Protein AF-0000000066703438 (afdb_homodimer)

Foldseek 3Di:
DVVVVVVVVVVVVVCCVVVQPAFEEEEEQEPPDPVSLLLSQLLQQLQVVVPHQYEYEYEYLDPDDPDSNHDRHHYDYDYDDPVLCVLDPLLVVLLCLLPQVCLDPVNVLSVLVSVLVSLLVVLLVVVVPVVVLVVLLVVQGLEYEYADHLSVLLSCVVSVHQAYEHEEADDDALLLCLLQPWDDDLCQDAGLSDLDHSDDDPVRSVVRVVSNVSRNVSVVVSQVSSLVVCCVVPNPPRDRSSNSSNQHQAYEYQDDPLQDHDGTDFPRYDHFHCRSQDDADADDPVVVCLLVVAQAEEEEEADSSNAPVSNDPLLLVLLVLLVVVCLRYAYEHAHQDVVVVSCPPPPRYHYDVDDPLLNSLLDPRYAEYEYQQPSNNLSSNLLSLHAYEHEHRGGSSSHRLSSSVVQLLAHYDYSVLSSHNVSNNVRVVCSVPVCSNSVSSNVSNVCLVPPPDHRSVVSNVSSSVCSVPPGDPVRRDPLSVDDPCVSVVVVPVVVVVVVVVVVVVVVVVVVVVVVVVVVVVVVVVVVVVVVVVVVVVD/DVVVVVVVVVVVVVCCVVVQPAFEEEEEQEPPDPVSLLLSQLLQQLQVVVPHQYEYEYEYLDPDDPDSNHDRHHYDYDYDDPVLCVLDPLLVVLLCLLPAPCLDPVNVLSVLLSVLVSLLVVLLVVVVPVVVLVVLLVVQGLEYEYADDLSVLLSCVVSVHQAYEHEEADDDALLLCLLQPWDDDLCQDAGLSDLDHSDDDPVRSVVRVVSNVSVNVSVVVSQVSSLVVCCVVPNPPRDRSSNSSNQHQAYEYQDDPLQDHDGTDFPRYDHFHCRSQDDADADDPVVVCLLVVAQAEEEEEADSSNAPQSNDPLLLVLLLLLVVVCLRYAYEHEHQDVVVVSCPPPVSYHYDVDDPLLNSLLDPRYAEYEYQQDSNNLSSNLLSLHAYEHEHRGGSSSHRLSSSVVQLLAHYDYSVLSSHNVSNNVRVVCSVPVCSNSVSSNVSNVCLVPPPDHRSVVSNVSSSVCSVPPGDPVRRDPLSVDDPCVSVVVVPVVVVVVVVVVVVVVVVVVVVVVVVVVVVVVVVVVVVVVVVVVVVVD

Radius of gyration: 35.09 Å; Cα contacts (8 Å, |Δi|>4): 1761; chains: 2; bounding box: 79×105×140 Å

Structure (mmCIF, N/CA/C/O backbone):
data_AF-0000000066703438-model_v1
#
loop_
_entity.id
_entity.type
_entity.pdbx_description
1 polymer glucuronosyltransferase
#
loop_
_atom_site.group_PDB
_atom_site.id
_atom_site.type_symbol
_atom_site.label_atom_id
_atom_site.label_alt_id
_atom_site.label_comp_id
_atom_site.label_asym_id
_atom_site.label_entity_id
_atom_site.label_seq_id
_atom_site.pdbx_PDB_ins_code
_atom_site.Cartn_x
_atom_site.Cartn_y
_atom_site.Cartn_z
_atom_site.occupancy
_atom_site.B_iso_or_equiv
_atom_site.auth_seq_id
_atom_site.auth_comp_id
_atom_site.auth_asym_id
_atom_site.auth_atom_id
_atom_site.pdbx_PDB_model_num
ATOM 1 N N . MET A 1 1 ? -12.68 18.328 -52 1 34.34 1 MET A N 1
ATOM 2 C CA . MET A 1 1 ? -13.773 17.922 -51.125 1 34.34 1 MET A CA 1
ATOM 3 C C . MET A 1 1 ? -13.359 16.75 -50.25 1 34.34 1 MET A C 1
ATOM 5 O O . MET A 1 1 ? -14.008 16.469 -49.25 1 34.34 1 MET A O 1
ATOM 9 N N . TYR A 1 2 ? -12.359 15.969 -50.719 1 45.28 2 TYR A N 1
ATOM 10 C CA . TYR A 1 2 ? -11.938 14.734 -50.062 1 45.28 2 TYR A CA 1
ATOM 11 C C . TYR A 1 2 ? -11.078 15.031 -48.844 1 45.28 2 TYR A C 1
ATOM 13 O O . TYR A 1 2 ? -11.023 14.234 -47.906 1 45.28 2 TYR A O 1
ATOM 21 N N . HIS A 1 3 ? -10.375 16.156 -48.875 1 47.81 3 HIS A N 1
ATOM 22 C CA . HIS A 1 3 ? -9.469 16.438 -47.781 1 47.81 3 HIS A CA 1
ATOM 23 C C . HIS A 1 3 ? -10.227 16.906 -46.531 1 47.81 3 HIS A C 1
ATOM 25 O O . HIS A 1 3 ? -9.727 16.797 -45.406 1 47.81 3 HIS A O 1
ATOM 31 N N . ALA A 1 4 ? -11.414 17.547 -46.812 1 50.44 4 ALA A N 1
ATOM 32 C CA . ALA A 1 4 ? -12.195 18.016 -45.688 1 50.44 4 ALA A CA 1
ATOM 33 C C . ALA A 1 4 ? -12.812 16.844 -44.906 1 50.44 4 ALA A C 1
ATOM 35 O O . ALA A 1 4 ? -13 16.938 -43.688 1 50.44 4 ALA A O 1
ATOM 36 N N . GLU A 1 5 ? -12.984 15.703 -45.625 1 47.72 5 GLU A N 1
ATOM 37 C CA . GLU A 1 5 ? -13.609 14.57 -44.969 1 47.72 5 GLU A CA 1
ATOM 38 C C . GLU A 1 5 ? -12.625 13.859 -44.031 1 47.72 5 GLU A C 1
ATOM 40 O O . GLU A 1 5 ? -13.008 13.375 -42.969 1 47.72 5 GLU A O 1
ATOM 45 N N . TRP A 1 6 ? -11.312 13.93 -44.375 1 48.81 6 TRP A N 1
ATOM 46 C CA . TRP A 1 6 ? -10.352 13.25 -43.5 1 48.81 6 TRP A CA 1
ATOM 47 C C . TRP A 1 6 ? -10.109 14.055 -42.25 1 48.81 6 TRP A C 1
ATOM 49 O O . TRP A 1 6 ? -9.891 13.484 -41.156 1 48.81 6 TRP A O 1
ATOM 59 N N . TYR A 1 7 ? -10.188 15.438 -42.344 1 47.84 7 TYR A N 1
ATOM 60 C CA . TYR A 1 7 ? -10.008 16.203 -41.125 1 47.84 7 TYR A CA 1
ATOM 61 C C . TYR A 1 7 ? -11.188 16.031 -40.188 1 47.84 7 TYR A C 1
ATOM 63 O O . TYR A 1 7 ? -11.016 15.953 -38.969 1 47.84 7 TYR A O 1
ATOM 71 N N . LEU A 1 8 ? -12.375 15.875 -40.781 1 43.75 8 LEU A N 1
ATOM 72 C CA . LEU A 1 8 ? -13.539 15.703 -39.938 1 43.75 8 LEU A CA 1
ATOM 73 C C . LEU A 1 8 ? -13.539 14.32 -39.281 1 43.75 8 LEU A C 1
ATOM 75 O O . LEU A 1 8 ? -13.867 14.172 -38.125 1 43.75 8 LEU A O 1
ATOM 79 N N . ALA A 1 9 ? -13.062 13.289 -40.031 1 45.81 9 ALA A N 1
ATOM 80 C CA . ALA A 1 9 ? -13.008 11.953 -39.438 1 45.81 9 ALA A CA 1
ATOM 81 C C . ALA A 1 9 ? -11.93 11.883 -38.344 1 45.81 9 ALA A C 1
ATOM 83 O O . ALA A 1 9 ? -12.117 11.234 -37.312 1 45.81 9 ALA A O 1
ATOM 84 N N . SER A 1 10 ? -10.789 12.57 -38.594 1 44.69 10 SER A N 1
ATOM 85 C CA . SER A 1 10 ? -9.781 12.594 -37.531 1 44.69 10 SER A CA 1
ATOM 86 C C . SER A 1 10 ? -10.266 13.398 -36.344 1 44.69 10 SER A C 1
ATOM 88 O O . SER A 1 10 ? -9.891 13.102 -35.188 1 44.69 10 SER A O 1
ATOM 90 N N . LEU A 1 11 ? -11.023 14.461 -36.594 1 42.66 11 LEU A N 1
ATOM 91 C CA . LEU A 1 11 ? -11.633 15.148 -35.469 1 42.66 11 LEU A CA 1
ATOM 92 C C . LEU A 1 11 ? -12.664 14.258 -34.781 1 42.66 11 LEU A C 1
ATOM 94 O O . LEU A 1 11 ? -12.812 14.297 -33.562 1 42.66 11 LEU A O 1
ATOM 98 N N . ILE A 1 12 ? -13.383 13.43 -35.531 1 40.56 12 ILE A N 1
ATOM 99 C CA . ILE A 1 12 ? -14.359 12.539 -34.906 1 40.56 12 ILE A CA 1
ATOM 100 C C . ILE A 1 12 ? -13.633 11.453 -34.125 1 40.56 12 ILE A C 1
ATOM 102 O O . ILE A 1 12 ? -14.078 11.055 -33.062 1 40.56 12 ILE A O 1
ATOM 106 N N . ILE A 1 13 ? -12.484 10.922 -34.594 1 39.28 13 ILE A N 1
ATOM 107 C CA . ILE A 1 13 ? -11.805 9.867 -33.844 1 39.28 13 ILE A CA 1
ATOM 108 C C . ILE A 1 13 ? -11.273 10.43 -32.531 1 39.28 13 ILE A C 1
ATOM 110 O O . ILE A 1 13 ? -11.258 9.734 -31.5 1 39.28 13 ILE A O 1
ATOM 114 N N . ILE A 1 14 ? -10.789 11.641 -32.5 1 39.34 14 ILE A N 1
ATOM 115 C CA . ILE A 1 14 ? -10.242 12.117 -31.25 1 39.34 14 ILE A CA 1
ATOM 116 C C . ILE A 1 14 ? -11.359 12.219 -30.203 1 39.34 14 ILE A C 1
ATOM 118 O O . ILE A 1 14 ? -11.102 12.141 -29 1 39.34 14 ILE A O 1
ATOM 122 N N . PHE A 1 15 ? -12.555 12.594 -30.719 1 37.78 15 PHE A N 1
ATOM 123 C CA . PHE A 1 15 ? -13.578 12.617 -29.688 1 37.78 15 PHE A CA 1
ATOM 124 C C . PHE A 1 15 ? -14 11.195 -29.312 1 37.78 15 PHE A C 1
ATOM 126 O O . PHE A 1 15 ? -15.188 10.93 -29.109 1 37.78 15 PHE A O 1
ATOM 133 N N . HIS A 1 16 ? -13.398 10.211 -29.797 1 38.53 16 HIS A N 1
ATOM 134 C CA . HIS A 1 16 ? -13.734 9.094 -28.922 1 38.53 16 HIS A CA 1
ATOM 135 C C . HIS A 1 16 ? -13.664 9.5 -27.453 1 38.53 16 HIS A C 1
ATOM 137 O O . HIS A 1 16 ? -12.617 9.359 -26.828 1 38.53 16 HIS A O 1
ATOM 143 N N . ALA A 1 17 ? -14.18 10.617 -27.188 1 36.09 17 ALA A N 1
ATOM 144 C CA . ALA A 1 17 ? -14.594 10.812 -25.797 1 36.09 17 ALA A CA 1
ATOM 145 C C . ALA A 1 17 ? -15.008 9.5 -25.156 1 36.09 17 ALA A C 1
ATOM 147 O O . ALA A 1 17 ? -15.922 8.82 -25.641 1 36.09 17 ALA A O 1
ATOM 148 N N . SER A 1 18 ? -14.125 8.727 -24.688 1 41.59 18 SER A N 1
ATOM 149 C CA . SER A 1 18 ? -14.641 7.754 -23.734 1 41.59 18 SER A CA 1
ATOM 150 C C . SER A 1 18 ? -15.984 8.203 -23.156 1 41.59 18 SER A C 1
ATOM 152 O O . SER A 1 18 ? -16.109 9.328 -22.672 1 41.59 18 SER A O 1
ATOM 154 N N . GLN A 1 19 ? -17.062 8.164 -23.828 1 45.16 19 GLN A N 1
ATOM 155 C CA . GLN A 1 19 ? -18.359 8.258 -23.141 1 45.16 19 GLN A CA 1
ATOM 156 C C . GLN A 1 19 ? -18.188 8.047 -21.641 1 45.16 19 GLN A C 1
ATOM 158 O O . GLN A 1 19 ? -18.234 6.91 -21.156 1 45.16 19 GLN A O 1
ATOM 163 N N . ASN A 1 20 ? -17.281 8.602 -21.047 1 56.38 20 ASN A N 1
ATOM 164 C CA . ASN A 1 20 ? -17.156 8.555 -19.594 1 56.38 20 ASN A CA 1
ATOM 165 C C . ASN A 1 20 ? -18.5 8.82 -18.922 1 56.38 20 ASN A C 1
ATOM 167 O O . ASN A 1 20 ? -19.141 9.844 -19.188 1 56.38 20 ASN A O 1
ATOM 171 N N . ASP A 1 21 ? -19.203 7.762 -18.516 1 74.44 21 ASP A N 1
ATOM 172 C CA . ASP A 1 21 ? -20.438 7.832 -17.734 1 74.44 21 ASP A CA 1
ATOM 173 C C . ASP A 1 21 ? -20.344 8.922 -16.672 1 74.44 21 ASP A C 1
ATOM 175 O O . ASP A 1 21 ? -19.359 9.008 -15.938 1 74.44 21 ASP A O 1
ATOM 179 N N . SER A 1 22 ? -21 10 -16.891 1 93.81 22 SER A N 1
ATOM 180 C CA . SER A 1 22 ? -21.172 11.047 -15.883 1 93.81 22 SER A CA 1
ATOM 181 C C . SER A 1 22 ? -21.859 10.5 -14.633 1 93.81 22 SER A C 1
ATOM 183 O O . SER A 1 22 ? -23.016 10.078 -14.68 1 93.81 22 SER A O 1
ATOM 185 N N . TYR A 1 23 ? -21.062 10.438 -13.578 1 98.06 23 TYR A N 1
ATOM 186 C CA . TYR A 1 23 ? -21.609 9.922 -12.328 1 98.06 23 TYR A CA 1
ATOM 187 C C . TYR A 1 23 ? -22.172 11.047 -11.469 1 98.06 23 TYR A C 1
ATOM 189 O O . TYR A 1 23 ? -21.719 12.188 -11.562 1 98.06 23 TYR A O 1
ATOM 197 N N . LYS A 1 24 ? -23.203 10.766 -10.742 1 98.56 24 LYS A N 1
ATOM 198 C CA . LYS A 1 24 ? -23.703 11.656 -9.695 1 98.56 24 LYS A CA 1
ATOM 199 C C . LYS A 1 24 ? -22.969 11.43 -8.383 1 98.56 24 LYS A C 1
ATOM 201 O O . LYS A 1 24 ? -23.094 10.367 -7.773 1 98.56 24 LYS A O 1
ATOM 206 N N . ILE A 1 25 ? -22.266 12.453 -7.926 1 98.81 25 ILE A N 1
ATOM 207 C CA . ILE A 1 25 ? -21.375 12.297 -6.777 1 98.81 25 ILE A CA 1
ATOM 208 C C . ILE A 1 25 ? -21.797 13.266 -5.672 1 98.81 25 ILE A C 1
ATOM 210 O O . ILE A 1 25 ? -22.016 14.445 -5.93 1 98.81 25 ILE A O 1
ATOM 214 N N . LEU A 1 26 ? -21.953 12.781 -4.469 1 98.81 26 LEU A N 1
ATOM 215 C CA . LEU A 1 26 ? -22.219 13.602 -3.295 1 98.81 26 LEU A CA 1
ATOM 216 C C . LEU A 1 26 ? -20.969 13.781 -2.457 1 98.81 26 LEU A C 1
ATOM 218 O O . LEU A 1 26 ? -20.375 12.805 -1.998 1 98.81 26 LEU A O 1
ATOM 222 N N . VAL A 1 27 ? -20.547 15.016 -2.248 1 98.44 27 VAL A N 1
ATOM 223 C CA . VAL A 1 27 ? -19.406 15.344 -1.402 1 98.44 27 VAL A CA 1
ATOM 224 C C . VAL A 1 27 ? -19.891 15.969 -0.094 1 98.44 27 VAL A C 1
ATOM 226 O O . VAL A 1 27 ? -20.562 17 -0.103 1 98.44 27 VAL A O 1
ATOM 229 N N . TYR A 1 28 ? -19.562 15.281 1.018 1 97.62 28 TYR A N 1
ATOM 230 C CA . TYR A 1 28 ? -19.906 15.812 2.334 1 97.62 28 TYR A CA 1
ATOM 231 C C . TYR A 1 28 ? -18.828 16.781 2.814 1 97.62 28 TYR A C 1
ATOM 233 O O . TYR A 1 28 ? -17.703 16.375 3.098 1 97.62 28 TYR A O 1
ATOM 241 N N . ASN A 1 29 ? -19.125 18.016 2.916 1 94.62 29 ASN A N 1
ATOM 242 C CA . ASN A 1 29 ? -18.172 19.062 3.258 1 94.62 29 ASN A CA 1
ATOM 243 C C . ASN A 1 29 ? -18.656 19.906 4.434 1 94.62 29 ASN A C 1
ATOM 245 O O . ASN A 1 29 ? -19.016 21.078 4.266 1 94.62 29 ASN A O 1
ATOM 249 N N . PRO A 1 30 ? -18.531 19.25 5.648 1 89.81 30 PRO A N 1
ATOM 250 C CA . PRO A 1 30 ? -18.906 20.047 6.812 1 89.81 30 PRO A CA 1
ATOM 251 C C . PRO A 1 30 ? -17.984 21.25 7.027 1 89.81 30 PRO A C 1
ATOM 253 O O . PRO A 1 30 ? -16.766 21.109 6.934 1 89.81 30 PRO A O 1
ATOM 256 N N . ARG A 1 31 ? -18.5 22.422 7.164 1 83.69 31 ARG A N 1
ATOM 257 C CA . ARG A 1 31 ? -17.734 23.672 7.227 1 83.69 31 ARG A CA 1
ATOM 258 C C . ARG A 1 31 ? -17.188 23.906 8.625 1 83.69 31 ARG A C 1
ATOM 260 O O . ARG A 1 31 ? -17.688 24.766 9.359 1 83.69 31 ARG A O 1
ATOM 267 N N . PHE A 1 32 ? -16.109 23.109 8.977 1 77.5 32 PHE A N 1
ATOM 268 C CA . PHE A 1 32 ? -15.555 23.266 10.312 1 77.5 32 PHE A CA 1
ATOM 269 C C . PHE A 1 32 ? -14.188 23.938 10.25 1 77.5 32 PHE A C 1
ATOM 271 O O . PHE A 1 32 ? -13.641 24.328 11.289 1 77.5 32 PHE A O 1
ATOM 278 N N . GLY A 1 33 ? -13.633 24.031 9.094 1 77.62 33 GLY A N 1
ATOM 279 C CA . GLY A 1 33 ? -12.398 24.766 8.891 1 77.62 33 GLY A CA 1
ATOM 280 C C . GLY A 1 33 ? -12.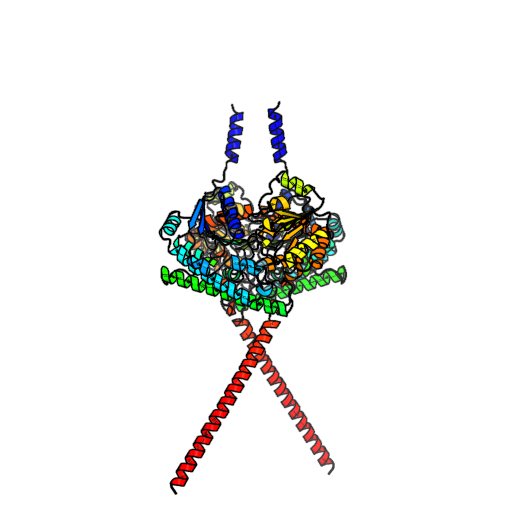133 25.109 7.434 1 77.62 33 GLY A C 1
ATOM 281 O O . GLY A 1 33 ? -12.508 24.344 6.539 1 77.62 33 GLY A O 1
ATOM 282 N N . LYS A 1 34 ? -11.5 26.25 7.27 1 80 34 LYS A N 1
ATOM 283 C CA . LYS A 1 34 ? -11.281 26.734 5.91 1 80 34 LYS A CA 1
ATOM 284 C C . LYS A 1 34 ? -10.43 25.75 5.109 1 80 34 LYS A C 1
ATOM 286 O O . LYS A 1 34 ? -10.711 25.5 3.938 1 80 34 LYS A O 1
ATOM 291 N N . SER A 1 35 ? -9.438 25.219 5.762 1 83.38 35 SER A N 1
ATOM 292 C CA . SER A 1 35 ? -8.523 24.328 5.059 1 83.38 35 SER A CA 1
ATOM 293 C C . SER A 1 35 ? -9.227 23.047 4.633 1 83.38 35 SER A C 1
ATOM 295 O O . SER A 1 35 ? -9.016 22.547 3.523 1 83.38 35 SER A O 1
ATOM 297 N N . HIS A 1 36 ? -10.078 22.531 5.449 1 88.5 36 HIS A N 1
ATOM 298 C CA . HIS A 1 36 ? -10.82 21.312 5.137 1 88.5 36 HIS A CA 1
ATOM 299 C C . HIS A 1 36 ? -11.867 21.562 4.059 1 88.5 36 HIS A C 1
ATOM 301 O O . HIS A 1 36 ? -12.023 20.75 3.141 1 88.5 36 HIS A O 1
ATOM 307 N N . THR A 1 37 ? -12.508 22.688 4.25 1 90.75 37 THR A N 1
ATOM 308 C CA . THR A 1 37 ? -13.523 23.047 3.273 1 90.75 37 THR A CA 1
ATOM 309 C C . THR A 1 37 ? -12.898 23.266 1.896 1 90.75 37 THR A C 1
ATOM 311 O O . THR A 1 37 ? -13.453 22.828 0.885 1 90.75 37 THR A O 1
ATOM 314 N N . LYS A 1 38 ? -11.789 23.922 1.919 1 88.06 38 LYS A N 1
ATOM 315 C CA . LYS A 1 38 ? -11.086 24.156 0.659 1 88.06 38 LYS A CA 1
ATOM 316 C C . LYS A 1 38 ? -10.625 22.844 0.039 1 88.06 38 LYS A C 1
ATOM 318 O O . LYS A 1 38 ? -10.68 22.672 -1.182 1 88.06 38 LYS A O 1
ATOM 323 N N . PHE A 1 39 ? -10.188 22 0.823 1 91.62 39 PHE A N 1
ATOM 324 C CA . PHE A 1 39 ? -9.719 20.688 0.359 1 91.62 39 PHE A CA 1
ATOM 325 C C . PHE A 1 39 ? -10.836 19.922 -0.338 1 91.62 39 PHE A C 1
ATOM 327 O O . PHE A 1 39 ? -10.688 19.516 -1.488 1 91.62 39 PHE A O 1
ATOM 334 N N . LEU A 1 40 ? -11.938 19.797 0.307 1 95.06 40 LEU A N 1
ATOM 335 C CA . LEU A 1 40 ? -13.078 19.078 -0.247 1 95.06 40 LEU A CA 1
ATOM 336 C C . LEU A 1 40 ? -13.672 19.812 -1.437 1 95.06 40 LEU A C 1
ATOM 338 O O . LEU A 1 40 ? -14.133 19.188 -2.396 1 95.06 40 LEU A O 1
ATOM 342 N N . GLY A 1 41 ? -13.648 21.125 -1.309 1 94.62 41 GLY A N 1
ATOM 343 C CA . GLY A 1 41 ? -14.102 21.906 -2.443 1 94.62 41 GLY A CA 1
ATOM 344 C C . GLY A 1 41 ? -13.266 21.688 -3.691 1 94.62 41 GLY A C 1
ATOM 345 O O . GLY A 1 41 ? -13.805 21.594 -4.797 1 94.62 41 GLY A O 1
ATOM 346 N N . SER A 1 42 ? -12 21.625 -3.496 1 93.38 42 SER A N 1
ATOM 347 C CA . SER A 1 42 ? -11.094 21.375 -4.613 1 93.38 42 SER A CA 1
ATOM 348 C C . SER A 1 42 ? -11.352 20 -5.23 1 93.38 42 SER A C 1
ATOM 350 O O . SER A 1 42 ? -11.297 19.844 -6.453 1 93.38 42 SER A O 1
ATOM 352 N N . ILE A 1 43 ? -11.594 19.031 -4.43 1 96.5 43 ILE A N 1
ATOM 353 C CA . ILE A 1 43 ? -11.922 17.688 -4.902 1 96.5 43 ILE A CA 1
ATOM 354 C C . ILE A 1 43 ? -13.203 17.734 -5.73 1 96.5 43 ILE A C 1
ATOM 356 O O . ILE A 1 43 ? -13.266 17.156 -6.824 1 96.5 43 ILE A O 1
ATOM 360 N N . ALA A 1 44 ? -14.203 18.453 -5.223 1 97.56 44 ALA A N 1
ATOM 361 C CA . ALA A 1 44 ? -15.477 18.594 -5.93 1 97.56 44 ALA A CA 1
ATOM 362 C C . ALA A 1 44 ? -15.273 19.234 -7.297 1 97.56 44 ALA A C 1
ATOM 364 O O . ALA A 1 44 ? -15.773 18.734 -8.305 1 97.56 44 ALA A O 1
ATOM 365 N N . ASP A 1 45 ? -14.5 20.266 -7.328 1 96.56 45 ASP A N 1
ATOM 366 C CA . ASP A 1 45 ? -14.258 20.984 -8.578 1 96.56 45 ASP A CA 1
ATOM 367 C C . ASP A 1 45 ? -13.508 20.109 -9.578 1 96.56 45 ASP A C 1
ATOM 369 O O . ASP A 1 45 ? -13.805 20.125 -10.773 1 96.56 45 ASP A O 1
ATOM 373 N N . THR A 1 46 ? -12.539 19.375 -9.094 1 96.38 46 THR A N 1
ATOM 374 C CA . THR A 1 46 ? -11.781 18.469 -9.945 1 96.38 46 THR A CA 1
ATOM 375 C C . THR A 1 46 ? -12.711 17.453 -10.617 1 96.38 46 THR A C 1
ATOM 377 O O . THR A 1 46 ? -12.578 17.188 -11.812 1 96.38 46 THR A O 1
ATOM 380 N N . LEU A 1 47 ? -13.641 16.953 -9.914 1 97.94 47 LEU A N 1
ATOM 381 C CA . LEU A 1 47 ? -14.547 15.938 -10.43 1 97.94 47 LEU A CA 1
ATOM 382 C C . LEU A 1 47 ? -15.578 16.547 -11.375 1 97.94 47 LEU A C 1
ATOM 384 O O . LEU A 1 47 ? -15.984 15.922 -12.352 1 97.94 47 LEU A O 1
ATOM 388 N N . VAL A 1 48 ? -16.031 17.828 -11.086 1 97.94 48 VAL A N 1
ATOM 389 C CA . VAL A 1 48 ? -16.906 18.531 -12.031 1 97.94 48 VAL A CA 1
ATOM 390 C C . VAL A 1 48 ? -16.172 18.734 -13.352 1 97.94 48 VAL A C 1
ATOM 392 O O . VAL A 1 48 ? -16.734 18.484 -14.422 1 97.94 48 VAL A O 1
ATOM 395 N N . ASN A 1 49 ? -14.945 19.156 -13.266 1 96.44 49 ASN A N 1
ATOM 396 C CA . ASN A 1 49 ? -14.133 19.391 -14.461 1 96.44 49 ASN A CA 1
ATOM 397 C C . ASN A 1 49 ? -13.914 18.094 -15.25 1 96.44 49 ASN A C 1
ATOM 399 O O . ASN A 1 49 ? -13.727 18.141 -16.469 1 96.44 49 ASN A O 1
ATOM 403 N N . ALA A 1 50 ? -13.945 17 -14.57 1 97 50 ALA A N 1
ATOM 404 C CA . ALA A 1 50 ? -13.773 15.695 -15.227 1 97 50 ALA A CA 1
ATOM 405 C C . ALA A 1 50 ? -15.078 15.234 -15.867 1 97 50 ALA A C 1
ATOM 407 O O . ALA A 1 50 ? -15.133 14.148 -16.453 1 97 50 ALA A O 1
ATOM 408 N N . GLY A 1 51 ? -16.172 15.961 -15.711 1 97.38 51 GLY A N 1
ATOM 409 C CA . GLY A 1 51 ? -17.406 15.68 -16.422 1 97.38 51 GLY A CA 1
ATOM 410 C C . GLY A 1 51 ? -18.469 15.062 -15.539 1 97.38 51 GLY A C 1
ATOM 411 O O . GLY A 1 51 ? -19.5 14.609 -16.031 1 97.38 51 GLY A O 1
ATOM 412 N N . HIS A 1 52 ? -18.312 15.07 -14.211 1 98.25 52 HIS A N 1
ATOM 413 C CA . HIS A 1 52 ? -19.266 14.445 -13.312 1 98.25 52 HIS A CA 1
ATOM 414 C C . HIS A 1 52 ? -20.234 15.477 -12.719 1 98.25 52 HIS A C 1
ATOM 416 O O . HIS A 1 52 ? -19.953 16.672 -12.75 1 98.25 52 HIS A O 1
ATOM 422 N N . ASN A 1 53 ? -21.406 15.016 -12.312 1 98.19 53 ASN A N 1
ATOM 423 C CA . ASN A 1 53 ? -22.375 15.836 -11.586 1 98.19 53 ASN A CA 1
ATOM 424 C C . ASN A 1 53 ? -22.141 15.773 -10.078 1 98.19 53 ASN A C 1
ATOM 426 O O . ASN A 1 53 ? -22.484 14.789 -9.43 1 98.19 53 ASN A O 1
ATOM 430 N N . VAL A 1 54 ? -21.609 16.875 -9.555 1 98.5 54 VAL A N 1
ATOM 431 C CA . VAL A 1 54 ? -21.172 16.859 -8.164 1 98.5 54 VAL A CA 1
ATOM 432 C C . VAL A 1 54 ? -22.062 17.781 -7.332 1 98.5 54 VAL A C 1
ATOM 434 O O . VAL A 1 54 ? -22.297 18.938 -7.715 1 98.5 54 VAL A O 1
ATOM 437 N N . THR A 1 55 ? -22.594 17.297 -6.25 1 98.38 55 THR A N 1
ATOM 438 C CA . THR A 1 55 ? -23.312 18.062 -5.238 1 98.38 55 THR A CA 1
ATOM 439 C C . THR A 1 55 ? -22.562 18.047 -3.912 1 98.38 55 THR A C 1
ATOM 441 O O . THR A 1 55 ? -22.156 16.984 -3.43 1 98.38 55 THR A O 1
ATOM 444 N N . GLU A 1 56 ? -22.359 19.203 -3.357 1 97.31 56 GLU A N 1
ATOM 445 C CA . GLU A 1 56 ? -21.75 19.312 -2.039 1 97.31 56 GLU A CA 1
ATOM 446 C C . GLU A 1 56 ? -22.797 19.531 -0.955 1 97.31 56 GLU A C 1
ATOM 448 O O . GLU A 1 56 ? -23.609 20.469 -1.043 1 97.31 56 GLU A O 1
ATOM 453 N N . PHE A 1 57 ? -22.859 18.625 -0.062 1 96.75 57 PHE A N 1
ATOM 454 C CA . PHE A 1 57 ? -23.641 18.812 1.157 1 96.75 57 PHE A CA 1
ATOM 455 C C . PHE A 1 57 ? -22.797 19.5 2.229 1 96.75 57 PHE A C 1
ATOM 457 O O . PHE A 1 57 ? -21.859 18.906 2.764 1 96.75 57 PHE A O 1
ATOM 464 N N . ALA A 1 58 ? -23.141 20.75 2.584 1 93.75 58 ALA A N 1
ATOM 465 C CA . ALA A 1 58 ? -22.234 21.594 3.354 1 93.75 58 ALA A CA 1
ATOM 466 C C . ALA A 1 58 ? -22.938 22.156 4.594 1 93.75 58 ALA A C 1
ATOM 468 O O . ALA A 1 58 ? -23.219 23.359 4.672 1 93.75 58 ALA A O 1
ATOM 469 N N . PRO A 1 59 ? -23.125 21.328 5.594 1 91.38 59 PRO A N 1
ATOM 470 C CA . PRO A 1 59 ? -23.625 21.859 6.863 1 91.38 59 PRO A CA 1
ATOM 471 C C . PRO A 1 59 ? -22.594 22.688 7.613 1 91.38 59 PRO A C 1
ATOM 473 O O . PRO A 1 59 ? -21.391 22.5 7.43 1 91.38 59 PRO A O 1
ATOM 476 N N . VAL A 1 60 ? -23.094 23.594 8.445 1 87.81 60 VAL A N 1
ATOM 477 C CA . VAL A 1 60 ? -22.188 24.422 9.25 1 87.81 60 VAL A CA 1
ATOM 478 C C . VAL A 1 60 ? -21.875 23.703 10.562 1 87.81 60 VAL A C 1
ATOM 480 O O . VAL A 1 60 ? -22.781 23.281 11.281 1 87.81 60 VAL A O 1
ATOM 483 N N . LEU A 1 61 ? -20.688 23.484 10.734 1 83.12 61 LEU A N 1
ATOM 484 C CA . LEU A 1 61 ? -20.266 22.984 12.039 1 83.12 61 LEU A CA 1
ATOM 485 C C . LEU A 1 61 ? -19.719 24.109 12.914 1 83.12 61 LEU A C 1
ATOM 487 O O . LEU A 1 61 ? -20.203 24.328 14.031 1 83.12 61 LEU A O 1
ATOM 491 N N . PHE A 1 62 ? -18.703 24.781 12.336 1 78.25 62 PHE A N 1
ATOM 492 C CA . PHE A 1 62 ? -18.203 26 12.977 1 78.25 62 PHE A CA 1
ATOM 493 C C . PHE A 1 62 ? -18.219 27.172 12 1 78.25 62 PHE A C 1
ATOM 495 O O . PHE A 1 62 ? -17.828 27.016 10.844 1 78.25 62 PHE A O 1
ATOM 502 N N . GLU A 1 63 ? -18.734 28.203 12.422 1 70.19 63 GLU A N 1
ATOM 503 C CA . GLU A 1 63 ? -18.891 29.359 11.539 1 70.19 63 GLU A CA 1
ATOM 504 C C . GLU A 1 63 ? -17.547 30.047 11.305 1 70.19 63 GLU A C 1
ATOM 506 O O . GLU A 1 63 ? -17.078 30.844 12.133 1 70.19 63 GLU A O 1
ATOM 511 N N . PHE A 1 64 ? -16.844 29.516 10.344 1 65.62 64 PHE A N 1
ATOM 512 C CA . PHE A 1 64 ? -15.594 30.188 9.992 1 65.62 64 PHE A CA 1
ATOM 513 C C . PHE A 1 64 ? -15.75 30.984 8.695 1 65.62 64 PHE A C 1
ATOM 515 O O . PHE A 1 64 ? -15.117 32.031 8.523 1 65.62 64 PHE A O 1
ATOM 522 N N . SER A 1 65 ? -16.375 30.422 7.816 1 65.81 65 SER A N 1
ATOM 523 C CA . SER A 1 65 ? -16.516 31.016 6.492 1 65.81 65 SER A CA 1
ATOM 524 C C . SER A 1 65 ? -17.812 30.578 5.82 1 65.81 65 SER A C 1
ATOM 526 O O . SER A 1 65 ? -18.359 29.531 6.16 1 65.81 65 SER A O 1
ATOM 528 N N . ASP A 1 66 ? -18.188 31.406 4.984 1 72.19 66 ASP A N 1
ATOM 529 C CA . ASP A 1 66 ? -19.391 31.078 4.223 1 72.19 66 ASP A CA 1
ATOM 530 C C . ASP A 1 66 ? -19.047 30.328 2.941 1 72.19 66 ASP A C 1
ATOM 532 O O . ASP A 1 66 ? -19.922 29.781 2.271 1 72.19 66 ASP A O 1
ATOM 536 N N . SER A 1 67 ? -17.812 30.125 2.752 1 80.12 67 SER A N 1
ATOM 537 C CA . SER A 1 67 ? -17.422 29.484 1.507 1 80.12 67 SER A CA 1
ATOM 538 C C . SER A 1 67 ? -17.469 27.953 1.634 1 80.12 67 SER A C 1
ATOM 540 O O . SER A 1 67 ? -17.219 27.406 2.709 1 80.12 67 SER A O 1
ATOM 542 N N . THR A 1 68 ? -17.922 27.281 0.557 1 82.81 68 THR A N 1
ATOM 543 C CA . THR A 1 68 ? -17.922 25.828 0.517 1 82.81 68 THR A CA 1
ATOM 544 C C . THR A 1 68 ? -16.641 25.297 -0.097 1 82.81 68 THR A C 1
ATOM 546 O O . THR A 1 68 ? -16.438 24.078 -0.177 1 82.81 68 THR A O 1
ATOM 549 N N . GLY A 1 69 ? -15.797 26.188 -0.477 1 86.44 69 GLY A N 1
ATOM 550 C CA . GLY A 1 69 ? -14.523 25.766 -1.047 1 86.44 69 GLY A CA 1
ATOM 551 C C . GLY A 1 69 ? -14.625 25.391 -2.512 1 86.44 69 GLY A C 1
ATOM 552 O O . GLY A 1 69 ? -13.609 25.297 -3.209 1 86.44 69 GLY A O 1
ATOM 553 N N . SER A 1 70 ? -15.828 25.141 -3.035 1 92.44 70 SER A N 1
ATOM 554 C CA . SER A 1 70 ? -16.031 24.797 -4.438 1 92.44 70 SER A CA 1
ATOM 555 C C . SER A 1 70 ? -16.578 25.984 -5.227 1 92.44 70 SER A C 1
ATOM 557 O O . SER A 1 70 ? -17.359 26.781 -4.699 1 92.44 70 SER A O 1
ATOM 559 N N . LYS A 1 71 ? -16.203 26.094 -6.504 1 91.62 71 LYS A N 1
ATOM 560 C CA . LYS A 1 71 ? -16.719 27.109 -7.402 1 91.62 71 LYS A CA 1
ATOM 561 C C . LYS A 1 71 ? -17.656 26.516 -8.445 1 91.62 71 LYS A C 1
ATOM 563 O O . LYS A 1 71 ? -18.375 27.25 -9.125 1 91.62 71 LYS A O 1
ATOM 568 N N . LEU A 1 72 ? -17.703 25.25 -8.5 1 95.5 72 LEU A N 1
ATOM 569 C CA . LEU A 1 72 ? -18.344 24.641 -9.656 1 95.5 72 LEU A CA 1
ATOM 570 C C . LEU A 1 72 ? -19.469 23.703 -9.219 1 95.5 72 LEU A C 1
ATOM 572 O O . LEU A 1 72 ? -20.5 23.594 -9.898 1 95.5 72 LEU A O 1
ATOM 576 N N . ALA A 1 73 ? -19.375 23.078 -8.062 1 96.69 73 ALA A N 1
ATOM 577 C CA . ALA A 1 73 ? -20.328 22.047 -7.652 1 96.69 73 ALA A CA 1
ATOM 578 C C . ALA A 1 73 ? -21.625 22.672 -7.145 1 96.69 73 ALA A C 1
ATOM 580 O O . ALA A 1 73 ? -21.625 23.781 -6.633 1 96.69 73 ALA A O 1
ATOM 581 N N . LYS A 1 74 ? -22.703 21.938 -7.332 1 96.62 74 LYS A N 1
ATOM 582 C CA . LYS A 1 74 ? -23.953 22.312 -6.652 1 96.62 74 LYS A CA 1
ATOM 583 C C . LYS A 1 74 ? -23.797 22.203 -5.137 1 96.62 74 LYS A C 1
ATOM 585 O O . LYS A 1 74 ? -23.156 21.266 -4.637 1 96.62 74 LYS A O 1
ATOM 590 N N . THR A 1 75 ? -24.391 23.172 -4.445 1 94.75 75 THR A N 1
ATOM 591 C CA . THR A 1 75 ? -24.203 23.156 -2.998 1 94.75 75 THR A CA 1
ATOM 592 C C . THR A 1 75 ? -25.547 23.109 -2.281 1 94.75 75 THR A C 1
ATOM 594 O O . THR A 1 75 ? -26.484 23.812 -2.658 1 94.75 75 THR A O 1
ATOM 597 N N . VAL A 1 76 ? -25.672 22.234 -1.368 1 94.69 76 VAL A N 1
ATOM 598 C CA . VAL A 1 76 ? -26.766 22.156 -0.419 1 94.69 76 VAL A CA 1
ATOM 599 C C . VAL A 1 76 ? -26.281 22.547 0.975 1 94.69 76 VAL A C 1
ATOM 601 O O . VAL A 1 76 ? -25.5 21.812 1.592 1 94.69 76 VAL A O 1
ATOM 604 N N . LYS A 1 77 ? -26.797 23.625 1.476 1 90.62 77 LYS A N 1
ATOM 605 C CA . LYS A 1 77 ? -26.328 24.156 2.752 1 90.62 77 LYS A CA 1
ATOM 606 C C . LYS A 1 77 ? -27.375 23.984 3.844 1 90.62 77 LYS A C 1
ATOM 608 O O . LYS A 1 77 ? -28.578 23.953 3.561 1 90.62 77 LYS A O 1
ATOM 613 N N . ILE A 1 78 ? -26.875 23.719 5.004 1 88.19 78 ILE A N 1
ATOM 614 C CA . ILE A 1 78 ? -27.703 23.75 6.211 1 88.19 78 ILE A CA 1
ATOM 615 C C . ILE A 1 78 ? -27.172 24.828 7.164 1 88.19 78 ILE A C 1
ATOM 617 O O . ILE A 1 78 ? -25.969 24.953 7.348 1 88.19 78 ILE A O 1
ATOM 621 N N . ASP A 1 79 ? -28.078 25.547 7.719 1 83.12 79 ASP A N 1
ATOM 622 C CA . ASP A 1 79 ? -27.688 26.625 8.641 1 83.12 79 ASP A CA 1
ATOM 623 C C . ASP A 1 79 ? -27.094 26.047 9.93 1 83.12 79 ASP A C 1
ATOM 625 O O . ASP A 1 79 ? -27.219 24.844 10.188 1 83.12 79 ASP A O 1
ATOM 629 N N . ALA A 1 80 ? -26.531 26.891 10.609 1 84.75 80 ALA A N 1
ATOM 630 C CA . ALA A 1 80 ? -25.859 26.469 11.836 1 84.75 80 ALA A CA 1
ATOM 631 C C . ALA A 1 80 ? -26.859 26.141 12.93 1 84.75 80 ALA A C 1
ATOM 633 O O . ALA A 1 80 ? -27.906 26.781 13.039 1 84.75 80 ALA A O 1
ATOM 634 N N . ASP A 1 81 ? -26.547 25.109 13.617 1 85.44 81 ASP A N 1
ATOM 635 C CA . ASP A 1 81 ? -27.25 24.859 14.867 1 85.44 81 ASP A CA 1
ATOM 636 C C . ASP A 1 81 ? -26.781 25.797 15.969 1 85.44 81 ASP A C 1
ATOM 638 O O . ASP A 1 81 ? -25.609 25.75 16.375 1 85.44 81 ASP A O 1
ATOM 642 N N . PRO A 1 82 ? -27.641 26.578 16.5 1 81.62 82 PRO A N 1
ATOM 643 C CA . PRO A 1 82 ? -27.219 27.547 17.516 1 81.62 82 PRO A CA 1
ATOM 644 C C . PRO A 1 82 ? -26.656 26.891 18.766 1 81.62 82 PRO A C 1
ATOM 646 O O . PRO A 1 82 ? -25.859 27.5 19.5 1 81.62 82 PRO A O 1
ATOM 649 N N . GLU A 1 83 ? -27.016 25.703 19.016 1 84.31 83 GLU A N 1
ATOM 650 C CA . GLU A 1 83 ? -26.578 25.031 20.234 1 84.31 83 GLU A CA 1
ATOM 651 C C . GLU A 1 83 ? -25.125 24.594 20.125 1 84.31 83 GLU A C 1
ATOM 653 O O . GLU A 1 83 ? -24.453 24.391 21.141 1 84.31 83 GLU A O 1
ATOM 658 N N . ILE A 1 84 ? -24.625 24.5 18.906 1 84.81 84 ILE A N 1
ATOM 659 C CA . ILE A 1 84 ? -23.266 24 18.719 1 84.81 84 ILE A CA 1
ATOM 660 C C . ILE A 1 84 ? -22.266 25.062 19.141 1 84.81 84 ILE A C 1
ATOM 662 O O . ILE A 1 84 ? -21.219 24.75 19.703 1 84.81 84 ILE A O 1
ATOM 666 N N . SER A 1 85 ? -22.547 26.312 18.797 1 78 85 SER A N 1
ATOM 667 C CA . SER A 1 85 ? -21.641 27.406 19.141 1 78 85 SER A CA 1
ATOM 668 C C . SER A 1 85 ? -21.422 27.484 20.656 1 78 85 SER A C 1
ATOM 670 O O . SER A 1 85 ? -20.406 28 21.109 1 78 85 SER A O 1
ATOM 672 N N . LYS A 1 86 ? -22.344 26.953 21.359 1 79.44 86 LYS A N 1
ATOM 673 C CA . LYS A 1 86 ? -22.234 26.938 22.812 1 79.44 86 LYS A CA 1
ATOM 674 C C . LYS A 1 86 ? -21.266 25.859 23.297 1 7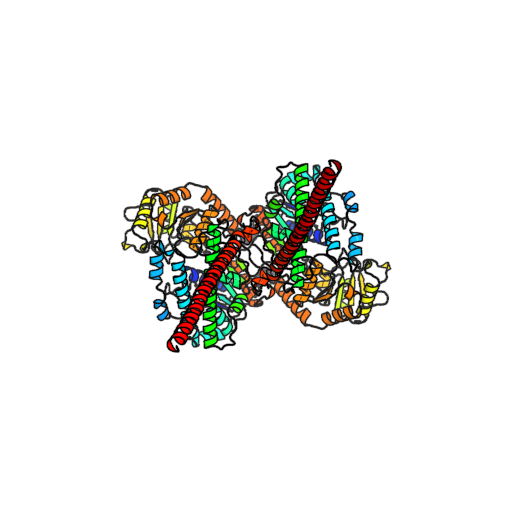9.44 86 LYS A C 1
ATOM 676 O O . LYS A 1 86 ? -20.656 25.984 24.359 1 79.44 86 LYS A O 1
ATOM 681 N N . ILE A 1 87 ? -21.172 24.938 22.547 1 80 87 ILE A N 1
ATOM 682 C CA . ILE A 1 87 ? -20.344 23.781 22.938 1 80 87 ILE A CA 1
ATOM 683 C C . ILE A 1 87 ? -18.875 24.094 22.672 1 80 87 ILE A C 1
ATOM 685 O O . ILE A 1 87 ? -18.016 23.797 23.5 1 80 87 ILE A O 1
ATOM 689 N N . MET A 1 88 ? -18.625 24.641 21.531 1 76.56 88 MET A N 1
ATOM 690 C CA . MET A 1 88 ? -17.234 24.922 21.188 1 76.56 88 MET A CA 1
ATOM 691 C C . MET A 1 88 ? -17.109 26.281 20.5 1 76.56 88 MET A C 1
ATOM 693 O O . MET A 1 88 ? -17.75 26.531 19.484 1 76.56 88 MET A O 1
ATOM 697 N N . ASN A 1 89 ? -16.328 27.078 21.219 1 75.81 89 ASN A N 1
ATOM 698 C CA . ASN A 1 89 ? -16 28.391 20.656 1 75.81 89 ASN A CA 1
ATOM 699 C C . ASN A 1 89 ? -14.672 28.375 19.922 1 75.81 89 ASN A C 1
ATOM 701 O O . ASN A 1 89 ? -13.609 28.312 20.547 1 75.81 89 ASN A O 1
ATOM 705 N N . VAL A 1 90 ? -14.703 28.547 18.641 1 74.19 90 VAL A N 1
ATOM 706 C CA . VAL A 1 90 ? -13.531 28.422 17.781 1 74.19 90 VAL A CA 1
ATOM 707 C C . VAL A 1 90 ? -12.547 29.547 18.078 1 74.19 90 VAL A C 1
ATOM 709 O O . VAL A 1 90 ? -11.328 29.359 18 1 74.19 90 VAL A O 1
ATOM 712 N N . GLU A 1 91 ? -13.086 30.641 18.406 1 75.69 91 GLU A N 1
ATOM 713 C CA . GLU A 1 91 ? -12.219 31.781 18.703 1 75.69 91 GLU A CA 1
ATOM 714 C C . GLU A 1 91 ? -11.375 31.516 19.953 1 75.69 91 GLU A C 1
ATOM 716 O O . GLU A 1 91 ? -10.188 31.844 19.984 1 75.69 91 GLU A O 1
ATOM 721 N N . ILE A 1 92 ? -12.023 30.953 20.906 1 75.5 92 ILE A N 1
ATOM 722 C CA . ILE A 1 92 ? -11.305 30.641 22.141 1 75.5 92 ILE A CA 1
ATOM 723 C C . ILE A 1 92 ? -10.25 29.578 21.859 1 75.5 92 ILE A C 1
ATOM 725 O O . ILE A 1 92 ? -9.117 29.672 22.344 1 75.5 92 ILE A O 1
ATOM 729 N N . PHE A 1 93 ? -10.648 28.672 21.109 1 75.88 93 PHE A N 1
ATOM 730 C CA . PHE A 1 93 ? -9.703 27.625 20.75 1 75.88 93 PHE A CA 1
ATOM 731 C C . PHE A 1 93 ? -8.492 28.219 20.031 1 75.88 93 PHE A C 1
ATOM 733 O O . PHE A 1 93 ? -7.352 27.891 20.344 1 75.88 93 PHE A O 1
ATOM 740 N N . ALA A 1 94 ? -8.758 29.078 19.109 1 77.5 94 ALA A N 1
ATOM 741 C CA . ALA A 1 94 ? -7.703 29.688 18.297 1 77.5 94 ALA A CA 1
ATOM 742 C C . ALA A 1 94 ? -6.781 30.547 19.141 1 77.5 94 ALA A C 1
ATOM 744 O O . ALA A 1 94 ? -5.562 30.531 18.953 1 77.5 94 ALA A O 1
ATOM 745 N N . GLN A 1 95 ? -7.34 31.188 20.062 1 78.62 95 GLN A N 1
ATOM 746 C CA . GLN A 1 95 ? -6.547 32.031 20.953 1 78.62 95 GLN A CA 1
ATOM 747 C C . GLN A 1 95 ? -5.699 31.203 21.906 1 78.62 95 GLN A C 1
ATOM 749 O O . GLN A 1 95 ? -4.543 31.531 22.172 1 78.62 95 GLN A O 1
ATOM 754 N N . ASP A 1 96 ? -6.332 30.141 22.312 1 79 96 ASP A N 1
ATOM 755 C CA . ASP A 1 96 ? -5.648 29.266 23.266 1 79 96 ASP A CA 1
ATOM 756 C C . ASP A 1 96 ? -4.48 28.547 22.594 1 79 96 ASP A C 1
ATOM 758 O O . ASP A 1 96 ? -3.553 28.094 23.281 1 79 96 ASP A O 1
ATOM 762 N N . ALA A 1 97 ? -4.566 28.438 21.328 1 80 97 ALA A N 1
ATOM 763 C CA . ALA A 1 97 ? -3.504 27.75 20.594 1 80 97 ALA A CA 1
ATOM 764 C C . ALA A 1 97 ? -2.172 28.484 20.75 1 80 97 ALA A C 1
ATOM 766 O O . ALA A 1 97 ? -1.106 27.875 20.656 1 80 97 ALA A O 1
ATOM 767 N N . TRP A 1 98 ? -2.211 29.75 21.016 1 83.94 98 TRP A N 1
ATOM 768 C CA . TRP A 1 98 ? -0.997 30.547 21.172 1 83.94 98 TRP A CA 1
ATOM 769 C C . TRP A 1 98 ? -0.468 30.453 22.594 1 83.94 98 TRP A C 1
ATOM 771 O O . TRP A 1 98 ? 0.605 30.969 22.906 1 83.94 98 TRP A O 1
ATOM 781 N N . LYS A 1 99 ? -1.317 29.688 23.375 1 77.38 99 LYS A N 1
ATOM 782 C CA . LYS A 1 99 ? -0.873 29.547 24.766 1 77.38 99 LYS A CA 1
ATOM 783 C C . LYS A 1 99 ? -0.05 28.266 24.938 1 77.38 99 LYS A C 1
ATOM 785 O O . LYS A 1 99 ? -0.328 27.25 24.312 1 77.38 99 LYS A O 1
ATOM 790 N N . ARG A 1 100 ? 1.087 28.203 25.609 1 62.19 100 ARG A N 1
ATOM 791 C CA . ARG A 1 100 ? 2.104 27.156 25.75 1 62.19 100 ARG A CA 1
ATOM 792 C C . ARG A 1 100 ? 1.494 25.875 26.297 1 62.19 100 ARG A C 1
ATOM 794 O O . ARG A 1 100 ? 1.874 24.781 25.859 1 62.19 100 ARG A O 1
ATOM 801 N N . ASN A 1 101 ? 0.606 25.953 27.188 1 58.19 101 ASN A N 1
ATOM 802 C CA . ASN A 1 101 ? 0.167 24.797 27.969 1 58.19 101 ASN A CA 1
ATOM 803 C C . ASN A 1 101 ? -0.837 23.938 27.188 1 58.19 101 ASN A C 1
ATOM 805 O O . ASN A 1 101 ? -1.226 22.859 27.641 1 58.19 101 ASN A O 1
ATOM 809 N N . GLN A 1 102 ? -1.124 24.312 26.047 1 57.12 102 GLN A N 1
ATOM 810 C CA . GLN A 1 102 ? -2.248 23.672 25.359 1 57.12 102 GLN A CA 1
ATOM 811 C C . GLN A 1 102 ? -1.815 22.391 24.656 1 57.12 102 GLN A C 1
ATOM 813 O O . GLN A 1 102 ? -2.652 21.641 24.141 1 57.12 102 GLN A O 1
ATOM 818 N N . GLN A 1 103 ? -0.617 21.953 25.016 1 63.31 103 GLN A N 1
ATOM 819 C CA . GLN A 1 103 ? -0.191 20.75 24.312 1 63.31 103 GLN A CA 1
ATOM 820 C C . GLN A 1 103 ? -0.182 19.547 25.25 1 63.31 103 GLN A C 1
ATOM 822 O O . GLN A 1 103 ? 0.319 18.484 24.891 1 63.31 103 GLN A O 1
ATOM 827 N N . SER A 1 104 ? -0.938 19.797 26.406 1 69 104 SER A N 1
ATOM 828 C CA . SER A 1 104 ? -0.992 18.656 27.328 1 69 104 SER A CA 1
ATOM 829 C C . SER A 1 104 ? -2.008 17.625 26.859 1 69 104 SER A C 1
ATOM 831 O O . SER A 1 104 ? -2.955 17.953 26.141 1 69 104 SER A O 1
ATOM 833 N N . ILE A 1 105 ? -1.817 16.391 27.297 1 76.38 105 ILE A N 1
ATOM 834 C CA . ILE A 1 105 ? -2.686 15.273 26.922 1 76.38 105 ILE A CA 1
ATOM 835 C C . ILE A 1 105 ? -4.086 15.508 27.484 1 76.38 105 ILE A C 1
ATOM 837 O O . ILE A 1 105 ? -5.082 15.156 26.844 1 76.38 105 ILE A O 1
ATOM 841 N N . PHE A 1 106 ? -4.195 16.156 28.641 1 77 106 PHE A N 1
ATOM 842 C CA . PHE A 1 106 ? -5.48 16.391 29.281 1 77 106 PHE A CA 1
ATOM 843 C C . PHE A 1 106 ? -6.289 17.422 28.5 1 77 106 PHE A C 1
ATOM 845 O O . PHE A 1 106 ? -7.504 17.281 28.344 1 77 106 PHE A O 1
ATOM 852 N N . SER A 1 107 ? -5.602 18.438 28.078 1 76.25 107 SER A N 1
ATOM 853 C CA . SER A 1 107 ? -6.266 19.438 27.25 1 76.25 107 SER A CA 1
ATOM 854 C C . SER A 1 107 ? -6.75 18.844 25.938 1 76.25 107 SER A C 1
ATOM 856 O O . SER A 1 107 ? -7.836 19.172 25.469 1 76.25 107 SER A O 1
ATOM 858 N N . LEU A 1 108 ? -5.965 18.016 25.469 1 76.5 108 LEU A N 1
ATOM 859 C CA . LEU A 1 108 ? -6.32 17.359 24.203 1 76.5 108 LEU A CA 1
ATOM 860 C C . LEU A 1 108 ? -7.566 16.5 24.375 1 76.5 108 LEU A C 1
ATOM 862 O O . LEU A 1 108 ? -8.469 16.531 23.531 1 76.5 108 LEU A O 1
ATOM 866 N N . ILE A 1 109 ? -7.633 15.789 25.438 1 82 109 ILE A N 1
ATOM 867 C CA . ILE A 1 109 ? -8.766 14.914 25.703 1 82 109 ILE A CA 1
ATOM 868 C C . ILE A 1 109 ? -10.039 15.75 25.859 1 82 109 ILE A C 1
ATOM 870 O O . ILE A 1 109 ? -11.094 15.383 25.328 1 82 109 ILE A O 1
ATOM 874 N N . SER A 1 110 ? -9.883 16.844 26.547 1 82.38 110 SER A N 1
ATOM 875 C CA . SER A 1 110 ? -11.039 17.719 26.766 1 82.38 110 SER A CA 1
ATOM 876 C C . SER A 1 110 ? -11.547 18.281 25.438 1 82.38 110 SER A C 1
ATOM 878 O O . SER A 1 110 ? -12.758 18.344 25.219 1 82.38 110 SER A O 1
ATOM 880 N N . VAL A 1 111 ? -10.664 18.688 24.672 1 81.12 111 VAL A N 1
ATOM 881 C CA . VAL A 1 111 ? -11.031 19.25 23.375 1 81.12 111 VAL A CA 1
ATOM 882 C C . VAL A 1 111 ? -11.695 18.172 22.516 1 81.12 111 VAL A C 1
ATOM 884 O O . VAL A 1 111 ? -12.703 18.422 21.844 1 81.12 111 VAL A O 1
ATOM 887 N N . MET A 1 112 ? -11.172 16.984 22.547 1 85 112 MET A N 1
ATOM 888 C CA . MET A 1 112 ? -11.711 15.898 21.75 1 85 112 MET A CA 1
ATOM 889 C C . MET A 1 112 ? -13.117 15.516 22.219 1 85 112 MET A C 1
ATOM 891 O O . MET A 1 112 ? -13.977 15.172 21.406 1 85 112 MET A O 1
ATOM 895 N N . LYS A 1 113 ? -13.305 15.594 23.5 1 87.88 113 LYS A N 1
ATOM 896 C CA . LYS A 1 113 ? -14.625 15.297 24.047 1 87.88 113 LYS A CA 1
ATOM 897 C C . LYS A 1 113 ? -15.648 16.344 23.594 1 87.88 113 LYS A C 1
ATOM 899 O O . LYS A 1 113 ? -16.781 15.992 23.234 1 87.88 113 LYS A O 1
ATOM 904 N N . ARG A 1 114 ? -15.25 17.562 23.688 1 86.69 114 ARG A N 1
ATOM 905 C CA . ARG A 1 114 ? -16.141 18.641 23.234 1 86.69 114 ARG A CA 1
ATOM 906 C C . ARG A 1 114 ? -16.438 18.516 21.75 1 86.69 114 ARG A C 1
ATOM 908 O O . ARG A 1 114 ? -17.578 18.75 21.312 1 86.69 114 ARG A O 1
ATOM 915 N N . MET A 1 115 ? -15.414 18.203 21.078 1 87.31 115 MET A N 1
ATOM 916 C CA . MET A 1 115 ? -15.602 18 19.641 1 87.31 115 MET A CA 1
ATOM 917 C C . MET A 1 115 ? -16.578 16.875 19.375 1 87.31 115 MET A C 1
ATOM 919 O O . MET A 1 115 ? -17.438 16.984 18.484 1 87.31 115 MET A O 1
ATOM 923 N N . SER A 1 116 ? -16.406 15.789 20.094 1 91.81 116 SER A N 1
ATOM 924 C CA . SER A 1 116 ? -17.312 14.656 19.953 1 91.81 116 SER A CA 1
ATOM 925 C C . SER A 1 116 ? -18.75 15.07 20.234 1 91.81 116 SER A C 1
ATOM 927 O O . SER A 1 116 ? -19.672 14.68 19.484 1 91.81 116 SER A O 1
ATOM 929 N N . ASP A 1 117 ? -18.938 15.898 21.266 1 92.31 117 ASP A N 1
ATOM 930 C CA . ASP A 1 117 ? -20.281 16.391 21.609 1 92.31 117 ASP A CA 1
ATOM 931 C C . ASP A 1 117 ? -20.844 17.25 20.5 1 92.31 117 ASP A C 1
ATOM 933 O O . ASP A 1 117 ? -22.016 17.109 20.125 1 92.31 117 ASP A O 1
ATOM 937 N N . ALA A 1 118 ? -20.047 18.109 20.016 1 90.06 118 ALA A N 1
ATOM 938 C CA . ALA A 1 118 ? -20.484 19.016 18.953 1 90.06 118 ALA A CA 1
ATOM 939 C C . ALA A 1 118 ? -20.859 18.25 17.688 1 90.06 118 ALA A C 1
ATOM 941 O O . ALA A 1 118 ? -21.875 18.531 17.047 1 90.06 118 ALA A O 1
ATOM 942 N N . LEU A 1 119 ? -20.062 17.297 17.375 1 92.5 119 LEU A N 1
ATOM 943 C CA . LEU A 1 119 ? -20.281 16.5 16.172 1 92.5 119 LEU A CA 1
ATOM 944 C C . LEU A 1 119 ? -21.562 15.688 16.281 1 92.5 119 LEU A C 1
ATOM 946 O O . LEU A 1 119 ? -22.312 15.562 15.312 1 92.5 119 LEU A O 1
ATOM 950 N N . LEU A 1 120 ? -21.75 15.125 17.438 1 94.62 120 LEU A N 1
ATOM 951 C CA . LEU A 1 120 ? -22.953 14.336 17.656 1 94.62 120 LEU A CA 1
ATOM 952 C C . LEU A 1 120 ? -24.203 15.203 17.547 1 94.62 120 LEU A C 1
ATOM 954 O O . LEU A 1 120 ? -25.188 14.805 16.922 1 94.62 120 LEU A O 1
ATOM 958 N N . LYS A 1 121 ? -24.188 16.328 18.188 1 93.38 121 LYS A N 1
ATOM 959 C CA . LYS A 1 121 ? -25.312 17.25 18.125 1 93.38 121 LYS A CA 1
ATOM 960 C C . LYS A 1 121 ? -25.562 17.719 16.703 1 93.38 121 LYS A C 1
ATOM 962 O O . LYS A 1 121 ? -26.719 17.844 16.281 1 93.38 121 LYS A O 1
ATOM 967 N N . ASN A 1 122 ? -24.516 18.047 16.047 1 93.12 122 ASN A N 1
ATOM 968 C CA . ASN A 1 122 ? -24.641 18.453 14.648 1 93.12 122 ASN A CA 1
ATOM 969 C C . ASN A 1 122 ? -25.266 17.344 13.797 1 93.12 122 ASN A C 1
ATOM 971 O O . ASN A 1 122 ? -26.047 17.609 12.891 1 93.12 122 ASN A O 1
ATOM 975 N N . CYS A 1 123 ? -24.812 16.109 14.031 1 95.31 123 CYS A N 1
ATOM 976 C CA . CYS A 1 123 ? -25.375 14.961 13.328 1 95.31 123 CYS A CA 1
ATOM 977 C C . CYS A 1 123 ? -26.891 14.891 13.523 1 95.31 123 CYS A C 1
ATOM 979 O O . CYS A 1 123 ? -27.625 14.742 12.555 1 95.31 123 CYS A O 1
ATOM 981 N N . GLU A 1 124 ? -27.297 15.008 14.734 1 95.81 124 GLU A N 1
ATOM 982 C CA . GLU A 1 124 ? -28.719 14.961 15.039 1 95.81 124 GLU A CA 1
ATOM 983 C C . GLU A 1 124 ? -29.469 16.094 14.352 1 95.81 124 GLU A C 1
ATOM 985 O O . GLU A 1 124 ? -30.562 15.891 13.812 1 95.81 124 GLU A O 1
ATOM 990 N N . PHE A 1 125 ? -28.891 17.234 14.391 1 94.81 125 PHE A N 1
ATOM 991 C CA . PHE A 1 125 ? -29.484 18.406 13.758 1 94.81 125 PHE A CA 1
ATOM 992 C C . PHE A 1 125 ? -29.672 18.188 12.258 1 94.81 125 PHE A C 1
ATOM 994 O O . PHE A 1 125 ? -30.719 18.5 11.703 1 94.81 125 PHE A O 1
ATOM 1001 N N . GLN A 1 126 ? -28.672 17.641 11.586 1 95 126 GLN A N 1
ATOM 1002 C CA . GLN A 1 126 ? -28.734 17.359 10.156 1 95 126 GLN A CA 1
ATOM 1003 C C . GLN A 1 126 ? -29.828 16.328 9.836 1 95 126 GLN A C 1
ATOM 1005 O O . GLN A 1 126 ? -30.594 16.516 8.891 1 95 126 GLN A O 1
ATOM 1010 N N . LEU A 1 127 ? -29.938 15.273 10.633 1 96.06 127 LEU A N 1
ATOM 1011 C CA . LEU A 1 127 ? -30.875 14.188 10.398 1 96.06 127 LEU A CA 1
ATOM 1012 C C . LEU A 1 127 ? -32.312 14.672 10.57 1 96.06 127 LEU A C 1
ATOM 1014 O O . LEU A 1 127 ? -33.219 14.102 9.984 1 96.06 127 LEU A O 1
ATOM 1018 N N . LYS A 1 128 ? -32.5 15.734 11.273 1 94.5 128 LYS A N 1
ATOM 1019 C CA . LYS A 1 128 ? -33.844 16.281 11.531 1 94.5 128 LYS A CA 1
ATOM 1020 C C . LYS A 1 128 ? -34.281 17.172 10.383 1 94.5 128 LYS A C 1
ATOM 1022 O O . LYS A 1 128 ? -35.469 17.562 10.32 1 94.5 128 LYS A O 1
ATOM 1027 N N . GLN A 1 129 ? -33.344 17.484 9.477 1 95.06 129 GLN A N 1
ATOM 1028 C CA . GLN A 1 129 ? -33.719 18.219 8.281 1 95.06 129 GLN A CA 1
ATOM 1029 C C . GLN A 1 129 ? -34.344 17.297 7.242 1 95.06 129 GLN A C 1
ATOM 1031 O O . GLN A 1 129 ? -33.75 17.062 6.188 1 95.06 129 GLN A O 1
ATOM 1036 N N . GLU A 1 130 ? -35.594 16.984 7.363 1 95.19 130 GLU A N 1
ATOM 1037 C CA . GLU A 1 130 ? -36.25 15.938 6.594 1 95.19 130 GLU A CA 1
ATOM 1038 C C . GLU A 1 130 ? -36.344 16.312 5.117 1 95.19 130 GLU A C 1
ATOM 1040 O O . GLU A 1 130 ? -36.125 15.477 4.242 1 95.19 130 GLU A O 1
ATOM 1045 N N . LYS A 1 131 ? -36.656 17.5 4.883 1 96 131 LYS A N 1
ATOM 1046 C CA . LYS A 1 131 ? -36.812 17.938 3.5 1 96 131 LYS A CA 1
ATOM 1047 C C . LYS A 1 131 ? -35.5 17.828 2.732 1 96 131 LYS A C 1
ATOM 1049 O O . LYS A 1 131 ? -35.469 17.359 1.593 1 96 131 LYS A O 1
ATOM 1054 N N . ILE A 1 132 ? -34.438 18.25 3.338 1 96.44 132 ILE A N 1
ATOM 1055 C CA . ILE A 1 132 ? -33.125 18.219 2.707 1 96.44 132 ILE A CA 1
ATOM 1056 C C . ILE A 1 132 ? -32.719 16.766 2.496 1 96.44 132 ILE A C 1
ATOM 1058 O O . ILE A 1 132 ? -32.219 16.406 1.429 1 96.44 132 ILE A O 1
ATOM 1062 N N . MET A 1 133 ? -32.938 15.914 3.475 1 96.38 133 MET A N 1
ATOM 1063 C CA . MET A 1 133 ? -32.562 14.5 3.375 1 96.38 133 MET A CA 1
ATOM 1064 C C . MET A 1 133 ? -33.344 13.828 2.24 1 96.38 133 MET A C 1
ATOM 1066 O O . MET A 1 133 ? -32.75 13.016 1.506 1 96.38 133 MET A O 1
ATOM 1070 N N . GLN A 1 134 ? -34.594 14.188 2.102 1 96.94 134 GLN A N 1
ATOM 1071 C CA . GLN A 1 134 ? -35.406 13.617 1.034 1 96.94 134 GLN A CA 1
ATOM 1072 C C . GLN A 1 134 ? -34.906 14.086 -0.336 1 96.94 134 GLN A C 1
ATOM 1074 O O . GLN A 1 134 ? -34.906 13.312 -1.297 1 96.94 134 GLN A O 1
ATOM 1079 N N . GLU A 1 135 ? -34.562 15.312 -0.361 1 96.94 135 GLU A N 1
ATOM 1080 C CA . GLU A 1 135 ? -34.031 15.852 -1.604 1 96.94 135 GLU A CA 1
ATOM 1081 C C . GLU A 1 135 ? -32.75 15.125 -2.01 1 96.94 135 GLU A C 1
ATOM 1083 O O . GLU A 1 135 ? -32.562 14.758 -3.174 1 96.94 135 GLU A O 1
ATOM 1088 N N . LEU A 1 136 ? -31.859 14.938 -1.082 1 97.88 136 LEU A N 1
ATOM 1089 C CA . LEU A 1 136 ? -30.609 14.242 -1.354 1 97.88 136 LEU A CA 1
ATOM 1090 C C . LEU A 1 136 ? -30.859 12.797 -1.768 1 97.88 136 LEU A C 1
ATOM 1092 O O . LEU A 1 136 ? -30.219 12.281 -2.678 1 97.88 136 LEU A O 1
ATOM 1096 N N . LYS A 1 137 ? -31.797 12.164 -1.124 1 97.81 137 LYS A N 1
ATOM 1097 C CA . LYS A 1 137 ? -32.125 10.781 -1.439 1 97.81 137 LYS A CA 1
ATOM 1098 C C . LYS A 1 137 ? -32.688 10.656 -2.857 1 97.81 137 LYS A C 1
ATOM 1100 O O . LYS A 1 137 ? -32.375 9.703 -3.568 1 97.81 137 LYS A O 1
ATOM 1105 N N . SER A 1 138 ? -33.5 11.57 -3.262 1 97.56 138 SER A N 1
ATOM 1106 C CA . SER A 1 138 ? -34.156 11.531 -4.555 1 97.56 138 SER A CA 1
ATOM 1107 C C . SER A 1 138 ? -33.188 11.695 -5.703 1 97.56 138 SER A C 1
ATOM 1109 O O . SER A 1 138 ? -33.469 11.32 -6.84 1 97.56 138 SER A O 1
ATOM 1111 N N . GLU A 1 139 ? -32 12.242 -5.414 1 97.25 139 GLU A N 1
ATOM 1112 C CA . GLU A 1 139 ? -31 12.453 -6.449 1 97.25 139 GLU A CA 1
ATOM 1113 C C . GLU A 1 139 ? -30.422 11.125 -6.941 1 97.25 139 GLU A C 1
ATOM 1115 O O . GLU A 1 139 ? -29.938 11.039 -8.07 1 97.25 139 GLU A O 1
ATOM 1120 N N . LYS A 1 140 ? -30.422 10.133 -6.055 1 97.94 140 LYS A N 1
ATOM 1121 C CA . LYS A 1 140 ? -29.922 8.805 -6.371 1 97.94 140 LYS A CA 1
ATOM 1122 C C . LYS A 1 140 ? -28.453 8.859 -6.781 1 97.94 140 LYS A C 1
ATOM 1124 O O . LYS A 1 140 ? -28.094 8.406 -7.871 1 97.94 140 LYS A O 1
ATOM 1129 N N . PHE A 1 141 ? -27.625 9.266 -5.887 1 98.62 141 PHE A N 1
ATOM 1130 C CA . PHE A 1 141 ? -26.188 9.398 -6.117 1 98.62 141 PHE A CA 1
ATOM 1131 C C . PHE A 1 141 ? -25.547 8.039 -6.355 1 98.62 141 PHE A C 1
ATOM 1133 O O . PHE A 1 141 ? -25.969 7.039 -5.758 1 98.62 141 PHE A O 1
ATOM 1140 N N . ASP A 1 142 ? -24.531 8.07 -7.215 1 98.31 142 ASP A N 1
ATOM 1141 C CA . ASP A 1 142 ? -23.766 6.855 -7.492 1 98.31 142 ASP A CA 1
ATOM 1142 C C . ASP A 1 142 ? -22.688 6.629 -6.434 1 98.31 142 ASP A C 1
ATOM 1144 O O . ASP A 1 142 ? -22.297 5.492 -6.184 1 98.31 142 ASP A O 1
ATOM 1148 N N . LEU A 1 143 ? -22.219 7.746 -5.871 1 98.62 143 LEU A N 1
ATOM 1149 C CA . LEU A 1 143 ? -21.062 7.668 -4.992 1 98.62 143 LEU A CA 1
ATOM 1150 C C . LEU A 1 143 ? -21.031 8.836 -4.016 1 98.62 143 LEU A C 1
ATOM 1152 O O . LEU A 1 143 ? -21.422 9.953 -4.367 1 98.62 143 LEU A O 1
ATOM 1156 N N . ALA A 1 144 ? -20.547 8.562 -2.826 1 98.81 144 ALA A N 1
ATOM 1157 C CA . ALA A 1 144 ? -20.344 9.594 -1.816 1 98.81 144 ALA A CA 1
ATOM 1158 C C . ALA A 1 144 ? -18.859 9.742 -1.479 1 98.81 144 ALA A C 1
ATOM 1160 O O . ALA A 1 144 ? -18.125 8.75 -1.404 1 98.81 144 ALA A O 1
ATOM 1161 N N . ILE A 1 145 ? -18.406 10.969 -1.261 1 98.69 145 ILE A N 1
ATOM 1162 C CA . ILE A 1 145 ? -17.062 11.289 -0.818 1 98.69 145 ILE A CA 1
ATOM 1163 C C . ILE A 1 145 ? -17.125 12.102 0.474 1 98.69 145 ILE A C 1
ATOM 1165 O O . ILE A 1 145 ? -17.875 13.07 0.574 1 98.69 145 ILE A O 1
ATOM 1169 N N . PHE A 1 146 ? -16.328 11.711 1.425 1 98 146 PHE A N 1
ATOM 1170 C CA . PHE A 1 146 ? -16.375 12.406 2.707 1 98 146 PHE A CA 1
ATOM 1171 C C . PHE A 1 146 ? -15.086 12.203 3.488 1 98 146 PHE A C 1
ATOM 1173 O O . PHE A 1 146 ? -14.328 11.266 3.217 1 98 146 PHE A O 1
ATOM 1180 N N . GLU A 1 147 ? -14.742 13.133 4.391 1 96.5 147 GLU A N 1
ATOM 1181 C CA . GLU A 1 147 ? -13.711 12.875 5.398 1 96.5 147 GLU A CA 1
ATOM 1182 C C . GLU A 1 147 ? -14.219 11.914 6.469 1 96.5 147 GLU A C 1
ATOM 1184 O O . GLU A 1 147 ? -15.422 11.867 6.75 1 96.5 147 GLU A O 1
ATOM 1189 N N . PHE A 1 148 ? -13.359 11.117 7.016 1 94.75 148 PHE A N 1
ATOM 1190 C CA . PHE A 1 148 ? -13.758 10.094 7.98 1 94.75 148 PHE A CA 1
ATOM 1191 C C . PHE A 1 148 ? -14.734 10.672 9 1 94.75 148 PHE A C 1
ATOM 1193 O O . PHE A 1 148 ? -14.352 11.484 9.844 1 94.75 148 PHE A O 1
ATOM 1200 N N . ASN A 1 149 ? -15.953 10.242 8.883 1 95.19 149 ASN A N 1
ATOM 1201 C CA . ASN A 1 149 ? -17.062 10.781 9.656 1 95.19 149 ASN A CA 1
ATOM 1202 C C . ASN A 1 149 ? -18.141 9.727 9.898 1 95.19 149 ASN A C 1
ATOM 1204 O O . ASN A 1 149 ? -18.797 9.266 8.961 1 95.19 149 ASN A O 1
ATOM 1208 N N . GLN A 1 150 ? -18.422 9.469 11.148 1 96.5 150 GLN A N 1
ATOM 1209 C CA . GLN A 1 150 ? -19.359 8.406 11.516 1 96.5 150 GLN A CA 1
ATOM 1210 C C . GLN A 1 150 ? -20.797 8.797 11.18 1 96.5 150 GLN A C 1
ATOM 1212 O O . GLN A 1 150 ? -21.578 7.961 10.719 1 96.5 150 GLN A O 1
ATOM 1217 N N . CYS A 1 151 ? -21.094 10.039 11.422 1 96.31 151 CYS A N 1
ATOM 1218 C CA . CYS A 1 151 ? -22.438 10.5 11.117 1 96.31 151 CYS A CA 1
ATOM 1219 C C . CYS A 1 151 ? -22.75 10.344 9.633 1 96.31 151 CYS A C 1
ATOM 1221 O O . CYS A 1 151 ? -23.797 9.797 9.266 1 96.31 151 CYS A O 1
ATOM 1223 N N . PHE A 1 152 ? -21.875 10.773 8.812 1 97.62 152 PHE A N 1
ATOM 1224 C CA . PHE A 1 152 ? -22.141 10.734 7.379 1 97.62 152 PHE A CA 1
ATOM 1225 C C . PHE A 1 152 ? -22.172 9.305 6.871 1 97.62 152 PHE A C 1
ATOM 1227 O O . PHE A 1 152 ? -22.875 9 5.898 1 97.62 152 PHE A O 1
ATOM 1234 N N . ALA A 1 153 ? -21.422 8.422 7.461 1 97.88 153 ALA A N 1
ATOM 1235 C CA . ALA A 1 153 ? -21.531 7.004 7.105 1 97.88 153 ALA A CA 1
ATOM 1236 C C . ALA A 1 153 ? -22.969 6.512 7.242 1 97.88 153 ALA A C 1
ATOM 1238 O O . ALA A 1 153 ? -23.453 5.754 6.398 1 97.88 153 ALA A O 1
ATOM 1239 N N . GLY A 1 154 ? -23.641 6.91 8.305 1 98.44 154 GLY A N 1
ATOM 1240 C CA . GLY A 1 154 ? -25.047 6.57 8.477 1 98.44 154 GLY A CA 1
ATOM 1241 C C . GLY A 1 154 ? -25.938 7.207 7.426 1 98.44 154 GLY A C 1
ATOM 1242 O O . GLY A 1 154 ? -26.875 6.578 6.945 1 98.44 154 GLY A O 1
ATOM 1243 N N . ILE A 1 155 ? -25.609 8.422 7.094 1 98.31 155 ILE A N 1
ATOM 1244 C CA . ILE A 1 155 ? -26.406 9.148 6.113 1 98.31 155 ILE A CA 1
ATOM 1245 C C . ILE A 1 155 ? -26.281 8.469 4.75 1 98.31 155 ILE A C 1
ATOM 1247 O O . ILE A 1 155 ? -27.25 8.406 3.994 1 98.31 155 ILE A O 1
ATOM 1251 N N . ILE A 1 156 ? -25.094 7.992 4.418 1 98.5 156 ILE A N 1
ATOM 1252 C CA . ILE A 1 156 ? -24.891 7.27 3.168 1 98.5 156 ILE A CA 1
ATOM 1253 C C . ILE A 1 156 ? -25.875 6.109 3.076 1 98.5 156 ILE A C 1
ATOM 1255 O O . ILE A 1 156 ? -26.453 5.863 2.018 1 98.5 156 ILE A O 1
ATOM 1259 N N . GLU A 1 157 ? -26 5.395 4.176 1 97.75 157 GLU A N 1
ATOM 1260 C CA . GLU A 1 157 ? -26.938 4.277 4.223 1 97.75 157 GLU A CA 1
ATOM 1261 C C . GLU A 1 157 ? -28.375 4.758 4.016 1 97.75 157 GLU A C 1
ATOM 1263 O O . GLU A 1 157 ? -29.141 4.141 3.264 1 97.75 157 GLU A O 1
ATOM 1268 N N . LEU A 1 158 ? -28.781 5.816 4.699 1 97.88 158 LEU A N 1
ATOM 1269 C CA . LEU A 1 158 ? -30.141 6.359 4.598 1 97.88 158 LEU A CA 1
ATOM 1270 C C . LEU A 1 158 ? -30.438 6.812 3.17 1 97.88 158 LEU A C 1
ATOM 1272 O O . LEU A 1 158 ? -31.562 6.691 2.699 1 97.88 158 LEU A O 1
ATOM 1276 N N . LEU A 1 159 ? -29.422 7.336 2.498 1 98.31 159 LEU A N 1
ATOM 1277 C CA . LEU A 1 159 ? -29.594 7.844 1.142 1 98.31 159 LEU A CA 1
ATOM 1278 C C . LEU A 1 159 ? -29.453 6.719 0.12 1 98.31 159 LEU A C 1
ATOM 1280 O O . LEU A 1 159 ? -29.656 6.934 -1.075 1 98.31 159 LEU A O 1
ATOM 1284 N N . ARG A 1 160 ? -29.031 5.551 0.497 1 97.44 160 ARG A N 1
ATOM 1285 C CA . ARG A 1 160 ? -28.875 4.355 -0.328 1 97.44 160 ARG A CA 1
ATOM 1286 C C . ARG A 1 160 ? -27.844 4.582 -1.427 1 97.44 160 ARG A C 1
ATOM 1288 O O . ARG A 1 160 ? -28.078 4.258 -2.592 1 97.44 160 ARG A O 1
ATOM 1295 N N . ILE A 1 161 ? -26.781 5.199 -1.039 1 98.19 161 ILE A N 1
ATOM 1296 C CA . ILE A 1 161 ? -25.688 5.406 -1.985 1 98.19 161 ILE A CA 1
ATOM 1297 C C . ILE A 1 161 ? -24.828 4.148 -2.068 1 98.19 161 ILE A C 1
ATOM 1299 O O . ILE A 1 161 ? -24.312 3.678 -1.055 1 98.19 161 ILE A O 1
ATOM 1303 N N . PRO A 1 162 ? -24.594 3.607 -3.201 1 96.56 162 PRO A N 1
ATOM 1304 C CA . PRO A 1 162 ? -24.016 2.264 -3.326 1 96.56 162 PRO A CA 1
ATOM 1305 C C . PRO A 1 162 ? -22.5 2.24 -3.104 1 96.56 162 PRO A C 1
ATOM 1307 O O . PRO A 1 162 ? -21.938 1.184 -2.816 1 96.56 162 PRO A O 1
ATOM 1310 N N . ALA A 1 163 ? -21.828 3.398 -3.283 1 97.56 163 ALA A N 1
ATOM 1311 C CA . ALA A 1 163 ? -20.375 3.445 -3.154 1 97.56 163 ALA A CA 1
ATOM 1312 C C . ALA A 1 163 ? -19.938 4.672 -2.363 1 97.56 163 ALA A C 1
ATOM 1314 O O . ALA A 1 163 ? -20.578 5.719 -2.41 1 97.56 163 ALA A O 1
ATOM 1315 N N . HIS A 1 164 ? -18.844 4.5 -1.641 1 98.31 164 HIS A N 1
ATOM 1316 C CA . HIS A 1 164 ? -18.344 5.656 -0.907 1 98.31 164 HIS A CA 1
ATOM 1317 C C . HIS A 1 164 ? -16.828 5.582 -0.745 1 98.31 164 HIS A C 1
ATOM 1319 O O . HIS A 1 164 ? -16.25 4.488 -0.722 1 98.31 164 HIS A O 1
ATOM 1325 N N . ILE A 1 165 ? -16.203 6.746 -0.729 1 98.56 165 ILE A N 1
ATOM 1326 C CA . ILE A 1 165 ? -14.758 6.953 -0.608 1 98.56 165 ILE A CA 1
ATOM 1327 C C . ILE A 1 165 ? -14.469 7.914 0.544 1 98.56 165 ILE A C 1
ATOM 1329 O O . ILE A 1 165 ? -15.172 8.914 0.718 1 98.56 165 ILE A O 1
ATOM 1333 N N . VAL A 1 166 ? -13.477 7.559 1.311 1 98.44 166 VAL A N 1
ATOM 1334 C CA . VAL A 1 166 ? -12.984 8.477 2.334 1 98.44 166 VAL A CA 1
ATOM 1335 C C . VAL A 1 166 ? -11.773 9.242 1.805 1 98.44 166 VAL A C 1
ATOM 1337 O O . VAL A 1 166 ? -10.883 8.656 1.181 1 98.44 166 VAL A O 1
ATOM 1340 N N . VAL A 1 167 ? -11.812 10.531 1.983 1 97.5 167 VAL A N 1
ATOM 1341 C CA . VAL A 1 167 ? -10.656 11.375 1.676 1 97.5 167 VAL A CA 1
ATOM 1342 C C . VAL A 1 167 ? -10.164 12.062 2.945 1 97.5 167 VAL A C 1
ATOM 1344 O O . VAL A 1 167 ? -10.93 12.25 3.895 1 97.5 167 VAL A O 1
ATOM 1347 N N . SER A 1 168 ? -8.891 12.359 2.967 1 96.19 168 SER A N 1
ATOM 1348 C CA . SER A 1 168 ? -8.336 13.055 4.125 1 96.19 168 SER A CA 1
ATOM 1349 C C . SER A 1 168 ? -7.246 14.039 3.709 1 96.19 168 SER A C 1
ATOM 1351 O O . SER A 1 168 ? -6.336 13.688 2.955 1 96.19 168 SER A O 1
ATOM 1353 N N . PRO A 1 169 ? -7.344 15.305 4.215 1 92.88 169 PRO A N 1
ATOM 1354 C CA . PRO A 1 169 ? -6.285 16.266 3.918 1 92.88 169 PRO A CA 1
ATOM 1355 C C . PRO A 1 169 ? -4.984 15.969 4.664 1 92.88 169 PRO A C 1
ATOM 1357 O O . PRO A 1 169 ? -3.922 16.469 4.285 1 92.88 169 PRO A O 1
ATOM 1360 N N . THR A 1 170 ? -5.059 15.164 5.703 1 92.38 170 THR A N 1
ATOM 1361 C CA . THR A 1 170 ? -3.91 14.82 6.535 1 92.38 170 THR A CA 1
ATOM 1362 C C . THR A 1 170 ? -3.803 13.312 6.707 1 92.38 170 THR A C 1
ATOM 1364 O O . THR A 1 170 ? -4.551 12.555 6.086 1 92.38 170 THR A O 1
ATOM 1367 N N . ALA A 1 171 ? -2.842 12.922 7.504 1 92.12 171 ALA A N 1
ATOM 1368 C CA . ALA A 1 171 ? -2.773 11.516 7.91 1 92.12 171 ALA A CA 1
ATOM 1369 C C . ALA A 1 171 ? -4.012 11.117 8.711 1 92.12 171 ALA A C 1
ATOM 1371 O O . ALA A 1 171 ? -4.688 11.977 9.281 1 92.12 171 ALA A O 1
ATOM 1372 N N . LEU A 1 172 ? -4.289 9.906 8.711 1 93.69 172 LEU A N 1
ATOM 1373 C CA . LEU A 1 172 ? -5.465 9.391 9.406 1 93.69 172 LEU A CA 1
ATOM 1374 C C . LEU A 1 172 ? -5.176 9.188 10.883 1 93.69 172 LEU A C 1
ATOM 1376 O O . LEU A 1 172 ? -4.059 8.82 11.258 1 93.69 172 LEU A O 1
ATOM 1380 N N . PHE A 1 173 ? -6.207 9.406 11.641 1 92.5 173 PHE A N 1
ATOM 1381 C CA . PHE A 1 173 ? -6.117 9.031 13.047 1 92.5 173 PHE A CA 1
ATOM 1382 C C . PHE A 1 173 ? -6.059 7.516 13.195 1 92.5 173 PHE A C 1
ATOM 1384 O O . PHE A 1 173 ? -6.535 6.781 12.336 1 92.5 173 PHE A O 1
ATOM 1391 N N . GLU A 1 174 ? -5.555 7.133 14.312 1 93 174 GLU A N 1
ATOM 1392 C CA . GLU A 1 174 ? -5.324 5.715 14.578 1 93 174 GLU A CA 1
ATOM 1393 C C . GLU A 1 174 ? -6.625 4.922 14.5 1 93 174 GLU A C 1
ATOM 1395 O O . GLU A 1 174 ? -6.641 3.795 13.992 1 93 174 GLU A O 1
ATOM 1400 N N . TYR A 1 175 ? -7.68 5.512 14.992 1 94.75 175 TYR A N 1
ATOM 1401 C CA . TYR A 1 175 ? -8.953 4.793 14.969 1 94.75 175 TYR A CA 1
ATOM 1402 C C . TYR A 1 175 ? -9.383 4.496 13.539 1 94.75 175 TYR A C 1
ATOM 1404 O O . TYR A 1 175 ? -9.867 3.398 13.25 1 94.75 175 TYR A O 1
ATOM 1412 N N . ALA A 1 176 ? -9.305 5.469 12.672 1 96.06 176 ALA A N 1
ATOM 1413 C CA . ALA A 1 176 ? -9.656 5.254 11.273 1 96.06 176 ALA A CA 1
ATOM 1414 C C . ALA A 1 176 ? -8.789 4.164 10.648 1 96.06 176 ALA A C 1
ATOM 1416 O O . ALA A 1 176 ? -9.289 3.311 9.914 1 96.06 176 ALA A O 1
ATOM 1417 N N . ILE A 1 177 ? -7.512 4.184 10.945 1 94.88 177 ILE A N 1
ATOM 1418 C CA . ILE A 1 177 ? -6.559 3.189 10.469 1 94.88 177 ILE A CA 1
ATOM 1419 C C . ILE A 1 177 ? -7.008 1.794 10.891 1 94.88 177 ILE A C 1
ATOM 1421 O O . ILE A 1 177 ? -7.008 0.862 10.086 1 94.88 177 ILE A O 1
ATOM 1425 N N . GLU A 1 178 ? -7.363 1.701 12.062 1 93.44 178 GLU A N 1
ATOM 1426 C CA . GLU A 1 178 ? -7.84 0.424 12.586 1 93.44 178 GLU A CA 1
ATOM 1427 C C . GLU A 1 178 ? -9.141 -0 11.906 1 93.44 178 GLU A C 1
ATOM 1429 O O . GLU A 1 178 ? -9.336 -1.182 11.617 1 93.44 178 GLU A O 1
ATOM 1434 N N . CYS A 1 179 ? -10.008 0.98 11.719 1 95.69 179 CYS A N 1
ATOM 1435 C CA . CYS A 1 179 ? -11.273 0.702 11.062 1 95.69 179 CYS A CA 1
ATOM 1436 C C . CYS A 1 179 ? -11.055 0.105 9.68 1 95.69 179 CYS A C 1
ATOM 1438 O O . CYS A 1 179 ? -11.812 -0.767 9.242 1 95.69 179 CYS A O 1
ATOM 1440 N N . PHE A 1 180 ? -10.031 0.51 9.016 1 96.38 180 PHE A N 1
ATOM 1441 C CA . PHE A 1 180 ? -9.789 0.063 7.648 1 96.38 180 PHE A CA 1
ATOM 1442 C C . PHE A 1 180 ? -8.953 -1.21 7.637 1 96.38 180 PHE A C 1
ATOM 1444 O O . PHE A 1 180 ? -8.734 -1.808 6.582 1 96.38 180 PHE A O 1
ATOM 1451 N N . GLY A 1 181 ? -8.477 -1.596 8.734 1 94.12 181 GLY A N 1
ATOM 1452 C CA . GLY A 1 181 ? -7.707 -2.826 8.852 1 94.12 181 GLY A CA 1
ATOM 1453 C C . GLY A 1 181 ? -6.23 -2.641 8.555 1 94.12 181 GLY A C 1
ATOM 1454 O O . GLY A 1 181 ? -5.527 -3.602 8.242 1 94.12 181 GLY A O 1
ATOM 1455 N N . ILE A 1 182 ? -5.703 -1.456 8.609 1 95.5 182 ILE A N 1
ATOM 1456 C CA . ILE A 1 182 ? -4.285 -1.162 8.422 1 95.5 182 ILE A CA 1
ATOM 1457 C C . ILE A 1 182 ? -3.535 -1.389 9.727 1 95.5 182 ILE A C 1
ATOM 1459 O O . ILE A 1 182 ? -3.959 -0.915 10.789 1 95.5 182 ILE A O 1
ATOM 1463 N N . PRO A 1 183 ? -2.426 -2.102 9.648 1 92.94 183 PRO A N 1
ATOM 1464 C CA . PRO A 1 183 ? -1.664 -2.287 10.883 1 92.94 183 PRO A CA 1
ATOM 1465 C C . PRO A 1 183 ? -1.125 -0.974 11.453 1 92.94 183 PRO A C 1
ATOM 1467 O O . PRO A 1 183 ? -0.558 -0.166 10.711 1 92.94 183 PRO A O 1
ATOM 1470 N N . ASN A 1 184 ? -1.42 -0.759 12.672 1 91.31 184 ASN A N 1
ATOM 1471 C CA . ASN A 1 184 ? -0.841 0.356 13.414 1 91.31 184 ASN A CA 1
ATOM 1472 C C . ASN A 1 184 ? 0.227 -0.117 14.398 1 91.31 184 ASN A C 1
ATOM 1474 O O . ASN A 1 184 ? -0.078 -0.825 15.359 1 91.31 184 ASN A O 1
ATOM 1478 N N . ILE A 1 185 ? 1.453 0.232 14.172 1 94.44 185 ILE A N 1
ATOM 1479 C CA . ILE A 1 185 ? 2.58 -0.248 14.969 1 94.44 185 ILE A CA 1
ATOM 1480 C C . ILE A 1 185 ? 3.182 0.907 15.766 1 94.44 185 ILE A C 1
ATOM 1482 O O . ILE A 1 185 ? 4.113 1.57 15.305 1 94.44 185 ILE A O 1
ATOM 1486 N N . PRO A 1 186 ? 2.754 1.048 16.938 1 95 186 PRO A N 1
ATOM 1487 C CA . PRO A 1 186 ? 3.127 2.236 17.703 1 95 186 PRO A CA 1
ATOM 1488 C C . PRO A 1 186 ? 4.613 2.268 18.062 1 95 186 PRO A C 1
ATOM 1490 O O . PRO A 1 186 ? 5.113 3.289 18.531 1 95 186 PRO A O 1
ATOM 1493 N N . SER A 1 187 ? 5.301 1.138 17.875 1 96.06 187 SER A N 1
ATOM 1494 C CA . SER A 1 187 ? 6.719 1.105 18.203 1 96.06 187 SER A CA 1
ATOM 1495 C C . SER A 1 187 ? 7.512 2.07 17.328 1 96.06 187 SER A C 1
ATOM 1497 O O . SER A 1 187 ? 8.555 2.582 17.734 1 96.06 187 SER A O 1
ATOM 1499 N N . TYR A 1 188 ? 7.035 2.33 16.094 1 96.5 188 TYR A N 1
ATOM 1500 C CA . TYR A 1 188 ? 7.805 3.236 15.25 1 96.5 188 TYR A CA 1
ATOM 1501 C C . TYR A 1 188 ? 6.887 4.148 14.453 1 96.5 188 TYR A C 1
ATOM 1503 O O . TYR A 1 188 ? 7.352 5 13.695 1 96.5 188 TYR A O 1
ATOM 1511 N N . ILE A 1 189 ? 5.609 3.957 14.57 1 95.56 189 ILE A N 1
ATOM 1512 C CA . ILE A 1 189 ? 4.648 4.863 13.953 1 95.56 189 ILE A CA 1
ATOM 1513 C C . ILE A 1 189 ? 4.105 5.832 15.008 1 95.56 189 ILE A C 1
ATOM 1515 O O . ILE A 1 189 ? 3.336 5.438 15.883 1 95.56 189 ILE A O 1
ATOM 1519 N N . PRO A 1 190 ? 4.43 7.016 14.883 1 94.56 190 PRO A N 1
ATOM 1520 C CA . PRO A 1 190 ? 3.945 7.98 15.867 1 94.56 190 PRO A CA 1
ATOM 1521 C C . PRO A 1 190 ? 2.461 8.305 15.703 1 94.56 190 PRO A C 1
ATOM 1523 O O . PRO A 1 190 ? 1.964 8.367 14.578 1 94.56 190 PRO A O 1
ATOM 1526 N N . SER A 1 191 ? 1.866 8.484 16.844 1 91.31 191 SER A N 1
ATOM 1527 C CA . SER A 1 191 ? 0.493 8.977 16.797 1 91.31 191 SER A CA 1
ATOM 1528 C C . SER A 1 191 ? 0.427 10.375 16.188 1 91.31 191 SER A C 1
ATOM 1530 O O . SER A 1 191 ? 1.359 11.172 16.344 1 91.31 191 SER A O 1
ATOM 1532 N N . LEU A 1 192 ? -0.658 10.672 15.547 1 85.44 192 LEU A N 1
ATOM 1533 C CA . LEU A 1 192 ? -0.823 11.93 14.828 1 85.44 192 LEU A CA 1
ATOM 1534 C C . LEU A 1 192 ? -0.643 13.117 15.758 1 85.44 192 LEU A C 1
ATOM 1536 O O . LEU A 1 192 ? -0.192 14.188 15.336 1 85.44 192 LEU A O 1
ATOM 1540 N N . LEU A 1 193 ? -0.911 12.969 17.016 1 80.38 193 LEU A N 1
ATOM 1541 C CA . LEU A 1 193 ? -0.93 14.086 17.953 1 80.38 193 LEU A CA 1
ATOM 1542 C C . LEU A 1 193 ? 0.388 14.18 18.719 1 80.38 193 LEU A C 1
ATOM 1544 O O . LEU A 1 193 ? 0.524 14.992 19.641 1 80.38 193 LEU A O 1
ATOM 1548 N N . THR A 1 194 ? 1.302 13.336 18.297 1 84.94 194 THR A N 1
ATOM 1549 C CA . THR A 1 194 ? 2.605 13.406 18.938 1 84.94 194 THR A CA 1
ATOM 1550 C C . THR A 1 194 ? 3.607 14.148 18.062 1 84.94 194 THR A C 1
ATOM 1552 O O . THR A 1 194 ? 3.318 14.461 16.906 1 84.94 194 THR A O 1
ATOM 1555 N N . GLN A 1 195 ? 4.668 14.539 18.672 1 87.44 195 GLN A N 1
ATOM 1556 C CA . GLN A 1 195 ? 5.781 15.172 17.969 1 87.44 195 GLN A CA 1
ATOM 1557 C C . GLN A 1 195 ? 6.973 14.219 17.875 1 87.44 195 GLN A C 1
ATOM 1559 O O . GLN A 1 195 ? 8.109 14.617 18.141 1 87.44 195 GLN A O 1
ATOM 1564 N N . TYR A 1 196 ? 6.645 12.969 17.578 1 92.19 196 TYR A N 1
ATOM 1565 C CA . TYR A 1 196 ? 7.715 11.977 17.5 1 92.19 196 TYR A CA 1
ATOM 1566 C C . TYR A 1 196 ? 7.98 11.57 16.062 1 92.19 196 TYR A C 1
ATOM 1568 O O . TYR A 1 196 ? 7.176 11.852 15.172 1 92.19 196 TYR A O 1
ATOM 1576 N N . THR A 1 197 ? 9.148 11.055 15.852 1 93.38 197 THR A N 1
ATOM 1577 C CA . THR A 1 197 ? 9.508 10.422 14.586 1 93.38 197 THR A CA 1
ATOM 1578 C C . THR A 1 197 ? 9.406 8.898 14.695 1 93.38 197 THR A C 1
ATOM 1580 O O . THR A 1 197 ? 8.906 8.375 15.688 1 93.38 197 THR A O 1
ATOM 1583 N N . ASP A 1 198 ? 9.773 8.234 13.664 1 94.12 198 ASP A N 1
ATOM 1584 C CA . ASP A 1 198 ? 9.781 6.773 13.672 1 94.12 198 ASP A CA 1
ATOM 1585 C C . ASP A 1 198 ? 10.906 6.234 14.547 1 94.12 198 ASP A C 1
ATOM 1587 O O . ASP A 1 198 ? 10.906 5.059 14.93 1 94.12 198 ASP A O 1
ATOM 1591 N N . LYS A 1 199 ? 11.883 7.074 14.852 1 95 199 LYS A N 1
ATOM 1592 C CA . LYS A 1 199 ? 12.945 6.711 15.781 1 95 199 LYS A CA 1
ATOM 1593 C C . LYS A 1 199 ? 12.672 7.27 17.172 1 95 199 LYS A C 1
ATOM 1595 O O . LYS A 1 199 ? 13.047 8.398 17.484 1 95 199 LYS A O 1
ATOM 1600 N N . MET A 1 200 ? 12.125 6.504 17.984 1 96.12 200 MET A N 1
ATOM 1601 C CA . MET A 1 200 ? 11.695 6.93 19.312 1 96.12 200 MET A CA 1
ATOM 1602 C C . MET A 1 200 ? 12.562 6.297 20.391 1 96.12 200 MET A C 1
ATOM 1604 O O . MET A 1 200 ? 13.008 5.16 20.25 1 96.12 200 MET A O 1
ATOM 1608 N N . THR A 1 201 ? 12.719 7.039 21.484 1 96 201 THR A N 1
ATOM 1609 C CA . THR A 1 201 ? 13.328 6.477 22.688 1 96 201 THR A CA 1
ATOM 1610 C C . THR A 1 201 ? 12.344 5.562 23.422 1 96 201 THR A C 1
ATOM 1612 O O . THR A 1 201 ? 11.164 5.488 23.047 1 96 201 THR A O 1
ATOM 1615 N N . TYR A 1 202 ? 12.852 4.883 24.422 1 95.62 202 TYR A N 1
ATOM 1616 C CA . TYR A 1 202 ? 12.008 3.992 25.203 1 95.62 202 TYR A CA 1
ATOM 1617 C C . TYR A 1 202 ? 10.805 4.738 25.781 1 95.62 202 TYR A C 1
ATOM 1619 O O . TYR A 1 202 ? 9.664 4.293 25.625 1 95.62 202 TYR A O 1
ATOM 1627 N N . LEU A 1 203 ? 11.047 5.875 26.391 1 95.75 203 LEU A N 1
ATOM 1628 C CA . LEU A 1 203 ? 9.992 6.656 27.016 1 95.75 203 LEU A CA 1
ATOM 1629 C C . LEU A 1 203 ? 9.031 7.215 25.969 1 95.75 203 LEU A C 1
ATOM 1631 O O . LEU A 1 203 ? 7.824 7.289 26.203 1 95.75 203 LEU A O 1
ATOM 1635 N N . GLN A 1 204 ? 9.547 7.625 24.844 1 95.56 204 GLN A N 1
ATOM 1636 C CA . GLN A 1 204 ? 8.703 8.133 23.766 1 95.56 204 GLN A CA 1
ATOM 1637 C C . GLN A 1 204 ? 7.773 7.051 23.234 1 95.56 204 GLN A C 1
ATOM 1639 O O . GLN A 1 204 ? 6.605 7.312 22.938 1 95.56 204 GLN A O 1
ATOM 1644 N N . ARG A 1 205 ? 8.336 5.863 23.094 1 96.56 205 ARG A N 1
ATOM 1645 C CA . ARG A 1 205 ? 7.512 4.742 22.641 1 96.56 205 ARG A CA 1
ATOM 1646 C C . ARG A 1 205 ? 6.375 4.469 23.625 1 96.56 205 ARG A C 1
ATOM 1648 O O . ARG A 1 205 ? 5.246 4.195 23.219 1 96.56 205 ARG A O 1
ATOM 1655 N N . LEU A 1 206 ? 6.727 4.516 24.906 1 94.94 206 LEU A N 1
ATOM 1656 C CA . LEU A 1 206 ? 5.711 4.316 25.922 1 94.94 206 LEU A CA 1
ATOM 1657 C C . LEU A 1 206 ? 4.621 5.375 25.828 1 94.94 206 LEU A C 1
ATOM 1659 O O . LEU A 1 206 ? 3.43 5.051 25.828 1 94.94 206 LEU A O 1
ATOM 1663 N N . LYS A 1 207 ? 4.996 6.609 25.766 1 93.12 207 LYS A N 1
ATOM 1664 C CA . LYS A 1 207 ? 4.035 7.703 25.656 1 93.12 207 LYS A CA 1
ATOM 1665 C C . LYS A 1 207 ? 3.203 7.578 24.391 1 93.12 207 LYS A C 1
ATOM 1667 O O . LYS A 1 207 ? 1.995 7.82 24.406 1 93.12 207 LYS A O 1
ATOM 1672 N N . ASN A 1 208 ? 3.91 7.203 23.312 1 94.5 208 ASN A N 1
ATOM 1673 C CA . ASN A 1 208 ? 3.221 7.02 22.047 1 94.5 208 ASN A CA 1
ATOM 1674 C C . ASN A 1 208 ? 2.15 5.938 22.141 1 94.5 208 ASN A C 1
ATOM 1676 O O . ASN A 1 208 ? 1.051 6.098 21.609 1 94.5 208 ASN A O 1
ATOM 1680 N N . LEU A 1 209 ? 2.49 4.879 22.766 1 94.62 209 LEU A N 1
ATOM 1681 C CA . LEU A 1 209 ? 1.539 3.787 22.953 1 94.62 209 LEU A CA 1
ATOM 1682 C C . LEU A 1 209 ? 0.321 4.258 23.75 1 94.62 209 LEU A C 1
ATOM 1684 O O . LEU A 1 209 ? -0.816 3.965 23.359 1 94.62 209 LEU A O 1
ATOM 1688 N N . ILE A 1 210 ? 0.535 4.969 24.797 1 91.69 210 ILE A N 1
ATOM 1689 C CA . ILE A 1 210 ? -0.538 5.445 25.656 1 91.69 210 ILE A CA 1
ATOM 1690 C C . ILE A 1 210 ? -1.453 6.383 24.875 1 91.69 210 ILE A C 1
ATOM 1692 O O . ILE A 1 210 ? -2.678 6.246 24.922 1 91.69 210 ILE A O 1
ATOM 1696 N N . ILE A 1 211 ? -0.855 7.328 24.156 1 90.75 211 ILE A N 1
ATOM 1697 C CA . ILE A 1 211 ? -1.627 8.289 23.375 1 90.75 211 ILE A CA 1
ATOM 1698 C C . ILE A 1 211 ? -2.426 7.566 22.297 1 90.75 211 ILE A C 1
ATOM 1700 O O . ILE A 1 211 ? -3.594 7.887 22.062 1 90.75 211 ILE A O 1
ATOM 1704 N N . THR A 1 212 ? -1.773 6.582 21.688 1 92.94 212 THR A N 1
ATOM 1705 C CA . THR A 1 212 ? -2.441 5.797 20.656 1 92.94 212 THR A CA 1
ATOM 1706 C C . THR A 1 212 ? -3.67 5.09 21.219 1 92.94 212 THR A C 1
ATOM 1708 O O . THR A 1 212 ? -4.746 5.125 20.625 1 92.94 212 THR A O 1
ATOM 1711 N N . ILE A 1 213 ? -3.551 4.488 22.375 1 92.19 213 ILE A N 1
ATOM 1712 C CA . ILE A 1 213 ? -4.652 3.771 23 1 92.19 213 ILE A CA 1
ATOM 1713 C C . ILE A 1 213 ? -5.758 4.754 23.391 1 92.19 213 ILE A C 1
ATOM 1715 O O . ILE A 1 213 ? -6.934 4.512 23.109 1 92.19 213 ILE A O 1
ATOM 1719 N N . LEU A 1 214 ? -5.391 5.844 23.953 1 90.81 214 LEU A N 1
ATOM 1720 C CA . LEU A 1 214 ? -6.355 6.82 24.453 1 90.81 214 LEU A CA 1
ATOM 1721 C C . LEU A 1 214 ? -7.145 7.438 23.297 1 90.81 214 LEU A C 1
ATOM 1723 O O . LEU A 1 214 ? -8.367 7.543 23.375 1 90.81 214 LEU A O 1
ATOM 1727 N N . THR A 1 215 ? -6.445 7.887 22.297 1 90.44 215 THR A N 1
ATOM 1728 C CA . THR A 1 215 ? -7.117 8.516 21.156 1 90.44 215 THR A CA 1
ATOM 1729 C C . THR A 1 215 ? -8.023 7.523 20.438 1 90.44 215 THR A C 1
ATOM 1731 O O . THR A 1 215 ? -9.125 7.871 20.016 1 90.44 215 THR A O 1
ATOM 1734 N N . THR A 1 216 ? -7.562 6.305 20.297 1 93.31 216 THR A N 1
ATOM 1735 C CA . THR A 1 216 ? -8.367 5.266 19.672 1 93.31 216 THR A CA 1
ATOM 1736 C C . THR A 1 216 ? -9.641 5.012 20.469 1 93.31 216 THR A C 1
ATOM 1738 O O . THR A 1 216 ? -10.727 4.895 19.906 1 93.31 216 THR A O 1
ATOM 1741 N N . LYS A 1 217 ? -9.562 4.969 21.766 1 93.5 217 LYS A N 1
ATOM 1742 C CA . LYS A 1 217 ? -10.711 4.719 22.625 1 93.5 217 LYS A CA 1
ATOM 1743 C C . LYS A 1 217 ? -11.703 5.879 22.562 1 93.5 217 LYS A C 1
ATOM 1745 O O . LYS A 1 217 ? -12.914 5.668 22.594 1 93.5 217 LYS A O 1
ATOM 1750 N N . LEU A 1 218 ? -11.188 7.023 22.547 1 92.88 218 LEU A N 1
ATOM 1751 C CA . LEU A 1 218 ? -12.047 8.203 22.5 1 92.88 218 LEU A CA 1
ATOM 1752 C C . LEU A 1 218 ? -12.852 8.227 21.203 1 92.88 218 LEU A C 1
ATOM 1754 O O . LEU A 1 218 ? -14.055 8.5 21.219 1 92.88 218 LEU A O 1
ATOM 1758 N N . LEU A 1 219 ? -12.18 7.969 20.125 1 94.25 219 LEU A N 1
ATOM 1759 C CA . LEU A 1 219 ? -12.883 7.992 18.844 1 94.25 219 LEU A CA 1
ATOM 1760 C C . LEU A 1 219 ? -13.812 6.797 18.719 1 94.25 219 LEU A C 1
ATOM 1762 O O . LEU A 1 219 ? -14.867 6.891 18.094 1 94.25 219 LEU A O 1
ATOM 1766 N N . ASP A 1 220 ? -13.453 5.684 19.266 1 95.75 220 ASP A N 1
ATOM 1767 C CA . ASP A 1 220 ? -14.352 4.535 19.312 1 95.75 220 ASP A CA 1
ATOM 1768 C C . ASP A 1 220 ? -15.617 4.863 20.094 1 95.75 220 ASP A C 1
ATOM 1770 O O . ASP A 1 220 ? -16.719 4.449 19.719 1 95.75 220 ASP A O 1
ATOM 1774 N N . ASN A 1 221 ? -15.43 5.566 21.203 1 96.25 221 ASN A N 1
ATOM 1775 C CA . ASN A 1 221 ? -16.578 6.008 21.984 1 96.25 221 ASN A CA 1
ATOM 1776 C C . ASN A 1 221 ? -17.5 6.918 21.156 1 96.25 221 ASN A C 1
ATOM 1778 O O . ASN A 1 221 ? -18.719 6.84 21.266 1 96.25 221 ASN A O 1
ATOM 1782 N N . HIS A 1 222 ? -16.891 7.793 20.438 1 96.81 222 HIS A N 1
ATOM 1783 C CA . HIS A 1 222 ? -17.688 8.641 19.547 1 96.81 222 HIS A CA 1
ATOM 1784 C C . HIS A 1 222 ? -18.5 7.801 18.562 1 96.81 222 HIS A C 1
ATOM 1786 O O . HIS A 1 222 ? -19.672 8.109 18.297 1 96.81 222 HIS A O 1
ATOM 1792 N N . THR A 1 223 ? -17.922 6.781 18.016 1 97.62 223 THR A N 1
ATOM 1793 C CA . THR A 1 223 ? -18.609 5.887 17.094 1 97.62 223 THR A CA 1
ATOM 1794 C C . THR A 1 223 ? -19.781 5.207 17.781 1 97.62 223 THR A C 1
ATOM 1796 O O . THR A 1 223 ? -20.859 5.094 17.188 1 97.62 223 THR A O 1
ATOM 1799 N N . ILE A 1 224 ? -19.594 4.793 19 1 97.56 224 ILE A N 1
ATOM 1800 C CA . ILE A 1 224 ? -20.641 4.137 19.766 1 97.56 224 ILE A CA 1
ATOM 1801 C C . ILE A 1 224 ? -21.812 5.105 19.984 1 97.56 224 ILE A C 1
ATOM 1803 O O . ILE A 1 224 ? -22.969 4.727 19.859 1 97.56 224 ILE A O 1
ATOM 1807 N N . ARG A 1 225 ? -21.484 6.293 20.297 1 97.81 225 ARG A N 1
ATOM 1808 C CA . ARG A 1 225 ? -22.516 7.309 20.531 1 97.81 225 ARG A CA 1
ATOM 1809 C C . ARG A 1 225 ? -23.281 7.613 19.25 1 97.81 225 ARG A C 1
ATOM 1811 O O . ARG A 1 225 ? -24.516 7.762 19.281 1 97.81 225 ARG A O 1
ATOM 1818 N N . CYS A 1 226 ? -22.578 7.762 18.172 1 98.06 226 CYS A N 1
ATOM 1819 C CA . CYS A 1 226 ? -23.25 7.961 16.891 1 98.06 226 CYS A CA 1
ATOM 1820 C C . CYS A 1 226 ? -24.141 6.781 16.547 1 98.06 226 CYS A C 1
ATOM 1822 O O . CYS A 1 226 ? -25.266 6.965 16.062 1 98.06 226 CYS A O 1
ATOM 1824 N N . GLN A 1 227 ? -23.609 5.555 16.766 1 98.44 227 GLN A N 1
ATOM 1825 C CA . GLN A 1 227 ? -24.391 4.344 16.562 1 98.44 227 GLN A CA 1
ATOM 1826 C C . GLN A 1 227 ? -25.703 4.398 17.344 1 98.44 227 GLN A C 1
ATOM 1828 O O . GLN A 1 227 ? -26.766 4.062 16.812 1 98.44 227 GLN A O 1
ATOM 1833 N N . ALA A 1 228 ? -25.609 4.805 18.609 1 98.25 228 ALA A N 1
ATOM 1834 C CA . ALA A 1 228 ? -26.781 4.906 19.469 1 98.25 228 ALA A CA 1
ATOM 1835 C C . ALA A 1 228 ? -27.781 5.918 18.922 1 98.25 228 ALA A C 1
ATOM 1837 O O . ALA A 1 228 ? -29 5.695 18.984 1 98.25 228 ALA A O 1
ATOM 1838 N N . LEU A 1 229 ? -27.312 7.023 18.438 1 98.19 229 LEU A N 1
ATOM 1839 C CA . LEU A 1 229 ? -28.172 8.047 17.844 1 98.19 229 LEU A CA 1
ATOM 1840 C C . LEU A 1 229 ? -28.953 7.488 16.656 1 98.19 229 LEU A C 1
ATOM 1842 O O . LEU A 1 229 ? -30.172 7.664 16.578 1 98.19 229 LEU A O 1
ATOM 1846 N N . PHE A 1 230 ? -28.281 6.793 15.75 1 98.5 230 PHE A N 1
ATOM 1847 C CA . PHE A 1 230 ? -28.938 6.234 14.578 1 98.5 230 PHE A CA 1
ATOM 1848 C C . PHE A 1 230 ? -29.938 5.148 14.977 1 98.5 230 PHE A C 1
ATOM 1850 O O . PHE A 1 230 ? -31.016 5.043 14.383 1 98.5 230 PHE A O 1
ATOM 1857 N N . ARG A 1 231 ? -29.562 4.352 15.93 1 98.19 231 ARG A N 1
ATOM 1858 C CA . ARG A 1 231 ? -30.484 3.318 16.391 1 98.19 231 ARG A CA 1
ATOM 1859 C C . ARG A 1 231 ? -31.719 3.936 17.062 1 98.19 231 ARG A C 1
ATOM 1861 O O . ARG A 1 231 ? -32.812 3.406 16.938 1 98.19 231 ARG A O 1
ATOM 1868 N N . ARG A 1 232 ? -31.562 5.012 17.766 1 98.06 232 ARG A N 1
ATOM 1869 C CA . ARG A 1 232 ? -32.688 5.719 18.391 1 98.06 232 ARG A CA 1
ATOM 1870 C C . ARG A 1 232 ? -33.625 6.289 17.328 1 98.06 232 ARG A C 1
ATOM 1872 O O . ARG A 1 232 ? -34.844 6.207 17.484 1 98.06 232 ARG A O 1
ATOM 1879 N N . LEU A 1 233 ? -33.094 6.801 16.281 1 97.25 233 LEU A N 1
ATOM 1880 C CA . LEU A 1 233 ? -33.906 7.512 15.281 1 97.25 233 LEU A CA 1
ATOM 1881 C C . LEU A 1 233 ? -34.438 6.547 14.242 1 97.25 233 LEU A C 1
ATOM 1883 O O . LEU A 1 233 ? -35.531 6.77 13.695 1 97.25 233 LEU A O 1
ATOM 1887 N N . TYR A 1 234 ? -33.75 5.453 13.945 1 97.25 234 TYR A N 1
ATOM 1888 C CA . TYR A 1 234 ? -34.125 4.648 12.789 1 97.25 234 TYR A CA 1
ATOM 1889 C C . TYR A 1 234 ? -34.281 3.182 13.18 1 97.25 234 TYR A C 1
ATOM 1891 O O . TYR A 1 234 ? -34.531 2.33 12.32 1 97.25 234 TYR A O 1
ATOM 1899 N N . GLY A 1 235 ? -34.062 2.836 14.406 1 97.19 235 GLY A N 1
ATOM 1900 C CA . GLY A 1 235 ? -34.312 1.491 14.883 1 97.19 235 GLY A CA 1
ATOM 1901 C C . GLY A 1 235 ? -33.062 0.734 15.281 1 97.19 235 GLY A C 1
ATOM 1902 O O . GLY A 1 235 ? -31.969 1.032 14.805 1 97.19 235 GLY A O 1
ATOM 1903 N N . ASP A 1 236 ? -33.219 -0.266 16.062 1 96.06 236 ASP A N 1
ATOM 1904 C CA . ASP A 1 236 ? -32.125 -1.049 16.641 1 96.06 236 ASP A CA 1
ATOM 1905 C C . ASP A 1 236 ? -31.422 -1.886 15.578 1 96.06 236 ASP A C 1
ATOM 1907 O O . ASP A 1 236 ? -30.281 -2.303 15.766 1 96.06 236 ASP A O 1
ATOM 1911 N N . GLN A 1 237 ? -32.094 -2.045 14.516 1 96.5 237 GLN A N 1
ATOM 1912 C CA . GLN A 1 237 ? -31.547 -2.898 13.477 1 96.5 237 GLN A CA 1
ATOM 1913 C C . GLN A 1 237 ? -30.766 -2.078 12.461 1 96.5 237 GLN A C 1
ATOM 1915 O O . GLN A 1 237 ? -30.375 -2.592 11.406 1 96.5 237 GLN A O 1
ATOM 1920 N N . PHE A 1 238 ? -30.547 -0.798 12.773 1 97.5 238 PHE A N 1
ATOM 1921 C CA . PHE A 1 238 ? -29.734 0.018 11.883 1 97.5 238 PHE A CA 1
ATOM 1922 C C . PHE A 1 238 ? -28.359 -0.599 11.688 1 97.5 238 PHE A C 1
ATOM 1924 O O . PHE A 1 238 ? -27.828 -1.23 12.602 1 97.5 238 PHE A O 1
ATOM 1931 N N . ILE A 1 239 ? -27.766 -0.413 10.609 1 97.06 239 ILE A N 1
ATOM 1932 C CA . ILE A 1 239 ? -26.5 -1.049 10.234 1 97.06 239 ILE A CA 1
ATOM 1933 C C . ILE A 1 239 ? -25.406 -0.64 11.211 1 97.06 239 ILE A C 1
ATOM 1935 O O . ILE A 1 239 ? -25.547 0.355 11.93 1 97.06 239 ILE A O 1
ATOM 1939 N N . ASP A 1 240 ? -24.328 -1.382 11.281 1 97.5 240 ASP A N 1
ATOM 1940 C CA . ASP A 1 240 ? -23.156 -1.052 12.086 1 97.5 240 ASP A CA 1
ATOM 1941 C C . ASP A 1 240 ? -22.312 0.02 11.406 1 97.5 240 ASP A C 1
ATOM 1943 O O . ASP A 1 240 ? -21.812 -0.186 10.297 1 97.5 240 ASP A O 1
ATOM 1947 N N . LEU A 1 241 ? -22.141 1.149 12.07 1 97.88 241 LEU A N 1
ATOM 1948 C CA . LEU A 1 241 ? -21.453 2.285 11.469 1 97.88 241 LEU A CA 1
ATOM 1949 C C . LEU A 1 241 ? -19.969 1.971 11.25 1 97.88 241 LEU A C 1
ATOM 1951 O O . LEU A 1 241 ? -19.391 2.398 10.25 1 97.88 241 LEU A O 1
ATOM 1955 N N . LYS A 1 242 ? -19.344 1.311 12.148 1 96.19 242 LYS A N 1
ATOM 1956 C CA . LYS A 1 242 ? -17.953 0.945 11.992 1 96.19 242 LYS A CA 1
ATOM 1957 C C . LYS A 1 242 ? -17.75 0.059 10.766 1 96.19 242 LYS A C 1
ATOM 1959 O O . LYS A 1 242 ? -16.781 0.24 10.016 1 96.19 242 LYS A O 1
ATOM 1964 N N . GLU A 1 243 ? -18.625 -0.926 10.57 1 96 243 GLU A N 1
ATOM 1965 C CA . GLU A 1 243 ? -18.562 -1.794 9.398 1 96 243 GLU A CA 1
ATOM 1966 C C . GLU A 1 243 ? -18.812 -1.006 8.117 1 96 243 GLU A C 1
ATOM 1968 O O . GLU A 1 243 ? -18.172 -1.262 7.094 1 96 243 GLU A O 1
ATOM 1973 N N . LYS A 1 244 ? -19.766 -0.084 8.219 1 96.88 244 LYS A N 1
ATOM 1974 C CA . LYS A 1 244 ? -20.047 0.75 7.059 1 96.88 244 LYS A CA 1
ATOM 1975 C C . LYS A 1 244 ? -18.828 1.567 6.66 1 96.88 244 LYS A C 1
ATOM 1977 O O . LYS A 1 244 ? -18.516 1.7 5.473 1 96.88 244 LYS A O 1
ATOM 1982 N N . LEU A 1 245 ? -18.141 2.117 7.629 1 96.88 245 LEU A N 1
ATOM 1983 C CA . LEU A 1 245 ? -16.906 2.877 7.383 1 96.88 245 LEU A CA 1
ATOM 1984 C C . LEU A 1 245 ? -15.836 1.989 6.773 1 96.88 245 LEU A C 1
ATOM 1986 O O . LEU A 1 245 ? -15.117 2.412 5.859 1 96.88 245 LEU A O 1
ATOM 1990 N N . ALA A 1 246 ? -15.758 0.78 7.207 1 95.44 246 ALA A N 1
ATOM 1991 C CA . ALA A 1 246 ? -14.75 -0.161 6.723 1 95.44 246 ALA A CA 1
ATOM 1992 C C . ALA A 1 246 ? -15.023 -0.562 5.277 1 95.44 246 ALA A C 1
ATOM 1994 O O . ALA A 1 246 ? -14.117 -1.014 4.57 1 95.44 246 ALA A O 1
ATOM 1995 N N . GLN A 1 247 ? -16.203 -0.396 4.805 1 95.06 247 GLN A N 1
ATOM 1996 C CA . GLN A 1 247 ? -16.641 -0.854 3.486 1 95.06 247 GLN A CA 1
ATOM 1997 C C . GLN A 1 247 ? -16.312 0.183 2.414 1 95.06 247 GLN A C 1
ATOM 1999 O O . GLN A 1 247 ? -16.656 0.001 1.244 1 95.06 247 GLN A O 1
ATOM 2004 N N . VAL A 1 248 ? -15.609 1.209 2.756 1 97.31 248 VAL A N 1
ATOM 2005 C CA . VAL A 1 248 ? -15.203 2.189 1.756 1 97.31 248 VAL A CA 1
ATOM 2006 C C . VAL A 1 248 ? -14.391 1.5 0.66 1 97.31 248 VAL A C 1
ATOM 2008 O O . VAL A 1 248 ? -13.625 0.575 0.935 1 97.31 248 VAL A O 1
ATOM 2011 N N . THR A 1 249 ? -14.57 1.963 -0.574 1 97.38 249 THR A N 1
ATOM 2012 C CA . THR A 1 249 ? -13.812 1.378 -1.679 1 97.38 249 THR A CA 1
ATOM 2013 C C . THR A 1 249 ? -12.359 1.828 -1.639 1 97.38 249 THR A C 1
ATOM 2015 O O . THR A 1 249 ? -11.445 1.011 -1.783 1 97.38 249 THR A O 1
ATOM 2018 N N . TYR A 1 250 ? -12.195 3.121 -1.452 1 97.94 250 TYR A N 1
ATOM 2019 C CA . TYR A 1 250 ? -10.852 3.67 -1.354 1 97.94 250 TYR A CA 1
ATOM 2020 C C . TYR A 1 250 ? -10.75 4.676 -0.213 1 97.94 250 TYR A C 1
ATOM 2022 O O . TYR A 1 250 ? -11.758 5.258 0.196 1 97.94 250 TYR A O 1
ATOM 2030 N N . VAL A 1 251 ? -9.617 4.746 0.323 1 98.19 251 VAL A N 1
ATOM 2031 C CA . VAL A 1 251 ? -9.195 5.816 1.221 1 98.19 251 VAL A CA 1
ATOM 2032 C C . VAL A 1 251 ? -8.078 6.629 0.565 1 98.19 251 VAL A C 1
ATOM 2034 O O . VAL A 1 251 ? -6.984 6.117 0.33 1 98.19 251 VAL A O 1
ATOM 2037 N N . LEU A 1 252 ? -8.375 7.867 0.259 1 97.75 252 LEU A N 1
ATOM 2038 C CA . LEU A 1 252 ? -7.426 8.727 -0.439 1 97.75 252 LEU A CA 1
ATOM 2039 C C . LEU A 1 252 ? -6.941 9.852 0.47 1 97.75 252 LEU A C 1
ATOM 2041 O O . LEU A 1 252 ? -7.719 10.734 0.842 1 97.75 252 LEU A O 1
ATOM 2045 N N . THR A 1 253 ? -5.691 9.836 0.794 1 96 253 THR A N 1
ATOM 2046 C CA . THR A 1 253 ? -5.172 10.859 1.692 1 96 253 THR A CA 1
ATOM 2047 C C . THR A 1 253 ? -4.25 11.82 0.944 1 96 253 THR A C 1
ATOM 2049 O O . THR A 1 253 ? -3.697 11.469 -0.101 1 96 253 THR A O 1
ATOM 2052 N N . ASN A 1 254 ? -4.137 12.992 1.481 1 94.44 254 ASN A N 1
ATOM 2053 C CA . ASN A 1 254 ? -3.256 13.992 0.886 1 94.44 254 ASN A CA 1
ATOM 2054 C C . ASN A 1 254 ? -1.818 13.828 1.37 1 94.44 254 ASN A C 1
ATOM 2056 O O . ASN A 1 254 ? -0.947 14.625 1.012 1 94.44 254 ASN A O 1
ATOM 2060 N N . THR A 1 255 ? -1.526 12.844 2.168 1 94 255 THR A N 1
ATOM 2061 C CA . THR A 1 255 ? -0.155 12.562 2.576 1 94 255 THR A CA 1
ATOM 2062 C C . THR A 1 255 ? 0.674 12.086 1.388 1 94 255 THR A C 1
ATOM 2064 O O . THR A 1 255 ? 0.139 11.492 0.449 1 94 255 THR A O 1
ATOM 2067 N N . ASP A 1 256 ? 1.914 12.453 1.442 1 95.06 256 ASP A N 1
ATOM 2068 C CA . ASP A 1 256 ? 2.84 12.062 0.383 1 95.06 256 ASP A CA 1
ATOM 2069 C C . ASP A 1 256 ? 3.875 11.062 0.897 1 95.06 256 ASP A C 1
ATOM 2071 O O . ASP A 1 256 ? 4.641 11.375 1.813 1 95.06 256 ASP A O 1
ATOM 2075 N N . PRO A 1 257 ? 3.955 9.922 0.226 1 94.69 257 PRO A N 1
ATOM 2076 C CA . PRO A 1 257 ? 4.91 8.914 0.685 1 94.69 257 PRO A CA 1
ATOM 2077 C C . PRO A 1 257 ? 6.355 9.406 0.654 1 94.69 257 PRO A C 1
ATOM 2079 O O . PRO A 1 257 ? 7.207 8.875 1.364 1 94.69 257 PRO A O 1
ATOM 2082 N N . LEU A 1 258 ? 6.707 10.375 -0.147 1 96.25 258 LEU A N 1
ATOM 2083 C CA . LEU A 1 258 ? 8.055 10.922 -0.242 1 96.25 258 LEU A CA 1
ATOM 2084 C C . LEU A 1 258 ? 8.367 11.805 0.959 1 96.25 258 LEU A C 1
ATOM 2086 O O . LEU A 1 258 ? 9.531 12.141 1.205 1 96.25 258 LEU A O 1
ATOM 2090 N N . PHE A 1 259 ? 7.367 12.164 1.683 1 95.75 259 PHE A N 1
ATOM 2091 C CA . PHE A 1 259 ? 7.516 13.086 2.807 1 95.75 259 PHE A CA 1
ATOM 2092 C C . PHE A 1 259 ? 7.117 12.406 4.113 1 95.75 259 PHE A C 1
ATOM 2094 O O . PHE A 1 259 ? 7.832 12.516 5.113 1 95.75 259 PHE A O 1
ATOM 2101 N N . HIS A 1 260 ? 6.043 11.68 4.16 1 94.19 260 HIS A N 1
ATOM 2102 C CA . HIS A 1 260 ? 5.492 11.086 5.375 1 94.19 260 HIS A CA 1
ATOM 2103 C C . HIS A 1 260 ? 6.27 9.844 5.785 1 94.19 260 HIS A C 1
ATOM 2105 O O . HIS A 1 260 ? 7.023 9.289 4.988 1 94.19 260 HIS A O 1
ATOM 2111 N N . ILE A 1 261 ? 6.043 9.469 7.004 1 92.94 261 ILE A N 1
ATOM 2112 C CA . ILE A 1 261 ? 6.703 8.289 7.555 1 92.94 261 ILE A CA 1
ATOM 2113 C C . ILE A 1 261 ? 6.27 7.047 6.785 1 92.94 261 ILE A C 1
ATOM 2115 O O . ILE A 1 261 ? 5.094 6.902 6.434 1 92.94 261 ILE A O 1
ATOM 2119 N N . SER A 1 262 ? 7.316 6.191 6.551 1 93.25 262 SER A N 1
ATOM 2120 C CA . SER A 1 262 ? 7.004 4.91 5.922 1 93.25 262 SER A CA 1
ATOM 2121 C C . SER A 1 262 ? 6.254 3.994 6.883 1 93.25 262 SER A C 1
ATOM 2123 O O . SER A 1 262 ? 6.766 3.652 7.949 1 93.25 262 SER A O 1
ATOM 2125 N N . ARG A 1 263 ? 5.074 3.734 6.535 1 93.31 263 ARG A N 1
ATOM 2126 C CA . ARG A 1 263 ? 4.207 2.902 7.363 1 93.31 263 ARG A CA 1
ATOM 2127 C C . ARG A 1 263 ? 3.521 1.826 6.531 1 93.31 263 ARG A C 1
ATOM 2129 O O . ARG A 1 263 ? 3.461 1.928 5.305 1 93.31 263 ARG A O 1
ATOM 2136 N N . PRO A 1 264 ? 3.008 0.784 7.25 1 95.06 264 PRO A N 1
ATOM 2137 C CA . PRO A 1 264 ? 2.182 -0.183 6.523 1 95.06 264 PRO A CA 1
ATOM 2138 C C . PRO A 1 264 ? 0.922 0.444 5.93 1 95.06 264 PRO A C 1
ATOM 2140 O O . PRO A 1 264 ? 0.373 1.391 6.5 1 95.06 264 PRO A O 1
ATOM 2143 N N . THR A 1 265 ? 0.564 -0.019 4.859 1 95.69 265 THR A N 1
ATOM 2144 C CA . THR A 1 265 ? -0.684 0.362 4.207 1 95.69 265 THR A CA 1
ATOM 2145 C C . THR A 1 265 ? -1.388 -0.862 3.629 1 95.69 265 THR A C 1
ATOM 2147 O O . THR A 1 265 ? -1.001 -1.998 3.912 1 95.69 265 THR A O 1
ATOM 2150 N N . ILE A 1 266 ? -2.502 -0.686 2.959 1 95.5 266 ILE A N 1
ATOM 2151 C CA . ILE A 1 266 ? -3.236 -1.723 2.242 1 95.5 266 ILE A CA 1
ATOM 2152 C C . ILE A 1 266 ? -3.662 -1.202 0.872 1 95.5 266 ILE A C 1
ATOM 2154 O O . ILE A 1 266 ? -3.502 -0.016 0.575 1 95.5 266 ILE A O 1
ATOM 2158 N N . HIS A 1 267 ? -4.172 -2.041 0.089 1 92.31 267 HIS A N 1
ATOM 2159 C CA . HIS A 1 267 ? -4.512 -1.688 -1.284 1 92.31 267 HIS A CA 1
ATOM 2160 C C . HIS A 1 267 ? -5.656 -0.682 -1.327 1 92.31 267 HIS A C 1
ATOM 2162 O O . HIS A 1 267 ? -5.773 0.091 -2.281 1 92.31 267 HIS A O 1
ATOM 2168 N N . LYS A 1 268 ? -6.414 -0.659 -0.267 1 93.44 268 LYS A N 1
ATOM 2169 C CA . LYS A 1 268 ? -7.551 0.246 -0.14 1 93.44 268 LYS A CA 1
ATOM 2170 C C . LYS A 1 268 ? -7.09 1.69 0.036 1 93.44 268 LYS A C 1
ATOM 2172 O O . LYS A 1 268 ? -7.797 2.625 -0.348 1 93.44 268 LYS A O 1
ATOM 2177 N N . MET A 1 269 ? -5.961 1.906 0.515 1 96.12 269 MET A N 1
ATOM 2178 C CA . MET A 1 269 ? -5.492 3.24 0.879 1 96.12 269 MET A CA 1
ATOM 2179 C C . MET A 1 269 ? -4.445 3.738 -0.109 1 96.12 269 MET A C 1
ATOM 2181 O O . MET A 1 269 ? -3.479 3.033 -0.405 1 96.12 269 MET A O 1
ATOM 2185 N N . LEU A 1 270 ? -4.695 4.945 -0.613 1 95.88 270 LEU A N 1
ATOM 2186 C CA . LEU A 1 270 ? -3.748 5.609 -1.5 1 95.88 270 LEU A CA 1
ATOM 2187 C C . LEU A 1 270 ? -3.33 6.965 -0.931 1 95.88 270 LEU A C 1
ATOM 2189 O O . LEU A 1 270 ? -4.18 7.789 -0.591 1 95.88 270 LEU A O 1
ATOM 2193 N N . GLU A 1 271 ? -2.061 7.105 -0.802 1 95.31 271 GLU A N 1
ATOM 2194 C CA . GLU A 1 271 ? -1.507 8.406 -0.453 1 95.31 271 GLU A CA 1
ATOM 2195 C C . GLU A 1 271 ? -1.141 9.203 -1.702 1 95.31 271 GLU A C 1
ATOM 2197 O O . GLU A 1 271 ? -0.117 8.938 -2.336 1 95.31 271 GLU A O 1
ATOM 2202 N N . LEU A 1 272 ? -1.844 10.141 -2.049 1 93.31 272 LEU A N 1
ATOM 2203 C CA . LEU A 1 272 ? -1.745 10.781 -3.357 1 93.31 272 LEU A CA 1
ATOM 2204 C C . LEU A 1 272 ? -0.862 12.023 -3.295 1 93.31 272 LEU A C 1
ATOM 2206 O O . LEU A 1 272 ? -0.199 12.367 -4.277 1 93.31 272 LEU A O 1
ATOM 2210 N N . GLY A 1 273 ? -0.73 12.617 -2.111 1 91.69 273 GLY A N 1
ATOM 2211 C CA . GLY A 1 273 ? 0.039 13.844 -2.008 1 91.69 273 GLY A CA 1
ATOM 2212 C C . GLY A 1 273 ? -0.246 14.828 -3.131 1 91.69 273 GLY A C 1
ATOM 2213 O O . GLY A 1 273 ? -0.189 14.461 -4.309 1 91.69 273 GLY A O 1
ATOM 2214 N N . GLY A 1 274 ? -0.583 15.969 -2.854 1 89.5 274 GLY A N 1
ATOM 2215 C CA . GLY A 1 274 ? -0.778 16.984 -3.881 1 89.5 274 GLY A CA 1
ATOM 2216 C C . GLY A 1 274 ? -2.229 17.141 -4.293 1 89.5 274 GLY A C 1
ATOM 2217 O O . GLY A 1 274 ? -2.527 17.781 -5.301 1 89.5 274 GLY A O 1
ATOM 2218 N N . LEU A 1 275 ? -3.035 16.469 -3.527 1 88.19 275 LEU A N 1
ATOM 2219 C CA . LEU A 1 275 ? -4.457 16.688 -3.77 1 88.19 275 LEU A CA 1
ATOM 2220 C C . LEU A 1 275 ? -4.836 18.141 -3.486 1 88.19 275 LEU A C 1
ATOM 2222 O O . LEU A 1 275 ? -4.445 18.703 -2.461 1 88.19 275 LEU A O 1
ATOM 2226 N N . ALA A 1 276 ? -5.383 18.859 -4.355 1 81.75 276 ALA A N 1
ATOM 2227 C CA . ALA A 1 276 ? -5.863 20.234 -4.18 1 81.75 276 ALA A CA 1
ATOM 2228 C C . ALA A 1 276 ? -4.711 21.234 -4.238 1 81.75 276 ALA A C 1
ATOM 2230 O O . ALA A 1 276 ? -4.77 22.297 -3.615 1 81.75 276 ALA A O 1
ATOM 2231 N N . LEU A 1 277 ? -3.59 20.844 -4.793 1 87 277 LEU A N 1
ATOM 2232 C CA . LEU A 1 277 ? -2.494 21.781 -5.008 1 87 277 LEU A CA 1
ATOM 2233 C C . LEU A 1 277 ? -2.869 22.828 -6.051 1 87 277 LEU A C 1
ATOM 2235 O O . LEU A 1 277 ? -3.094 22.5 -7.219 1 87 277 LEU A O 1
ATOM 2239 N N . PRO A 1 278 ? -2.918 24.016 -5.672 1 85.44 278 PRO A N 1
ATOM 2240 C CA . PRO A 1 278 ? -3.307 25.047 -6.641 1 85.44 278 PRO A CA 1
ATOM 2241 C C . PRO A 1 278 ? -2.238 25.297 -7.703 1 85.44 278 PRO A C 1
ATOM 2243 O O . PRO A 1 278 ? -1.042 25.219 -7.41 1 85.44 278 PRO A O 1
ATOM 2246 N N . LYS A 1 279 ? -2.676 25.547 -8.867 1 86.62 279 LYS A N 1
ATOM 2247 C CA . LYS A 1 279 ? -1.758 25.984 -9.914 1 86.62 279 LYS A CA 1
ATOM 2248 C C . LYS A 1 279 ? -1.368 27.453 -9.727 1 86.62 279 LYS A C 1
ATOM 2250 O O . LYS A 1 279 ? -2.229 28.312 -9.5 1 86.62 279 LYS A O 1
ATOM 2255 N N . PRO A 1 280 ? -0.107 27.656 -9.789 1 90.12 280 PRO A N 1
ATOM 2256 C CA . PRO A 1 280 ? 0.31 29.047 -9.586 1 90.12 280 PRO A CA 1
ATOM 2257 C C . PRO A 1 280 ? -0.204 29.984 -10.672 1 90.12 280 PRO A C 1
ATOM 2259 O O . PRO A 1 280 ? -0.241 29.609 -11.852 1 90.12 280 PRO A O 1
ATOM 2262 N N . GLN A 1 281 ? -0.575 31.125 -10.25 1 92.94 281 GLN A N 1
ATOM 2263 C CA . GLN A 1 281 ? -0.984 32.219 -11.141 1 92.94 281 GLN A CA 1
ATOM 2264 C C . GLN A 1 281 ? 0.011 33.375 -11.102 1 92.94 281 GLN A C 1
ATOM 2266 O O . GLN A 1 281 ? 0.755 33.531 -10.125 1 92.94 281 GLN A O 1
ATOM 2271 N N . PRO A 1 282 ? -0.029 34.156 -12.18 1 95.19 282 PRO A N 1
ATOM 2272 C CA . PRO A 1 282 ? 0.861 35.312 -12.148 1 95.19 282 PRO A CA 1
ATOM 2273 C C . PRO A 1 282 ? 0.517 36.281 -11.023 1 95.19 282 PRO A C 1
ATOM 2275 O O . PRO A 1 282 ? -0.662 36.531 -10.758 1 95.19 282 PRO A O 1
ATOM 2278 N N . LEU A 1 283 ? 1.581 36.844 -10.469 1 96.75 283 LEU A N 1
ATOM 2279 C CA . LEU A 1 283 ? 1.398 37.812 -9.398 1 96.75 283 LEU A CA 1
ATOM 2280 C C . LEU A 1 283 ? 0.946 39.156 -9.953 1 96.75 283 LEU A C 1
ATOM 2282 O O . LEU A 1 283 ? 1.274 39.5 -11.094 1 96.75 283 LEU A O 1
ATOM 2286 N N . SER A 1 284 ? 0.2 39.938 -9.156 1 96.5 284 SER A N 1
ATOM 2287 C CA . SER A 1 284 ? -0.139 41.312 -9.516 1 96.5 284 SER A CA 1
ATOM 2288 C C . SER A 1 284 ? 1.105 42.188 -9.57 1 96.5 284 SER A C 1
ATOM 2290 O O . SER A 1 284 ? 2.164 41.781 -9.07 1 96.5 284 SER A O 1
ATOM 2292 N N . LYS A 1 285 ? 0.941 43.344 -10.172 1 96.5 285 LYS A N 1
ATOM 2293 C CA . LYS A 1 285 ? 2.059 44.281 -10.273 1 96.5 285 LYS A CA 1
ATOM 2294 C C . LYS A 1 285 ? 2.559 44.688 -8.898 1 96.5 285 LYS A C 1
ATOM 2296 O O . LYS A 1 285 ? 3.764 44.844 -8.688 1 96.5 285 LYS A O 1
ATOM 2301 N N . GLU A 1 286 ? 1.682 44.812 -8.039 1 96.5 286 GLU A N 1
ATOM 2302 C CA . GLU A 1 286 ? 2.027 45.219 -6.68 1 96.5 286 GLU A CA 1
ATOM 2303 C C . GLU A 1 286 ? 2.898 44.156 -6.004 1 96.5 286 GLU A C 1
ATOM 2305 O O . GLU A 1 286 ? 3.908 44.5 -5.379 1 96.5 286 GLU A O 1
ATOM 2310 N N . TRP A 1 287 ? 2.537 42.969 -6.098 1 97.56 287 TRP A N 1
ATOM 2311 C CA . TRP A 1 287 ? 3.279 41.875 -5.453 1 97.56 287 TRP A CA 1
ATOM 2312 C C . TRP A 1 287 ? 4.613 41.656 -6.148 1 97.56 287 TRP A C 1
ATOM 2314 O O . TRP A 1 287 ? 5.605 41.312 -5.504 1 97.56 287 TRP A O 1
ATOM 2324 N N . ILE A 1 288 ? 4.652 41.844 -7.449 1 97.25 288 ILE A N 1
ATOM 2325 C CA . ILE A 1 288 ? 5.918 41.719 -8.172 1 97.25 288 ILE A CA 1
ATOM 2326 C C . ILE A 1 288 ? 6.902 42.781 -7.648 1 97.25 288 ILE A C 1
ATOM 2328 O O . ILE A 1 288 ? 8.086 42.469 -7.453 1 97.25 288 ILE A O 1
ATOM 2332 N N . ALA A 1 289 ? 6.391 44 -7.453 1 97.25 289 ALA A N 1
ATOM 2333 C CA . ALA A 1 289 ? 7.238 45.062 -6.926 1 97.25 289 ALA A CA 1
ATOM 2334 C C . ALA A 1 289 ? 7.785 44.688 -5.547 1 97.25 289 ALA A C 1
ATOM 2336 O O . ALA A 1 289 ? 8.969 44.906 -5.262 1 97.25 289 ALA A O 1
ATOM 2337 N N . VAL A 1 290 ? 6.945 44.125 -4.734 1 97.62 290 VAL A N 1
ATOM 2338 C CA . VAL A 1 290 ? 7.336 43.719 -3.387 1 97.62 290 VAL A CA 1
ATOM 2339 C C . VAL A 1 290 ? 8.391 42.625 -3.463 1 97.62 290 VAL A C 1
ATOM 2341 O O . VAL A 1 290 ? 9.406 42.688 -2.76 1 97.62 290 VAL A O 1
ATOM 2344 N N . MET A 1 291 ? 8.188 41.656 -4.348 1 97.94 291 MET A N 1
ATOM 2345 C CA . MET A 1 291 ? 9.047 40.469 -4.461 1 97.94 291 MET A CA 1
ATOM 2346 C C . MET A 1 291 ? 10.422 40.844 -4.996 1 97.94 291 MET A C 1
ATOM 2348 O O . MET A 1 291 ? 11.414 40.188 -4.711 1 97.94 291 MET A O 1
ATOM 2352 N N . ASN A 1 292 ? 10.484 41.969 -5.703 1 97.06 292 ASN A N 1
ATOM 2353 C CA . ASN A 1 292 ? 11.727 42.344 -6.352 1 97.06 292 ASN A CA 1
ATOM 2354 C C . ASN A 1 292 ? 12.461 43.438 -5.559 1 97.06 292 ASN A C 1
ATOM 2356 O O . ASN A 1 292 ? 13.523 43.906 -5.973 1 97.06 292 ASN A O 1
ATOM 2360 N N . LYS A 1 293 ? 11.906 43.875 -4.434 1 96.75 293 LYS A N 1
ATOM 2361 C CA . LYS A 1 293 ? 12.523 44.906 -3.627 1 96.75 293 LYS A CA 1
ATOM 2362 C C . LYS A 1 293 ? 13.891 44.469 -3.113 1 96.75 293 LYS A C 1
ATOM 2364 O O . LYS A 1 293 ? 14.797 45.312 -2.965 1 96.75 293 LYS A O 1
ATOM 2369 N N . ARG A 1 294 ? 14.031 43.281 -2.723 1 96.94 294 ARG A N 1
ATOM 2370 C CA . ARG A 1 294 ? 15.266 42.656 -2.25 1 96.94 294 ARG A CA 1
ATOM 2371 C C . ARG A 1 294 ? 15.492 41.312 -2.916 1 96.94 294 ARG A C 1
ATOM 2373 O O . ARG A 1 294 ? 14.594 40.781 -3.562 1 96.94 294 ARG A O 1
ATOM 2380 N N . LYS A 1 295 ? 16.641 40.75 -2.742 1 94.06 295 LYS A N 1
ATOM 2381 C CA . LYS A 1 295 ? 17.016 39.531 -3.436 1 94.06 295 LYS A CA 1
ATOM 2382 C C . LYS A 1 295 ? 16.359 38.312 -2.787 1 94.06 295 LYS A C 1
ATOM 2384 O O . LYS A 1 295 ? 16.188 37.281 -3.43 1 94.06 295 LYS A O 1
ATOM 2389 N N . ALA A 1 296 ? 16.094 38.5 -1.539 1 96.81 296 ALA A N 1
ATOM 2390 C CA . ALA A 1 296 ? 15.523 37.375 -0.805 1 96.81 296 ALA A CA 1
ATOM 2391 C C . ALA A 1 296 ? 14.242 37.781 -0.086 1 96.81 296 ALA A C 1
ATOM 2393 O O . ALA A 1 296 ? 14.148 38.875 0.463 1 96.81 296 ALA A O 1
ATOM 2394 N N . VAL A 1 297 ? 13.234 36.906 -0.183 1 98.44 297 VAL A N 1
ATOM 2395 C CA . VAL A 1 297 ? 11.953 37.125 0.472 1 98.44 297 VAL A CA 1
ATOM 2396 C C . VAL A 1 297 ? 11.586 35.938 1.334 1 98.44 297 VAL A C 1
ATOM 2398 O O . VAL A 1 297 ? 11.781 34.781 0.923 1 98.44 297 VAL A O 1
ATOM 2401 N N . VAL A 1 298 ? 11.148 36.125 2.52 1 98.5 298 VAL A N 1
ATOM 2402 C CA . VAL A 1 298 ? 10.617 35.094 3.406 1 98.5 298 VAL A CA 1
ATOM 2403 C C . VAL A 1 298 ? 9.141 35.375 3.682 1 98.5 298 VAL A C 1
ATOM 2405 O O . VAL A 1 298 ? 8.758 36.469 4.059 1 98.5 298 VAL A O 1
ATOM 2408 N N . LEU A 1 299 ? 8.359 34.375 3.404 1 98.44 299 LEU A N 1
ATOM 2409 C CA . LEU A 1 299 ? 6.934 34.469 3.695 1 98.44 299 LEU A CA 1
ATOM 2410 C C . LEU A 1 299 ? 6.645 34.031 5.129 1 98.44 299 LEU A C 1
ATOM 2412 O O . LEU A 1 299 ? 7.219 33.031 5.613 1 98.44 299 LEU A O 1
ATOM 2416 N N . VAL A 1 300 ? 5.812 34.781 5.832 1 98.06 300 VAL A N 1
ATOM 2417 C CA . VAL A 1 300 ? 5.445 34.5 7.215 1 98.06 300 VAL A CA 1
ATOM 2418 C C . VAL A 1 300 ? 3.926 34.438 7.344 1 98.06 300 VAL A C 1
ATOM 2420 O O . VAL A 1 300 ? 3.232 35.438 7.137 1 98.06 300 VAL A O 1
ATOM 2423 N N . SER A 1 301 ? 3.451 33.25 7.629 1 96.25 301 SER A N 1
ATOM 2424 C CA . SER A 1 301 ? 2.014 33.062 7.793 1 96.25 301 SER A CA 1
ATOM 2425 C C . SER A 1 301 ? 1.714 31.938 8.766 1 96.25 301 SER A C 1
ATOM 2427 O O . SER A 1 301 ? 2.371 30.891 8.727 1 96.25 301 SER A O 1
ATOM 2429 N N . PHE A 1 302 ? 0.758 32.094 9.656 1 92.31 302 PHE A N 1
ATOM 2430 C CA . PHE A 1 302 ? 0.412 31.062 10.641 1 92.31 302 PHE A CA 1
ATOM 2431 C C . PHE A 1 302 ? -1.01 30.562 10.422 1 92.31 302 PHE A C 1
ATOM 2433 O O . PHE A 1 302 ? -1.685 30.156 11.367 1 92.31 302 PHE A O 1
ATOM 2440 N N . GLY A 1 303 ? -1.479 30.688 9.203 1 83.38 303 GLY A N 1
ATOM 2441 C CA . GLY A 1 303 ? -2.723 30.047 8.805 1 83.38 303 GLY A CA 1
ATOM 2442 C C . GLY A 1 303 ? -3.939 30.938 8.992 1 83.38 303 GLY A C 1
ATOM 2443 O O . GLY A 1 303 ? -3.805 32.156 9.188 1 83.38 303 GLY A O 1
ATOM 2444 N N . THR A 1 304 ? -5.125 30.328 8.883 1 77.69 304 THR A N 1
ATOM 2445 C CA . THR A 1 304 ? -6.375 31.078 8.898 1 77.69 304 THR A CA 1
ATOM 2446 C C . THR A 1 304 ? -7.074 30.938 10.25 1 77.69 304 THR A C 1
ATOM 2448 O O . THR A 1 304 ? -7.961 31.734 10.578 1 77.69 304 THR A O 1
ATOM 2451 N N . VAL A 1 305 ? -6.68 29.938 10.977 1 78.81 305 VAL A N 1
ATOM 2452 C CA . VAL A 1 305 ? -7.332 29.703 12.266 1 78.81 305 VAL A CA 1
ATOM 2453 C C . VAL A 1 305 ? -6.633 30.5 13.352 1 78.81 305 VAL A C 1
ATOM 2455 O O . VAL A 1 305 ? -7.273 31.281 14.07 1 78.81 305 VAL A O 1
ATOM 2458 N N . THR A 1 306 ? -5.387 30.312 13.391 1 83.75 306 THR A N 1
ATOM 2459 C CA . THR A 1 306 ? -4.586 31.062 14.359 1 83.75 306 THR A CA 1
ATOM 2460 C C . THR A 1 306 ? -4.062 32.344 13.734 1 83.75 306 THR A C 1
ATOM 2462 O O . THR A 1 306 ? -3.045 32.344 13.039 1 83.75 306 THR A O 1
ATOM 2465 N N . LEU A 1 307 ? -4.672 33.375 14.156 1 88.25 307 LEU A N 1
ATOM 2466 C CA . LEU A 1 307 ? -4.328 34.688 13.578 1 88.25 307 LEU A CA 1
ATOM 2467 C C . LEU A 1 307 ? -3.076 35.25 14.234 1 88.25 307 LEU A C 1
ATOM 2469 O O . LEU A 1 307 ? -2.881 35.094 15.445 1 88.25 307 LEU A O 1
ATOM 2473 N N . SER A 1 308 ? -2.316 35.875 13.383 1 93.12 308 SER A N 1
ATOM 2474 C CA . SER A 1 308 ? -1.087 36.5 13.891 1 93.12 308 SER A CA 1
ATOM 2475 C C . SER A 1 308 ? -1.384 37.594 14.898 1 93.12 308 SER A C 1
ATOM 2477 O O . SER A 1 308 ? -0.611 37.812 15.836 1 93.12 308 SER A O 1
ATOM 2479 N N . CYS A 1 309 ? -2.529 38.25 14.75 1 92.75 309 CYS A N 1
ATOM 2480 C CA . CYS A 1 309 ? -2.854 39.344 15.633 1 92.75 309 CYS A CA 1
ATOM 2481 C C . CYS A 1 309 ? -3.104 38.875 17.047 1 92.75 309 CYS A C 1
ATOM 2483 O O . CYS A 1 309 ? -3.066 39.656 18 1 92.75 309 CYS A O 1
ATOM 2485 N N . TRP A 1 310 ? -3.402 37.562 17.188 1 90.88 310 TRP A N 1
ATOM 2486 C CA . TRP A 1 310 ? -3.67 37 18.516 1 90.88 310 TRP A CA 1
ATOM 2487 C C . TRP A 1 310 ? -2.377 36.562 19.172 1 90.88 310 TRP A C 1
ATOM 2489 O O . TRP A 1 310 ? -2.379 36.188 20.344 1 90.88 310 TRP A O 1
ATOM 2499 N N . MET A 1 311 ? -1.289 36.625 18.469 1 92.25 311 MET A N 1
ATOM 2500 C CA . MET A 1 311 ? 0.013 36.25 19.016 1 92.25 311 MET A CA 1
ATOM 2501 C C . MET A 1 311 ? 0.368 37.156 20.203 1 92.25 311 MET A C 1
ATOM 2503 O O . MET A 1 311 ? 0.105 38.344 20.172 1 92.25 311 MET A O 1
ATOM 2507 N N . PRO A 1 312 ? 0.976 36.531 21.203 1 92 312 PRO A N 1
ATOM 2508 C CA . PRO A 1 312 ? 1.453 37.375 22.312 1 92 312 PRO A CA 1
ATOM 2509 C C . PRO A 1 312 ? 2.412 38.469 21.844 1 92 312 PRO A C 1
ATOM 2511 O O . PRO A 1 312 ? 3.219 38.25 20.938 1 92 312 PRO A O 1
ATOM 2514 N N . ASN A 1 313 ? 2.387 39.594 22.562 1 93.69 313 ASN A N 1
ATOM 2515 C CA . ASN A 1 313 ? 3.207 40.719 22.172 1 93.69 313 ASN A CA 1
ATOM 2516 C C . ASN A 1 313 ? 4.695 40.375 22.219 1 93.69 313 ASN A C 1
ATOM 2518 O O . ASN A 1 313 ? 5.461 40.844 21.359 1 93.69 313 ASN A O 1
ATOM 2522 N N . GLU A 1 314 ? 5.023 39.625 23.203 1 94 314 GLU A N 1
ATOM 2523 C CA . GLU A 1 314 ? 6.422 39.219 23.312 1 94 314 GLU A CA 1
ATOM 2524 C C . GLU A 1 314 ? 6.879 38.469 22.078 1 94 314 GLU A C 1
ATOM 2526 O O . GLU A 1 314 ? 8.008 38.656 21.609 1 94 314 GLU A O 1
ATOM 2531 N N . THR A 1 315 ? 6.066 37.625 21.578 1 94.88 315 THR A N 1
ATOM 2532 C CA . THR A 1 315 ? 6.383 36.812 20.406 1 94.88 315 THR A CA 1
ATOM 2533 C C . THR A 1 315 ? 6.434 37.688 19.156 1 94.88 315 THR A C 1
ATOM 2535 O O . THR A 1 315 ? 7.332 37.562 18.328 1 94.88 315 THR A O 1
ATOM 2538 N N . LYS A 1 316 ? 5.492 38.625 19 1 96.31 316 LYS A N 1
ATOM 2539 C CA . LYS A 1 316 ? 5.492 39.562 17.891 1 96.31 316 LYS A CA 1
ATOM 2540 C C . LYS A 1 316 ? 6.785 40.375 17.844 1 96.31 316 LYS A C 1
ATOM 2542 O O . LYS A 1 316 ? 7.402 40.5 16.781 1 96.31 316 LYS A O 1
ATOM 2547 N N . GLN A 1 317 ? 7.102 40.812 19.016 1 96.38 317 GLN A N 1
ATOM 2548 C CA . GLN A 1 317 ? 8.305 41.656 19.109 1 96.38 317 GLN A CA 1
ATOM 2549 C C . GLN A 1 317 ? 9.555 40.844 18.766 1 96.38 317 GLN A C 1
ATOM 2551 O O . GLN A 1 317 ? 10.469 41.344 18.109 1 96.38 317 GLN A O 1
ATOM 2556 N N . ALA A 1 318 ? 9.594 39.656 19.266 1 97.25 318 ALA A N 1
ATOM 2557 C CA . ALA A 1 318 ? 10.727 38.781 18.969 1 97.25 318 ALA A CA 1
ATOM 2558 C C . ALA A 1 318 ? 10.867 38.562 17.453 1 97.25 318 ALA A C 1
ATOM 2560 O O . ALA A 1 318 ? 11.984 38.562 16.922 1 97.25 318 ALA A O 1
ATOM 2561 N N . LEU A 1 319 ? 9.789 38.344 16.766 1 97.81 319 LEU A N 1
ATOM 2562 C CA . LEU A 1 319 ? 9.789 38.156 15.32 1 97.81 319 LEU A CA 1
ATOM 2563 C C . LEU A 1 319 ? 10.32 39.406 14.633 1 97.81 319 LEU A C 1
ATOM 2565 O O . LEU A 1 319 ? 11.211 39.344 13.781 1 97.81 319 LEU A O 1
ATOM 2569 N N . LEU A 1 320 ? 9.797 40.531 15.078 1 97.88 320 LEU A N 1
ATOM 2570 C CA . LEU A 1 320 ? 10.188 41.812 14.469 1 97.88 320 LEU A CA 1
ATOM 2571 C C . LEU A 1 320 ? 11.672 42.094 14.695 1 97.88 320 LEU A C 1
ATOM 2573 O O . LEU A 1 320 ? 12.375 42.5 13.773 1 97.88 320 LEU A O 1
ATOM 2577 N N . ASP A 1 321 ? 12.086 41.844 15.906 1 97.75 321 ASP A N 1
ATOM 2578 C CA . ASP A 1 321 ? 13.492 42.031 16.219 1 97.75 321 ASP A CA 1
ATOM 2579 C C . ASP A 1 321 ? 14.375 41.125 15.367 1 97.75 321 ASP A C 1
ATOM 2581 O O . ASP A 1 321 ? 15.461 41.531 14.93 1 97.75 321 ASP A O 1
ATOM 2585 N N . ALA A 1 322 ? 13.961 39.938 15.203 1 98.12 322 ALA A N 1
ATOM 2586 C CA . ALA A 1 322 ? 14.703 39 14.352 1 98.12 322 ALA A CA 1
ATOM 2587 C C . ALA A 1 322 ? 14.75 39.469 12.906 1 98.12 322 ALA A C 1
ATOM 2589 O O . ALA A 1 322 ? 15.789 39.406 12.258 1 98.12 322 ALA A O 1
ATOM 2590 N N . PHE A 1 323 ? 13.625 40 12.391 1 98.25 323 PHE A N 1
ATOM 2591 C CA . PHE A 1 323 ? 13.562 40.531 11.023 1 98.25 323 PHE A CA 1
ATOM 2592 C C . PHE A 1 323 ? 14.531 41.688 10.828 1 98.25 323 PHE A C 1
ATOM 2594 O O . PHE A 1 323 ? 15.141 41.812 9.766 1 98.25 323 PHE A O 1
ATOM 2601 N N . ASP A 1 324 ? 14.695 42.438 11.852 1 97.62 324 ASP A N 1
ATOM 2602 C CA . ASP A 1 324 ? 15.578 43.594 11.805 1 97.62 324 ASP A CA 1
ATOM 2603 C C . ASP A 1 324 ? 17.031 43.188 11.57 1 97.62 324 ASP A C 1
ATOM 2605 O O . ASP A 1 324 ? 17.844 43.969 11.07 1 97.62 324 ASP A O 1
ATOM 2609 N N . SER A 1 325 ? 17.328 42.031 11.93 1 97.31 325 SER A N 1
ATOM 2610 C CA . SER A 1 325 ? 18.688 41.531 11.797 1 97.31 325 SER A CA 1
ATOM 2611 C C . SER A 1 325 ? 19.016 41.188 10.344 1 97.31 325 SER A C 1
ATOM 2613 O O . SER A 1 325 ? 20.156 40.906 10.008 1 97.31 325 SER A O 1
ATOM 2615 N N . PHE A 1 326 ? 18.062 41.25 9.461 1 97.69 326 PHE A N 1
ATOM 2616 C CA . PHE A 1 326 ? 18.25 40.906 8.055 1 97.69 326 PHE A CA 1
ATOM 2617 C C . PHE A 1 326 ? 17.719 42.031 7.156 1 97.69 326 PHE A C 1
ATOM 2619 O O . PHE A 1 326 ? 16.75 41.812 6.41 1 97.69 326 PHE A O 1
ATOM 2626 N N . PRO A 1 327 ? 18.375 43.094 7.082 1 96.06 327 PRO A N 1
ATOM 2627 C CA . PRO A 1 327 ? 17.859 44.25 6.328 1 96.06 327 PRO A CA 1
ATOM 2628 C C . PRO A 1 327 ? 17.781 43.969 4.824 1 96.06 327 PRO A C 1
ATOM 2630 O O . PRO A 1 327 ? 17.062 44.656 4.109 1 96.06 327 PRO A O 1
ATOM 2633 N N . ASN A 1 328 ? 18.484 42.969 4.352 1 96.56 328 ASN A N 1
ATOM 2634 C CA . ASN A 1 328 ? 18.516 42.688 2.924 1 96.56 328 ASN A CA 1
ATOM 2635 C C . ASN A 1 328 ? 17.469 41.625 2.559 1 96.56 328 ASN A C 1
ATOM 2637 O O . ASN A 1 328 ? 17.453 41.125 1.431 1 96.56 328 ASN A O 1
ATOM 2641 N N . VAL A 1 329 ? 16.641 41.25 3.49 1 98.19 329 VAL A N 1
ATOM 2642 C CA . VAL A 1 329 ? 15.57 40.25 3.27 1 98.19 329 VAL A CA 1
ATOM 2643 C C . VAL A 1 329 ? 14.211 40.906 3.469 1 98.19 329 VAL A C 1
ATOM 2645 O O . VAL A 1 329 ? 14.008 41.656 4.438 1 98.19 329 VAL A O 1
ATOM 2648 N N . THR A 1 330 ? 13.328 40.75 2.504 1 98.56 330 THR A N 1
ATOM 2649 C CA . THR A 1 330 ? 11.945 41.188 2.682 1 98.56 330 THR A CA 1
ATOM 2650 C C . THR A 1 330 ? 11.125 40.125 3.395 1 98.56 330 THR A C 1
ATOM 2652 O O . THR A 1 330 ? 11.133 38.938 2.996 1 98.56 330 THR A O 1
ATOM 2655 N N . PHE A 1 331 ? 10.492 40.469 4.457 1 98.56 331 PHE A N 1
ATOM 2656 C CA . PHE A 1 331 ? 9.562 39.594 5.152 1 98.56 331 PHE A CA 1
ATOM 2657 C C . PHE A 1 331 ? 8.125 39.969 4.844 1 98.56 331 PHE A C 1
ATOM 2659 O O . PHE A 1 331 ? 7.68 41.062 5.156 1 98.56 331 PHE A O 1
ATOM 2666 N N . ILE A 1 332 ? 7.422 39.094 4.199 1 98.5 332 ILE A N 1
ATOM 2667 C CA . ILE A 1 332 ? 5.992 39.25 3.977 1 98.5 332 ILE A CA 1
ATOM 2668 C C . ILE A 1 332 ? 5.203 38.531 5.055 1 98.5 332 ILE A C 1
ATOM 2670 O O . ILE A 1 332 ? 5.188 37.281 5.082 1 98.5 332 ILE A O 1
ATOM 2674 N N . TRP A 1 333 ? 4.539 39.25 5.895 1 98.12 333 TRP A N 1
ATOM 2675 C CA . TRP A 1 333 ? 3.881 38.688 7.062 1 98.12 333 TRP A CA 1
ATOM 2676 C C . TRP A 1 333 ? 2.367 38.844 6.977 1 98.12 333 TRP A C 1
ATOM 2678 O O . TRP A 1 333 ? 1.863 39.969 6.965 1 98.12 333 TRP A O 1
ATOM 2688 N N . LYS A 1 334 ? 1.632 37.688 6.848 1 97.25 334 LYS A N 1
ATOM 2689 C CA . LYS A 1 334 ? 0.176 37.781 6.938 1 97.25 334 LYS A CA 1
ATOM 2690 C C . LYS A 1 334 ? -0.269 38.25 8.32 1 97.25 334 LYS A C 1
ATOM 2692 O O . LYS A 1 334 ? -0.087 37.531 9.312 1 97.25 334 LYS A O 1
ATOM 2697 N N . TYR A 1 335 ? -0.841 39.375 8.367 1 96.19 335 TYR A N 1
ATOM 2698 C CA . TYR A 1 335 ? -1.265 40.031 9.617 1 96.19 335 TYR A CA 1
ATOM 2699 C C . TYR A 1 335 ? -2.652 40.625 9.469 1 96.19 335 TYR A C 1
ATOM 2701 O O . TYR A 1 335 ? -2.885 41.438 8.578 1 96.19 335 TYR A O 1
ATOM 2709 N N . GLU A 1 336 ? -3.559 40.344 10.367 1 93.12 336 GLU A N 1
ATOM 2710 C CA . GLU A 1 336 ? -4.984 40.562 10.125 1 93.12 336 GLU A CA 1
ATOM 2711 C C . GLU A 1 336 ? -5.445 41.938 10.594 1 93.12 336 GLU A C 1
ATOM 2713 O O . GLU A 1 336 ? -6.531 42.375 10.234 1 93.12 336 GLU A O 1
ATOM 2718 N N . LYS A 1 337 ? -4.641 42.656 11.375 1 94.5 337 LYS A N 1
ATOM 2719 C CA . LYS A 1 337 ? -5.074 43.938 11.922 1 94.5 337 LYS A CA 1
ATOM 2720 C C . LYS A 1 337 ? -4.129 45.062 11.508 1 94.5 337 LYS A C 1
ATOM 2722 O O . LYS A 1 337 ? -3.109 45.281 12.156 1 94.5 337 LYS A O 1
ATOM 2727 N N . ASP A 1 338 ? -4.574 45.844 10.656 1 91.94 338 ASP A N 1
ATOM 2728 C CA . ASP A 1 338 ? -3.773 46.969 10.156 1 91.94 338 ASP A CA 1
ATOM 2729 C C . ASP A 1 338 ? -3.551 48 11.242 1 91.94 338 ASP A C 1
ATOM 2731 O O . ASP A 1 338 ? -2.512 48.656 11.266 1 91.94 338 ASP A O 1
ATOM 2735 N N . GLU A 1 339 ? -4.496 48.125 12.094 1 92.56 339 GLU A N 1
ATOM 2736 C CA . GLU A 1 339 ? -4.465 49.156 13.117 1 92.56 339 GLU A CA 1
ATOM 2737 C C . GLU A 1 339 ? -3.289 48.969 14.07 1 92.56 339 GLU A C 1
ATOM 2739 O O . GLU A 1 339 ? -2.879 49.906 14.758 1 92.56 339 GLU A O 1
ATOM 2744 N N . HIS A 1 340 ? -2.799 47.781 14.086 1 94.25 340 HIS A N 1
ATOM 2745 C CA . HIS A 1 340 ? -1.675 47.5 14.977 1 94.25 340 HIS A CA 1
ATOM 2746 C C . HIS A 1 340 ? -0.398 48.156 14.469 1 94.25 340 HIS A C 1
ATOM 2748 O O . HIS A 1 340 ? 0.563 48.344 15.219 1 94.25 340 HIS A O 1
ATOM 2754 N N . LEU A 1 341 ? -0.312 48.531 13.18 1 94.38 341 LEU A N 1
ATOM 2755 C CA . LEU A 1 341 ? 0.855 49.156 12.562 1 94.38 341 LEU A CA 1
ATOM 2756 C C . LEU A 1 341 ? 2.127 48.375 12.914 1 94.38 341 LEU A C 1
ATOM 2758 O O . LEU A 1 341 ? 3.123 48.969 13.32 1 94.38 341 LEU A O 1
ATOM 2762 N N . ILE A 1 342 ? 2.027 47.094 12.852 1 94.31 342 ILE A N 1
ATOM 2763 C CA . ILE A 1 342 ? 3.049 46.188 13.367 1 94.31 342 ILE A CA 1
ATOM 2764 C C . ILE A 1 342 ? 4.344 46.375 12.578 1 94.31 342 ILE A C 1
ATOM 2766 O O . ILE A 1 342 ? 5.438 46.156 13.109 1 94.31 342 ILE A O 1
ATOM 2770 N N . ALA A 1 343 ? 4.336 46.812 11.344 1 93.81 343 ALA A N 1
ATOM 2771 C CA . ALA A 1 343 ? 5.504 46.906 10.477 1 93.81 343 ALA A CA 1
ATOM 2772 C C . ALA A 1 343 ? 6.043 48.312 10.43 1 93.81 343 ALA A C 1
ATOM 2774 O O . ALA A 1 343 ? 6.996 48.625 9.703 1 93.81 343 ALA A O 1
ATOM 2775 N N . GLU A 1 344 ? 5.469 49.156 11.109 1 94.56 344 GLU A N 1
ATOM 2776 C CA . GLU A 1 344 ? 5.883 50.562 11.07 1 94.56 344 GLU A CA 1
ATOM 2777 C C . GLU A 1 344 ? 7.363 50.719 11.406 1 94.56 344 GLU A C 1
ATOM 2779 O O . GLU A 1 344 ? 7.844 50.156 12.391 1 94.56 344 GLU A O 1
ATOM 2784 N N . GLY A 1 345 ? 8.07 51.531 10.586 1 94.69 345 GLY A N 1
ATOM 2785 C CA . GLY A 1 345 ? 9.477 51.812 10.82 1 94.69 345 GLY A CA 1
ATOM 2786 C C . GLY A 1 345 ? 10.383 50.688 10.344 1 94.69 345 GLY A C 1
ATOM 2787 O O . GLY A 1 345 ? 11.602 50.719 10.562 1 94.69 345 GLY A O 1
ATOM 2788 N N . ARG A 1 346 ? 9.859 49.688 9.75 1 96.75 346 ARG A N 1
ATOM 2789 C CA . ARG A 1 346 ? 10.633 48.562 9.273 1 96.75 346 ARG A CA 1
ATOM 2790 C C . ARG A 1 346 ? 10.414 48.344 7.781 1 96.75 346 ARG A C 1
ATOM 2792 O O . ARG A 1 346 ? 9.547 47.562 7.387 1 96.75 346 ARG A O 1
ATOM 2799 N N . PRO A 1 347 ? 11.242 48.875 6.91 1 95.69 347 PRO A N 1
ATOM 2800 C CA . PRO A 1 347 ? 11.016 48.875 5.465 1 95.69 347 PRO A CA 1
ATOM 2801 C C . PRO A 1 347 ? 11.07 47.469 4.875 1 95.69 347 PRO A C 1
ATOM 2803 O O . PRO A 1 347 ? 10.578 47.219 3.768 1 95.69 347 PRO A O 1
ATOM 2806 N N . ASN A 1 348 ? 11.672 46.531 5.574 1 97.88 348 ASN A N 1
ATOM 2807 C CA . ASN A 1 348 ? 11.805 45.188 5.02 1 97.88 348 ASN A CA 1
ATOM 2808 C C . ASN A 1 348 ? 10.664 44.281 5.477 1 97.88 348 ASN A C 1
ATOM 2810 O O . ASN A 1 348 ? 10.672 43.062 5.199 1 97.88 348 ASN A O 1
ATOM 2814 N N . VAL A 1 349 ? 9.695 44.781 6.254 1 98.19 349 VAL A N 1
ATOM 2815 C CA . VAL A 1 349 ? 8.539 44 6.68 1 98.19 349 VAL A CA 1
ATOM 2816 C C . VAL A 1 349 ? 7.281 44.531 5.984 1 98.19 349 VAL A C 1
ATOM 2818 O O . VAL A 1 349 ? 6.938 45.719 6.113 1 98.19 349 VAL A O 1
ATOM 2821 N N . ILE A 1 350 ? 6.676 43.688 5.242 1 97.56 350 ILE A N 1
ATOM 2822 C CA . ILE A 1 350 ? 5.438 44 4.543 1 97.56 350 ILE A CA 1
ATOM 2823 C C . ILE A 1 350 ? 4.297 43.156 5.098 1 97.56 350 ILE A C 1
ATOM 2825 O O . ILE A 1 350 ? 4.422 41.938 5.188 1 97.56 350 ILE A O 1
ATOM 2829 N N . THR A 1 351 ? 3.191 43.719 5.496 1 97.06 351 THR A N 1
ATOM 2830 C CA . THR A 1 351 ? 2.061 42.969 6.039 1 97.06 351 THR A CA 1
ATOM 2831 C C . THR A 1 351 ? 0.859 43.062 5.105 1 97.06 351 THR A C 1
ATOM 2833 O O . THR A 1 351 ? 0.741 44 4.32 1 97.06 351 THR A O 1
ATOM 2836 N N . SER A 1 352 ? 0.095 42.062 5.105 1 95.56 352 SER A N 1
ATOM 2837 C CA . SER A 1 352 ? -1.171 42 4.379 1 95.56 352 SER A CA 1
ATOM 2838 C C . SER A 1 352 ? -2.156 41.062 5.051 1 95.56 352 SER A C 1
ATOM 2840 O O . SER A 1 352 ? -1.755 40.031 5.637 1 95.56 352 SER A O 1
ATOM 2842 N N . LYS A 1 353 ? -3.441 41.406 4.949 1 93.31 353 LYS A N 1
ATOM 2843 C CA . LYS A 1 353 ? -4.488 40.594 5.531 1 93.31 353 LYS A CA 1
ATOM 2844 C C . LYS A 1 353 ? -4.695 39.312 4.723 1 93.31 353 LYS A C 1
ATOM 2846 O O . LYS A 1 353 ? -5.102 38.281 5.266 1 93.31 353 LYS A O 1
ATOM 2851 N N . TRP A 1 354 ? -4.488 39.469 3.467 1 90.44 354 TRP A N 1
ATOM 2852 C CA . TRP A 1 354 ? -4.617 38.312 2.557 1 90.44 354 TRP A CA 1
ATOM 2853 C C . TRP A 1 354 ? -3.396 38.219 1.649 1 90.44 354 TRP A C 1
ATOM 2855 O O . TRP A 1 354 ? -2.887 39.219 1.159 1 90.44 354 TRP A O 1
ATOM 2865 N N . LEU A 1 355 ? -2.967 36.969 1.485 1 93.94 355 LEU A N 1
ATOM 2866 C CA . LEU A 1 355 ? -1.797 36.75 0.649 1 93.94 355 LEU A CA 1
ATOM 2867 C C . LEU A 1 355 ? -2.105 35.688 -0.423 1 93.94 355 LEU A C 1
ATOM 2869 O O . LEU A 1 355 ? -2.76 34.688 -0.148 1 93.94 355 LEU A O 1
ATOM 2873 N N . PRO A 1 356 ? -1.74 35.938 -1.642 1 94.5 356 PRO A N 1
ATOM 2874 C CA . PRO A 1 356 ? -1.72 34.875 -2.625 1 94.5 356 PRO A CA 1
ATOM 2875 C C . PRO A 1 356 ? -0.584 33.875 -2.387 1 94.5 356 PRO A C 1
ATOM 2877 O O . PRO A 1 356 ? 0.348 33.781 -3.189 1 94.5 356 PRO A O 1
ATOM 2880 N N . GLN A 1 357 ? -0.704 33.094 -1.39 1 94 357 GLN A N 1
ATOM 2881 C CA . GLN A 1 357 ? 0.351 32.281 -0.811 1 94 357 GLN A CA 1
ATOM 2882 C C . GLN A 1 357 ? 0.997 31.391 -1.87 1 94 357 GLN A C 1
ATOM 2884 O O . GLN A 1 357 ? 2.221 31.391 -2.021 1 94 357 GLN A O 1
ATOM 2889 N N . SER A 1 358 ? 0.171 30.656 -2.621 1 92.56 358 SER A N 1
ATOM 2890 C CA . SER A 1 358 ? 0.685 29.719 -3.609 1 92.56 358 SER A CA 1
ATOM 2891 C C . SER A 1 358 ? 1.49 30.438 -4.688 1 92.56 358 SER A C 1
ATOM 2893 O O . SER A 1 358 ? 2.52 29.922 -5.141 1 92.56 358 SER A O 1
ATOM 2895 N N . ASP A 1 359 ? 1.031 31.594 -5.074 1 96.44 359 ASP A N 1
ATOM 2896 C CA . ASP A 1 359 ? 1.701 32.375 -6.109 1 96.44 359 ASP A CA 1
ATOM 2897 C C . ASP A 1 359 ? 3.014 32.969 -5.594 1 96.44 359 ASP A C 1
ATOM 2899 O O . ASP A 1 359 ? 4.008 33 -6.32 1 96.44 359 ASP A O 1
ATOM 2903 N N . LEU A 1 360 ? 2.969 33.406 -4.402 1 97.44 360 LEU A N 1
ATOM 2904 C CA . LEU A 1 360 ? 4.188 33.938 -3.793 1 97.44 360 LEU A CA 1
ATOM 2905 C C . LEU A 1 360 ? 5.242 32.844 -3.668 1 97.44 360 LEU A C 1
ATOM 2907 O O . LEU A 1 360 ? 6.414 33.062 -3.98 1 97.44 360 LEU A O 1
ATOM 2911 N N . LEU A 1 361 ? 4.801 31.672 -3.277 1 96.56 361 LEU A N 1
ATOM 2912 C CA . LEU A 1 361 ? 5.691 30.531 -3.082 1 96.56 361 LEU A CA 1
ATOM 2913 C C . LEU A 1 361 ? 6.355 30.141 -4.395 1 96.56 361 LEU A C 1
ATOM 2915 O O . LEU A 1 361 ? 7.457 29.578 -4.395 1 96.56 361 LEU A O 1
ATOM 2919 N N . ALA A 1 362 ? 5.723 30.453 -5.488 1 95.81 362 ALA A N 1
ATOM 2920 C CA . ALA A 1 362 ? 6.223 30.031 -6.797 1 95.81 362 ALA A CA 1
ATOM 2921 C C . ALA A 1 362 ? 7.262 31.016 -7.324 1 95.81 362 ALA A C 1
ATOM 2923 O O . ALA A 1 362 ? 7.969 30.734 -8.289 1 95.81 362 ALA A O 1
ATOM 2924 N N . HIS A 1 363 ? 7.359 32.156 -6.707 1 96.69 363 HIS A N 1
ATOM 2925 C CA . HIS A 1 363 ? 8.289 33.188 -7.168 1 96.69 363 HIS A CA 1
ATOM 2926 C C . HIS A 1 363 ? 9.734 32.812 -6.824 1 96.69 363 HIS A C 1
ATOM 2928 O O . HIS A 1 363 ? 10 32.312 -5.738 1 96.69 363 HIS A O 1
ATOM 2934 N N . LYS A 1 364 ? 10.672 33.125 -7.66 1 95.19 364 LYS A N 1
ATOM 2935 C CA . LYS A 1 364 ? 12.062 32.688 -7.539 1 95.19 364 LYS A CA 1
ATOM 2936 C C . LYS A 1 364 ? 12.734 33.344 -6.34 1 95.19 364 LYS A C 1
ATOM 2938 O O . LYS A 1 364 ? 13.641 32.781 -5.734 1 95.19 364 LYS A O 1
ATOM 2943 N N . ASN A 1 365 ? 12.273 34.562 -5.953 1 97.31 365 ASN A N 1
ATOM 2944 C CA . ASN A 1 365 ? 12.938 35.281 -4.883 1 97.31 365 ASN A CA 1
ATOM 2945 C C . ASN A 1 365 ? 12.453 34.844 -3.508 1 97.31 365 ASN A C 1
ATOM 2947 O O . ASN A 1 365 ? 13.055 35.188 -2.488 1 97.31 365 ASN A O 1
ATOM 2951 N N . LEU A 1 366 ? 11.328 34.156 -3.469 1 97.94 366 LEU A N 1
ATOM 2952 C CA . LEU A 1 366 ? 10.914 33.562 -2.195 1 97.94 366 LEU A CA 1
ATOM 2953 C C . LEU A 1 366 ? 11.805 32.406 -1.829 1 97.94 366 LEU A C 1
ATOM 2955 O O . LEU A 1 366 ? 11.867 31.406 -2.562 1 97.94 366 LEU A O 1
ATOM 2959 N N . ILE A 1 367 ? 12.422 32.5 -0.724 1 96.94 367 ILE A N 1
ATOM 2960 C CA . ILE A 1 367 ? 13.461 31.484 -0.492 1 96.94 367 ILE A CA 1
ATOM 2961 C C . ILE A 1 367 ? 13.078 30.609 0.697 1 96.94 367 ILE A C 1
ATOM 2963 O O . ILE A 1 367 ? 13.688 29.562 0.926 1 96.94 367 ILE A O 1
ATOM 2967 N N . ALA A 1 368 ? 12.062 31.047 1.49 1 97.75 368 ALA A N 1
ATOM 2968 C CA . ALA A 1 368 ? 11.641 30.25 2.629 1 97.75 368 ALA A CA 1
ATOM 2969 C C . ALA A 1 368 ? 10.25 30.641 3.107 1 97.75 368 ALA A C 1
ATOM 2971 O O . ALA A 1 368 ? 9.758 31.734 2.77 1 97.75 368 ALA A O 1
ATOM 2972 N N . PHE A 1 369 ? 9.617 29.797 3.83 1 98.31 369 PHE A N 1
ATOM 2973 C CA . PHE A 1 369 ? 8.289 30.016 4.395 1 98.31 369 PHE A CA 1
ATOM 2974 C C . PHE A 1 369 ? 8.281 29.734 5.891 1 98.31 369 PHE A C 1
ATOM 2976 O O . PHE A 1 369 ? 8.578 28.609 6.309 1 98.31 369 PHE A O 1
ATOM 2983 N N . LEU A 1 370 ? 8.062 30.719 6.699 1 98 370 LEU A N 1
ATOM 2984 C CA . LEU A 1 370 ? 7.82 30.562 8.133 1 98 370 LEU A CA 1
ATOM 2985 C C . LEU A 1 370 ? 6.332 30.375 8.414 1 98 370 LEU A C 1
ATOM 2987 O O . LEU A 1 370 ? 5.535 31.281 8.188 1 98 370 LEU A O 1
ATOM 2991 N N . THR A 1 371 ? 5.934 29.172 8.898 1 97 371 THR A N 1
ATOM 2992 C CA . THR A 1 371 ? 4.516 28.844 8.984 1 97 371 THR A CA 1
ATOM 2993 C C . THR A 1 371 ? 4.238 27.938 10.18 1 97 371 THR A C 1
ATOM 2995 O O . THR A 1 371 ? 5.168 27.5 10.859 1 97 371 THR A O 1
ATOM 2998 N N . HIS A 1 372 ? 2.963 27.766 10.508 1 94.44 372 HIS A N 1
ATOM 2999 C CA . HIS A 1 372 ? 2.568 26.844 11.57 1 94.44 372 HIS A CA 1
ATOM 3000 C C . HIS A 1 372 ? 2.646 25.391 11.102 1 94.44 372 HIS A C 1
ATOM 3002 O O . HIS A 1 372 ? 2.611 24.469 11.922 1 94.44 372 HIS A O 1
ATOM 3008 N N . GLY A 1 373 ? 2.73 25.172 9.805 1 93.69 373 GLY A N 1
ATOM 3009 C CA . GLY A 1 373 ? 3.037 23.844 9.297 1 93.69 373 GLY A CA 1
ATOM 3010 C C . GLY A 1 373 ? 1.8 22.984 9.07 1 93.69 373 GLY A C 1
ATOM 3011 O O . GLY A 1 373 ? 1.832 21.781 9.258 1 93.69 373 GLY A O 1
ATOM 3012 N N . GLY A 1 374 ? 0.642 23.609 8.695 1 91.62 374 GLY A N 1
ATOM 3013 C CA . GLY A 1 374 ? -0.483 22.828 8.219 1 91.62 374 GLY A CA 1
ATOM 3014 C C . GLY A 1 374 ? -0.177 22.047 6.953 1 91.62 374 GLY A C 1
ATOM 3015 O O . GLY A 1 374 ? 0.714 22.438 6.188 1 91.62 374 GLY A O 1
ATOM 3016 N N . MET A 1 375 ? -0.908 21.031 6.715 1 89.62 375 MET A N 1
ATOM 3017 C CA . MET A 1 375 ? -0.604 20.141 5.605 1 89.62 375 MET A CA 1
ATOM 3018 C C . MET A 1 375 ? -0.68 20.875 4.27 1 89.62 375 MET A C 1
ATOM 3020 O O . MET A 1 375 ? 0.122 20.625 3.369 1 89.62 375 MET A O 1
ATOM 3024 N N . ASN A 1 376 ? -1.624 21.75 4.117 1 88.38 376 ASN A N 1
ATOM 3025 C CA . ASN A 1 376 ? -1.712 22.516 2.875 1 88.38 376 ASN A CA 1
ATOM 3026 C C . ASN A 1 376 ? -0.463 23.359 2.646 1 88.38 376 ASN A C 1
ATOM 3028 O O . ASN A 1 376 ? 0.074 23.391 1.538 1 88.38 376 ASN A O 1
ATOM 3032 N N . SER A 1 377 ? -0.08 24.062 3.705 1 92.25 377 SER A N 1
ATOM 3033 C CA . SER A 1 377 ? 1.112 24.891 3.611 1 92.25 377 SER A CA 1
ATOM 3034 C C . SER A 1 377 ? 2.354 24.062 3.318 1 92.25 377 SER A C 1
ATOM 3036 O O . SER A 1 377 ? 3.182 24.438 2.488 1 92.25 377 SER A O 1
ATOM 3038 N N . ILE A 1 378 ? 2.453 22.984 4.004 1 93.94 378 ILE A N 1
ATOM 3039 C CA . ILE A 1 378 ? 3.594 22.094 3.812 1 93.94 378 ILE A CA 1
ATOM 3040 C C . ILE A 1 378 ? 3.604 21.562 2.379 1 93.94 378 ILE A C 1
ATOM 3042 O O . ILE A 1 378 ? 4.637 21.609 1.704 1 93.94 378 ILE A O 1
ATOM 3046 N N . THR A 1 379 ? 2.488 21.078 1.92 1 93.06 379 THR A N 1
ATOM 3047 C CA . THR A 1 379 ? 2.373 20.531 0.577 1 93.06 379 THR A CA 1
ATOM 3048 C C . THR A 1 379 ? 2.727 21.578 -0.475 1 93.06 379 THR A C 1
ATOM 3050 O O . THR A 1 379 ? 3.502 21.297 -1.394 1 93.06 379 THR A O 1
ATOM 3053 N N . GLU A 1 380 ? 2.184 22.781 -0.323 1 93.75 380 GLU A N 1
ATOM 3054 C CA . GLU A 1 380 ? 2.463 23.859 -1.269 1 93.75 380 GLU A CA 1
ATOM 3055 C C . GLU A 1 380 ? 3.945 24.219 -1.273 1 93.75 380 GLU A C 1
ATOM 3057 O O . GLU A 1 380 ? 4.559 24.344 -2.336 1 93.75 380 GLU A O 1
ATOM 3062 N N . THR A 1 381 ? 4.465 24.375 -0.137 1 96.19 381 THR A N 1
ATOM 3063 C CA . THR A 1 381 ? 5.84 24.844 0.014 1 96.19 381 THR A CA 1
ATOM 3064 C C . THR A 1 381 ? 6.82 23.812 -0.542 1 96.19 381 THR A C 1
ATOM 3066 O O . THR A 1 381 ? 7.723 24.156 -1.306 1 96.19 381 THR A O 1
ATOM 3069 N N . LEU A 1 382 ? 6.605 22.547 -0.204 1 95.88 382 LEU A N 1
ATOM 3070 C CA . LEU A 1 382 ? 7.52 21.5 -0.641 1 95.88 382 LEU A CA 1
ATOM 3071 C C . LEU A 1 382 ? 7.418 21.281 -2.146 1 95.88 382 LEU A C 1
ATOM 3073 O O . LEU A 1 382 ? 8.43 21.047 -2.812 1 95.88 382 LEU A O 1
ATOM 3077 N N . ASN A 1 383 ? 6.246 21.344 -2.682 1 95.38 383 ASN A N 1
ATOM 3078 C CA . ASN A 1 383 ? 6.074 21.188 -4.121 1 95.38 383 ASN A CA 1
ATOM 3079 C C . ASN A 1 383 ? 6.73 22.328 -4.895 1 95.38 383 ASN A C 1
ATOM 3081 O O . ASN A 1 383 ? 7.102 22.172 -6.055 1 95.38 383 ASN A O 1
ATOM 3085 N N . ARG A 1 384 ? 6.867 23.484 -4.223 1 96.19 384 ARG A N 1
ATOM 3086 C CA . ARG A 1 384 ? 7.496 24.641 -4.859 1 96.19 384 ARG A CA 1
ATOM 3087 C C . ARG A 1 384 ? 8.992 24.672 -4.57 1 96.19 384 ARG A C 1
ATOM 3089 O O . ARG A 1 384 ? 9.688 25.609 -4.977 1 96.19 384 ARG A O 1
ATOM 3096 N N . GLY A 1 385 ? 9.508 23.734 -3.855 1 97.06 385 GLY A N 1
ATOM 3097 C CA . GLY A 1 385 ? 10.938 23.578 -3.641 1 97.06 385 GLY A CA 1
ATOM 3098 C C . GLY A 1 385 ? 11.516 24.594 -2.67 1 97.06 385 GLY A C 1
ATOM 3099 O O . GLY A 1 385 ? 12.648 25.047 -2.838 1 97.06 385 GLY A O 1
ATOM 3100 N N . LYS A 1 386 ? 10.703 24.984 -1.693 1 97.88 386 LYS A N 1
ATOM 3101 C CA . LYS A 1 386 ? 11.172 25.984 -0.741 1 97.88 386 LYS A CA 1
ATOM 3102 C C . LYS A 1 386 ? 11.359 25.391 0.647 1 97.88 386 LYS A C 1
ATOM 3104 O O . LYS A 1 386 ? 10.539 24.578 1.092 1 97.88 386 LYS A O 1
ATOM 3109 N N . PRO A 1 387 ? 12.445 25.703 1.333 1 98 387 PRO A N 1
ATOM 3110 C CA . PRO A 1 387 ? 12.578 25.25 2.721 1 98 387 PRO A CA 1
ATOM 3111 C C . PRO A 1 387 ? 11.578 25.922 3.658 1 98 387 PRO A C 1
ATOM 3113 O O . PRO A 1 387 ? 10.969 26.938 3.295 1 98 387 PRO A O 1
ATOM 3116 N N . ILE A 1 388 ? 11.461 25.375 4.887 1 98.19 388 ILE A N 1
ATOM 3117 C CA . ILE A 1 388 ? 10.367 25.812 5.742 1 98.19 388 ILE A CA 1
ATOM 3118 C C . ILE A 1 388 ? 10.859 25.953 7.184 1 98.19 388 ILE A C 1
ATOM 3120 O O . ILE A 1 388 ? 11.672 25.141 7.645 1 98.19 388 ILE A O 1
ATOM 3124 N N . VAL A 1 389 ? 10.484 26.953 7.859 1 98.19 389 VAL A N 1
ATOM 3125 C CA . VAL A 1 389 ? 10.555 27.047 9.312 1 98.19 389 VAL A CA 1
ATOM 3126 C C . VAL A 1 389 ? 9.164 26.844 9.914 1 98.19 389 VAL A C 1
ATOM 3128 O O . VAL A 1 389 ? 8.242 27.625 9.656 1 98.19 389 VAL A O 1
ATOM 3131 N N . VAL A 1 390 ? 9.031 25.781 10.672 1 97.31 390 VAL A N 1
ATOM 3132 C CA . VAL A 1 390 ? 7.699 25.406 11.133 1 97.31 390 VAL A CA 1
ATOM 3133 C C . VAL A 1 390 ? 7.586 25.641 12.641 1 97.31 390 VAL A C 1
ATOM 3135 O O . VAL A 1 390 ? 8.461 25.234 13.406 1 97.31 390 VAL A O 1
ATOM 3138 N N . VAL A 1 391 ? 6.566 26.328 13.031 1 95.31 391 VAL A N 1
ATOM 3139 C CA . VAL A 1 391 ? 6.168 26.516 14.422 1 95.31 391 VAL A CA 1
ATOM 3140 C C . VAL A 1 391 ? 4.773 25.922 14.648 1 95.31 391 VAL A C 1
ATOM 3142 O O . VAL A 1 391 ? 3.775 26.641 14.547 1 95.31 391 VAL A O 1
ATOM 3145 N N . PRO A 1 392 ? 4.746 24.656 15.031 1 92.12 392 PRO A N 1
ATOM 3146 C CA . PRO A 1 392 ? 3.428 24.016 15.156 1 92.12 392 PRO A CA 1
ATOM 3147 C C . PRO A 1 392 ? 2.629 24.562 16.344 1 92.12 392 PRO A C 1
ATOM 3149 O O . PRO A 1 392 ? 3.197 24.828 17.406 1 92.12 392 PRO A O 1
ATOM 3152 N N . LEU A 1 393 ? 1.36 24.672 16.172 1 87.62 393 LEU A N 1
ATOM 3153 C CA . LEU A 1 393 ? 0.489 25.219 17.203 1 87.62 393 LEU A CA 1
ATOM 3154 C C . LEU A 1 393 ? -0.523 24.188 17.672 1 87.62 393 LEU A C 1
ATOM 3156 O O . LEU A 1 393 ? -0.846 24.125 18.859 1 87.62 393 LEU A O 1
ATOM 3160 N N . PHE A 1 394 ? -1.06 23.391 16.75 1 81.44 394 PHE A N 1
ATOM 3161 C CA . PHE A 1 394 ? -2.039 22.391 17.141 1 81.44 394 PHE A CA 1
ATOM 3162 C C . PHE A 1 394 ? -2.203 21.344 16.062 1 81.44 394 PHE A C 1
ATOM 3164 O O . PHE A 1 394 ? -1.7 21.5 14.945 1 81.44 394 PHE A O 1
ATOM 3171 N N . GLY A 1 395 ? -2.803 20.234 16.391 1 81.25 395 GLY A N 1
ATOM 3172 C CA . GLY A 1 395 ? -3.244 19.219 15.445 1 81.25 395 GLY A CA 1
ATOM 3173 C C . GLY A 1 395 ? -2.096 18.516 14.75 1 81.25 395 GLY A C 1
ATOM 3174 O O . GLY A 1 395 ? -1.126 18.109 15.391 1 81.25 395 GLY A O 1
ATOM 3175 N N . ASP A 1 396 ? -2.268 18.391 13.414 1 86 396 ASP A N 1
ATOM 3176 C CA . ASP A 1 396 ? -1.315 17.625 12.617 1 86 396 ASP A CA 1
ATOM 3177 C C . ASP A 1 396 ? -0.024 18.406 12.398 1 86 396 ASP A C 1
ATOM 3179 O O . ASP A 1 396 ? 0.979 17.859 11.953 1 86 396 ASP A O 1
ATOM 3183 N N . GLN A 1 397 ? -0.055 19.656 12.828 1 90.75 397 GLN A N 1
ATOM 3184 C CA . GLN A 1 397 ? 1.106 20.516 12.641 1 90.75 397 GLN A CA 1
ATOM 3185 C C . GLN A 1 397 ? 2.32 19.969 13.391 1 90.75 397 GLN A C 1
ATOM 3187 O O . GLN A 1 397 ? 3.455 20.125 12.93 1 90.75 397 GLN A O 1
ATOM 3192 N N . MET A 1 398 ? 1.97 19.344 14.461 1 88.12 398 MET A N 1
ATOM 3193 C CA . MET A 1 398 ? 3.041 18.797 15.289 1 88.12 398 MET A CA 1
ATOM 3194 C C . MET A 1 398 ? 3.828 17.734 14.531 1 88.12 398 MET A C 1
ATOM 3196 O O . MET A 1 398 ? 5.055 17.812 14.453 1 88.12 398 MET A O 1
ATOM 3200 N N . GLN A 1 399 ? 3.148 16.859 14 1 90.06 399 GLN A N 1
ATOM 3201 C CA . GLN A 1 399 ? 3.803 15.797 13.242 1 90.06 399 GLN A CA 1
ATOM 3202 C C . GLN A 1 399 ? 4.48 16.344 11.992 1 90.06 399 GLN A C 1
ATOM 3204 O O . GLN A 1 399 ? 5.594 15.938 11.656 1 90.06 399 GLN A O 1
ATOM 3209 N N . ASN A 1 400 ? 3.85 17.25 11.312 1 93.69 400 ASN A N 1
ATOM 3210 C CA . ASN A 1 400 ? 4.422 17.828 10.109 1 93.69 400 ASN A CA 1
ATOM 3211 C C . ASN A 1 400 ? 5.758 18.516 10.398 1 93.69 400 ASN A C 1
ATOM 3213 O O . ASN A 1 400 ? 6.703 18.391 9.617 1 93.69 400 ASN A O 1
ATOM 3217 N N . ALA A 1 401 ? 5.758 19.219 11.516 1 94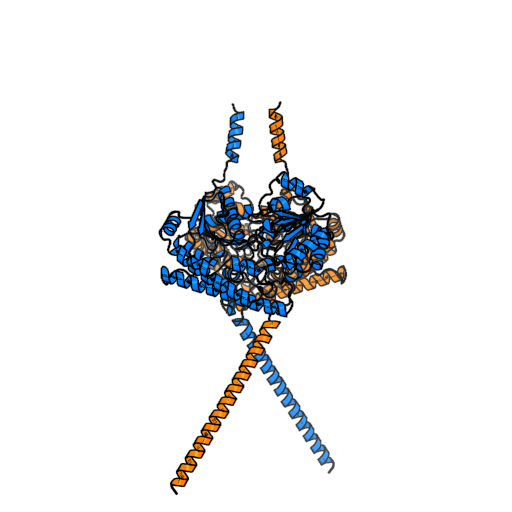.75 401 ALA A N 1
ATOM 3218 C CA . ALA A 1 401 ? 6.969 19.938 11.891 1 94.75 401 ALA A CA 1
ATOM 3219 C C . ALA A 1 401 ? 8.133 18.984 12.117 1 94.75 401 ALA A C 1
ATOM 3221 O O . ALA A 1 401 ? 9.258 19.25 11.68 1 94.75 401 ALA A O 1
ATOM 3222 N N . VAL A 1 402 ? 7.863 17.953 12.75 1 94.62 402 VAL A N 1
ATOM 3223 C CA . VAL A 1 402 ? 8.906 17 13.07 1 94.62 402 VAL A CA 1
ATOM 3224 C C . VAL A 1 402 ? 9.391 16.312 11.789 1 94.62 402 VAL A C 1
ATOM 3226 O O . VAL A 1 402 ? 10.578 16.016 11.648 1 94.62 402 VAL A O 1
ATOM 3229 N N . LEU A 1 403 ? 8.531 16.031 10.898 1 94.75 403 LEU A N 1
ATOM 3230 C CA . LEU A 1 403 ? 8.898 15.383 9.648 1 94.75 403 LEU A CA 1
ATOM 3231 C C . LEU A 1 403 ? 9.758 16.297 8.781 1 94.75 403 LEU A C 1
ATOM 3233 O O . LEU A 1 403 ? 10.711 15.852 8.141 1 94.75 403 LEU A O 1
ATOM 3237 N N . VAL A 1 404 ? 9.422 17.578 8.773 1 96.88 404 VAL A N 1
ATOM 3238 C CA . VAL A 1 404 ? 10.211 18.562 8.062 1 96.88 404 VAL A CA 1
ATOM 3239 C C . VAL A 1 404 ? 11.648 18.562 8.578 1 96.88 404 VAL A C 1
ATOM 3241 O O . VAL A 1 404 ? 12.594 18.547 7.793 1 96.88 404 VAL A O 1
ATOM 3244 N N . GLN A 1 405 ? 11.727 18.547 9.852 1 96.62 405 GLN A N 1
ATOM 3245 C CA . GLN A 1 405 ? 13.047 18.562 10.477 1 96.62 405 GLN A CA 1
ATOM 3246 C C . GLN A 1 405 ? 13.781 17.25 10.234 1 96.62 405 GLN A C 1
ATOM 3248 O O . GLN A 1 405 ? 14.977 17.25 9.914 1 96.62 405 GLN A O 1
ATOM 3253 N N . ARG A 1 406 ? 13.109 16.172 10.32 1 94.44 406 ARG A N 1
ATOM 3254 C CA . ARG A 1 406 ? 13.688 14.844 10.156 1 94.44 406 ARG A CA 1
ATOM 3255 C C . ARG A 1 406 ? 14.305 14.688 8.766 1 94.44 406 ARG A C 1
ATOM 3257 O O . ARG A 1 406 ? 15.375 14.086 8.625 1 94.44 406 ARG A O 1
ATOM 3264 N N . LEU A 1 407 ? 13.711 15.258 7.797 1 96.25 407 LEU A N 1
ATOM 3265 C CA . LEU A 1 407 ? 14.141 15.055 6.418 1 96.25 407 LEU A CA 1
ATOM 3266 C C . LEU A 1 407 ? 15.102 16.156 5.984 1 96.25 407 LEU A C 1
ATOM 3268 O O . LEU A 1 407 ? 15.586 16.156 4.852 1 96.25 407 LEU A O 1
ATOM 3272 N N . GLY A 1 408 ? 15.352 17.078 6.875 1 97.06 408 GLY A N 1
ATOM 3273 C CA . GLY A 1 408 ? 16.281 18.172 6.574 1 97.06 408 GLY A CA 1
ATOM 3274 C C . GLY A 1 408 ? 15.703 19.188 5.617 1 97.06 408 GLY A C 1
ATOM 3275 O O . GLY A 1 408 ? 16.453 19.859 4.891 1 97.06 408 GLY A O 1
ATOM 3276 N N . LEU A 1 409 ? 14.406 19.312 5.586 1 98.19 409 LEU A N 1
ATOM 3277 C CA . LEU A 1 409 ? 13.734 20.219 4.652 1 98.19 409 LEU A CA 1
ATOM 3278 C C . LEU A 1 409 ? 13.547 21.594 5.262 1 98.19 409 LEU A C 1
ATOM 3280 O O . LEU A 1 409 ? 13.227 22.547 4.555 1 98.19 409 LEU A O 1
ATOM 3284 N N . GLY A 1 410 ? 13.766 21.672 6.535 1 98.25 410 GLY A N 1
ATOM 3285 C CA . GLY A 1 410 ? 13.57 22.906 7.266 1 98.25 410 GLY A CA 1
ATOM 3286 C C . GLY A 1 410 ? 13.883 22.781 8.742 1 98.25 410 GLY A C 1
ATOM 3287 O O . GLY A 1 410 ? 14.633 21.891 9.156 1 98.25 410 GLY A O 1
ATOM 3288 N N . ILE A 1 411 ? 13.375 23.812 9.469 1 98.25 411 ILE A N 1
ATOM 3289 C CA . ILE A 1 411 ? 13.68 23.922 10.891 1 98.25 411 ILE A CA 1
ATOM 3290 C C . ILE A 1 411 ? 12.383 23.984 11.695 1 98.25 411 ILE A C 1
ATOM 3292 O O . ILE A 1 411 ? 11.438 24.656 11.305 1 98.25 411 ILE A O 1
ATOM 3296 N N . LYS A 1 412 ? 12.32 23.203 12.719 1 97.12 412 LYS A N 1
ATOM 3297 C CA . LYS A 1 412 ? 11.203 23.25 13.656 1 97.12 412 LYS A CA 1
ATOM 3298 C C . LYS A 1 412 ? 11.531 24.125 14.867 1 97.12 412 LYS A C 1
ATOM 3300 O O . LYS A 1 412 ? 12.602 23.984 15.461 1 97.12 412 LYS A O 1
ATOM 3305 N N . LEU A 1 413 ? 10.672 25.031 15.188 1 96.19 413 LEU A N 1
ATOM 3306 C CA . LEU A 1 413 ? 10.742 25.844 16.406 1 96.19 413 LEU A CA 1
ATOM 3307 C C . LEU A 1 413 ? 9.523 25.594 17.297 1 96.19 413 LEU A C 1
ATOM 3309 O O . LEU A 1 413 ? 8.406 25.469 16.797 1 96.19 413 LEU A O 1
ATOM 3313 N N . SER A 1 414 ? 9.773 25.438 18.562 1 92 414 SER A N 1
ATOM 3314 C CA . SER A 1 414 ? 8.648 25.391 19.484 1 92 414 SER A CA 1
ATOM 3315 C C . SER A 1 414 ? 8.039 26.781 19.656 1 92 414 SER A C 1
ATOM 3317 O O . SER A 1 414 ? 8.648 27.781 19.297 1 92 414 SER A O 1
ATOM 3319 N N . LEU A 1 415 ? 6.898 26.766 20.188 1 90.44 415 LEU A N 1
ATOM 3320 C CA . LEU A 1 415 ? 6.242 28.047 20.438 1 90.44 415 LEU A CA 1
ATOM 3321 C C . LEU A 1 415 ? 7.059 28.891 21.406 1 90.44 415 LEU A C 1
ATOM 3323 O O . LEU A 1 415 ? 7.137 30.109 21.266 1 90.44 415 LEU A O 1
ATOM 3327 N N . SER A 1 416 ? 7.668 28.266 22.344 1 91.25 416 SER A N 1
ATOM 3328 C CA . SER A 1 416 ? 8.516 28.984 23.312 1 91.25 416 SER A CA 1
ATOM 3329 C C . SER A 1 416 ? 9.75 29.562 22.625 1 91.25 416 SER A C 1
ATOM 3331 O O . SER A 1 416 ? 10.203 30.656 22.984 1 91.25 416 SER A O 1
ATOM 3333 N N . GLU A 1 417 ? 10.234 28.828 21.719 1 94.25 417 GLU A N 1
ATOM 3334 C CA . GLU A 1 417 ? 11.414 29.297 20.984 1 94.25 417 GLU A CA 1
ATOM 3335 C C . GLU A 1 417 ? 11.078 30.469 20.078 1 94.25 417 GLU A C 1
ATOM 3337 O O . GLU A 1 417 ? 11.922 31.344 19.828 1 94.25 417 GLU A O 1
ATOM 3342 N N . LEU A 1 418 ? 9.859 30.547 19.641 1 94.62 418 LEU A N 1
ATOM 3343 C CA . LEU A 1 418 ? 9.422 31.641 18.766 1 94.62 418 LEU A CA 1
ATOM 3344 C C . LEU A 1 418 ? 9.367 32.969 19.531 1 94.62 418 LEU A C 1
ATOM 3346 O O . LEU A 1 418 ? 9.352 34.031 18.938 1 94.62 418 LEU A O 1
ATOM 3350 N N . ALA A 1 419 ? 9.406 32.875 20.828 1 94.06 419 ALA A N 1
ATOM 3351 C CA . ALA A 1 419 ? 9.359 34.062 21.656 1 94.06 419 ALA A CA 1
ATOM 3352 C C . ALA A 1 419 ? 10.773 34.562 21.969 1 94.06 419 ALA A C 1
ATOM 3354 O O . ALA A 1 419 ? 10.938 35.562 22.672 1 94.06 419 ALA A O 1
ATOM 3355 N N . ILE A 1 420 ? 11.719 33.875 21.453 1 96.44 420 ILE A N 1
ATOM 3356 C CA . ILE A 1 420 ? 13.117 34.25 21.688 1 96.44 420 ILE A CA 1
ATOM 3357 C C . ILE A 1 420 ? 13.758 34.719 20.391 1 96.44 420 ILE A C 1
ATOM 3359 O O . ILE A 1 420 ? 13.992 33.906 19.484 1 96.44 420 ILE A O 1
ATOM 3363 N N . LYS A 1 421 ? 14.156 35.938 20.375 1 97.44 421 LYS A N 1
ATOM 3364 C CA . LYS A 1 421 ? 14.703 36.562 19.188 1 97.44 421 LYS A CA 1
ATOM 3365 C C . LYS A 1 421 ? 15.852 35.781 18.594 1 97.44 421 LYS A C 1
ATOM 3367 O O . LYS A 1 421 ? 15.875 35.5 17.391 1 97.44 421 LYS A O 1
ATOM 3372 N N . GLU A 1 422 ? 16.75 35.281 19.422 1 97.94 422 GLU A N 1
ATOM 3373 C CA . GLU A 1 422 ? 17.953 34.625 18.953 1 97.94 422 GLU A CA 1
ATOM 3374 C C . GLU A 1 422 ? 17.625 33.312 18.281 1 97.94 422 GLU A C 1
ATOM 3376 O O . GLU A 1 422 ? 18.297 32.906 17.312 1 97.94 422 GLU A O 1
ATOM 3381 N N . LYS A 1 423 ? 16.641 32.656 18.766 1 97.94 423 LYS A N 1
ATOM 3382 C CA . LYS A 1 423 ? 16.234 31.391 18.188 1 97.94 423 LYS A CA 1
ATOM 3383 C C . LYS A 1 423 ? 15.641 31.594 16.797 1 97.94 423 LYS A C 1
ATOM 3385 O O . LYS A 1 423 ? 15.938 30.844 15.867 1 97.94 423 LYS A O 1
ATOM 3390 N N . ILE A 1 424 ? 14.852 32.594 16.688 1 98.06 424 ILE A N 1
ATOM 3391 C CA . ILE A 1 424 ? 14.242 32.906 15.398 1 98.06 424 ILE A CA 1
ATOM 3392 C C . ILE A 1 424 ? 15.32 33.344 14.406 1 98.06 424 ILE A C 1
ATOM 3394 O O . ILE A 1 424 ? 15.352 32.906 13.266 1 98.06 424 ILE A O 1
ATOM 3398 N N . LYS A 1 425 ? 16.141 34.281 14.891 1 98.31 425 LYS A N 1
ATOM 3399 C CA . LYS A 1 425 ? 17.219 34.781 14.062 1 98.31 425 LYS A CA 1
ATOM 3400 C C . LYS A 1 425 ? 18.094 33.656 13.531 1 98.31 425 LYS A C 1
ATOM 3402 O O . LYS A 1 425 ? 18.438 33.625 12.344 1 98.31 425 LYS A O 1
ATOM 3407 N N . ASN A 1 426 ? 18.438 32.75 14.414 1 98.38 426 ASN A N 1
ATOM 3408 C CA . ASN A 1 426 ? 19.266 31.625 14.016 1 98.38 426 ASN A CA 1
ATOM 3409 C C . ASN A 1 426 ? 18.562 30.734 12.984 1 98.38 426 ASN A C 1
ATOM 3411 O O . ASN A 1 426 ? 19.203 30.266 12.039 1 98.38 426 ASN A O 1
ATOM 3415 N N . ALA A 1 427 ? 17.297 30.453 13.211 1 98.31 427 ALA A N 1
ATOM 3416 C CA . ALA A 1 427 ? 16.531 29.641 12.266 1 98.31 427 ALA A CA 1
ATOM 3417 C C . ALA A 1 427 ? 16.484 30.297 10.891 1 98.31 427 ALA A C 1
ATOM 3419 O O . ALA A 1 427 ? 16.734 29.625 9.875 1 98.31 427 ALA A O 1
ATOM 3420 N N . ILE A 1 428 ? 16.219 31.625 10.852 1 97.62 428 ILE A N 1
ATOM 3421 C CA . ILE A 1 428 ? 16.141 32.344 9.594 1 97.62 428 ILE A CA 1
ATOM 3422 C C . ILE A 1 428 ? 17.516 32.375 8.93 1 97.62 428 ILE A C 1
ATOM 3424 O O . ILE A 1 428 ? 17.641 32.156 7.723 1 97.62 428 ILE A O 1
ATOM 3428 N N . TYR A 1 429 ? 18.516 32.594 9.719 1 97.81 429 TYR A N 1
ATOM 3429 C CA . TYR A 1 429 ? 19.875 32.625 9.195 1 97.81 429 TYR A CA 1
ATOM 3430 C C . TYR A 1 429 ? 20.234 31.297 8.531 1 97.81 429 TYR A C 1
ATOM 3432 O O . TYR A 1 429 ? 20.719 31.266 7.398 1 97.81 429 TYR A O 1
ATOM 3440 N N . ASN A 1 430 ? 20 30.219 9.234 1 97.88 430 ASN A N 1
ATOM 3441 C CA . ASN A 1 430 ? 20.344 28.906 8.742 1 97.88 430 ASN A CA 1
ATOM 3442 C C . ASN A 1 430 ? 19.547 28.531 7.492 1 97.88 430 ASN A C 1
ATOM 3444 O O . ASN A 1 430 ? 20.094 27.953 6.555 1 97.88 430 ASN A O 1
ATOM 3448 N N . ILE A 1 431 ? 18.297 28.891 7.473 1 96.38 431 ILE A N 1
ATOM 3449 C CA . ILE A 1 431 ? 17.453 28.516 6.34 1 96.38 431 ILE A CA 1
ATOM 3450 C C . ILE A 1 431 ? 17.906 29.266 5.094 1 96.38 431 ILE A C 1
ATOM 3452 O O . ILE A 1 431 ? 17.781 28.766 3.975 1 96.38 431 ILE A O 1
ATOM 3456 N N . ILE A 1 432 ? 18.406 30.484 5.281 1 94.56 432 ILE A N 1
ATOM 3457 C CA . ILE A 1 432 ? 18.828 31.344 4.172 1 94.56 432 ILE A CA 1
ATOM 3458 C C . ILE A 1 432 ? 20.219 30.938 3.688 1 94.56 432 ILE A C 1
ATOM 3460 O O . ILE A 1 432 ? 20.453 30.844 2.482 1 94.56 432 ILE A O 1
ATOM 3464 N N . TYR A 1 433 ? 21.078 30.5 4.566 1 95.44 433 TYR A N 1
ATOM 3465 C CA . TYR A 1 433 ? 22.484 30.438 4.176 1 95.44 433 TYR A CA 1
ATOM 3466 C C . TYR A 1 433 ? 22.969 28.984 4.16 1 95.44 433 TYR A C 1
ATOM 3468 O O . TYR A 1 433 ? 24 28.688 3.555 1 95.44 433 TYR A O 1
ATOM 3476 N N . ASP A 1 434 ? 22.406 28.141 4.926 1 97.31 434 ASP A N 1
ATOM 3477 C CA . ASP A 1 434 ? 22.719 26.719 4.789 1 97.31 434 ASP A CA 1
ATOM 3478 C C . ASP A 1 434 ? 22.047 26.125 3.555 1 97.31 434 ASP A C 1
ATOM 3480 O O . ASP A 1 434 ? 20.859 25.766 3.602 1 97.31 434 ASP A O 1
ATOM 3484 N N . LYS A 1 435 ? 22.766 25.891 2.588 1 96.81 435 LYS A N 1
ATOM 3485 C CA . LYS A 1 435 ? 22.25 25.5 1.276 1 96.81 435 LYS A CA 1
ATOM 3486 C C . LYS A 1 435 ? 21.719 24.078 1.293 1 96.81 435 LYS A C 1
ATOM 3488 O O . LYS A 1 435 ? 21.031 23.656 0.362 1 96.81 435 LYS A O 1
ATOM 3493 N N . SER A 1 436 ? 22.062 23.344 2.33 1 97.75 436 SER A N 1
ATOM 3494 C CA . SER A 1 436 ? 21.609 21.969 2.395 1 97.75 436 SER A CA 1
ATOM 3495 C C . SER A 1 436 ? 20.094 21.875 2.455 1 97.75 436 SER A C 1
ATOM 3497 O O . SER A 1 436 ? 19.5 20.953 1.882 1 97.75 436 SER A O 1
ATOM 3499 N N . TYR A 1 437 ? 19.453 22.859 3.121 1 97.94 437 TYR A N 1
ATOM 3500 C CA . TYR A 1 437 ? 17.984 22.859 3.195 1 97.94 437 TYR A CA 1
ATOM 3501 C C . TYR A 1 437 ? 17.375 23.047 1.812 1 97.94 437 TYR A C 1
ATOM 3503 O O . TYR A 1 437 ? 16.516 22.266 1.401 1 97.94 437 TYR A O 1
ATOM 3511 N N . ALA A 1 438 ? 17.875 24.016 1.123 1 97.44 438 ALA A N 1
ATOM 3512 C CA . ALA A 1 438 ? 17.359 24.312 -0.208 1 97.44 438 ALA A CA 1
ATOM 3513 C C . ALA A 1 438 ? 17.594 23.141 -1.162 1 97.44 438 ALA A C 1
ATOM 3515 O O . ALA A 1 438 ? 16.719 22.797 -1.965 1 97.44 438 ALA A O 1
ATOM 3516 N N . GLN A 1 439 ? 18.734 22.547 -1.091 1 97.69 439 GLN A N 1
ATOM 3517 C CA . GLN A 1 439 ? 19.094 21.438 -1.973 1 97.69 439 GLN A CA 1
ATOM 3518 C C . GLN A 1 439 ? 18.188 20.234 -1.727 1 97.69 439 GLN A C 1
ATOM 3520 O O . GLN A 1 439 ? 17.719 19.594 -2.674 1 97.69 439 GLN A O 1
ATOM 3525 N N . LYS A 1 440 ? 17.922 19.938 -0.492 1 97.62 440 LYS A N 1
ATOM 3526 C CA . LYS A 1 440 ? 17.078 18.781 -0.145 1 97.62 440 LYS A CA 1
ATOM 3527 C C . LYS A 1 440 ? 15.633 19.016 -0.569 1 97.62 440 LYS A C 1
ATOM 3529 O O . LYS A 1 440 ? 14.984 18.094 -1.08 1 97.62 440 LYS A O 1
ATOM 3534 N N . VAL A 1 441 ? 15.156 20.203 -0.374 1 98.12 441 VAL A N 1
ATOM 3535 C CA . VAL A 1 441 ? 13.773 20.484 -0.756 1 98.12 441 VAL A CA 1
ATOM 3536 C C . VAL A 1 441 ? 13.648 20.469 -2.277 1 98.12 441 VAL A C 1
ATOM 3538 O O . VAL A 1 441 ? 12.633 20.031 -2.818 1 98.12 441 VAL A O 1
ATOM 3541 N N . GLU A 1 442 ? 14.617 20.984 -2.912 1 97.5 442 GLU A N 1
ATOM 3542 C CA . GLU A 1 442 ? 14.594 20.984 -4.371 1 97.5 442 GLU A CA 1
ATOM 3543 C C . GLU A 1 442 ? 14.539 19.562 -4.922 1 97.5 442 GLU A C 1
ATOM 3545 O O . GLU A 1 442 ? 13.781 19.281 -5.855 1 97.5 442 GLU A O 1
ATOM 3550 N N . ARG A 1 443 ? 15.344 18.688 -4.379 1 97 443 ARG A N 1
ATOM 3551 C CA . ARG A 1 443 ? 15.312 17.297 -4.801 1 97 443 ARG A CA 1
ATOM 3552 C C . ARG A 1 443 ? 13.93 16.688 -4.57 1 97 443 ARG A C 1
ATOM 3554 O O . ARG A 1 443 ? 13.391 16.016 -5.449 1 97 443 ARG A O 1
ATOM 3561 N N . LEU A 1 444 ? 13.414 16.938 -3.395 1 97.56 444 LEU A N 1
ATOM 3562 C CA . LEU A 1 444 ? 12.086 16.422 -3.076 1 97.56 444 LEU A CA 1
ATOM 3563 C C . LEU A 1 444 ? 11.039 16.969 -4.035 1 97.56 444 LEU A C 1
ATOM 3565 O O . LEU A 1 444 ? 10.172 16.219 -4.5 1 97.56 444 LEU A O 1
ATOM 3569 N N . SER A 1 445 ? 11.109 18.234 -4.289 1 97.25 445 SER A N 1
ATOM 3570 C CA . SER A 1 445 ? 10.164 18.875 -5.199 1 97.25 445 SER A CA 1
ATOM 3571 C C . SER A 1 445 ? 10.227 18.25 -6.59 1 97.25 445 SER A C 1
ATOM 3573 O O . SER A 1 445 ? 9.195 18.031 -7.227 1 97.25 445 SER A O 1
ATOM 3575 N N . LYS A 1 446 ? 11.383 17.969 -7.059 1 97.31 446 LYS A N 1
ATOM 3576 C CA . LYS A 1 446 ? 11.555 17.312 -8.352 1 97.31 446 LYS A CA 1
ATOM 3577 C C . LYS A 1 446 ? 10.945 15.914 -8.344 1 97.31 446 LYS A C 1
ATOM 3579 O O . LYS A 1 446 ? 10.289 15.508 -9.305 1 97.31 446 LYS A O 1
ATOM 3584 N N . MET A 1 447 ? 11.172 15.156 -7.277 1 97.06 447 MET A N 1
ATOM 3585 C CA . MET A 1 447 ? 10.586 13.82 -7.148 1 97.06 447 MET A CA 1
ATOM 3586 C C . MET A 1 447 ? 9.062 13.898 -7.152 1 97.06 447 MET A C 1
ATOM 3588 O O . MET A 1 447 ? 8.398 13.094 -7.812 1 97.06 447 MET A O 1
ATOM 3592 N N . MET A 1 448 ? 8.539 14.898 -6.406 1 96.44 448 MET A N 1
ATOM 3593 C CA . MET A 1 448 ? 7.09 15.047 -6.316 1 96.44 448 MET A CA 1
ATOM 3594 C C . MET A 1 448 ? 6.496 15.414 -7.676 1 96.44 448 MET A C 1
ATOM 3596 O O . MET A 1 448 ? 5.418 14.938 -8.031 1 96.44 448 MET A O 1
ATOM 3600 N N . ALA A 1 449 ? 7.203 16.188 -8.422 1 94.88 449 ALA A N 1
ATOM 3601 C CA . ALA A 1 449 ? 6.742 16.609 -9.742 1 94.88 449 ALA A CA 1
ATOM 3602 C C . ALA A 1 449 ? 6.773 15.461 -10.742 1 94.88 449 ALA A C 1
ATOM 3604 O O . ALA A 1 449 ? 5.949 15.398 -11.656 1 94.88 449 ALA A O 1
ATOM 3605 N N . LYS A 1 450 ? 7.656 14.539 -10.5 1 95 450 LYS A N 1
ATOM 3606 C CA . LYS A 1 450 ? 7.875 13.484 -11.492 1 95 450 LYS A CA 1
ATOM 3607 C C . LYS A 1 450 ? 7.352 12.141 -10.992 1 95 450 LYS A C 1
ATOM 3609 O O . LYS A 1 450 ? 7.637 11.102 -11.586 1 95 450 LYS A O 1
ATOM 3614 N N . LYS A 1 451 ? 6.711 12.164 -9.898 1 94.31 451 LYS A N 1
ATOM 3615 C CA . LYS A 1 451 ? 6.215 10.883 -9.398 1 94.31 451 LYS A CA 1
ATOM 3616 C C . LYS A 1 451 ? 5.332 10.195 -10.43 1 94.31 451 LYS A C 1
ATOM 3618 O O . LYS A 1 451 ? 4.641 10.852 -11.211 1 94.31 451 LYS A O 1
ATOM 3623 N N . PRO A 1 452 ? 5.262 8.883 -10.461 1 94.19 452 PRO A N 1
ATOM 3624 C CA . PRO A 1 452 ? 4.633 8.094 -11.531 1 94.19 452 PRO A CA 1
ATOM 3625 C C . PRO A 1 452 ? 3.145 8.398 -11.688 1 94.19 452 PRO A C 1
ATOM 3627 O O . PRO A 1 452 ? 2.605 8.312 -12.789 1 94.19 452 PRO A O 1
ATOM 3630 N N . ASN A 1 453 ? 2.436 8.664 -10.633 1 94.19 453 ASN A N 1
ATOM 3631 C CA . ASN A 1 453 ? 0.995 8.891 -10.656 1 94.19 453 ASN A CA 1
ATOM 3632 C C . ASN A 1 453 ? 0.62 10.195 -9.961 1 94.19 453 ASN A C 1
ATOM 3634 O O . ASN A 1 453 ? 0.74 10.312 -8.742 1 94.19 453 ASN A O 1
ATOM 3638 N N . GLN A 1 454 ? 0.066 11.047 -10.75 1 93.56 454 GLN A N 1
ATOM 3639 C CA . GLN A 1 454 ? -0.275 12.359 -10.203 1 93.56 454 GLN A CA 1
ATOM 3640 C C . GLN A 1 454 ? -1.61 12.312 -9.461 1 93.56 454 GLN A C 1
ATOM 3642 O O . GLN A 1 454 ? -2.521 11.586 -9.859 1 93.56 454 GLN A O 1
ATOM 3647 N N . ALA A 1 455 ? -1.737 13.141 -8.531 1 95.06 455 ALA A N 1
ATOM 3648 C CA . ALA A 1 455 ? -2.828 13.086 -7.559 1 95.06 455 ALA A CA 1
ATOM 3649 C C . ALA A 1 455 ? -4.18 13.281 -8.242 1 95.06 455 ALA A C 1
ATOM 3651 O O . ALA A 1 455 ? -5.117 12.516 -8.016 1 95.06 455 ALA A O 1
ATOM 3652 N N . GLU A 1 456 ? -4.301 14.289 -9.07 1 95.06 456 GLU A N 1
ATOM 3653 C CA . GLU A 1 456 ? -5.574 14.609 -9.711 1 95.06 456 GLU A CA 1
ATOM 3654 C C . GLU A 1 456 ? -6.07 13.453 -10.57 1 95.06 456 GLU A C 1
ATOM 3656 O O . GLU A 1 456 ? -7.246 13.078 -10.5 1 95.06 456 GLU A O 1
ATOM 3661 N N . GLU A 1 457 ? -5.172 12.938 -11.359 1 95.62 457 GLU A N 1
ATOM 3662 C CA . GLU A 1 457 ? -5.523 11.805 -12.211 1 95.62 457 GLU A CA 1
ATOM 3663 C C . GLU A 1 457 ? -5.961 10.602 -11.383 1 95.62 457 GLU A C 1
ATOM 3665 O O . GLU A 1 457 ? -6.938 9.93 -11.719 1 95.62 457 GLU A O 1
ATOM 3670 N N . GLN A 1 458 ? -5.234 10.352 -10.359 1 97.19 458 GLN A N 1
ATOM 3671 C CA . GLN A 1 458 ? -5.555 9.219 -9.484 1 97.19 458 GLN A CA 1
ATOM 3672 C C . GLN A 1 458 ? -6.914 9.406 -8.82 1 97.19 458 GLN A C 1
ATOM 3674 O O . GLN A 1 458 ? -7.676 8.445 -8.68 1 97.19 458 GLN A O 1
ATOM 3679 N N . LEU A 1 459 ? -7.18 10.602 -8.375 1 97.81 459 LEU A N 1
ATOM 3680 C CA . LEU A 1 459 ? -8.484 10.891 -7.789 1 97.81 459 LEU A CA 1
ATOM 3681 C C . LEU A 1 459 ? -9.609 10.531 -8.758 1 97.81 459 LEU A C 1
ATOM 3683 O O . LEU A 1 459 ? -10.523 9.789 -8.414 1 97.81 459 LEU A O 1
ATOM 3687 N N . ILE A 1 460 ? -9.531 11.016 -9.977 1 97.94 460 ILE A N 1
ATOM 3688 C CA . ILE A 1 460 ? -10.586 10.836 -10.977 1 97.94 460 ILE A CA 1
ATOM 3689 C C . ILE A 1 460 ? -10.75 9.352 -11.289 1 97.94 460 ILE A C 1
ATOM 3691 O O . ILE A 1 460 ? -11.859 8.812 -11.219 1 97.94 460 ILE A O 1
ATOM 3695 N N . LYS A 1 461 ? -9.656 8.68 -11.555 1 97.69 461 LYS A N 1
ATOM 3696 C CA . LYS A 1 461 ? -9.703 7.281 -11.969 1 97.69 461 LYS A CA 1
ATOM 3697 C C . LYS A 1 461 ? -10.273 6.402 -10.859 1 97.69 461 LYS A C 1
ATOM 3699 O O . LYS A 1 461 ? -11.055 5.488 -11.117 1 97.69 461 LYS A O 1
ATOM 3704 N N . HIS A 1 462 ? -9.875 6.629 -9.648 1 98.06 462 HIS A N 1
ATOM 3705 C CA . HIS A 1 462 ? -10.312 5.781 -8.547 1 98.06 462 HIS A CA 1
ATOM 3706 C C . HIS A 1 462 ? -11.766 6.07 -8.18 1 98.06 462 HIS A C 1
ATOM 3708 O O . HIS A 1 462 ? -12.5 5.164 -7.781 1 98.06 462 HIS A O 1
ATOM 3714 N N . VAL A 1 463 ? -12.148 7.34 -8.305 1 98.31 463 VAL A N 1
ATOM 3715 C CA . VAL A 1 463 ? -13.547 7.68 -8.07 1 98.31 463 VAL A CA 1
ATOM 3716 C C . VAL A 1 463 ? -14.43 7 -9.117 1 98.31 463 VAL A C 1
ATOM 3718 O O . VAL A 1 463 ? -15.461 6.406 -8.781 1 98.31 463 VAL A O 1
ATOM 3721 N N . GLU A 1 464 ? -14.055 7.066 -10.352 1 98.31 464 GLU A N 1
ATOM 3722 C CA . GLU A 1 464 ? -14.828 6.434 -11.422 1 98.31 464 GLU A CA 1
ATOM 3723 C C . GLU A 1 464 ? -14.891 4.922 -11.234 1 98.31 464 GLU A C 1
ATOM 3725 O O . GLU A 1 464 ? -15.945 4.312 -11.43 1 98.31 464 GLU A O 1
ATOM 3730 N N . PHE A 1 465 ? -13.773 4.336 -10.875 1 97.94 465 PHE A N 1
ATOM 3731 C CA . PHE A 1 465 ? -13.742 2.902 -10.609 1 97.94 465 PHE A CA 1
ATOM 3732 C C . PHE A 1 465 ? -14.68 2.535 -9.469 1 97.94 465 PHE A C 1
ATOM 3734 O O . PHE A 1 465 ? -15.445 1.574 -9.578 1 97.94 465 PHE A O 1
ATOM 3741 N N . ALA A 1 466 ? -14.633 3.316 -8.414 1 98.12 466 ALA A N 1
ATOM 3742 C CA . ALA A 1 466 ? -15.492 3.062 -7.258 1 98.12 466 ALA A CA 1
ATOM 3743 C C . ALA A 1 466 ? -16.969 3.25 -7.617 1 98.12 466 ALA A C 1
ATOM 3745 O O . ALA A 1 466 ? -17.828 2.496 -7.152 1 98.12 466 ALA A O 1
ATOM 3746 N N . ALA A 1 467 ? -17.25 4.277 -8.383 1 98.06 467 ALA A N 1
ATOM 3747 C CA . ALA A 1 467 ? -18.641 4.539 -8.781 1 98.06 467 ALA A CA 1
ATOM 3748 C C . ALA A 1 467 ? -19.188 3.393 -9.617 1 98.06 467 ALA A C 1
ATOM 3750 O O . ALA A 1 467 ? -20.359 3.033 -9.492 1 98.06 467 ALA A O 1
ATOM 3751 N N . GLU A 1 468 ? -18.375 2.826 -10.383 1 97.19 468 GLU A N 1
ATOM 3752 C CA . GLU A 1 468 ? -18.828 1.782 -11.305 1 97.19 468 GLU A CA 1
ATOM 3753 C C . GLU A 1 468 ? -18.969 0.441 -10.586 1 97.19 468 GLU A C 1
ATOM 3755 O O . GLU A 1 468 ? -19.922 -0.299 -10.828 1 97.19 468 GLU A O 1
ATOM 3760 N N . PHE A 1 469 ? -18.031 0.119 -9.672 1 96.88 469 PHE A N 1
ATOM 3761 C CA . PHE A 1 469 ? -17.984 -1.256 -9.195 1 96.88 469 PHE A CA 1
ATOM 3762 C C . PHE A 1 469 ? -18.391 -1.331 -7.727 1 96.88 469 PHE A C 1
ATOM 3764 O O . PHE A 1 469 ? -18.609 -2.42 -7.191 1 96.88 469 PHE A O 1
ATOM 3771 N N . GLY A 1 470 ? -18.469 -0.176 -7.047 1 96.06 470 GLY A N 1
ATOM 3772 C CA . GLY A 1 470 ? -18.938 -0.156 -5.672 1 96.06 470 GLY A CA 1
ATOM 3773 C C . GLY A 1 470 ? -17.906 -0.681 -4.688 1 96.06 470 GLY A C 1
ATOM 3774 O O . GLY A 1 470 ? -16.703 -0.436 -4.844 1 96.06 470 GLY A O 1
ATOM 3775 N N . GLN A 1 471 ? -18.344 -1.313 -3.713 1 92.75 471 GLN A N 1
ATOM 3776 C CA . GLN A 1 471 ? -17.484 -1.893 -2.688 1 92.75 471 GLN A CA 1
ATOM 3777 C C . GLN A 1 471 ? -16.734 -3.105 -3.221 1 92.75 471 GLN A C 1
ATOM 3779 O O . GLN A 1 471 ? -17.297 -3.926 -3.945 1 92.75 471 GLN A O 1
ATOM 3784 N N . ILE A 1 472 ? -15.492 -3.139 -2.898 1 94.25 472 ILE A N 1
ATOM 3785 C CA . ILE A 1 472 ? -14.656 -4.273 -3.279 1 94.25 472 ILE A CA 1
ATOM 3786 C C . ILE A 1 472 ? -14.273 -5.07 -2.035 1 94.25 472 ILE A C 1
ATOM 3788 O O . ILE A 1 472 ? -13.344 -4.691 -1.313 1 94.25 472 ILE A O 1
ATOM 3792 N N . ALA A 1 473 ? -14.852 -6.145 -1.859 1 90.5 473 ALA A N 1
ATOM 3793 C CA . ALA A 1 473 ? -14.664 -6.961 -0.663 1 90.5 473 ALA A CA 1
ATOM 3794 C C . ALA A 1 473 ? -13.211 -7.395 -0.514 1 90.5 473 ALA A C 1
ATOM 3796 O O . ALA A 1 473 ? -12.695 -7.492 0.603 1 90.5 473 ALA A O 1
ATOM 3797 N N . ASN A 1 474 ? -12.562 -7.562 -1.596 1 92.5 474 ASN A N 1
ATOM 3798 C CA . ASN A 1 474 ? -11.203 -8.094 -1.586 1 92.5 474 ASN A CA 1
ATOM 3799 C C . ASN A 1 474 ? -10.203 -7.074 -1.05 1 92.5 474 ASN A C 1
ATOM 3801 O O . ASN A 1 474 ? -9.055 -7.418 -0.755 1 92.5 474 ASN A O 1
ATOM 3805 N N . PHE A 1 475 ? -10.594 -5.859 -0.882 1 94.5 475 PHE A N 1
ATOM 3806 C CA . PHE A 1 475 ? -9.711 -4.836 -0.347 1 94.5 475 PHE A CA 1
ATOM 3807 C C . PHE A 1 475 ? -9.789 -4.785 1.174 1 94.5 475 PHE A C 1
ATOM 3809 O O . PHE A 1 475 ? -8.992 -4.109 1.823 1 94.5 475 PHE A O 1
ATOM 3816 N N . ASP A 1 476 ? -10.734 -5.496 1.759 1 93.81 476 ASP A N 1
ATOM 3817 C CA . ASP A 1 476 ? -10.93 -5.523 3.205 1 93.81 476 ASP A CA 1
ATOM 3818 C C . ASP A 1 476 ? -10.164 -6.684 3.84 1 93.81 476 ASP A C 1
ATOM 3820 O O . ASP A 1 476 ? -10.531 -7.848 3.652 1 93.81 476 ASP A O 1
ATOM 3824 N N . PRO A 1 477 ? -9.109 -6.414 4.57 1 95.06 477 PRO A N 1
ATOM 3825 C CA . PRO A 1 477 ? -8.336 -7.512 5.16 1 95.06 477 PRO A CA 1
ATOM 3826 C C . PRO A 1 477 ? -9.102 -8.242 6.266 1 95.06 477 PRO A C 1
ATOM 3828 O O . PRO A 1 477 ? -9.781 -7.605 7.07 1 95.06 477 PRO A O 1
ATOM 3831 N N . TYR A 1 478 ? -8.961 -9.539 6.305 1 94.75 478 TYR A N 1
ATOM 3832 C CA . TYR A 1 478 ? -9.648 -10.344 7.305 1 94.75 478 TYR A CA 1
ATOM 3833 C C . TYR A 1 478 ? -9.156 -10.008 8.711 1 94.75 478 TYR A C 1
ATOM 3835 O O . TYR A 1 478 ? -9.883 -10.18 9.688 1 94.75 478 TYR A O 1
ATOM 3843 N N . GLY A 1 479 ? -7.938 -9.523 8.773 1 93.88 479 GLY A N 1
ATOM 3844 C CA . GLY A 1 479 ? -7.367 -9.164 10.062 1 93.88 479 GLY A CA 1
ATOM 3845 C C . GLY A 1 479 ? -8.211 -8.164 10.828 1 93.88 479 GLY A C 1
ATOM 3846 O O . GLY A 1 479 ? -8.219 -8.164 12.062 1 93.88 479 GLY A O 1
ATOM 3847 N N . ARG A 1 480 ? -8.891 -7.367 10.141 1 93.31 480 ARG A N 1
ATOM 3848 C CA . ARG A 1 480 ? -9.727 -6.336 10.75 1 93.31 480 ARG A CA 1
ATOM 3849 C C . ARG A 1 480 ? -10.812 -6.957 11.633 1 93.31 480 ARG A C 1
ATOM 3851 O O . ARG A 1 480 ? -11.234 -6.359 12.617 1 93.31 480 ARG A O 1
ATOM 3858 N N . LYS A 1 481 ? -11.219 -8.133 11.305 1 93.25 481 LYS A N 1
ATOM 3859 C CA . LYS A 1 481 ? -12.352 -8.781 11.961 1 93.25 481 LYS A CA 1
ATOM 3860 C C . LYS A 1 481 ? -11.883 -9.68 13.109 1 93.25 481 LYS A C 1
ATOM 3862 O O . LYS A 1 481 ? -12.703 -10.234 13.836 1 93.25 481 LYS A O 1
ATOM 3867 N N . MET A 1 482 ? -10.68 -9.805 13.266 1 94.31 482 MET A N 1
ATOM 3868 C CA . MET A 1 482 ? -10.133 -10.719 14.266 1 94.31 482 MET A CA 1
ATOM 3869 C C . MET A 1 482 ? -10.016 -10.039 15.617 1 94.31 482 MET A C 1
ATOM 3871 O O . MET A 1 482 ? -9.875 -8.812 15.695 1 94.31 482 MET A O 1
ATOM 3875 N N . SER A 1 483 ? -10.086 -10.875 16.641 1 93.12 483 SER A N 1
ATOM 3876 C CA . SER A 1 483 ? -9.805 -10.367 17.984 1 93.12 483 SER A CA 1
ATOM 3877 C C . SER A 1 483 ? -8.32 -10.102 18.188 1 93.12 483 SER A C 1
ATOM 3879 O O . SER A 1 483 ? -7.488 -10.633 17.438 1 93.12 483 SER A O 1
ATOM 3881 N N . PHE A 1 484 ? -8.094 -9.273 19.141 1 89.94 484 PHE A N 1
ATOM 3882 C CA . PHE A 1 484 ? -6.711 -8.953 19.484 1 89.94 484 PHE A CA 1
ATOM 3883 C C . PHE A 1 484 ? -5.91 -10.219 19.766 1 89.94 484 PHE A C 1
ATOM 3885 O O . PHE A 1 484 ? -4.789 -10.375 19.266 1 89.94 484 PHE A O 1
ATOM 3892 N N . VAL A 1 485 ? -6.465 -11.172 20.438 1 92.19 485 VAL A N 1
ATOM 3893 C CA . VAL A 1 485 ? -5.809 -12.398 20.859 1 92.19 485 VAL A CA 1
ATOM 3894 C C . VAL A 1 485 ? -5.488 -13.266 19.641 1 92.19 485 VAL A C 1
ATOM 3896 O O . VAL A 1 485 ? -4.371 -13.766 19.5 1 92.19 485 VAL A O 1
ATOM 3899 N N . SER A 1 486 ? -6.426 -13.367 18.719 1 94.75 486 SER A N 1
ATOM 3900 C CA . SER A 1 486 ? -6.223 -14.203 17.531 1 94.75 486 SER A CA 1
ATOM 3901 C C . SER A 1 486 ? -5.316 -13.508 16.531 1 94.75 486 SER A C 1
ATOM 3903 O O . SER A 1 486 ? -4.504 -14.156 15.867 1 94.75 486 SER A O 1
ATOM 3905 N N . TYR A 1 487 ? -5.473 -12.195 16.469 1 93.81 487 TYR A N 1
ATOM 3906 C CA . TYR A 1 487 ? -4.68 -11.422 15.516 1 93.81 487 TYR A CA 1
ATOM 3907 C C . TYR A 1 487 ? -3.191 -11.555 15.812 1 93.81 487 TYR A C 1
ATOM 3909 O O . TYR A 1 487 ? -2.396 -11.812 14.898 1 93.81 487 TYR A O 1
ATOM 3917 N N . TYR A 1 488 ? -2.82 -11.539 17.078 1 90.75 488 TYR A N 1
ATOM 3918 C CA . TYR A 1 488 ? -1.416 -11.633 17.469 1 90.75 488 TYR A CA 1
ATOM 3919 C C . TYR A 1 488 ? -1.051 -13.055 17.875 1 90.75 488 TYR A C 1
ATOM 3921 O O . TYR A 1 488 ? 0.016 -13.289 18.438 1 90.75 488 TYR A O 1
ATOM 3929 N N . MET A 1 489 ? -1.947 -13.992 17.672 1 94.12 489 MET A N 1
ATOM 3930 C CA . MET A 1 489 ? -1.758 -15.422 17.875 1 94.12 489 MET A CA 1
ATOM 3931 C C . MET A 1 489 ? -1.362 -15.719 19.328 1 94.12 489 MET A C 1
ATOM 3933 O O . MET A 1 489 ? -0.537 -16.594 19.578 1 94.12 489 MET A O 1
ATOM 3937 N N . LEU A 1 490 ? -1.844 -14.961 20.203 1 91.31 490 LEU A N 1
ATOM 3938 C CA . LEU A 1 490 ? -1.569 -15.188 21.625 1 91.31 490 LEU A CA 1
ATOM 3939 C C . LEU A 1 490 ? -2.203 -16.484 22.094 1 91.31 490 LEU A C 1
ATOM 3941 O O . LEU A 1 490 ? -1.688 -17.141 23.016 1 91.31 490 LEU A O 1
ATOM 3945 N N . ASP A 1 491 ? -3.307 -16.859 21.516 1 94.19 491 ASP A N 1
ATOM 3946 C CA . ASP A 1 491 ? -3.99 -18.109 21.844 1 94.19 491 ASP A CA 1
ATOM 3947 C C . ASP A 1 491 ? -3.129 -19.312 21.484 1 94.19 491 ASP A C 1
ATOM 3949 O O . ASP A 1 491 ? -3.369 -20.422 21.969 1 94.19 491 ASP A O 1
ATOM 3953 N N . ILE A 1 492 ? -2.145 -19.125 20.672 1 93.88 492 ILE A N 1
ATOM 3954 C CA . ILE A 1 492 ? -1.242 -20.203 20.281 1 93.88 492 ILE A CA 1
ATOM 3955 C C . ILE A 1 492 ? 0.086 -20.062 21.016 1 93.88 492 ILE A C 1
ATOM 3957 O O . ILE A 1 492 ? 0.59 -21.031 21.594 1 93.88 492 ILE A O 1
ATOM 3961 N N . ILE A 1 493 ? 0.62 -18.875 21.094 1 91.12 493 ILE A N 1
ATOM 3962 C CA . ILE A 1 493 ? 1.951 -18.609 21.625 1 91.12 493 ILE A CA 1
ATOM 3963 C C . ILE A 1 493 ? 1.958 -18.844 23.141 1 91.12 493 ILE A C 1
ATOM 3965 O O . ILE A 1 493 ? 2.857 -19.5 23.672 1 91.12 493 ILE A O 1
ATOM 3969 N N . ILE A 1 494 ? 0.982 -18.375 23.844 1 90.19 494 ILE A N 1
ATOM 3970 C CA . ILE A 1 494 ? 0.964 -18.438 25.297 1 90.19 494 ILE A CA 1
ATOM 3971 C C . ILE A 1 494 ? 0.889 -19.891 25.75 1 90.19 494 ILE A C 1
ATOM 3973 O O . ILE A 1 494 ? 1.69 -20.328 26.578 1 90.19 494 ILE A O 1
ATOM 3977 N N . PRO A 1 495 ? -0.072 -20.688 25.219 1 92 495 PRO A N 1
ATOM 3978 C CA . PRO A 1 495 ? -0.078 -22.109 25.594 1 92 495 PRO A CA 1
ATOM 3979 C C . PRO A 1 495 ? 1.245 -22.797 25.297 1 92 495 PRO A C 1
ATOM 3981 O O . PRO A 1 495 ? 1.693 -23.656 26.062 1 92 495 PRO A O 1
ATOM 3984 N N . PHE A 1 496 ? 1.825 -22.469 24.25 1 90.88 496 PHE A N 1
ATOM 3985 C CA . PHE A 1 496 ? 3.102 -23.078 23.875 1 90.88 496 PHE A CA 1
ATOM 3986 C C . PHE A 1 496 ? 4.188 -22.688 24.875 1 90.88 496 PHE A C 1
ATOM 3988 O O . PHE A 1 496 ? 5.012 -23.516 25.266 1 90.88 496 PHE A O 1
ATOM 3995 N N . ILE A 1 497 ? 4.227 -21.438 25.25 1 89.19 497 ILE A N 1
ATOM 3996 C CA . ILE A 1 497 ? 5.195 -20.969 26.234 1 89.19 497 ILE A CA 1
ATOM 3997 C C . ILE A 1 497 ? 4.965 -21.672 27.562 1 89.19 497 ILE A C 1
ATOM 3999 O O . ILE A 1 497 ? 5.914 -22.109 28.219 1 89.19 497 ILE A O 1
ATOM 4003 N N . ILE A 1 498 ? 3.77 -21.797 27.906 1 90.5 498 ILE A N 1
ATOM 4004 C CA . ILE A 1 498 ? 3.42 -22.484 29.156 1 90.5 498 ILE A CA 1
ATOM 4005 C C . ILE A 1 498 ? 3.877 -23.938 29.094 1 90.5 498 ILE A C 1
ATOM 4007 O O . ILE A 1 498 ? 4.438 -24.469 30.062 1 90.5 498 ILE A O 1
ATOM 4011 N N . LEU A 1 499 ? 3.648 -24.516 27.984 1 92.38 499 LEU A N 1
ATOM 4012 C CA . LEU A 1 499 ? 4.066 -25.906 27.797 1 92.38 499 LEU A CA 1
ATOM 4013 C C . LEU A 1 499 ? 5.582 -26.031 27.906 1 92.38 499 LEU A C 1
ATOM 4015 O O . LEU A 1 499 ? 6.086 -26.953 28.547 1 92.38 499 LEU A O 1
ATOM 4019 N N . ILE A 1 500 ? 6.219 -25.125 27.266 1 91.31 500 ILE A N 1
ATOM 4020 C CA . ILE A 1 500 ? 7.68 -25.141 27.328 1 91.31 500 ILE A CA 1
ATOM 4021 C C . ILE A 1 500 ? 8.148 -24.953 28.766 1 91.31 500 ILE A C 1
ATOM 4023 O O . ILE A 1 500 ? 9.055 -25.656 29.234 1 91.31 500 ILE A O 1
ATOM 4027 N N . PHE A 1 501 ? 7.539 -24.047 29.391 1 90.5 501 PHE A N 1
ATOM 4028 C CA . PHE A 1 501 ? 7.879 -23.797 30.797 1 90.5 501 PHE A CA 1
ATOM 4029 C C . PHE A 1 501 ? 7.613 -25.047 31.641 1 90.5 501 PHE A C 1
ATOM 4031 O O . PHE A 1 501 ? 8.398 -25.375 32.531 1 90.5 501 PHE A O 1
ATOM 4038 N N . PHE A 1 502 ? 6.559 -25.703 31.375 1 92.56 502 PHE A N 1
ATOM 4039 C CA . PHE A 1 502 ? 6.211 -26.938 32.062 1 92.56 502 PHE A CA 1
ATOM 4040 C C . PHE A 1 502 ? 7.25 -28.016 31.812 1 92.56 502 PHE A C 1
ATOM 4042 O O . PHE A 1 502 ? 7.68 -28.703 32.75 1 92.56 502 PHE A O 1
ATOM 4049 N N . ILE A 1 503 ? 7.645 -28.141 30.625 1 94.19 503 ILE A N 1
ATOM 4050 C CA . ILE A 1 503 ? 8.641 -29.125 30.25 1 94.19 503 ILE A CA 1
ATOM 4051 C C . ILE A 1 503 ? 9.969 -28.812 30.922 1 94.19 503 ILE A C 1
ATOM 4053 O O . ILE A 1 503 ? 10.633 -29.688 31.469 1 94.19 503 ILE A O 1
ATOM 4057 N N . ILE A 1 504 ? 10.289 -27.594 30.875 1 93.25 504 ILE A N 1
ATOM 4058 C CA . ILE A 1 504 ? 11.531 -27.156 31.516 1 93.25 504 ILE A CA 1
ATOM 4059 C C . ILE A 1 504 ? 11.477 -27.438 33 1 93.25 504 ILE A C 1
ATOM 4061 O O . ILE A 1 504 ? 12.453 -27.922 33.594 1 93.25 504 ILE A O 1
ATOM 4065 N N . THR A 1 505 ? 10.398 -27.172 33.625 1 92.62 505 THR A N 1
ATOM 4066 C CA . THR A 1 505 ? 10.227 -27.406 35.062 1 92.62 505 THR A CA 1
ATOM 4067 C C . THR A 1 505 ? 10.352 -28.891 35.375 1 92.62 505 THR A C 1
ATOM 4069 O O . THR A 1 505 ? 10.969 -29.266 36.375 1 92.62 505 THR A O 1
ATOM 4072 N N . ILE A 1 506 ? 9.797 -29.641 34.562 1 94.62 506 ILE A N 1
ATOM 4073 C CA . ILE A 1 506 ? 9.859 -31.094 34.75 1 94.62 506 ILE A CA 1
ATOM 4074 C C . ILE A 1 506 ? 11.305 -31.578 34.594 1 94.62 506 ILE A C 1
ATOM 4076 O O . ILE A 1 506 ? 11.789 -32.375 35.375 1 94.62 506 ILE A O 1
ATOM 4080 N N . ILE A 1 507 ? 11.867 -31.094 33.562 1 94.5 507 ILE A N 1
ATOM 4081 C CA . ILE A 1 507 ? 13.258 -31.469 33.312 1 94.5 507 ILE A CA 1
ATOM 4082 C C . ILE A 1 507 ? 14.125 -31.031 34.469 1 94.5 507 ILE A C 1
ATOM 4084 O O . ILE A 1 507 ? 14.969 -31.812 34.938 1 94.5 507 ILE A O 1
ATOM 4088 N N . CYS A 1 508 ? 13.953 -29.812 34.938 1 93.75 508 CYS A N 1
ATOM 4089 C CA . CYS A 1 508 ? 14.695 -29.328 36.094 1 93.75 508 CYS A CA 1
ATOM 4090 C C . CYS A 1 508 ? 14.422 -30.188 37.312 1 93.75 508 CYS A C 1
ATOM 4092 O O . CYS A 1 508 ? 15.344 -30.516 38.062 1 93.75 508 CYS A O 1
ATOM 4094 N N . TYR A 1 509 ? 13.18 -30.531 37.5 1 93 509 TYR A N 1
ATOM 4095 C CA . TYR A 1 509 ? 12.789 -31.391 38.594 1 93 509 TYR A CA 1
ATOM 4096 C C . TYR A 1 509 ? 13.484 -32.75 38.531 1 93 509 TYR A C 1
ATOM 4098 O O . TYR A 1 509 ? 13.992 -33.25 39.531 1 93 509 TYR A O 1
ATOM 4106 N N . LEU A 1 510 ? 13.555 -33.281 37.375 1 94.44 510 LEU A N 1
ATOM 4107 C CA . LEU A 1 510 ? 14.18 -34.594 37.156 1 94.44 510 LEU A CA 1
ATOM 4108 C C . LEU A 1 510 ? 15.688 -34.5 37.375 1 94.44 510 LEU A C 1
ATOM 4110 O O . LEU A 1 510 ? 16.297 -35.438 37.906 1 94.44 510 LEU A O 1
ATOM 4114 N N . ILE A 1 511 ? 16.234 -33.438 36.875 1 93.75 511 ILE A N 1
ATOM 4115 C CA . ILE A 1 511 ? 17.672 -33.25 37.031 1 93.75 511 ILE A CA 1
ATOM 4116 C C . ILE A 1 511 ? 18 -33.125 38.5 1 93.75 511 ILE A C 1
ATOM 4118 O O . ILE A 1 511 ? 18.969 -33.719 39 1 93.75 511 ILE A O 1
ATOM 4122 N N . ILE A 1 512 ? 17.203 -32.344 39.25 1 92.69 512 ILE A N 1
ATOM 4123 C CA . ILE A 1 512 ? 17.422 -32.156 40.656 1 92.69 512 ILE A CA 1
ATOM 4124 C C . ILE A 1 512 ? 17.234 -33.469 41.406 1 92.69 512 ILE A C 1
ATOM 4126 O O . ILE A 1 512 ? 18.031 -33.812 42.281 1 92.69 512 ILE A O 1
ATOM 4130 N N . ARG A 1 513 ? 16.297 -34.219 41.031 1 91.44 513 ARG A N 1
ATOM 4131 C CA . ARG A 1 513 ? 16.047 -35.531 41.656 1 91.44 513 ARG A CA 1
ATOM 4132 C C . ARG A 1 513 ? 17.188 -36.5 41.375 1 91.44 513 ARG A C 1
ATOM 4134 O O . ARG A 1 513 ? 17.594 -37.281 42.25 1 91.44 513 ARG A O 1
ATOM 4141 N N . LEU A 1 514 ? 17.672 -36.469 40.156 1 92.38 514 LEU A N 1
ATOM 4142 C CA . LEU A 1 514 ? 18.797 -37.312 39.781 1 92.38 514 LEU A CA 1
ATOM 4143 C C . LEU A 1 514 ? 20.047 -36.906 40.531 1 92.38 514 LEU A C 1
ATOM 4145 O O . LEU A 1 514 ? 20.797 -37.781 41 1 92.38 514 LEU A O 1
ATOM 4149 N N . PHE A 1 515 ? 20.234 -35.625 40.656 1 91 515 PHE A N 1
ATOM 4150 C CA . PHE A 1 515 ? 21.391 -35.125 41.406 1 91 515 PHE A CA 1
ATOM 4151 C C . PHE A 1 515 ? 21.266 -35.5 42.875 1 91 515 PHE A C 1
ATOM 4153 O O . PHE A 1 515 ? 22.266 -35.844 43.531 1 91 515 PHE A O 1
ATOM 4160 N N . ARG A 1 516 ? 20.125 -35.438 43.469 1 89.75 516 ARG A N 1
ATOM 4161 C CA . ARG A 1 516 ? 19.906 -35.812 44.844 1 89.75 516 ARG A CA 1
ATOM 4162 C C . ARG A 1 516 ? 20.156 -37.312 45.094 1 89.75 516 ARG A C 1
ATOM 4164 O O . ARG A 1 516 ? 20.734 -37.688 46.094 1 89.75 516 ARG A O 1
ATOM 4171 N N . LYS A 1 517 ? 19.828 -38.094 44.125 1 88.25 517 LYS A N 1
ATOM 4172 C CA . LYS A 1 517 ? 20.047 -39.531 44.219 1 88.25 517 LYS A CA 1
ATOM 4173 C C . LYS A 1 517 ? 21.531 -39.875 44.094 1 88.25 517 LYS A C 1
ATOM 4175 O O . LYS A 1 517 ? 22.031 -40.75 44.812 1 88.25 517 LYS A O 1
ATOM 4180 N N . LEU A 1 518 ? 22.172 -39.156 43.344 1 86.81 518 LEU A N 1
ATOM 4181 C CA . LEU A 1 518 ? 23.594 -39.438 43.125 1 86.81 518 LEU A CA 1
ATOM 4182 C C . LEU A 1 518 ? 24.422 -38.938 44.312 1 86.81 518 LEU A C 1
ATOM 4184 O O . LEU A 1 518 ? 25.375 -39.594 44.719 1 86.81 518 LEU A O 1
ATOM 4188 N N . PHE A 1 519 ? 24.016 -37.781 44.812 1 83.5 519 PHE A N 1
ATOM 4189 C CA . PHE A 1 519 ? 24.734 -37.219 45.969 1 83.5 519 PHE A CA 1
ATOM 4190 C C . PHE A 1 519 ? 24.406 -38 47.219 1 83.5 519 PHE A C 1
ATOM 4192 O O . PHE A 1 519 ? 25.25 -38.156 48.094 1 83.5 519 PHE A O 1
ATOM 4199 N N . HIS A 1 520 ? 23.25 -38.5 47.375 1 79.19 520 HIS A N 1
ATOM 4200 C CA . HIS A 1 520 ? 22.906 -39.344 48.5 1 79.19 520 HIS A CA 1
ATOM 4201 C C . HIS A 1 520 ? 23.641 -40.656 48.438 1 79.19 520 HIS A C 1
ATOM 4203 O O . HIS A 1 520 ? 24.125 -41.156 49.469 1 79.19 520 HIS A O 1
ATOM 4209 N N . LYS A 1 521 ? 23.875 -41.188 47.375 1 72.25 521 LYS A N 1
ATOM 4210 C CA . LYS A 1 521 ? 24.625 -42.438 47.219 1 72.25 521 LYS A CA 1
ATOM 4211 C C . LYS A 1 521 ? 26.109 -42.188 47.469 1 72.25 521 LYS A C 1
ATOM 4213 O O . LYS A 1 521 ? 26.781 -43.031 48.094 1 72.25 521 LYS A O 1
ATOM 4218 N N . ALA A 1 522 ? 26.578 -41.094 47.156 1 72.44 522 ALA A N 1
ATOM 4219 C CA . ALA A 1 522 ? 27.984 -40.781 47.406 1 72.44 522 ALA A CA 1
ATOM 4220 C C . ALA A 1 522 ? 28.266 -40.562 48.875 1 72.44 522 ALA A C 1
ATOM 4222 O O . ALA A 1 522 ? 29.312 -40.969 49.375 1 72.44 522 ALA A O 1
ATOM 4223 N N . VAL A 1 523 ? 27.359 -40.031 49.562 1 72.25 523 VAL A N 1
ATOM 4224 C CA . VAL A 1 523 ? 27.531 -39.812 51 1 72.25 523 VAL A CA 1
ATOM 4225 C C . VAL A 1 523 ? 27.406 -41.156 51.75 1 72.25 523 VAL A C 1
ATOM 4227 O O . VAL A 1 523 ? 28.172 -41.406 52.688 1 72.25 523 VAL A O 1
ATOM 4230 N N . ILE A 1 524 ? 26.641 -42.031 51.344 1 70.69 524 ILE A N 1
ATOM 4231 C CA . ILE A 1 524 ? 26.5 -43.344 52 1 70.69 524 ILE A CA 1
ATOM 4232 C C . ILE A 1 524 ? 27.734 -44.188 51.688 1 70.69 524 ILE A C 1
ATOM 4234 O O . ILE A 1 524 ? 28.25 -44.875 52.594 1 70.69 524 ILE A O 1
ATOM 4238 N N . CYS A 1 525 ? 28.188 -44.062 50.531 1 68 525 CYS A N 1
ATOM 4239 C CA . CYS A 1 525 ? 29.375 -44.812 50.188 1 68 525 CYS A CA 1
ATOM 4240 C C . CYS A 1 525 ? 30.594 -44.312 50.969 1 68 525 CYS A C 1
ATOM 4242 O O . CYS A 1 525 ? 31.453 -45.094 51.375 1 68 525 CYS A O 1
ATOM 4244 N N . ASN A 1 526 ? 30.609 -43.062 51.156 1 68.56 526 ASN A N 1
ATOM 4245 C CA . ASN A 1 526 ? 31.719 -42.531 51.938 1 68.56 526 ASN A CA 1
ATOM 4246 C C . ASN A 1 526 ? 31.578 -42.875 53.438 1 68.56 526 ASN A C 1
ATOM 4248 O O . ASN A 1 526 ? 32.562 -43.125 54.094 1 68.56 526 ASN A O 1
ATOM 4252 N N . ASN A 1 527 ? 30.438 -42.969 53.906 1 69.38 527 ASN A N 1
ATOM 4253 C CA . ASN A 1 527 ? 30.234 -43.344 55.281 1 69.38 527 ASN A CA 1
ATOM 4254 C C . ASN A 1 527 ? 30.469 -44.844 55.5 1 69.38 527 ASN A C 1
ATOM 4256 O O . ASN A 1 527 ? 30.984 -45.281 56.531 1 69.38 527 ASN A O 1
ATOM 4260 N N . ASN A 1 528 ? 30.219 -45.625 54.562 1 66.38 528 ASN A N 1
ATOM 4261 C CA . ASN A 1 528 ? 30.5 -47.031 54.688 1 66.38 528 ASN A CA 1
ATOM 4262 C C . ASN A 1 528 ? 31.984 -47.344 54.531 1 66.38 528 ASN A C 1
ATOM 4264 O O . ASN A 1 528 ? 32.5 -48.25 55.156 1 66.38 528 ASN A O 1
ATOM 4268 N N . ASN A 1 529 ? 32.688 -46.562 53.844 1 63.5 529 ASN A N 1
ATOM 4269 C CA . ASN A 1 529 ? 34.125 -46.781 53.75 1 63.5 529 ASN A CA 1
ATOM 4270 C C . ASN A 1 529 ? 34.844 -46.281 55 1 63.5 529 ASN A C 1
ATOM 4272 O O . ASN A 1 529 ? 35.875 -46.812 55.375 1 63.5 529 ASN A O 1
ATOM 4276 N N . SER A 1 530 ? 34.344 -45.344 55.719 1 61.19 530 SER A N 1
ATOM 4277 C CA . SER A 1 530 ? 34.938 -44.969 57 1 61.19 530 SER A CA 1
ATOM 4278 C C . SER A 1 530 ? 34.688 -45.969 58.094 1 61.19 530 SER A C 1
ATOM 4280 O O . SER A 1 530 ? 35.469 -46.156 59 1 61.19 530 SER A O 1
ATOM 4282 N N . ILE A 1 531 ? 33.719 -46.781 58.094 1 60.16 531 ILE A N 1
ATOM 4283 C CA . ILE A 1 531 ? 33.469 -47.812 59.062 1 60.16 531 ILE A CA 1
ATOM 4284 C C . ILE A 1 531 ? 34.344 -49.031 58.75 1 60.16 531 ILE A C 1
ATOM 4286 O O . ILE A 1 531 ? 34.875 -49.656 59.656 1 60.16 531 ILE A O 1
ATOM 4290 N N . ILE A 1 532 ? 34.719 -49.312 57.625 1 58.03 532 ILE A N 1
ATOM 4291 C CA . ILE A 1 532 ? 35.594 -50.438 57.344 1 58.03 532 ILE A CA 1
ATOM 4292 C C . ILE A 1 532 ? 37.031 -50.125 57.719 1 58.03 532 ILE A C 1
ATOM 4294 O O . ILE A 1 532 ? 37.75 -50.969 58.219 1 58.03 532 ILE A O 1
ATOM 4298 N N . THR A 1 533 ? 37.438 -48.875 57.656 1 50.97 533 THR A N 1
ATOM 4299 C CA . THR A 1 533 ? 38.812 -48.562 58.094 1 50.97 533 THR A CA 1
ATOM 4300 C C . THR A 1 533 ? 38.906 -48.531 59.594 1 50.97 533 THR A C 1
ATOM 4302 O O . THR A 1 533 ? 40 -48.719 60.156 1 50.97 533 THR A O 1
ATOM 4305 N N . LYS A 1 534 ? 37.812 -48.344 60.281 1 49.56 534 LYS A N 1
ATOM 4306 C CA . LYS A 1 534 ? 37.938 -48.375 61.75 1 49.56 534 LYS A CA 1
ATOM 4307 C C . LYS A 1 534 ? 37.875 -49.812 62.25 1 49.56 534 LYS A C 1
ATOM 4309 O O . LYS A 1 534 ? 38.375 -50.125 63.344 1 49.56 534 LYS A O 1
ATOM 4314 N N . VAL A 1 535 ? 37.438 -50.844 61.625 1 46.22 535 VAL A N 1
ATOM 4315 C CA . VAL A 1 535 ? 37.406 -52.219 62.062 1 46.22 535 VAL A CA 1
ATOM 4316 C C . VAL A 1 535 ? 38.719 -52.906 61.75 1 46.22 535 VAL A C 1
ATOM 4318 O O . VAL A 1 535 ? 39.156 -53.812 62.438 1 46.22 535 VAL A O 1
ATOM 4321 N N . LYS A 1 536 ? 39.406 -52.562 60.812 1 39.22 536 LYS A N 1
ATOM 4322 C CA . LYS A 1 536 ? 40.688 -53.219 60.625 1 39.22 536 LYS A CA 1
ATOM 4323 C C . LYS A 1 536 ? 41.719 -52.688 61.594 1 39.22 536 LYS A C 1
ATOM 4325 O O . LYS A 1 536 ? 42.844 -53.188 61.656 1 39.22 536 LYS A O 1
ATOM 4330 N N . LYS A 1 537 ? 41.312 -51.562 62.094 1 46.75 537 LYS A N 1
ATOM 4331 C CA . LYS A 1 537 ? 42.344 -51.094 63.031 1 46.75 537 LYS A CA 1
ATOM 4332 C C . LYS A 1 537 ? 42.062 -51.562 64.438 1 46.75 537 LYS A C 1
ATOM 4334 O O . LYS A 1 537 ? 42.844 -51.281 65.375 1 46.75 537 LYS A O 1
ATOM 4339 N N . ASN A 1 538 ? 40.969 -52.188 64.688 1 36.38 538 ASN A N 1
ATOM 4340 C CA . ASN A 1 538 ? 40.969 -52.938 65.938 1 36.38 538 ASN A CA 1
ATOM 4341 C C . ASN A 1 538 ? 41.312 -54.406 65.75 1 36.38 538 ASN A C 1
ATOM 4343 O O . ASN A 1 538 ? 40.812 -55.062 64.875 1 36.38 538 ASN A O 1
ATOM 4347 N N . MET B 1 1 ? 1.156 28.703 -48.781 1 34.19 1 MET B N 1
ATOM 4348 C CA . MET B 1 1 ? 2.424 28.391 -48.125 1 34.19 1 MET B CA 1
ATOM 4349 C C . MET B 1 1 ? 2.279 28.438 -46.625 1 34.19 1 MET B C 1
ATOM 4351 O O . MET B 1 1 ? 3.127 27.922 -45.906 1 34.19 1 MET B O 1
ATOM 4355 N N . TYR B 1 2 ? 1.27 29.219 -46.125 1 44.09 2 TYR B N 1
ATOM 4356 C CA . TYR B 1 2 ? 1.089 29.469 -44.688 1 44.09 2 TYR B CA 1
ATOM 4357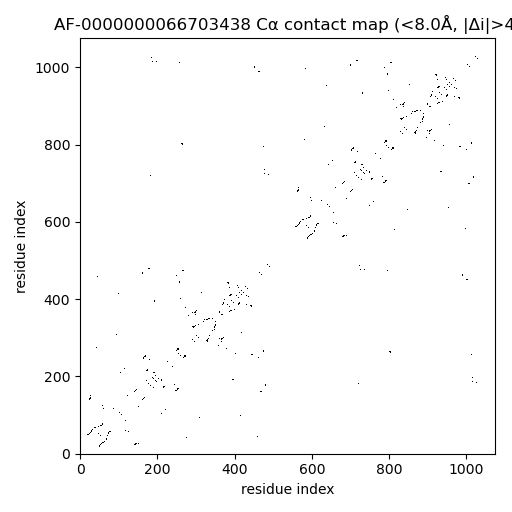 C C . TYR B 1 2 ? 0.451 28.266 -44 1 44.09 2 TYR B C 1
ATOM 4359 O O . TYR B 1 2 ? 0.66 28.062 -42.812 1 44.09 2 TYR B O 1
ATOM 4367 N N . HIS B 1 3 ? -0.346 27.516 -44.688 1 45.72 3 HIS B N 1
ATOM 4368 C CA . HIS B 1 3 ? -1.057 26.422 -44.062 1 45.72 3 HIS B CA 1
ATOM 4369 C C . HIS B 1 3 ? -0.128 25.234 -43.781 1 45.72 3 HIS B C 1
ATOM 4371 O O . HIS B 1 3 ? -0.409 24.391 -42.938 1 45.72 3 HIS B O 1
ATOM 4377 N N . ALA B 1 4 ? 0.898 25.094 -44.656 1 50 4 ALA B N 1
ATOM 4378 C CA . ALA B 1 4 ? 1.828 23.984 -44.469 1 50 4 ALA B CA 1
ATOM 4379 C C . ALA B 1 4 ? 2.701 24.219 -43.25 1 50 4 ALA B C 1
ATOM 4381 O O . ALA B 1 4 ? 3.086 23.266 -42.562 1 50 4 ALA B O 1
ATOM 4382 N N . GLU B 1 5 ? 2.826 25.516 -42.906 1 46.25 5 GLU B N 1
ATOM 4383 C CA . GLU B 1 5 ? 3.674 25.781 -41.75 1 46.25 5 GLU B CA 1
ATOM 4384 C C . GLU B 1 5 ? 2.949 25.453 -40.438 1 46.25 5 GLU B C 1
ATOM 4386 O O . GLU B 1 5 ? 3.566 24.984 -39.469 1 46.25 5 GLU B O 1
ATOM 4391 N N . TRP B 1 6 ? 1.596 25.578 -40.438 1 48.41 6 TRP B N 1
ATOM 4392 C CA . TRP B 1 6 ? 0.892 25.266 -39.219 1 48.41 6 TRP B CA 1
ATOM 4393 C C . TRP B 1 6 ? 0.81 23.75 -39 1 48.41 6 TRP B C 1
ATOM 4395 O O . TRP B 1 6 ? 0.863 23.281 -37.844 1 48.41 6 TRP B O 1
ATOM 4405 N N . TYR B 1 7 ? 0.722 22.969 -40.156 1 47.22 7 TYR B N 1
ATOM 4406 C CA . TYR B 1 7 ? 0.692 21.531 -39.938 1 47.22 7 TYR B CA 1
ATOM 4407 C C . TYR B 1 7 ? 2.047 21.016 -39.469 1 47.22 7 TYR B C 1
ATOM 4409 O O . TYR B 1 7 ? 2.119 20.125 -38.625 1 47.22 7 TYR B O 1
ATOM 4417 N N . LEU B 1 8 ? 3.111 21.672 -39.969 1 43.94 8 LEU B N 1
ATOM 4418 C CA . LEU B 1 8 ? 4.43 21.219 -39.531 1 43.94 8 LEU B CA 1
ATOM 4419 C C . LEU B 1 8 ? 4.695 21.625 -38.094 1 43.94 8 LEU B C 1
ATOM 4421 O O . LEU B 1 8 ? 5.258 20.844 -37.312 1 43.94 8 LEU B O 1
ATOM 4425 N N . ALA B 1 9 ? 4.184 22.797 -37.656 1 45.81 9 ALA B N 1
ATOM 4426 C CA . ALA B 1 9 ? 4.367 23.188 -36.281 1 45.81 9 ALA B CA 1
ATOM 4427 C C . ALA B 1 9 ? 3.529 22.328 -35.344 1 45.81 9 ALA B C 1
ATOM 4429 O O . ALA B 1 9 ? 3.971 21.984 -34.25 1 45.81 9 ALA B O 1
ATOM 4430 N N . SER B 1 10 ? 2.303 21.969 -35.812 1 44.47 10 SER B N 1
ATOM 4431 C CA . SER B 1 10 ? 1.522 21.062 -34.969 1 44.47 10 SER B CA 1
ATOM 4432 C C . SER B 1 10 ? 2.146 19.672 -34.938 1 44.47 10 SER B C 1
ATOM 4434 O O . SER B 1 10 ? 2.029 18.953 -33.938 1 44.47 10 SER B O 1
ATOM 4436 N N . LEU B 1 11 ? 2.734 19.25 -36.031 1 42.94 11 LEU B N 1
ATOM 4437 C CA . LEU B 1 11 ? 3.475 18 -35.969 1 42.94 11 LEU B CA 1
ATOM 4438 C C . LEU B 1 11 ? 4.703 18.125 -35.094 1 42.94 11 LEU B C 1
ATOM 4440 O O . LEU B 1 11 ? 5.074 17.188 -34.375 1 42.94 11 LEU B O 1
ATOM 4444 N N . ILE B 1 12 ? 5.348 19.312 -35.062 1 40.53 12 ILE B N 1
ATOM 4445 C CA . ILE B 1 12 ? 6.504 19.5 -34.188 1 40.53 12 ILE B CA 1
ATOM 4446 C C . ILE B 1 12 ? 6.047 19.531 -32.75 1 40.53 12 ILE B C 1
ATOM 4448 O O . ILE B 1 12 ? 6.734 19 -31.859 1 40.53 12 ILE B O 1
ATOM 4452 N N . ILE B 1 13 ? 4.887 20.109 -32.375 1 39.78 13 ILE B N 1
ATOM 4453 C CA . ILE B 1 13 ? 4.465 20.172 -31 1 39.78 13 ILE B CA 1
ATOM 4454 C C . ILE B 1 13 ? 4.145 18.75 -30.5 1 39.78 13 ILE B C 1
ATOM 4456 O O . ILE B 1 13 ? 4.379 18.438 -29.328 1 39.78 13 ILE B O 1
ATOM 4460 N N . ILE B 1 14 ? 3.553 17.938 -31.297 1 39.34 14 ILE B N 1
ATOM 4461 C CA . ILE B 1 14 ? 3.225 16.625 -30.766 1 39.34 14 ILE B CA 1
ATOM 4462 C C . ILE B 1 14 ? 4.508 15.867 -30.422 1 39.34 14 ILE B C 1
ATOM 4464 O O . ILE B 1 14 ? 4.504 14.953 -29.594 1 39.34 14 ILE B O 1
ATOM 4468 N N . PHE B 1 15 ? 5.555 16.141 -31.266 1 37.56 15 PHE B N 1
ATOM 4469 C CA . PHE B 1 15 ? 6.758 15.43 -30.844 1 37.56 15 PHE B CA 1
ATOM 4470 C C . PHE B 1 15 ? 7.371 16.078 -29.609 1 37.56 15 PHE B C 1
ATOM 4472 O O . PHE B 1 15 ? 8.594 16.141 -29.484 1 37.56 15 PHE B O 1
ATOM 4479 N N . HIS B 1 16 ? 6.789 17.016 -29.031 1 38.03 16 HIS B N 1
ATOM 4480 C CA . HIS B 1 16 ? 7.395 17.078 -27.703 1 38.03 16 HIS B CA 1
ATOM 4481 C C . HIS B 1 16 ? 7.57 15.68 -27.125 1 38.03 16 HIS B C 1
ATOM 4483 O O . HIS B 1 16 ? 6.68 15.164 -26.438 1 38.03 16 HIS B O 1
ATOM 4489 N N . ALA B 1 17 ? 8.047 14.781 -27.906 1 36.5 17 ALA B N 1
ATOM 4490 C CA . ALA B 1 17 ? 8.719 13.633 -27.297 1 36.5 17 ALA B CA 1
ATOM 4491 C C . ALA B 1 17 ? 9.344 14.008 -25.953 1 36.5 17 ALA B C 1
ATOM 4493 O O . ALA B 1 17 ? 10.18 14.914 -25.891 1 36.5 17 ALA B O 1
ATOM 4494 N N . SER B 1 18 ? 8.609 14.102 -24.922 1 41.5 18 SER B N 1
ATOM 4495 C CA . SER B 1 18 ? 9.367 14.023 -23.688 1 41.5 18 SER B CA 1
ATOM 4496 C C . SER B 1 18 ? 10.75 13.422 -23.906 1 41.5 18 SER B C 1
ATOM 4498 O O . SER B 1 18 ? 10.867 12.336 -24.484 1 41.5 18 SER B O 1
ATOM 4500 N N . GLN B 1 19 ? 11.68 14.047 -24.516 1 45.25 19 GLN B N 1
ATOM 4501 C CA . GLN B 1 19 ? 13.055 13.578 -24.406 1 45.25 19 GLN B CA 1
ATOM 4502 C C . GLN B 1 19 ? 13.211 12.578 -23.266 1 45.25 19 GLN B C 1
ATOM 4504 O O . GLN B 1 19 ? 13.445 12.969 -22.125 1 45.25 19 GLN B O 1
ATOM 4509 N N . ASN B 1 20 ? 12.367 11.703 -23.125 1 56.5 20 ASN B N 1
ATOM 4510 C CA . ASN B 1 20 ? 12.555 10.633 -22.156 1 56.5 20 ASN B CA 1
ATOM 4511 C C . ASN B 1 20 ? 13.969 10.07 -22.203 1 56.5 20 ASN B C 1
ATOM 4513 O O . ASN B 1 20 ? 14.438 9.633 -23.266 1 56.5 20 ASN B O 1
ATOM 4517 N N . ASP B 1 21 ? 14.828 10.516 -21.297 1 74.88 21 ASP B N 1
ATOM 4518 C CA . ASP B 1 21 ? 16.188 9.992 -21.094 1 74.88 21 ASP B CA 1
ATOM 4519 C C . ASP B 1 21 ? 16.203 8.477 -21.234 1 74.88 21 ASP B C 1
ATOM 4521 O O . ASP B 1 21 ? 15.375 7.777 -20.656 1 74.88 21 ASP B O 1
ATOM 4525 N N . SER B 1 22 ? 16.719 8 -22.328 1 93.88 22 SER B N 1
ATOM 4526 C CA . SER B 1 22 ? 16.984 6.574 -22.5 1 93.88 22 SER B CA 1
ATOM 4527 C C . SER B 1 22 ? 17.922 6.047 -21.438 1 93.88 22 SER B C 1
ATOM 4529 O O . SER B 1 22 ? 19.094 6.465 -21.375 1 93.88 22 SER B O 1
ATOM 4531 N N . TYR B 1 23 ? 17.375 5.227 -20.594 1 98.12 23 TYR B N 1
ATOM 4532 C CA . TYR B 1 23 ? 18.188 4.664 -19.516 1 98.12 23 TYR B CA 1
ATOM 4533 C C . TYR B 1 23 ? 18.797 3.338 -19.938 1 98.12 23 TYR B C 1
ATOM 4535 O O . TYR B 1 23 ? 18.25 2.623 -20.766 1 98.12 23 TYR B O 1
ATOM 4543 N N . LYS B 1 24 ? 19.984 3.064 -19.453 1 98.56 24 LYS B N 1
ATOM 4544 C CA . LYS B 1 24 ? 20.594 1.744 -19.578 1 98.56 24 LYS B CA 1
ATOM 4545 C C . LYS B 1 24 ? 20.156 0.833 -18.438 1 98.56 24 LYS B C 1
ATOM 4547 O O . LYS B 1 24 ? 20.484 1.078 -17.266 1 98.56 24 LYS B O 1
ATOM 4552 N N . ILE B 1 25 ? 19.453 -0.242 -18.797 1 98.81 25 ILE B N 1
ATOM 4553 C CA . ILE B 1 25 ? 18.828 -1.088 -17.781 1 98.81 25 ILE B CA 1
ATOM 4554 C C . ILE B 1 25 ? 19.359 -2.514 -17.891 1 98.81 25 ILE B C 1
ATOM 4556 O O . ILE B 1 25 ? 19.438 -3.066 -19 1 98.81 25 ILE B O 1
ATOM 4560 N N . LEU B 1 26 ? 19.797 -3.086 -16.797 1 98.81 26 LEU B N 1
ATOM 4561 C CA . LEU B 1 26 ? 20.219 -4.484 -16.75 1 98.81 26 LEU B CA 1
ATOM 4562 C C . LEU B 1 26 ? 19.125 -5.348 -16.109 1 98.81 26 LEU B C 1
ATOM 4564 O O . LEU B 1 26 ? 18.734 -5.109 -14.969 1 98.81 26 LEU B O 1
ATOM 4568 N N . VAL B 1 27 ? 18.656 -6.348 -16.828 1 98.44 27 VAL B N 1
ATOM 4569 C CA . VAL B 1 27 ? 17.672 -7.301 -16.328 1 98.44 27 VAL B CA 1
ATOM 4570 C C . VAL B 1 27 ? 18.344 -8.648 -16.062 1 98.44 27 VAL B C 1
ATOM 4572 O O . VAL B 1 27 ? 18.906 -9.25 -16.984 1 98.44 27 VAL B O 1
ATOM 4575 N N . TYR B 1 28 ? 18.312 -9.07 -14.781 1 97.69 28 TYR B N 1
ATOM 4576 C CA . TYR B 1 28 ? 18.844 -10.383 -14.422 1 97.69 28 TYR B CA 1
ATOM 4577 C C . TYR B 1 28 ? 17.797 -11.469 -14.648 1 97.69 28 TYR B C 1
ATOM 4579 O O . TYR B 1 28 ? 16.781 -11.516 -13.945 1 97.69 28 TYR B O 1
ATOM 4587 N N . ASN B 1 29 ? 17.984 -12.32 -15.57 1 94.75 29 ASN B N 1
ATOM 4588 C CA . ASN B 1 29 ? 17.031 -13.352 -15.961 1 94.75 29 ASN B CA 1
ATOM 4589 C C . ASN B 1 29 ? 17.656 -14.742 -15.953 1 94.75 29 ASN B C 1
ATOM 4591 O O . ASN B 1 29 ? 17.875 -15.328 -17.016 1 94.75 29 ASN B O 1
ATOM 4595 N N . PRO B 1 30 ? 17.844 -15.227 -14.664 1 90.06 30 PRO B N 1
ATOM 4596 C CA . PRO B 1 30 ? 18.359 -16.594 -14.617 1 90.06 30 PRO B CA 1
ATOM 4597 C C . PRO B 1 30 ? 17.391 -17.625 -15.211 1 90.06 30 PRO B C 1
ATOM 4599 O O . PRO B 1 30 ? 16.203 -17.578 -14.93 1 90.06 30 PRO B O 1
ATOM 4602 N N . ARG B 1 31 ? 17.812 -18.453 -16.109 1 83.88 31 ARG B N 1
ATOM 4603 C CA . ARG B 1 31 ? 16.969 -19.375 -16.859 1 83.88 31 ARG B CA 1
ATOM 4604 C C . ARG B 1 31 ? 16.672 -20.625 -16.047 1 83.88 31 ARG B C 1
ATOM 4606 O O . ARG B 1 31 ? 17.219 -21.688 -16.328 1 83.88 31 ARG B O 1
ATOM 4613 N N . PHE B 1 32 ? 15.766 -20.453 -15.016 1 77.5 32 PHE B N 1
ATOM 4614 C CA . PHE B 1 32 ? 15.469 -21.609 -14.188 1 77.5 32 PHE B CA 1
ATOM 4615 C C . PHE B 1 32 ? 14.062 -22.125 -14.469 1 77.5 32 PHE B C 1
ATOM 4617 O O . PHE B 1 32 ? 13.688 -23.219 -14.008 1 77.5 32 PHE B O 1
ATOM 4624 N N . GLY B 1 33 ? 13.297 -21.391 -15.172 1 77.69 33 GLY B N 1
ATOM 4625 C CA . GLY B 1 33 ? 11.984 -21.828 -15.617 1 77.69 33 GLY B CA 1
ATOM 4626 C C . GLY B 1 33 ? 11.414 -20.969 -16.734 1 77.69 33 GLY B C 1
ATOM 4627 O O . GLY B 1 33 ? 11.672 -19.766 -16.797 1 77.69 33 GLY B O 1
ATOM 4628 N N . LYS B 1 34 ? 10.672 -21.641 -17.578 1 80.06 34 LYS B N 1
ATOM 4629 C CA . LYS B 1 34 ? 10.148 -20.953 -18.75 1 80.06 34 LYS B CA 1
ATOM 4630 C C . LYS B 1 34 ? 9.242 -19.797 -18.359 1 80.06 34 LYS B C 1
ATOM 4632 O O . LYS B 1 34 ? 9.305 -18.719 -18.938 1 80.06 34 LYS B O 1
ATOM 4637 N N . SER B 1 35 ? 8.453 -20.031 -17.344 1 83.62 35 SER B N 1
ATOM 4638 C CA . SER B 1 35 ? 7.504 -19 -16.938 1 83.62 35 SER B CA 1
ATOM 4639 C C . SER B 1 35 ? 8.219 -17.781 -16.359 1 83.62 35 SER B C 1
ATOM 4641 O O . SER B 1 35 ? 7.84 -16.641 -16.641 1 83.62 35 SER B O 1
ATOM 4643 N N . HIS B 1 36 ? 9.25 -17.984 -15.625 1 88.62 36 HIS B N 1
ATOM 4644 C CA . HIS B 1 36 ? 10.023 -16.891 -15.047 1 88.62 36 HIS B CA 1
ATOM 4645 C C . HIS B 1 36 ? 10.812 -16.156 -16.125 1 88.62 36 HIS B C 1
ATOM 4647 O O . HIS B 1 36 ? 10.867 -14.914 -16.109 1 88.62 36 HIS B O 1
ATOM 4653 N N . THR B 1 37 ? 11.375 -16.953 -16.984 1 90.88 37 THR B N 1
ATOM 4654 C CA . THR B 1 37 ? 12.141 -16.375 -18.062 1 90.88 37 THR B CA 1
ATOM 4655 C C . THR B 1 37 ? 11.242 -15.523 -18.969 1 90.88 37 THR B C 1
ATOM 4657 O O . THR B 1 37 ? 11.625 -14.422 -19.375 1 90.88 37 THR B O 1
ATOM 4660 N N . LYS B 1 38 ? 10.102 -16.078 -19.234 1 88.12 38 LYS B N 1
ATOM 4661 C CA . LYS B 1 38 ? 9.148 -15.336 -20.047 1 88.12 38 LYS B CA 1
ATOM 4662 C C . LYS B 1 38 ? 8.695 -14.055 -19.359 1 88.12 38 LYS B C 1
ATOM 4664 O O . LYS B 1 38 ? 8.523 -13.016 -20 1 88.12 38 LYS B O 1
ATOM 4669 N N . PHE B 1 39 ? 8.508 -14.133 -18.141 1 91.69 39 PHE B N 1
ATOM 4670 C CA . PHE B 1 39 ? 8.07 -12.984 -17.359 1 91.69 39 PHE B CA 1
ATOM 4671 C C . PHE B 1 39 ? 9.102 -11.859 -17.438 1 91.69 39 PHE B C 1
ATOM 4673 O O . PHE B 1 39 ? 8.773 -10.734 -17.812 1 91.69 39 PHE B O 1
ATOM 4680 N N . LEU B 1 40 ? 10.312 -12.164 -17.156 1 95.19 40 LEU B N 1
ATOM 4681 C CA . LEU B 1 40 ? 11.383 -11.172 -17.172 1 95.19 40 LEU B CA 1
ATOM 4682 C C . LEU B 1 40 ? 11.664 -10.703 -18.594 1 95.19 40 LEU B C 1
ATOM 4684 O O . LEU B 1 40 ? 11.984 -9.531 -18.812 1 95.19 40 LEU B O 1
ATOM 4688 N N . GLY B 1 41 ? 11.539 -11.648 -19.5 1 94.81 41 GLY B N 1
ATOM 4689 C CA . GLY B 1 41 ? 11.695 -11.258 -20.906 1 94.81 41 GLY B CA 1
ATOM 4690 C C . GLY B 1 41 ? 10.656 -10.25 -21.359 1 94.81 41 GLY B C 1
ATOM 4691 O O . GLY B 1 41 ? 10.977 -9.305 -22.078 1 94.81 41 GLY B O 1
ATOM 4692 N N . SER B 1 42 ? 9.469 -10.469 -20.922 1 93.5 42 SER B N 1
ATOM 4693 C CA . SER B 1 42 ? 8.391 -9.547 -21.25 1 93.5 42 SER B CA 1
ATOM 4694 C C . SER B 1 42 ? 8.641 -8.164 -20.656 1 93.5 42 SER B C 1
ATOM 4696 O O . SER B 1 42 ? 8.367 -7.145 -21.297 1 93.5 42 SER B O 1
ATOM 4698 N N . ILE B 1 43 ? 9.125 -8.117 -19.469 1 96.62 43 ILE B N 1
ATOM 4699 C CA . ILE B 1 43 ? 9.477 -6.859 -18.812 1 96.62 43 ILE B CA 1
ATOM 4700 C C . ILE B 1 43 ? 10.57 -6.148 -19.625 1 96.62 43 ILE B C 1
ATOM 4702 O O . ILE B 1 43 ? 10.461 -4.949 -19.891 1 96.62 43 ILE B O 1
ATOM 4706 N N . ALA B 1 44 ? 11.57 -6.906 -20.047 1 97.69 44 ALA B N 1
ATOM 4707 C CA . ALA B 1 44 ? 12.656 -6.348 -20.844 1 97.69 44 ALA B CA 1
ATOM 4708 C C . ALA B 1 44 ? 12.133 -5.754 -22.141 1 97.69 44 ALA B C 1
ATOM 4710 O O . ALA B 1 44 ? 12.477 -4.621 -22.5 1 97.69 44 ALA B O 1
ATOM 4711 N N . ASP B 1 45 ? 11.289 -6.477 -22.797 1 96.69 45 ASP B N 1
ATOM 4712 C CA . ASP B 1 45 ? 10.75 -6.023 -24.078 1 96.69 45 ASP B CA 1
ATOM 4713 C C . ASP B 1 45 ? 9.898 -4.766 -23.891 1 96.69 45 ASP B C 1
ATOM 4715 O O . ASP B 1 45 ? 9.953 -3.854 -24.719 1 96.69 45 ASP B O 1
ATOM 4719 N N . THR B 1 46 ? 9.117 -4.738 -22.859 1 96.5 46 THR B N 1
ATOM 4720 C CA . THR B 1 46 ? 8.297 -3.57 -22.547 1 96.5 46 THR B CA 1
ATOM 4721 C C . THR B 1 46 ? 9.164 -2.324 -22.391 1 96.5 46 THR B C 1
ATOM 4723 O O . THR B 1 46 ? 8.82 -1.258 -22.906 1 96.5 46 THR B O 1
ATOM 4726 N N . LEU B 1 47 ? 10.25 -2.445 -21.75 1 98 47 LEU B N 1
ATOM 4727 C CA . LEU B 1 47 ? 11.117 -1.308 -21.484 1 98 47 LEU B CA 1
ATOM 4728 C C . LEU B 1 47 ? 11.891 -0.907 -22.734 1 98 47 LEU B C 1
ATOM 4730 O O . LEU B 1 47 ? 12.156 0.278 -22.953 1 98 47 LEU B O 1
ATOM 4734 N N . VAL B 1 48 ? 12.273 -1.915 -23.609 1 98 48 VAL B N 1
ATOM 4735 C CA . VAL B 1 48 ? 12.875 -1.587 -24.906 1 98 48 VAL B CA 1
ATOM 4736 C C . VAL B 1 48 ? 11.883 -0.79 -25.75 1 98 48 VAL B C 1
ATOM 4738 O O . VAL B 1 48 ? 12.242 0.232 -26.344 1 98 48 VAL B O 1
ATOM 4741 N N . ASN B 1 49 ? 10.664 -1.234 -25.766 1 96.56 49 ASN B N 1
ATOM 4742 C CA . ASN B 1 49 ? 9.625 -0.561 -26.531 1 96.56 49 ASN B CA 1
ATOM 4743 C C . ASN B 1 49 ? 9.367 0.851 -26.016 1 96.56 49 ASN B C 1
ATOM 4745 O O . ASN B 1 49 ? 8.945 1.728 -26.766 1 96.56 49 ASN B O 1
ATOM 4749 N N . ALA B 1 50 ? 9.641 1.062 -24.766 1 97.12 50 ALA B N 1
ATOM 4750 C CA . ALA B 1 50 ? 9.461 2.381 -24.172 1 97.12 50 ALA B CA 1
ATOM 4751 C C . ALA B 1 50 ? 10.648 3.289 -24.469 1 97.12 50 ALA B C 1
ATOM 4753 O O . ALA B 1 50 ? 10.688 4.441 -24.031 1 97.12 50 ALA B O 1
ATOM 4754 N N . GLY B 1 51 ? 11.68 2.801 -25.141 1 97.38 51 GLY B N 1
ATOM 4755 C CA . GLY B 1 51 ? 12.773 3.631 -25.609 1 97.38 51 GLY B CA 1
ATOM 4756 C C . GLY B 1 51 ? 14.047 3.469 -24.797 1 97.38 51 GLY B C 1
ATOM 4757 O O . GLY B 1 51 ? 15 4.227 -24.969 1 97.38 51 GLY B O 1
ATOM 4758 N N . HIS B 1 52 ? 14.148 2.438 -23.938 1 98.25 52 HIS B N 1
ATOM 4759 C CA . HIS B 1 52 ? 15.32 2.256 -23.094 1 98.25 52 HIS B CA 1
ATOM 4760 C C . HIS B 1 52 ? 16.281 1.227 -23.688 1 98.25 52 HIS B C 1
ATOM 4762 O O . HIS B 1 52 ? 15.891 0.444 -24.547 1 98.25 52 HIS B O 1
ATOM 4768 N N . ASN B 1 53 ? 17.547 1.323 -23.297 1 98.25 53 ASN B N 1
ATOM 4769 C CA . ASN B 1 53 ? 18.562 0.327 -23.656 1 98.25 53 ASN B CA 1
ATOM 4770 C C . ASN B 1 53 ? 18.625 -0.789 -22.609 1 98.25 53 ASN B C 1
ATOM 4772 O O . ASN B 1 53 ? 19.188 -0.604 -21.531 1 98.25 53 ASN B O 1
ATOM 4776 N N . VAL B 1 54 ? 18.094 -1.96 -23.016 1 98.5 54 VAL B N 1
ATOM 4777 C CA . VAL B 1 54 ? 17.953 -3.033 -22.047 1 98.5 54 VAL B CA 1
ATOM 4778 C C . VAL B 1 54 ? 18.891 -4.188 -22.406 1 98.5 54 VAL B C 1
ATOM 4780 O O . VAL B 1 54 ? 18.938 -4.621 -23.547 1 98.5 54 VAL B O 1
ATOM 4783 N N . THR B 1 55 ? 19.672 -4.633 -21.453 1 98.38 55 THR B N 1
ATOM 4784 C CA . THR B 1 55 ? 20.5 -5.828 -21.531 1 98.38 55 THR B CA 1
ATOM 4785 C C . THR B 1 55 ? 20.016 -6.887 -20.547 1 98.38 55 THR B C 1
ATOM 4787 O O . THR B 1 55 ? 19.812 -6.598 -19.359 1 98.38 55 THR B O 1
ATOM 4790 N N . GLU B 1 56 ? 19.844 -8.086 -21.031 1 97.38 56 GLU B N 1
ATOM 4791 C CA . GLU B 1 56 ? 19.484 -9.203 -20.172 1 97.38 56 GLU B CA 1
ATOM 4792 C C . GLU B 1 56 ? 20.703 -10.062 -19.859 1 97.38 56 GLU B C 1
ATOM 4794 O O . GLU B 1 56 ? 21.406 -10.516 -20.766 1 97.38 56 GLU B O 1
ATOM 4799 N N . PHE B 1 57 ? 21.016 -10.125 -18.609 1 96.88 57 PHE B N 1
ATOM 4800 C CA . PHE B 1 57 ? 22 -11.102 -18.141 1 96.88 57 PHE B CA 1
ATOM 4801 C C . PHE B 1 57 ? 21.328 -12.43 -17.828 1 96.88 57 PHE B C 1
ATOM 4803 O O . PHE B 1 57 ? 20.562 -12.531 -16.859 1 96.88 57 PHE B O 1
ATOM 4810 N N . ALA B 1 58 ? 21.609 -13.484 -18.609 1 93.94 58 ALA B N 1
ATOM 4811 C CA . ALA B 1 58 ? 20.812 -14.703 -18.609 1 93.94 58 ALA B CA 1
ATOM 4812 C C . ALA B 1 58 ? 21.672 -15.938 -18.391 1 93.94 58 ALA B C 1
AT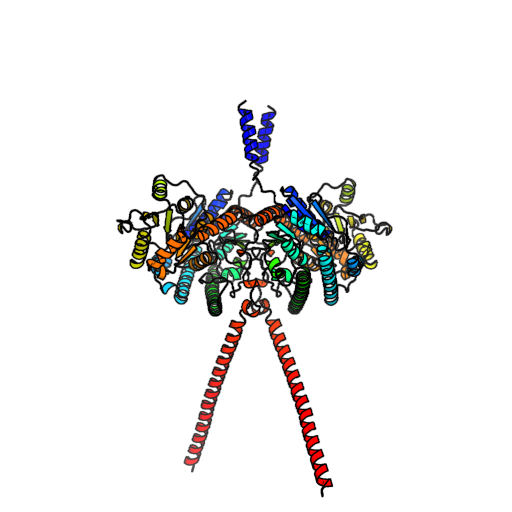OM 4814 O O . ALA B 1 58 ? 21.859 -16.75 -19.297 1 93.94 58 ALA B O 1
ATOM 4815 N N . PRO B 1 59 ? 22.125 -16.125 -17.156 1 91.62 59 PRO B N 1
ATOM 4816 C CA . PRO B 1 59 ? 22.828 -17.391 -16.875 1 91.62 59 PRO B CA 1
ATOM 4817 C C . PRO B 1 59 ? 21.891 -18.594 -16.828 1 91.62 59 PRO B C 1
ATOM 4819 O O . PRO B 1 59 ? 20.688 -18.438 -16.562 1 91.62 59 PRO B O 1
ATOM 4822 N N . VAL B 1 60 ? 22.453 -19.766 -17.109 1 87.94 60 VAL B N 1
ATOM 4823 C CA . VAL B 1 60 ? 21.656 -20.984 -17.047 1 87.94 60 VAL B CA 1
ATOM 4824 C C . VAL B 1 60 ? 21.656 -21.531 -15.625 1 87.94 60 VAL B C 1
ATOM 4826 O O . VAL B 1 60 ? 22.719 -21.734 -15.031 1 87.94 60 VAL B O 1
ATOM 4829 N N . LEU B 1 61 ? 20.547 -21.625 -15.109 1 83.25 61 LEU B N 1
ATOM 4830 C CA . LEU B 1 61 ? 20.422 -22.328 -13.828 1 83.25 61 LEU B CA 1
ATOM 4831 C C . LEU B 1 61 ? 19.969 -23.766 -14.031 1 83.25 61 LEU B C 1
ATOM 4833 O O . LEU B 1 61 ? 20.625 -24.703 -13.57 1 83.25 61 LEU B O 1
ATOM 4837 N N . PHE B 1 62 ? 18.797 -23.844 -14.688 1 78.62 62 PHE B N 1
ATOM 4838 C CA . PHE B 1 62 ? 18.344 -25.172 -15.109 1 78.62 62 PHE B CA 1
ATOM 4839 C C . PHE B 1 62 ? 18.047 -25.188 -16.609 1 78.62 62 PHE B C 1
ATOM 4841 O O . PHE B 1 62 ? 17.453 -24.25 -17.141 1 78.62 62 PHE B O 1
ATOM 4848 N N . GLU B 1 63 ? 18.547 -26.141 -17.234 1 70.5 63 GLU B N 1
ATOM 4849 C CA . GLU B 1 63 ? 18.406 -26.219 -18.688 1 70.5 63 GLU B CA 1
ATOM 4850 C C . GLU B 1 63 ? 16.984 -26.609 -19.094 1 70.5 63 GLU B C 1
ATOM 4852 O O . GLU B 1 63 ? 16.625 -27.781 -19.047 1 70.5 63 GLU B O 1
ATOM 4857 N N . PHE B 1 64 ? 16.156 -25.594 -19.156 1 65.62 64 PHE B N 1
ATOM 4858 C CA . PHE B 1 64 ? 14.812 -25.891 -19.641 1 65.62 64 PHE B CA 1
ATOM 4859 C C . PHE B 1 64 ? 14.648 -25.422 -21.078 1 65.62 64 PHE B C 1
ATOM 4861 O O . PHE B 1 64 ? 13.906 -26.031 -21.859 1 65.62 64 PHE B O 1
ATOM 4868 N N . SER B 1 65 ? 15.125 -24.328 -21.344 1 66 65 SER B N 1
ATOM 4869 C CA . SER B 1 65 ? 14.953 -23.703 -22.656 1 66 65 SER B CA 1
ATOM 4870 C C . SER B 1 65 ? 16.125 -22.797 -22.984 1 66 65 SER B C 1
ATOM 4872 O O . SER B 1 65 ? 16.828 -22.312 -22.094 1 66 65 SER B O 1
ATOM 4874 N N . ASP B 1 66 ? 16.297 -22.672 -24.203 1 72.44 66 ASP B N 1
ATOM 4875 C CA . ASP B 1 66 ? 17.344 -21.766 -24.672 1 72.44 66 ASP B CA 1
ATOM 4876 C C . ASP B 1 66 ? 16.812 -20.344 -24.828 1 72.44 66 ASP B C 1
ATOM 4878 O O . ASP B 1 66 ? 17.594 -19.406 -25 1 72.44 66 ASP B O 1
ATOM 4882 N N . SER B 1 67 ? 15.602 -20.188 -24.562 1 80.31 67 SER B N 1
ATOM 4883 C CA . SER B 1 67 ? 15.023 -18.859 -24.766 1 80.31 67 SER B CA 1
ATOM 4884 C C . SER B 1 67 ? 15.234 -17.969 -23.562 1 80.31 67 SER B C 1
ATOM 4886 O O . SER B 1 67 ? 15.25 -18.438 -22.422 1 80.31 67 SER B O 1
ATOM 4888 N N . THR B 1 68 ? 15.523 -16.672 -23.812 1 83.06 68 THR B N 1
ATOM 4889 C CA . THR B 1 68 ? 15.648 -15.695 -22.734 1 83.06 68 THR B CA 1
ATOM 4890 C C . THR B 1 68 ? 14.32 -15 -22.469 1 83.06 68 THR B C 1
ATOM 4892 O O . THR B 1 68 ? 14.219 -14.164 -21.578 1 83.06 68 THR B O 1
ATOM 4895 N N . GLY B 1 69 ? 13.336 -15.383 -23.219 1 86.69 69 GLY B N 1
ATOM 4896 C CA . GLY B 1 69 ? 12.023 -14.797 -23.016 1 86.69 69 GLY B CA 1
ATOM 4897 C C . GLY B 1 69 ? 11.875 -13.43 -23.656 1 86.69 69 GLY B C 1
ATOM 4898 O O . GLY B 1 69 ? 10.758 -12.945 -23.844 1 86.69 69 GLY B O 1
ATOM 4899 N N . SER B 1 70 ? 12.961 -12.766 -24.031 1 92.56 70 SER B N 1
ATOM 4900 C CA . SER B 1 70 ? 12.922 -11.469 -24.688 1 92.56 70 SER B CA 1
ATOM 4901 C C . SER B 1 70 ? 13.195 -11.602 -26.188 1 92.56 70 SER B C 1
ATOM 4903 O O . SER B 1 70 ? 13.984 -12.445 -26.609 1 92.56 70 SER B O 1
ATOM 4905 N N . LYS B 1 71 ? 12.578 -10.734 -27 1 91.81 71 LYS B N 1
ATOM 4906 C CA . LYS B 1 71 ? 12.812 -10.68 -28.438 1 91.81 71 LYS B CA 1
ATOM 4907 C C . LYS B 1 71 ? 13.57 -9.414 -28.828 1 91.81 71 LYS B C 1
ATOM 4909 O O . LYS B 1 71 ? 14.078 -9.305 -29.938 1 91.81 71 LYS B O 1
ATOM 4914 N N . LEU B 1 72 ? 13.742 -8.547 -27.922 1 95.56 72 LEU B N 1
ATOM 4915 C CA . LEU B 1 72 ? 14.195 -7.215 -28.297 1 95.56 72 LEU B CA 1
ATOM 4916 C C . LEU B 1 72 ? 15.469 -6.84 -27.531 1 95.56 72 LEU B C 1
ATOM 4918 O O . LEU B 1 72 ? 16.344 -6.16 -28.078 1 95.56 72 LEU B O 1
ATOM 4922 N N . ALA B 1 73 ? 15.656 -7.312 -26.328 1 96.75 73 ALA B N 1
ATOM 4923 C CA . ALA B 1 73 ? 16.75 -6.867 -25.469 1 96.75 73 ALA B CA 1
ATOM 4924 C C . ALA B 1 73 ? 18.062 -7.539 -25.875 1 96.75 73 ALA B C 1
ATOM 4926 O O . ALA B 1 73 ? 18.062 -8.656 -26.391 1 96.75 73 ALA B O 1
ATOM 4927 N N . LYS B 1 74 ? 19.156 -6.824 -25.656 1 96.62 74 LYS B N 1
ATOM 4928 C CA . LYS B 1 74 ? 20.453 -7.469 -25.75 1 96.62 74 LYS B CA 1
ATOM 4929 C C . LYS B 1 74 ? 20.609 -8.555 -24.688 1 96.62 74 LYS B C 1
ATOM 4931 O O . LYS B 1 74 ? 20.172 -8.383 -23.547 1 96.62 74 LYS B O 1
ATOM 4936 N N . THR B 1 75 ? 21.234 -9.656 -25.109 1 94.81 75 THR B N 1
ATOM 4937 C CA . THR B 1 75 ? 21.344 -10.758 -24.156 1 94.81 75 THR B CA 1
ATOM 4938 C C . THR B 1 75 ? 22.797 -11.148 -23.922 1 94.81 75 THR B C 1
ATOM 4940 O O . THR B 1 75 ? 23.578 -11.227 -24.875 1 94.81 75 THR B O 1
ATOM 4943 N N . VAL B 1 76 ? 23.172 -11.242 -22.703 1 94.75 76 VAL B N 1
ATOM 4944 C CA . VAL B 1 76 ? 24.438 -11.812 -22.266 1 94.75 76 VAL B CA 1
ATOM 4945 C C . VAL B 1 76 ? 24.203 -13.156 -21.594 1 94.75 76 VAL B C 1
ATOM 4947 O O . VAL B 1 76 ? 23.625 -13.219 -20.5 1 94.75 76 VAL B O 1
ATOM 4950 N N . LYS B 1 77 ? 24.688 -14.211 -22.203 1 90.81 77 LYS B N 1
ATOM 4951 C CA . LYS B 1 77 ? 24.422 -15.555 -21.703 1 90.81 77 LYS B CA 1
ATOM 4952 C C . LYS B 1 77 ? 25.672 -16.172 -21.094 1 90.81 77 LYS B C 1
ATOM 4954 O O . LYS B 1 77 ? 26.797 -15.844 -21.5 1 90.81 77 LYS B O 1
ATOM 4959 N N . ILE B 1 78 ? 25.438 -16.922 -20.062 1 88.5 78 ILE B N 1
ATOM 4960 C CA . ILE B 1 78 ? 26.469 -17.781 -19.5 1 88.5 78 ILE B CA 1
ATOM 4961 C C . ILE B 1 78 ? 26.047 -19.234 -19.594 1 88.5 78 ILE B C 1
ATOM 4963 O O . ILE B 1 78 ? 24.875 -19.562 -19.328 1 88.5 78 ILE B O 1
ATOM 4967 N N . ASP B 1 79 ? 26.953 -20.047 -19.969 1 83.69 79 ASP B N 1
ATOM 4968 C CA . ASP B 1 79 ? 26.656 -21.469 -20.125 1 83.69 79 ASP B CA 1
ATOM 4969 C C . ASP B 1 79 ? 26.391 -22.125 -18.766 1 83.69 79 ASP B C 1
ATOM 4971 O O . ASP B 1 79 ? 26.672 -21.531 -17.719 1 83.69 79 ASP B O 1
ATOM 4975 N N . ALA B 1 80 ? 25.891 -23.234 -18.859 1 85.19 80 ALA B N 1
ATOM 4976 C CA . ALA B 1 80 ? 25.516 -23.953 -17.641 1 85.19 80 ALA B CA 1
ATOM 4977 C C . ALA B 1 80 ? 26.75 -24.469 -16.906 1 85.19 80 ALA B C 1
ATOM 4979 O O . ALA B 1 80 ? 27.719 -24.875 -17.516 1 85.19 80 ALA B O 1
ATOM 4980 N N . ASP B 1 81 ? 26.656 -24.328 -15.633 1 85.69 81 ASP B N 1
ATOM 4981 C CA . ASP B 1 81 ? 27.625 -25.031 -14.789 1 85.69 81 ASP B CA 1
ATOM 4982 C C . ASP B 1 81 ? 27.297 -26.531 -14.719 1 85.69 81 ASP B C 1
ATOM 4984 O O . ASP B 1 81 ? 26.234 -26.922 -14.227 1 85.69 81 ASP B O 1
ATOM 4988 N N . PRO B 1 82 ? 28.172 -27.359 -15.141 1 81.94 82 PRO B N 1
ATOM 4989 C CA . PRO B 1 82 ? 27.891 -28.797 -15.148 1 81.94 82 PRO B CA 1
ATOM 4990 C C . PRO B 1 82 ? 27.641 -29.359 -13.758 1 81.94 82 PRO B C 1
ATOM 4992 O O . PRO B 1 82 ? 26.953 -30.375 -13.609 1 81.94 82 PRO B O 1
ATOM 4995 N N . GLU B 1 83 ? 28.141 -28.734 -12.789 1 84.69 83 GLU B N 1
ATOM 4996 C CA . GLU B 1 83 ? 28 -29.25 -11.43 1 84.69 83 GLU B CA 1
ATOM 4997 C C . GLU B 1 83 ? 26.594 -29.031 -10.891 1 84.69 83 GLU B C 1
ATOM 4999 O O . GLU B 1 83 ? 26.172 -29.719 -9.961 1 84.69 83 GLU B O 1
ATOM 5004 N N . ILE B 1 84 ? 25.891 -28.094 -11.477 1 85.25 84 ILE B N 1
ATOM 5005 C CA . ILE B 1 84 ? 24.562 -27.75 -10.969 1 85.25 84 ILE B CA 1
ATOM 5006 C C . ILE B 1 84 ? 23.578 -28.875 -11.297 1 85.25 84 ILE B C 1
ATOM 5008 O O . ILE B 1 84 ? 22.688 -29.188 -10.492 1 85.25 84 ILE B O 1
ATOM 5012 N N . SER B 1 85 ? 23.672 -29.406 -12.508 1 78.56 85 SER B N 1
ATOM 5013 C CA . SER B 1 85 ? 22.766 -30.484 -12.922 1 78.56 85 SER B CA 1
ATOM 5014 C C . SER B 1 85 ? 22.875 -31.688 -11.977 1 78.56 85 SER B C 1
ATOM 5016 O O . SER B 1 85 ? 21.922 -32.469 -11.859 1 78.56 85 SER B O 1
ATOM 5018 N N . LYS B 1 86 ? 23.953 -31.766 -11.305 1 79.81 86 LYS B N 1
ATOM 5019 C CA . LYS B 1 86 ? 24.156 -32.844 -10.359 1 79.81 86 LYS B CA 1
ATOM 5020 C C . LYS B 1 86 ? 23.406 -32.594 -9.055 1 79.81 86 LYS B C 1
ATOM 5022 O O . LYS B 1 86 ? 23.016 -33.531 -8.352 1 79.81 86 LYS B O 1
ATOM 5027 N N . ILE B 1 87 ? 23.219 -31.438 -8.82 1 80.75 87 ILE B N 1
ATOM 5028 C CA . ILE B 1 87 ? 22.594 -31.047 -7.559 1 80.75 87 ILE B CA 1
ATOM 5029 C C . ILE B 1 87 ? 21.078 -31.188 -7.672 1 80.75 87 ILE B C 1
ATOM 5031 O O . ILE B 1 87 ? 20.422 -31.703 -6.758 1 80.75 87 ILE B O 1
ATOM 5035 N N . MET B 1 88 ? 20.562 -30.719 -8.758 1 77.19 88 MET B N 1
ATOM 5036 C CA . MET B 1 88 ? 19.125 -30.766 -8.93 1 77.19 88 MET B CA 1
ATOM 5037 C C . MET B 1 88 ? 18.75 -31.156 -10.359 1 77.19 88 MET B C 1
ATOM 5039 O O . MET B 1 88 ? 19.172 -30.484 -11.312 1 77.19 88 MET B O 1
ATOM 5043 N N . ASN B 1 89 ? 18.047 -32.281 -10.367 1 76.44 89 ASN B N 1
ATOM 5044 C CA . ASN B 1 89 ? 17.516 -32.75 -11.641 1 76.44 89 ASN B CA 1
ATOM 5045 C C . ASN B 1 89 ? 16.062 -32.281 -11.844 1 76.44 89 ASN B C 1
ATOM 5047 O O . ASN B 1 89 ? 15.156 -32.812 -11.195 1 76.44 89 ASN B O 1
ATOM 5051 N N . VAL B 1 90 ? 15.828 -31.438 -12.781 1 74.62 90 VAL B N 1
ATOM 5052 C CA . VAL B 1 90 ? 14.531 -30.797 -12.992 1 74.62 90 VAL B CA 1
ATOM 5053 C C . VAL B 1 90 ? 13.523 -31.828 -13.484 1 74.62 90 VAL B C 1
ATOM 5055 O O . VAL B 1 90 ? 12.336 -31.75 -13.164 1 74.62 90 VAL B O 1
ATOM 5058 N N . GLU B 1 91 ? 14.023 -32.75 -14.195 1 76.19 91 GLU B N 1
ATOM 5059 C CA . GLU B 1 91 ? 13.125 -33.781 -14.703 1 76.19 91 GLU B CA 1
ATOM 5060 C C . GLU B 1 91 ? 12.57 -34.625 -13.57 1 76.19 91 GLU B C 1
ATOM 5062 O O . GLU B 1 91 ? 11.383 -34.969 -13.562 1 76.19 91 GLU B O 1
ATOM 5067 N N . ILE B 1 92 ? 13.438 -34.938 -12.68 1 75.88 92 ILE B N 1
ATOM 5068 C CA . ILE B 1 92 ? 13 -35.719 -11.539 1 75.88 92 ILE B CA 1
ATOM 5069 C C . ILE B 1 92 ? 12.008 -34.938 -10.695 1 75.88 92 ILE B C 1
ATOM 5071 O O . ILE B 1 92 ? 10.984 -35.469 -10.266 1 75.88 92 ILE B O 1
ATOM 5075 N N . PHE B 1 93 ? 12.336 -33.75 -10.57 1 76.31 93 PHE B N 1
ATOM 5076 C CA . PHE B 1 93 ? 11.438 -32.875 -9.828 1 76.31 93 PHE B CA 1
ATOM 5077 C C . PHE B 1 93 ? 10.062 -32.844 -10.492 1 76.31 93 PHE B C 1
ATOM 5079 O O . PHE B 1 93 ? 9.039 -32.969 -9.828 1 76.31 93 PHE B O 1
ATOM 5086 N N . ALA B 1 94 ? 10.07 -32.656 -11.758 1 77.75 94 ALA B N 1
ATOM 5087 C CA . ALA B 1 94 ? 8.836 -32.531 -12.531 1 77.75 94 ALA B CA 1
ATOM 5088 C C . ALA B 1 94 ? 8.023 -33.812 -12.469 1 77.75 94 ALA B C 1
ATOM 5090 O O . ALA B 1 94 ? 6.793 -33.781 -12.352 1 77.75 94 ALA B O 1
ATOM 5091 N N . GLN B 1 95 ? 8.68 -34.875 -12.477 1 79 95 GLN B N 1
ATOM 5092 C CA . GLN B 1 95 ? 8 -36.188 -12.406 1 79 95 GLN B CA 1
ATOM 5093 C C . GLN B 1 95 ? 7.434 -36.438 -11.016 1 79 95 GLN B C 1
ATOM 5095 O O . GLN B 1 95 ? 6.32 -36.938 -10.875 1 79 95 GLN B O 1
ATOM 5100 N N . ASP B 1 96 ? 8.219 -36 -10.086 1 79.19 96 ASP B N 1
ATOM 5101 C CA . ASP B 1 96 ? 7.812 -36.188 -8.695 1 79.19 96 ASP B CA 1
ATOM 5102 C C . ASP B 1 96 ? 6.609 -35.344 -8.336 1 79.19 96 ASP B C 1
ATOM 5104 O O . ASP B 1 96 ? 5.871 -35.656 -7.402 1 79.19 96 ASP B O 1
ATOM 5108 N N . ALA B 1 97 ? 6.461 -34.281 -9.078 1 80.38 97 ALA B N 1
ATOM 5109 C CA . ALA B 1 97 ? 5.34 -33.406 -8.82 1 80.38 97 ALA B CA 1
ATOM 5110 C C . ALA B 1 97 ? 4.004 -34.125 -9 1 80.38 97 ALA B C 1
ATOM 5112 O O . ALA B 1 97 ? 3.002 -33.75 -8.391 1 80.38 97 ALA B O 1
ATOM 5113 N N . TRP B 1 98 ? 3.982 -35.125 -9.797 1 84.19 98 TRP B N 1
ATOM 5114 C CA . TRP B 1 98 ? 2.756 -35.875 -10.055 1 84.19 98 TRP B CA 1
ATOM 5115 C C . TRP B 1 98 ? 2.523 -36.938 -8.984 1 84.19 98 TRP B C 1
ATOM 5117 O O . TRP B 1 98 ? 1.484 -37.594 -8.977 1 84.19 98 TRP B O 1
ATOM 5127 N N . LYS B 1 99 ? 3.57 -36.938 -8.086 1 77.62 99 LYS B N 1
ATOM 5128 C CA . LYS B 1 99 ? 3.418 -37.938 -7.02 1 77.62 99 LYS B CA 1
ATOM 5129 C C . LYS B 1 99 ? 2.764 -37.312 -5.789 1 77.62 99 LYS B C 1
ATOM 5131 O O . LYS B 1 99 ? 3 -36.156 -5.477 1 77.62 99 LYS B O 1
ATOM 5136 N N . ARG B 1 100 ? 1.798 -37.875 -5.082 1 62.78 100 ARG B N 1
ATOM 5137 C CA . ARG B 1 100 ? 0.934 -37.406 -4.008 1 62.78 100 ARG B CA 1
ATOM 5138 C C . ARG B 1 100 ? 1.757 -36.906 -2.824 1 62.78 100 ARG B C 1
ATOM 5140 O O . ARG B 1 100 ? 1.406 -35.906 -2.195 1 62.78 100 ARG B O 1
ATOM 5147 N N . ASN B 1 101 ? 2.801 -37.562 -2.48 1 58.56 101 ASN B N 1
ATOM 5148 C CA . ASN B 1 101 ? 3.498 -37.344 -1.217 1 58.56 101 ASN B CA 1
ATOM 5149 C C . ASN B 1 101 ? 4.387 -36.125 -1.27 1 58.56 101 ASN B C 1
ATOM 5151 O O . ASN B 1 101 ? 4.953 -35.719 -0.253 1 58.56 101 ASN B O 1
ATOM 5155 N N . GLN B 1 102 ? 4.41 -35.469 -2.332 1 57.31 102 GLN B N 1
ATOM 5156 C CA . GLN B 1 102 ? 5.422 -34.438 -2.508 1 57.31 102 GLN B CA 1
ATOM 5157 C C . GLN B 1 102 ? 4.969 -33.094 -1.903 1 57.31 102 GLN B C 1
ATOM 5159 O O . GLN B 1 102 ? 5.746 -32.156 -1.822 1 57.31 102 GLN B O 1
ATOM 5164 N N . GLN B 1 103 ? 3.893 -33.188 -1.135 1 63.69 103 GLN B N 1
ATOM 5165 C CA . GLN B 1 103 ? 3.441 -31.922 -0.584 1 63.69 103 GLN B CA 1
ATOM 5166 C C . GLN B 1 103 ? 3.709 -31.844 0.916 1 63.69 103 GLN B C 1
ATOM 5168 O O . GLN B 1 103 ? 3.244 -30.922 1.588 1 63.69 103 GLN B O 1
ATOM 5173 N N . SER B 1 104 ? 4.633 -32.812 1.321 1 69.56 104 SER B N 1
ATOM 5174 C CA . SER B 1 104 ? 4.961 -32.75 2.742 1 69.56 104 SER B CA 1
ATOM 5175 C C . SER B 1 104 ? 5.953 -31.641 3.041 1 69.56 104 SER B C 1
ATOM 5177 O O . SER B 1 104 ? 6.715 -31.234 2.164 1 69.56 104 SER B O 1
ATOM 5179 N N . ILE B 1 105 ? 5.969 -31.188 4.27 1 76.44 105 ILE B N 1
ATOM 5180 C CA . ILE B 1 105 ? 6.844 -30.109 4.711 1 76.44 105 ILE B CA 1
ATOM 5181 C C . ILE B 1 105 ? 8.297 -30.562 4.629 1 76.44 105 ILE B C 1
ATOM 5183 O O . ILE B 1 105 ? 9.188 -29.766 4.301 1 76.44 105 ILE B O 1
ATOM 5187 N N . PHE B 1 106 ? 8.578 -31.844 4.844 1 77.38 106 PHE B N 1
ATOM 5188 C CA . PHE B 1 106 ? 9.938 -32.375 4.816 1 77.38 106 PHE B CA 1
ATOM 5189 C C . PHE B 1 106 ? 10.484 -32.375 3.396 1 77.38 106 PHE B C 1
ATOM 5191 O O . PHE B 1 106 ? 11.656 -32.062 3.176 1 77.38 106 PHE B O 1
ATOM 5198 N N . SER B 1 107 ? 9.641 -32.781 2.504 1 76.62 107 SER B N 1
ATOM 5199 C CA . SER B 1 107 ? 10.039 -32.75 1.101 1 76.62 107 SER B CA 1
ATOM 5200 C C . SER B 1 107 ? 10.32 -31.312 0.634 1 76.62 107 SER B C 1
ATOM 5202 O O . SER B 1 107 ? 11.258 -31.078 -0.125 1 76.62 107 SER B O 1
ATOM 5204 N N . LEU B 1 108 ? 9.523 -30.484 1.112 1 76.88 108 LEU B N 1
ATOM 5205 C CA . LEU B 1 108 ? 9.688 -29.078 0.742 1 76.88 108 LEU B CA 1
ATOM 5206 C C . LEU B 1 108 ? 11.016 -28.531 1.263 1 76.88 108 LEU B C 1
ATOM 5208 O O . LEU B 1 108 ? 11.734 -27.844 0.54 1 76.88 108 LEU B O 1
ATOM 5212 N N . ILE B 1 109 ? 11.344 -28.859 2.447 1 82.38 109 ILE B N 1
ATOM 5213 C CA . ILE B 1 109 ? 12.586 -28.406 3.061 1 82.38 109 ILE B CA 1
ATOM 5214 C C . ILE B 1 109 ? 13.781 -28.938 2.279 1 82.38 109 ILE B C 1
ATOM 5216 O O . ILE B 1 109 ? 14.742 -28.219 2.02 1 82.38 109 ILE B O 1
ATOM 5220 N N . SER B 1 110 ? 13.672 -30.203 1.93 1 82.94 110 SER B N 1
ATOM 5221 C CA . SER B 1 110 ? 14.758 -30.828 1.183 1 82.94 110 SER B CA 1
ATOM 5222 C C . SER B 1 110 ? 14.953 -30.156 -0.173 1 82.94 110 SER B C 1
ATOM 5224 O O . SER B 1 110 ? 16.078 -29.906 -0.591 1 82.94 110 SER B O 1
ATOM 5226 N N . VAL B 1 111 ? 13.898 -29.906 -0.802 1 81.5 111 VAL B N 1
ATOM 5227 C CA . VAL B 1 111 ? 13.961 -29.25 -2.105 1 81.5 111 VAL B CA 1
ATOM 5228 C C . VAL B 1 111 ? 14.539 -27.844 -1.954 1 81.5 111 VAL B C 1
ATOM 5230 O O . VAL B 1 111 ? 15.367 -27.422 -2.764 1 81.5 111 VAL B O 1
ATOM 5233 N N . MET B 1 112 ? 14.133 -27.156 -0.948 1 85.44 112 MET B N 1
ATOM 5234 C CA . MET B 1 112 ? 14.609 -25.781 -0.732 1 85.44 112 MET B CA 1
ATOM 5235 C C . MET B 1 112 ? 16.094 -25.766 -0.42 1 85.44 112 MET B C 1
ATOM 5237 O O . MET B 1 112 ? 16.812 -24.859 -0.836 1 85.44 112 MET B O 1
ATOM 5241 N N . LYS B 1 113 ? 16.531 -26.781 0.301 1 88.19 113 LYS B N 1
ATOM 5242 C CA . LYS B 1 113 ? 17.953 -26.875 0.609 1 88.19 113 LYS B CA 1
ATOM 5243 C C . LYS B 1 113 ? 18.781 -27.125 -0.653 1 88.19 113 LYS B C 1
ATOM 5245 O O . LYS B 1 113 ? 19.828 -26.516 -0.844 1 88.19 113 LYS B O 1
ATOM 5250 N N . ARG B 1 114 ? 18.297 -28.016 -1.445 1 87.25 114 ARG B N 1
ATOM 5251 C CA . ARG B 1 114 ? 18.969 -28.297 -2.705 1 87.25 114 ARG B CA 1
ATOM 5252 C C . ARG B 1 114 ? 19 -27.062 -3.607 1 87.25 114 ARG B C 1
ATOM 5254 O O . ARG B 1 114 ? 20 -26.797 -4.273 1 87.25 114 ARG B O 1
ATOM 5261 N N . MET B 1 115 ? 17.891 -26.438 -3.598 1 87.56 115 MET B N 1
ATOM 5262 C CA . MET B 1 115 ? 17.812 -25.219 -4.387 1 87.56 115 MET B CA 1
ATOM 5263 C C . MET B 1 115 ? 18.828 -24.188 -3.887 1 87.56 115 MET B C 1
ATOM 5265 O O . MET B 1 115 ? 19.484 -23.516 -4.684 1 87.56 115 MET B O 1
ATOM 5269 N N . SER B 1 116 ? 18.875 -24.047 -2.592 1 92.06 116 SER B N 1
ATOM 5270 C CA . SER B 1 116 ? 19.844 -23.125 -1.996 1 92.06 116 SER B CA 1
ATOM 5271 C C . SER B 1 116 ? 21.266 -23.469 -2.414 1 92.06 116 SER B C 1
ATOM 5273 O O . SER B 1 116 ? 22.047 -22.578 -2.762 1 92.06 116 SER B O 1
ATOM 5275 N N . ASP B 1 117 ? 21.578 -24.781 -2.441 1 92.56 117 ASP B N 1
ATOM 5276 C CA . ASP B 1 117 ? 22.906 -25.234 -2.848 1 92.56 117 ASP B CA 1
ATOM 5277 C C . ASP B 1 117 ? 23.172 -24.906 -4.316 1 92.56 117 ASP B C 1
ATOM 5279 O O . ASP B 1 117 ? 24.25 -24.438 -4.664 1 92.56 117 ASP B O 1
ATOM 5283 N N . ALA B 1 118 ? 22.219 -25.172 -5.105 1 90.44 118 ALA B N 1
ATOM 5284 C CA . ALA B 1 118 ? 22.359 -24.922 -6.539 1 90.44 118 ALA B CA 1
ATOM 5285 C C . ALA B 1 118 ? 22.547 -23.438 -6.82 1 90.44 118 ALA B C 1
ATOM 5287 O O . ALA B 1 118 ? 23.375 -23.062 -7.641 1 90.44 118 ALA B O 1
ATOM 5288 N N . LEU B 1 119 ? 21.781 -22.641 -6.137 1 92.69 119 LEU B N 1
ATOM 5289 C CA . LEU B 1 119 ? 21.844 -21.203 -6.34 1 92.69 119 LEU B CA 1
ATOM 5290 C C . LEU B 1 119 ? 23.203 -20.656 -5.902 1 92.69 119 LEU B C 1
ATOM 5292 O O . LEU B 1 119 ? 23.75 -19.766 -6.566 1 92.69 119 LEU B O 1
ATOM 5296 N N . LEU B 1 120 ? 23.656 -21.141 -4.801 1 94.75 120 LEU B N 1
ATOM 5297 C CA . LEU B 1 120 ? 24.938 -20.688 -4.301 1 94.75 120 LEU B CA 1
ATOM 5298 C C . LEU B 1 120 ? 26.062 -21.062 -5.27 1 94.75 120 LEU B C 1
ATOM 5300 O O . LEU B 1 120 ? 26.938 -20.25 -5.551 1 94.75 120 LEU B O 1
ATOM 5304 N N . LYS B 1 121 ? 26.062 -22.266 -5.715 1 93.5 121 LYS B N 1
ATOM 5305 C CA . LYS B 1 121 ? 27.062 -22.719 -6.668 1 93.5 121 LYS B CA 1
ATOM 5306 C C . LYS B 1 121 ? 26.984 -21.938 -7.969 1 93.5 121 LYS B C 1
ATOM 5308 O O . LYS B 1 121 ? 28.016 -21.594 -8.555 1 93.5 121 LYS B O 1
ATOM 5313 N N . ASN B 1 122 ? 25.812 -21.75 -8.398 1 93.25 122 ASN B N 1
ATOM 5314 C CA . ASN B 1 122 ? 25.625 -20.953 -9.609 1 93.25 122 ASN B CA 1
ATOM 5315 C C . ASN B 1 122 ? 26.156 -19.531 -9.43 1 93.25 122 ASN B C 1
ATOM 5317 O O . ASN B 1 122 ? 26.719 -18.953 -10.359 1 93.25 122 ASN B O 1
ATOM 5321 N N . CYS B 1 123 ? 25.891 -18.953 -8.273 1 95.44 123 CYS B N 1
ATOM 5322 C CA . CYS B 1 123 ? 26.406 -17.625 -7.953 1 95.44 123 CYS B CA 1
ATOM 5323 C C . CYS B 1 123 ? 27.922 -17.578 -8.07 1 95.44 123 CYS B C 1
ATOM 5325 O O . CYS B 1 123 ? 28.469 -16.688 -8.719 1 95.44 123 CYS B O 1
ATOM 5327 N N . GLU B 1 124 ? 28.547 -18.547 -7.488 1 95.88 124 GLU B N 1
ATOM 5328 C CA . GLU B 1 124 ? 30 -18.609 -7.539 1 95.88 124 GLU B CA 1
ATOM 5329 C C . GLU B 1 124 ? 30.5 -18.766 -8.977 1 95.88 124 GLU B C 1
ATOM 5331 O O . GLU B 1 124 ? 31.484 -18.125 -9.367 1 95.88 124 GLU B O 1
ATOM 5336 N N . PHE B 1 125 ? 29.828 -19.578 -9.695 1 95 125 PHE B N 1
ATOM 5337 C CA . PHE B 1 125 ? 30.188 -19.812 -11.094 1 95 125 PHE B CA 1
ATOM 5338 C C . PHE B 1 125 ? 30.094 -18.516 -11.898 1 95 125 PHE B C 1
ATOM 5340 O O . PHE B 1 125 ? 30.984 -18.219 -12.695 1 95 125 PHE B O 1
ATOM 5347 N N . GLN B 1 126 ? 29.047 -17.734 -11.711 1 95.12 126 GLN B N 1
ATOM 5348 C CA . GLN B 1 126 ? 28.844 -16.469 -12.406 1 95.12 126 GLN B CA 1
ATOM 5349 C C . GLN B 1 126 ? 29.938 -15.477 -12.055 1 95.12 126 GLN B C 1
ATOM 5351 O O . GLN B 1 126 ? 30.484 -14.812 -12.938 1 95.12 126 GLN B O 1
ATOM 5356 N N . LEU B 1 127 ? 30.281 -15.383 -10.773 1 96.19 127 LEU B N 1
ATOM 5357 C CA . LEU B 1 127 ? 31.266 -14.414 -10.281 1 96.19 127 LEU B CA 1
ATOM 5358 C C . LEU B 1 127 ? 32.656 -14.727 -10.82 1 96.19 127 LEU B C 1
ATOM 5360 O O . LEU B 1 127 ? 33.5 -13.828 -10.938 1 96.19 127 LEU B O 1
ATOM 5364 N N . LYS B 1 128 ? 32.875 -15.93 -11.219 1 94.62 128 LYS B N 1
ATOM 5365 C CA . LYS B 1 128 ? 34.188 -16.359 -11.727 1 94.62 128 LYS B CA 1
ATOM 5366 C C . LYS B 1 128 ? 34.312 -16.031 -13.211 1 94.62 128 LYS B C 1
ATOM 5368 O O . LYS B 1 128 ? 35.406 -16.141 -13.766 1 94.62 128 LYS B O 1
ATOM 5373 N N . GLN B 1 129 ? 33.188 -15.641 -13.82 1 95.19 129 GLN B N 1
ATOM 5374 C CA . GLN B 1 129 ? 33.281 -15.188 -15.211 1 95.19 129 GLN B CA 1
ATOM 5375 C C . GLN B 1 129 ? 33.781 -13.742 -15.289 1 95.19 129 GLN B C 1
ATOM 5377 O O . GLN B 1 129 ? 33 -12.844 -15.641 1 95.19 129 GLN B O 1
ATOM 5382 N N . GLU B 1 130 ? 35.031 -13.516 -15.219 1 95.25 130 GLU B N 1
ATOM 5383 C CA . GLU B 1 130 ? 35.625 -12.195 -15.039 1 95.25 130 GLU B CA 1
ATOM 5384 C C . GLU B 1 130 ? 35.406 -11.312 -16.266 1 95.25 130 GLU B C 1
ATOM 5386 O O . GLU B 1 130 ? 35.094 -10.125 -16.141 1 95.25 130 GLU B O 1
ATOM 5391 N N . LYS B 1 131 ? 35.531 -11.883 -17.359 1 96.12 131 LYS B N 1
ATOM 5392 C CA . LYS B 1 131 ? 35.375 -11.109 -18.594 1 96.12 131 LYS B CA 1
ATOM 5393 C C . LYS B 1 131 ? 33.969 -10.578 -18.734 1 96.12 131 LYS B C 1
ATOM 5395 O O . LYS B 1 131 ? 33.75 -9.414 -19.094 1 96.12 131 LYS B O 1
ATOM 5400 N N . ILE B 1 132 ? 33.031 -11.406 -18.469 1 96.5 132 ILE B N 1
ATOM 5401 C CA . ILE B 1 132 ? 31.625 -11.023 -18.578 1 96.5 132 ILE B CA 1
ATOM 5402 C C . ILE B 1 132 ? 31.297 -9.961 -17.531 1 96.5 132 ILE B C 1
ATOM 5404 O O . ILE B 1 132 ? 30.625 -8.969 -17.828 1 96.5 132 ILE B O 1
ATOM 5408 N N . MET B 1 133 ? 31.766 -10.133 -16.328 1 96.44 133 MET B N 1
ATOM 5409 C CA . MET B 1 133 ? 31.531 -9.172 -15.258 1 96.44 133 MET B CA 1
ATOM 5410 C C . MET B 1 133 ? 32.125 -7.809 -15.609 1 96.44 133 MET B C 1
ATOM 5412 O O . MET B 1 133 ? 31.484 -6.777 -15.352 1 96.44 133 MET B O 1
ATOM 5416 N N . GLN B 1 134 ? 33.281 -7.824 -16.219 1 97 134 GLN B N 1
ATOM 5417 C CA . GLN B 1 134 ? 33.906 -6.574 -16.609 1 97 134 GLN B CA 1
ATOM 5418 C C . GLN B 1 134 ? 33.125 -5.887 -17.734 1 97 134 GLN B C 1
ATOM 5420 O O . GLN B 1 134 ? 33 -4.66 -17.75 1 97 134 GLN B O 1
ATOM 5425 N N . GLU B 1 135 ? 32.656 -6.699 -18.594 1 96.94 135 GLU B N 1
ATOM 5426 C CA . GLU B 1 135 ? 31.844 -6.16 -19.688 1 96.94 135 GLU B CA 1
ATOM 5427 C C . GLU B 1 135 ? 30.594 -5.5 -19.141 1 96.94 135 GLU B C 1
ATOM 5429 O O . GLU B 1 135 ? 30.219 -4.398 -19.562 1 96.94 135 GLU B O 1
ATOM 5434 N N . LEU B 1 136 ? 29.922 -6.156 -18.234 1 97.94 136 LEU B N 1
ATOM 5435 C CA . LEU B 1 136 ? 28.719 -5.609 -17.641 1 97.94 136 LEU B CA 1
ATOM 5436 C C . LEU B 1 136 ? 29.016 -4.336 -16.859 1 97.94 136 LEU B C 1
ATOM 5438 O O . LEU B 1 136 ? 28.25 -3.369 -16.922 1 97.94 136 LEU B O 1
ATOM 5442 N N . LYS B 1 137 ? 30.109 -4.328 -16.156 1 97.88 137 LYS B N 1
ATOM 5443 C CA . LYS B 1 137 ? 30.5 -3.158 -15.375 1 97.88 137 LYS B CA 1
ATOM 5444 C C . LYS B 1 137 ? 30.766 -1.959 -16.281 1 97.88 137 LYS B C 1
ATOM 5446 O O . LYS B 1 137 ? 30.422 -0.828 -15.945 1 97.88 137 LYS B O 1
ATOM 5451 N N . SER B 1 138 ? 31.391 -2.172 -17.391 1 97.62 138 SER B N 1
ATOM 5452 C CA . SER B 1 138 ? 31.812 -1.111 -18.297 1 97.62 138 SER B CA 1
ATOM 5453 C C . SER B 1 138 ? 30.609 -0.438 -18.953 1 97.62 138 SER B C 1
ATOM 5455 O O . SER B 1 138 ? 30.703 0.693 -19.438 1 97.62 138 SER B O 1
ATOM 5457 N N . GLU B 1 139 ? 29.469 -1.116 -18.938 1 97.31 139 GLU B N 1
ATOM 5458 C CA . GLU B 1 139 ? 28.266 -0.563 -19.562 1 97.31 139 GLU B CA 1
ATOM 5459 C C . GLU B 1 139 ? 27.719 0.619 -18.75 1 97.31 139 GLU B C 1
ATOM 5461 O O . GLU B 1 139 ? 27.047 1.491 -19.297 1 97.31 139 GLU B O 1
ATOM 5466 N N . LYS B 1 140 ? 27.984 0.6 -17.453 1 97.94 140 LYS B N 1
ATOM 5467 C CA . LYS B 1 140 ? 27.547 1.66 -16.547 1 97.94 140 LYS B CA 1
ATOM 5468 C C . LYS B 1 140 ? 26.031 1.804 -16.562 1 97.94 140 LYS B C 1
ATOM 5470 O O . LYS B 1 140 ? 25.516 2.889 -16.828 1 97.94 140 LYS B O 1
ATOM 5475 N N . PHE B 1 141 ? 25.375 0.776 -16.156 1 98.62 141 PHE B N 1
ATOM 5476 C CA . PHE B 1 141 ? 23.906 0.739 -16.125 1 98.62 141 PHE B CA 1
ATOM 5477 C C . PHE B 1 141 ? 23.359 1.748 -15.125 1 98.62 141 PHE B C 1
ATOM 5479 O O . PHE B 1 141 ? 23.984 1.984 -14.078 1 98.62 141 PHE B O 1
ATOM 5486 N N . ASP B 1 142 ? 22.203 2.279 -15.484 1 98.31 142 ASP B N 1
ATOM 5487 C CA . ASP B 1 142 ? 21.5 3.207 -14.594 1 98.31 142 ASP B CA 1
ATOM 5488 C C . ASP B 1 142 ? 20.688 2.457 -13.555 1 98.31 142 ASP B C 1
ATOM 5490 O O . ASP B 1 142 ? 20.438 2.971 -12.461 1 98.31 142 ASP B O 1
ATOM 5494 N N . LEU B 1 143 ? 20.234 1.268 -13.945 1 98.62 143 LEU B N 1
ATOM 5495 C CA . LEU B 1 143 ? 19.281 0.55 -13.109 1 98.62 143 LEU B CA 1
ATOM 5496 C C . LEU B 1 143 ? 19.344 -0.95 -13.375 1 98.62 143 LEU B C 1
ATOM 5498 O O . LEU B 1 143 ? 19.562 -1.373 -14.516 1 98.62 143 LEU B O 1
ATOM 5502 N N . ALA B 1 144 ? 19.125 -1.703 -12.32 1 98.81 144 ALA B N 1
ATOM 5503 C CA . ALA B 1 144 ? 19.031 -3.156 -12.422 1 98.81 144 ALA B CA 1
ATOM 5504 C C . ALA B 1 144 ? 17.625 -3.641 -12.039 1 98.81 144 ALA B C 1
ATOM 5506 O O . ALA B 1 144 ? 17.031 -3.119 -11.094 1 98.81 144 ALA B O 1
ATOM 5507 N N . ILE B 1 145 ? 17.125 -4.645 -12.75 1 98.75 145 ILE B N 1
ATOM 5508 C CA . ILE B 1 145 ? 15.867 -5.309 -12.453 1 98.75 145 ILE B CA 1
ATOM 5509 C C . ILE B 1 145 ? 16.109 -6.809 -12.266 1 98.75 145 ILE B C 1
ATOM 5511 O O . ILE B 1 145 ? 16.781 -7.441 -13.078 1 98.75 145 ILE B O 1
ATOM 5515 N N . PHE B 1 146 ? 15.539 -7.344 -11.211 1 98 146 PHE B N 1
ATOM 5516 C CA . PHE B 1 146 ? 15.781 -8.75 -10.938 1 98 146 PHE B CA 1
ATOM 5517 C C . PHE B 1 146 ? 14.688 -9.328 -10.047 1 98 146 PHE B C 1
ATOM 5519 O O . PHE B 1 146 ? 13.977 -8.586 -9.367 1 98 146 PHE B O 1
ATOM 5526 N N . GLU B 1 147 ? 14.438 -10.648 -10.109 1 96.56 147 GLU B N 1
ATOM 5527 C CA . GLU B 1 147 ? 13.664 -11.336 -9.086 1 96.56 147 GLU B CA 1
ATOM 5528 C C . GLU B 1 147 ? 14.453 -11.469 -7.785 1 96.56 147 GLU B C 1
ATOM 5530 O O . GLU B 1 147 ? 15.68 -11.531 -7.805 1 96.56 147 GLU B O 1
ATOM 5535 N N . PHE B 1 148 ? 13.797 -11.445 -6.676 1 94.81 148 PHE B N 1
ATOM 5536 C CA . PHE B 1 148 ? 14.469 -11.469 -5.379 1 94.81 148 PHE B CA 1
ATOM 5537 C C . PHE B 1 148 ? 15.562 -12.523 -5.359 1 94.81 148 PHE B C 1
ATOM 5539 O O . PHE B 1 148 ? 15.281 -13.727 -5.371 1 94.81 148 PHE B O 1
ATOM 5546 N N . ASN B 1 149 ? 16.766 -12.039 -5.352 1 95.19 149 ASN B N 1
ATOM 5547 C CA . ASN B 1 149 ? 17.953 -12.875 -5.488 1 95.19 149 ASN B CA 1
ATOM 5548 C C . ASN B 1 149 ? 19.141 -12.273 -4.75 1 95.19 149 ASN B C 1
ATOM 5550 O O . ASN B 1 149 ? 19.641 -11.211 -5.117 1 95.19 149 ASN B O 1
ATOM 5554 N N . GLN B 1 150 ? 19.688 -13.031 -3.832 1 96.56 150 GLN B N 1
ATOM 5555 C CA . GLN B 1 150 ? 20.766 -12.539 -2.98 1 96.56 150 GLN B CA 1
ATOM 5556 C C . GLN B 1 150 ? 22.062 -12.406 -3.764 1 96.56 150 GLN B C 1
ATOM 5558 O O . GLN B 1 150 ? 22.812 -11.445 -3.574 1 96.56 150 GLN B O 1
ATOM 5563 N N . CYS B 1 151 ? 22.297 -13.359 -4.605 1 96.38 151 CYS B N 1
ATOM 5564 C CA . CYS B 1 151 ? 23.516 -13.312 -5.41 1 96.38 151 CYS B CA 1
ATOM 5565 C C . CYS B 1 151 ? 23.531 -12.062 -6.281 1 96.38 151 CYS B C 1
ATOM 5567 O O . CYS B 1 151 ? 24.531 -11.336 -6.301 1 96.38 151 CYS B O 1
ATOM 5569 N N . PHE B 1 152 ? 22.484 -11.805 -6.945 1 97.69 152 PHE B N 1
ATOM 5570 C CA . PHE B 1 152 ? 22.453 -10.672 -7.871 1 97.69 152 PHE B CA 1
ATOM 5571 C C . PHE B 1 152 ? 22.531 -9.352 -7.113 1 97.69 152 PHE B C 1
ATOM 5573 O O . PHE B 1 152 ? 23.047 -8.359 -7.633 1 97.69 152 PHE B O 1
ATOM 5580 N N . ALA B 1 153 ? 22 -9.297 -5.93 1 97.88 153 ALA B N 1
ATOM 5581 C CA . ALA B 1 153 ? 22.156 -8.102 -5.105 1 97.88 153 ALA B CA 1
ATOM 5582 C C . ALA B 1 153 ? 23.641 -7.75 -4.93 1 97.88 153 ALA B C 1
ATOM 5584 O O . ALA B 1 153 ? 24.016 -6.578 -4.988 1 97.88 153 ALA B O 1
ATOM 5585 N N . GLY B 1 154 ? 24.453 -8.75 -4.699 1 98.44 154 GLY B N 1
ATOM 5586 C CA . GLY B 1 154 ? 25.891 -8.523 -4.613 1 98.44 154 GLY B CA 1
ATOM 5587 C C . GLY B 1 154 ? 26.5 -8.07 -5.926 1 98.44 154 GLY B C 1
ATOM 5588 O O . GLY B 1 154 ? 27.391 -7.211 -5.938 1 98.44 154 GLY B O 1
ATOM 5589 N N . ILE B 1 155 ? 26.016 -8.633 -6.984 1 98.31 155 ILE B N 1
ATOM 5590 C CA . ILE B 1 155 ? 26.531 -8.297 -8.312 1 98.31 155 ILE B CA 1
ATOM 5591 C C . ILE B 1 155 ? 26.203 -6.84 -8.633 1 98.31 155 ILE B C 1
ATOM 5593 O O . ILE B 1 155 ? 27.016 -6.141 -9.242 1 98.31 155 ILE B O 1
ATOM 5597 N N . ILE B 1 156 ? 25.016 -6.395 -8.234 1 98.5 156 ILE B N 1
ATOM 5598 C CA . ILE B 1 156 ? 24.641 -5 -8.438 1 98.5 156 ILE B CA 1
ATOM 5599 C C . ILE B 1 156 ? 25.688 -4.086 -7.809 1 98.5 156 ILE B C 1
ATOM 5601 O O . ILE B 1 156 ? 26.078 -3.074 -8.398 1 98.5 156 ILE B O 1
ATOM 5605 N N . GLU B 1 157 ? 26.094 -4.438 -6.613 1 97.81 157 GLU B N 1
ATOM 5606 C CA . GLU B 1 157 ? 27.125 -3.664 -5.926 1 97.81 157 GLU B CA 1
ATOM 5607 C C . GLU B 1 157 ? 28.438 -3.688 -6.695 1 97.81 157 GLU B C 1
ATOM 5609 O O . GLU B 1 157 ? 29.094 -2.654 -6.852 1 97.81 157 GLU B O 1
ATOM 5614 N N . LEU B 1 158 ? 28.875 -4.855 -7.141 1 97.88 158 LEU B N 1
ATOM 5615 C CA . LEU B 1 158 ? 30.125 -5.008 -7.879 1 97.88 158 LEU B CA 1
ATOM 5616 C C . LEU B 1 158 ? 30.094 -4.203 -9.172 1 97.88 158 LEU B C 1
ATOM 5618 O O . LEU B 1 158 ? 31.125 -3.666 -9.594 1 97.88 158 LEU B O 1
ATOM 5622 N N . LEU B 1 159 ? 28.922 -4.129 -9.789 1 98.31 159 LEU B N 1
ATOM 5623 C CA . LEU B 1 159 ? 28.781 -3.42 -11.055 1 98.31 159 LEU B CA 1
ATOM 5624 C C . LEU B 1 159 ? 28.547 -1.932 -10.82 1 98.31 159 LEU B C 1
ATOM 5626 O O . LEU B 1 159 ? 28.5 -1.149 -11.773 1 98.31 159 LEU B O 1
ATOM 5630 N N . ARG B 1 160 ? 28.312 -1.496 -9.617 1 97.5 160 ARG B N 1
ATOM 5631 C CA . ARG B 1 160 ? 28.109 -0.111 -9.211 1 97.5 160 ARG B CA 1
ATOM 5632 C C . ARG B 1 160 ? 26.875 0.478 -9.867 1 97.5 160 ARG B C 1
ATOM 5634 O O . ARG B 1 160 ? 26.906 1.588 -10.398 1 97.5 160 ARG B O 1
ATOM 5641 N N . ILE B 1 161 ? 25.859 -0.304 -9.883 1 98.19 161 ILE B N 1
ATOM 5642 C CA . ILE B 1 161 ? 24.578 0.175 -10.422 1 98.19 161 ILE B CA 1
ATOM 5643 C C . ILE B 1 161 ? 23.844 0.978 -9.359 1 98.19 161 ILE B C 1
ATOM 5645 O O . ILE B 1 161 ? 23.562 0.469 -8.266 1 98.19 161 ILE B O 1
ATOM 5649 N N . PRO B 1 162 ? 23.438 2.164 -9.609 1 96.56 162 PRO B N 1
ATOM 5650 C CA . PRO B 1 162 ? 22.969 3.08 -8.562 1 96.56 162 PRO B CA 1
ATOM 5651 C C . PRO B 1 162 ? 21.547 2.793 -8.117 1 96.56 162 PRO B C 1
ATOM 5653 O O . PRO B 1 162 ? 21.141 3.211 -7.031 1 96.56 162 PRO B O 1
ATOM 5656 N N . ALA B 1 163 ? 20.75 2.111 -8.969 1 97.56 163 ALA B N 1
ATOM 5657 C CA . ALA B 1 163 ? 19.344 1.853 -8.641 1 97.56 163 ALA B CA 1
ATOM 5658 C C . ALA B 1 163 ? 18.969 0.417 -8.984 1 97.56 163 ALA B C 1
ATOM 5660 O O . ALA B 1 163 ? 19.5 -0.169 -9.93 1 97.56 163 ALA B O 1
ATOM 5661 N N . HIS B 1 164 ? 18.062 -0.106 -8.18 1 98.38 164 HIS B N 1
ATOM 5662 C CA . HIS B 1 164 ? 17.609 -1.455 -8.492 1 98.38 164 HIS B CA 1
ATOM 5663 C C . HIS B 1 164 ? 16.156 -1.665 -8.039 1 98.38 164 HIS B C 1
ATOM 5665 O O . HIS B 1 164 ? 15.703 -1.024 -7.094 1 98.38 164 HIS B O 1
ATOM 5671 N N . ILE B 1 165 ? 15.445 -2.496 -8.805 1 98.62 165 ILE B N 1
ATOM 5672 C CA . ILE B 1 165 ? 14.047 -2.854 -8.602 1 98.62 165 ILE B CA 1
ATOM 5673 C C . ILE B 1 165 ? 13.898 -4.371 -8.547 1 98.62 165 ILE B C 1
ATOM 5675 O O . ILE B 1 165 ? 14.531 -5.09 -9.328 1 98.62 165 ILE B O 1
ATOM 5679 N N . VAL B 1 166 ? 13.109 -4.801 -7.598 1 98.5 166 VAL B N 1
ATOM 5680 C CA . VAL B 1 166 ? 12.742 -6.215 -7.551 1 98.5 166 VAL B CA 1
ATOM 5681 C C . VAL B 1 166 ? 11.391 -6.422 -8.227 1 98.5 166 VAL B C 1
ATOM 5683 O O . VAL B 1 166 ? 10.453 -5.648 -8 1 98.5 166 VAL B O 1
ATOM 5686 N N . VAL B 1 167 ? 11.352 -7.398 -9.102 1 97.56 167 VAL B N 1
ATOM 5687 C CA . VAL B 1 167 ? 10.086 -7.812 -9.695 1 97.56 167 VAL B CA 1
ATOM 5688 C C . VAL B 1 167 ? 9.789 -9.266 -9.328 1 97.56 167 VAL B C 1
ATOM 5690 O O .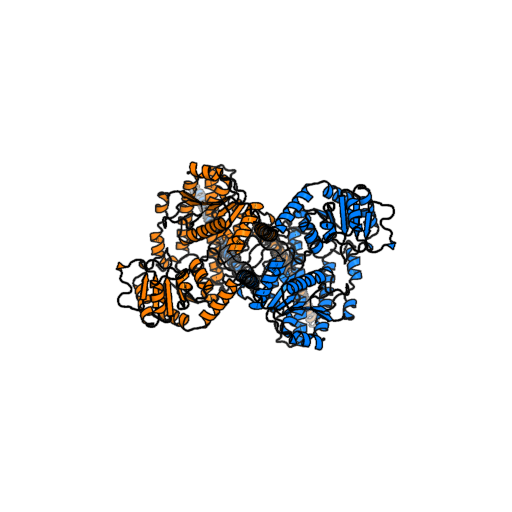 VAL B 1 167 ? 10.703 -10.031 -9.023 1 97.56 167 VAL B O 1
ATOM 5693 N N . SER B 1 168 ? 8.523 -9.578 -9.289 1 96.25 168 SER B N 1
ATOM 5694 C CA . SER B 1 168 ? 8.141 -10.953 -8.977 1 96.25 168 SER B CA 1
ATOM 5695 C C . SER B 1 168 ? 6.906 -11.375 -9.766 1 96.25 168 SER B C 1
ATOM 5697 O O . SER B 1 168 ? 5.902 -10.656 -9.789 1 96.25 168 SER B O 1
ATOM 5699 N N . PRO B 1 169 ? 6.988 -12.57 -10.406 1 92.81 169 PRO B N 1
ATOM 5700 C CA . PRO B 1 169 ? 5.805 -13.07 -11.117 1 92.81 169 PRO B CA 1
ATOM 5701 C C . PRO B 1 169 ? 4.711 -13.562 -10.164 1 92.81 169 PRO B C 1
ATOM 5703 O O . PRO B 1 169 ? 3.555 -13.688 -10.57 1 92.81 169 PRO B O 1
ATOM 5706 N N . THR B 1 170 ? 5.059 -13.82 -8.93 1 92.31 170 THR B N 1
ATOM 5707 C CA . THR B 1 170 ? 4.133 -14.328 -7.926 1 92.31 170 THR B CA 1
ATOM 5708 C C . THR B 1 170 ? 4.203 -13.492 -6.652 1 92.31 170 THR B C 1
ATOM 5710 O O . THR B 1 170 ? 4.879 -12.461 -6.621 1 92.31 170 THR B O 1
ATOM 5713 N N . ALA B 1 171 ? 3.455 -13.922 -5.672 1 91.94 171 ALA B N 1
ATOM 5714 C CA . ALA B 1 171 ? 3.598 -13.328 -4.348 1 91.94 171 ALA B CA 1
ATOM 5715 C C . ALA B 1 171 ? 5 -13.562 -3.789 1 91.94 171 ALA B C 1
ATOM 5717 O O . ALA B 1 171 ? 5.695 -14.484 -4.211 1 91.94 171 ALA B O 1
ATOM 5718 N N . LEU B 1 172 ? 5.379 -12.75 -2.93 1 93.62 172 LEU B N 1
ATOM 5719 C CA . LEU B 1 172 ? 6.711 -12.836 -2.34 1 93.62 172 LEU B CA 1
ATOM 5720 C C . LEU B 1 172 ? 6.734 -13.844 -1.193 1 93.62 172 LEU B C 1
ATOM 5722 O O . LEU B 1 172 ? 5.75 -13.984 -0.465 1 93.62 172 LEU B O 1
ATOM 5726 N N . PHE B 1 173 ? 7.863 -14.461 -1.086 1 92.5 173 PHE B N 1
ATOM 5727 C CA . PHE B 1 173 ? 8.086 -15.281 0.099 1 92.5 173 PHE B CA 1
ATOM 5728 C C . PHE B 1 173 ? 8.188 -14.414 1.347 1 92.5 173 PHE B C 1
ATOM 5730 O O . PHE B 1 173 ? 8.547 -13.242 1.263 1 92.5 173 PHE B O 1
ATOM 5737 N N . GLU B 1 174 ? 7.953 -15.055 2.432 1 93 174 GLU B N 1
ATOM 5738 C CA . GLU B 1 174 ? 7.906 -14.352 3.711 1 93 174 GLU B CA 1
ATOM 5739 C C . GLU B 1 174 ? 9.234 -13.656 4.008 1 93 174 GLU B C 1
ATOM 5741 O O . GLU B 1 174 ? 9.25 -12.547 4.539 1 93 174 GLU B O 1
ATOM 5746 N N . TYR B 1 175 ? 10.305 -14.312 3.666 1 94.75 175 TYR B N 1
ATOM 5747 C CA . TYR B 1 175 ? 11.609 -13.719 3.947 1 94.75 175 TYR B CA 1
ATOM 5748 C C . TYR B 1 175 ? 11.781 -12.406 3.191 1 94.75 175 TYR B C 1
ATOM 5750 O O . TYR B 1 175 ? 12.297 -11.43 3.742 1 94.75 175 TYR B O 1
ATOM 5758 N N . ALA B 1 176 ? 11.438 -12.398 1.929 1 96.06 176 ALA B N 1
ATOM 5759 C CA . ALA B 1 176 ? 11.539 -11.172 1.144 1 96.06 176 ALA B CA 1
ATOM 5760 C C . ALA B 1 176 ? 10.664 -10.07 1.739 1 96.06 176 ALA B C 1
ATOM 5762 O O . ALA B 1 176 ? 11.086 -8.914 1.826 1 96.06 176 ALA B O 1
ATOM 5763 N N . ILE B 1 177 ? 9.477 -10.422 2.16 1 94.88 177 ILE B N 1
ATOM 5764 C CA . ILE B 1 177 ? 8.539 -9.5 2.795 1 94.88 177 ILE B CA 1
ATOM 5765 C C . ILE B 1 177 ? 9.188 -8.867 4.023 1 94.88 177 ILE B C 1
ATOM 5767 O O . ILE B 1 177 ? 9.117 -7.652 4.215 1 94.88 177 ILE B O 1
ATOM 5771 N N . GLU B 1 178 ? 9.773 -9.641 4.758 1 93.44 178 GLU B N 1
ATOM 5772 C CA . GLU B 1 178 ? 10.453 -9.164 5.957 1 93.44 178 GLU B CA 1
ATOM 5773 C C . GLU B 1 178 ? 11.633 -8.266 5.602 1 93.44 178 GLU B C 1
ATOM 5775 O O . GLU B 1 178 ? 11.875 -7.262 6.273 1 93.44 178 GLU B O 1
ATOM 5780 N N . CYS B 1 179 ? 12.352 -8.688 4.57 1 95.69 179 CYS B N 1
ATOM 5781 C CA . CYS B 1 179 ? 13.492 -7.898 4.121 1 95.69 179 CYS B CA 1
ATOM 5782 C C . CYS B 1 179 ? 13.062 -6.484 3.748 1 95.69 179 CYS B C 1
ATOM 5784 O O . CYS B 1 179 ? 13.797 -5.523 3.982 1 95.69 179 CYS B O 1
ATOM 5786 N N . PHE B 1 180 ? 11.891 -6.336 3.227 1 96.31 180 PHE B N 1
ATOM 5787 C CA . PHE B 1 180 ? 11.43 -5.039 2.756 1 96.31 180 PHE B CA 1
ATOM 5788 C C . PHE B 1 180 ? 10.727 -4.273 3.873 1 96.31 180 PHE B C 1
ATOM 5790 O O . PHE B 1 180 ? 10.367 -3.107 3.705 1 96.31 180 PHE B O 1
ATOM 5797 N N . GLY B 1 181 ? 10.508 -4.887 4.941 1 94.12 181 GLY B N 1
ATOM 5798 C CA . GLY B 1 181 ? 9.898 -4.242 6.09 1 94.12 181 GLY B CA 1
ATOM 5799 C C . GLY B 1 181 ? 8.383 -4.277 6.059 1 94.12 181 GLY B C 1
ATOM 5800 O O . GLY B 1 181 ? 7.719 -3.475 6.723 1 94.12 181 GLY B O 1
ATOM 5801 N N . ILE B 1 182 ? 7.773 -5.141 5.305 1 95.44 182 ILE B N 1
ATOM 5802 C CA . ILE B 1 182 ? 6.324 -5.32 5.242 1 95.44 182 ILE B CA 1
ATOM 5803 C C . ILE B 1 182 ? 5.871 -6.23 6.383 1 95.44 182 ILE B C 1
ATOM 5805 O O . ILE B 1 182 ? 6.453 -7.293 6.609 1 95.44 182 ILE B O 1
ATOM 5809 N N . PRO B 1 183 ? 4.828 -5.801 7.086 1 92.88 183 PRO B N 1
ATOM 5810 C CA . PRO B 1 183 ? 4.344 -6.684 8.156 1 92.88 183 PRO B CA 1
ATOM 5811 C C . PRO B 1 183 ? 3.82 -8.016 7.625 1 92.88 183 PRO B C 1
ATOM 5813 O O . PRO B 1 183 ? 3.045 -8.039 6.664 1 92.88 183 PRO B O 1
ATOM 5816 N N . ASN B 1 184 ? 4.344 -9.047 8.18 1 91.06 184 ASN B N 1
ATOM 5817 C CA . ASN B 1 184 ? 3.83 -10.391 7.922 1 91.06 184 ASN B CA 1
ATOM 5818 C C . ASN B 1 184 ? 3.002 -10.914 9.094 1 91.06 184 ASN B C 1
ATOM 5820 O O . ASN B 1 184 ? 3.533 -11.141 10.18 1 91.06 184 ASN B O 1
ATOM 5824 N N . ILE B 1 185 ? 1.729 -11.086 8.906 1 94.31 185 ILE B N 1
ATOM 5825 C CA . ILE B 1 185 ? 0.81 -11.469 9.977 1 94.31 185 ILE B CA 1
ATOM 5826 C C . ILE B 1 185 ? 0.273 -12.875 9.719 1 94.31 185 ILE B C 1
ATOM 5828 O O . ILE B 1 185 ? -0.783 -13.039 9.102 1 94.31 185 ILE B O 1
ATOM 5832 N N . PRO B 1 186 ? 0.908 -13.812 10.266 1 95 186 PRO B N 1
ATOM 5833 C CA . PRO B 1 186 ? 0.586 -15.203 9.922 1 95 186 PRO B CA 1
ATOM 5834 C C . PRO B 1 186 ? -0.798 -15.625 10.406 1 95 186 PRO B C 1
ATOM 5836 O O . PRO B 1 186 ? -1.286 -16.688 10.039 1 95 186 PRO B O 1
ATOM 5839 N N . SER B 1 187 ? -1.401 -14.805 11.281 1 96.06 187 SER B N 1
ATOM 5840 C CA . SER B 1 187 ? -2.723 -15.164 11.789 1 96.06 187 SER B CA 1
ATOM 5841 C C . SER B 1 187 ? -3.754 -15.203 10.664 1 96.06 187 SER B C 1
ATOM 5843 O O . SER B 1 187 ? -4.734 -15.945 10.742 1 96.06 187 SER B O 1
ATOM 5845 N N . TYR B 1 188 ? -3.557 -14.406 9.609 1 96.44 188 TYR B N 1
ATOM 5846 C CA . TYR B 1 188 ? -4.555 -14.43 8.547 1 96.44 188 TYR B CA 1
ATOM 5847 C C . TYR B 1 188 ? -3.893 -14.336 7.18 1 96.44 188 TYR B C 1
ATOM 5849 O O . TYR B 1 188 ? -4.574 -14.367 6.148 1 96.44 188 TYR B O 1
ATOM 5857 N N . ILE B 1 189 ? -2.611 -14.188 7.148 1 95.44 189 ILE B N 1
ATOM 5858 C CA . ILE B 1 189 ? -1.874 -14.227 5.891 1 95.44 189 ILE B CA 1
ATOM 5859 C C . ILE B 1 189 ? -1.225 -15.602 5.719 1 95.44 189 ILE B C 1
ATOM 5861 O O . ILE B 1 189 ? -0.261 -15.93 6.414 1 95.44 189 ILE B O 1
ATOM 5865 N N . PRO B 1 190 ? -1.679 -16.312 4.809 1 94.44 190 PRO B N 1
ATOM 5866 C CA . PRO B 1 190 ? -1.093 -17.641 4.609 1 94.44 190 PRO B CA 1
ATOM 5867 C C . PRO B 1 190 ? 0.293 -17.578 3.973 1 94.44 190 PRO B C 1
ATOM 5869 O O . PRO B 1 190 ? 0.549 -16.734 3.119 1 94.44 190 PRO B O 1
ATOM 5872 N N . SER B 1 191 ? 1.089 -18.516 4.434 1 91.31 191 SER B N 1
ATOM 5873 C CA . SER B 1 191 ? 2.377 -18.672 3.766 1 91.31 191 SER B CA 1
ATOM 5874 C C . SER B 1 191 ? 2.199 -19.109 2.316 1 91.31 191 SER B C 1
ATOM 5876 O O . SER B 1 191 ? 1.242 -19.812 1.99 1 91.31 191 SER B O 1
ATOM 5878 N N . LEU B 1 192 ? 3.105 -18.703 1.483 1 85.56 192 LEU B N 1
ATOM 5879 C CA . LEU B 1 192 ? 3.014 -18.969 0.05 1 85.56 192 LEU B CA 1
ATOM 5880 C C . LEU B 1 192 ? 2.91 -20.469 -0.227 1 85.56 192 LEU B C 1
ATOM 5882 O O . LEU B 1 192 ? 2.289 -20.875 -1.208 1 85.56 192 LEU B O 1
ATOM 5886 N N . LEU B 1 193 ? 3.439 -21.297 0.625 1 80.31 193 LEU B N 1
ATOM 5887 C CA . LEU B 1 193 ? 3.537 -22.734 0.36 1 80.31 193 LEU B CA 1
ATOM 5888 C C . LEU B 1 193 ? 2.389 -23.484 1.021 1 80.31 193 LEU B C 1
ATOM 5890 O O . LEU B 1 193 ? 2.354 -24.719 0.994 1 80.31 193 LEU B O 1
ATOM 5894 N N . THR B 1 194 ? 1.495 -22.703 1.573 1 84.81 194 THR B N 1
ATOM 5895 C CA . THR B 1 194 ? 0.341 -23.359 2.182 1 84.81 194 THR B CA 1
ATOM 5896 C C . THR B 1 194 ? -0.875 -23.266 1.262 1 84.81 194 THR B C 1
ATOM 5898 O O . THR B 1 194 ? -0.843 -22.578 0.246 1 84.81 194 THR B O 1
ATOM 5901 N N . GLN B 1 195 ? -1.827 -24.062 1.55 1 87.31 195 GLN B N 1
ATOM 5902 C CA . GLN B 1 195 ? -3.105 -24.047 0.847 1 87.31 195 GLN B CA 1
ATOM 5903 C C . GLN B 1 195 ? -4.207 -23.469 1.726 1 87.31 195 GLN B C 1
ATOM 5905 O O . GLN B 1 195 ? -5.301 -24.031 1.817 1 87.31 195 GLN B O 1
ATOM 5910 N N . TYR B 1 196 ? -3.84 -22.406 2.436 1 92.12 196 TYR B N 1
ATOM 5911 C CA . TYR B 1 196 ? -4.812 -21.797 3.342 1 92.12 196 TYR B CA 1
ATOM 5912 C C . TYR B 1 196 ? -5.32 -20.469 2.795 1 92.12 196 TYR B C 1
ATOM 5914 O O . TYR B 1 196 ? -4.727 -19.906 1.872 1 92.12 196 TYR B O 1
ATOM 5922 N N . THR B 1 197 ? -6.469 -20.094 3.283 1 93.5 197 THR B N 1
ATOM 5923 C CA . THR B 1 197 ? -7.008 -18.75 3.039 1 93.5 197 THR B CA 1
ATOM 5924 C C . THR B 1 197 ? -6.754 -17.844 4.238 1 93.5 197 THR B C 1
ATOM 5926 O O . THR B 1 197 ? -6.031 -18.219 5.164 1 93.5 197 THR B O 1
ATOM 5929 N N . ASP B 1 198 ? -7.25 -16.656 4.16 1 94.19 198 ASP B N 1
ATOM 5930 C CA . ASP B 1 198 ? -7.117 -15.719 5.273 1 94.19 198 ASP B CA 1
ATOM 5931 C C . ASP B 1 198 ? -8 -16.141 6.445 1 94.19 198 ASP B C 1
ATOM 5933 O O . ASP B 1 198 ? -7.816 -15.656 7.566 1 94.19 198 ASP B O 1
ATOM 5937 N N . LYS B 1 199 ? -8.969 -17 6.188 1 95 199 LYS B N 1
ATOM 5938 C CA . LYS B 1 199 ? -9.797 -17.562 7.25 1 95 199 LYS B CA 1
ATOM 5939 C C . LYS B 1 199 ? -9.305 -18.953 7.656 1 95 199 LYS B C 1
ATOM 5941 O O . LYS B 1 199 ? -9.727 -19.953 7.082 1 95 199 LYS B O 1
ATOM 5946 N N . MET B 1 200 ? -8.539 -19.016 8.625 1 96.06 200 MET B N 1
ATOM 5947 C CA . MET B 1 200 ? -7.895 -20.25 9.055 1 96.06 200 MET B CA 1
ATOM 5948 C C . MET B 1 200 ? -8.469 -20.734 10.383 1 96.06 200 MET B C 1
ATOM 5950 O O . MET B 1 200 ? -8.828 -19.922 11.234 1 96.06 200 MET B O 1
ATOM 5954 N N . THR B 1 201 ? -8.477 -22.047 10.539 1 96 201 THR B N 1
ATOM 5955 C CA . THR B 1 201 ? -8.781 -22.641 11.836 1 96 201 THR B CA 1
ATOM 5956 C C . THR B 1 201 ? -7.598 -22.5 12.789 1 96 201 THR B C 1
ATOM 5958 O O . THR B 1 201 ? -6.516 -22.078 12.383 1 96 201 THR B O 1
ATOM 5961 N N . TYR B 1 202 ? -7.852 -22.875 14.031 1 95.69 202 TYR B N 1
ATOM 5962 C CA . TYR B 1 202 ? -6.793 -22.797 15.031 1 95.69 202 TYR B CA 1
ATOM 5963 C C . TYR B 1 202 ? -5.578 -23.609 14.594 1 95.69 202 TYR B C 1
ATOM 5965 O O . TYR B 1 202 ? -4.453 -23.109 14.609 1 95.69 202 TYR B O 1
ATOM 5973 N N . LEU B 1 203 ? -5.789 -24.844 14.18 1 95.69 203 LEU B N 1
ATOM 5974 C CA . LEU B 1 203 ? -4.707 -25.719 13.781 1 95.69 203 LEU B CA 1
ATOM 5975 C C . LEU B 1 203 ? -4.027 -25.219 12.516 1 95.69 203 LEU B C 1
ATOM 5977 O O . LEU B 1 203 ? -2.807 -25.328 12.367 1 95.69 203 LEU B O 1
ATOM 5981 N N . GLN B 1 204 ? -4.781 -24.672 11.594 1 95.56 204 GLN B N 1
ATOM 5982 C CA . GLN B 1 204 ? -4.211 -24.109 10.375 1 95.56 204 GLN B CA 1
ATOM 5983 C C . GLN B 1 204 ? -3.309 -22.922 10.68 1 95.56 204 GLN B C 1
ATOM 5985 O O . GLN B 1 204 ? -2.248 -22.781 10.07 1 95.56 204 GLN B O 1
ATOM 5990 N N . ARG B 1 205 ? -3.775 -22.094 11.586 1 96.56 205 ARG B N 1
ATOM 5991 C CA . ARG B 1 205 ? -2.957 -20.953 11.992 1 96.56 205 ARG B CA 1
ATOM 5992 C C . ARG B 1 205 ? -1.635 -21.422 12.594 1 96.56 205 ARG B C 1
ATOM 5994 O O . ARG B 1 205 ? -0.585 -20.828 12.328 1 96.56 205 ARG B O 1
ATOM 6001 N N . LEU B 1 206 ? -1.731 -22.453 13.422 1 94.94 206 LEU B N 1
ATOM 6002 C CA . LEU B 1 206 ? -0.523 -23 14.023 1 94.94 206 LEU B CA 1
ATOM 6003 C C . LEU B 1 206 ? 0.429 -23.516 12.953 1 94.94 206 LEU B C 1
ATOM 6005 O O . LEU B 1 206 ? 1.619 -23.203 12.961 1 94.94 206 LEU B O 1
ATOM 6009 N N . LYS B 1 207 ? -0.064 -24.312 12.055 1 93.06 207 LYS B N 1
ATOM 6010 C CA . LYS B 1 207 ? 0.754 -24.844 10.977 1 93.06 207 LYS B CA 1
ATOM 6011 C C . LYS B 1 207 ? 1.332 -23.734 10.109 1 93.06 207 LYS B C 1
ATOM 6013 O O . LYS B 1 207 ? 2.494 -23.797 9.703 1 93.06 207 LYS B O 1
ATOM 6018 N N . ASN B 1 208 ? 0.471 -22.734 9.859 1 94.44 208 ASN B N 1
ATOM 6019 C CA . ASN B 1 208 ? 0.914 -21.594 9.07 1 94.44 208 ASN B CA 1
ATOM 6020 C C . ASN B 1 208 ? 2.074 -20.859 9.734 1 94.44 208 ASN B C 1
ATOM 6022 O O . ASN B 1 208 ? 3.033 -20.469 9.07 1 94.44 208 ASN B O 1
ATOM 6026 N N . LEU B 1 209 ? 1.958 -20.688 10.992 1 94.62 209 LEU B N 1
ATOM 6027 C CA . LEU B 1 209 ? 3.021 -20.031 11.742 1 94.62 209 LEU B CA 1
ATOM 6028 C C . LEU B 1 209 ? 4.32 -20.828 11.648 1 94.62 209 LEU B C 1
ATOM 6030 O O . LEU B 1 209 ? 5.387 -20.25 11.414 1 94.62 209 LEU B O 1
ATOM 6034 N N . ILE B 1 210 ? 4.25 -22.094 11.812 1 91.69 210 ILE B N 1
ATOM 6035 C CA . ILE B 1 210 ? 5.422 -22.969 11.781 1 91.69 210 ILE B CA 1
ATOM 6036 C C . ILE B 1 210 ? 6.082 -22.906 10.406 1 91.69 210 ILE B C 1
ATOM 6038 O O . ILE B 1 210 ? 7.297 -22.734 10.297 1 91.69 210 ILE B O 1
ATOM 6042 N N . ILE B 1 211 ? 5.273 -23.016 9.359 1 90.88 211 ILE B N 1
ATOM 6043 C CA . ILE B 1 211 ? 5.789 -22.984 7.996 1 90.88 211 ILE B CA 1
ATOM 6044 C C . ILE B 1 211 ? 6.426 -21.641 7.711 1 90.88 211 ILE B C 1
ATOM 6046 O O . ILE B 1 211 ? 7.488 -21.562 7.094 1 90.88 211 ILE B O 1
ATOM 6050 N N . THR B 1 212 ? 5.75 -20.594 8.195 1 93 212 THR B N 1
ATOM 6051 C CA . THR B 1 212 ? 6.273 -19.234 8.008 1 93 212 THR B CA 1
ATOM 6052 C C . THR B 1 212 ? 7.648 -19.109 8.664 1 93 212 THR B C 1
ATOM 6054 O O . THR B 1 212 ? 8.578 -18.578 8.047 1 93 212 THR B O 1
ATOM 6057 N N . ILE B 1 213 ? 7.812 -19.594 9.852 1 92.25 213 ILE B N 1
ATOM 6058 C CA . ILE B 1 213 ? 9.078 -19.5 10.578 1 92.25 213 ILE B CA 1
ATOM 6059 C C . ILE B 1 213 ? 10.141 -20.328 9.859 1 92.25 213 ILE B C 1
ATOM 6061 O O . ILE B 1 213 ? 11.258 -19.859 9.641 1 92.25 213 ILE B O 1
ATOM 6065 N N . LEU B 1 214 ? 9.789 -21.5 9.461 1 90.94 214 LEU B N 1
ATOM 6066 C CA . LEU B 1 214 ? 10.734 -22.422 8.844 1 90.94 214 LEU B CA 1
ATOM 6067 C C . LEU B 1 214 ? 11.227 -21.875 7.508 1 90.94 214 LEU B C 1
ATOM 6069 O O . LEU B 1 214 ? 12.43 -21.891 7.234 1 90.94 214 LEU B O 1
ATOM 6073 N N . THR B 1 215 ? 10.32 -21.469 6.68 1 90.56 215 THR B N 1
ATOM 6074 C CA . THR B 1 215 ? 10.695 -20.969 5.363 1 90.56 215 THR B CA 1
ATOM 6075 C C . THR B 1 215 ? 11.531 -19.688 5.496 1 90.56 215 THR B C 1
ATOM 6077 O O . THR B 1 215 ? 12.5 -19.5 4.75 1 90.56 215 THR B O 1
ATOM 6080 N N . THR B 1 216 ? 11.164 -18.844 6.41 1 93.44 216 THR B N 1
ATOM 6081 C CA . THR B 1 216 ? 11.922 -17.625 6.648 1 93.44 216 THR B CA 1
ATOM 6082 C C . THR B 1 216 ? 13.344 -17.953 7.094 1 93.44 216 THR B C 1
ATOM 6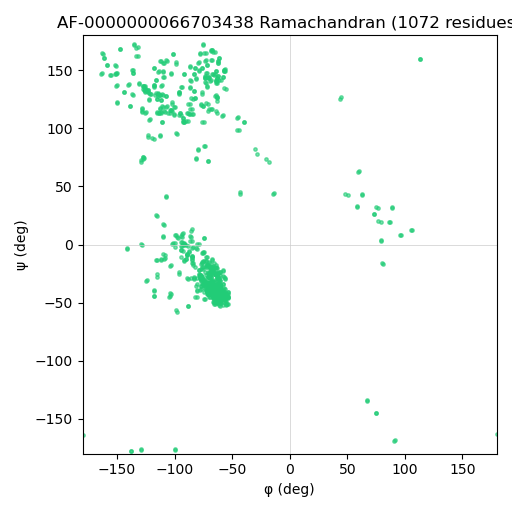084 O O . THR B 1 216 ? 14.305 -17.344 6.617 1 93.44 216 THR B O 1
ATOM 6087 N N . LYS B 1 217 ? 13.523 -18.906 7.941 1 93.69 217 LYS B N 1
ATOM 6088 C CA . LYS B 1 217 ? 14.836 -19.281 8.445 1 93.69 217 LYS B CA 1
ATOM 6089 C C . LYS B 1 217 ? 15.688 -19.906 7.344 1 93.69 217 LYS B C 1
ATOM 6091 O O . LYS B 1 217 ? 16.891 -19.672 7.277 1 93.69 217 LYS B O 1
ATOM 6096 N N . LEU B 1 218 ? 15.086 -20.672 6.57 1 93.19 218 LEU B N 1
ATOM 6097 C CA . LEU B 1 218 ? 15.797 -21.328 5.477 1 93.19 218 LEU B CA 1
ATOM 6098 C C . LEU B 1 218 ? 16.344 -20.297 4.492 1 93.19 218 LEU B C 1
ATOM 6100 O O . LEU B 1 218 ? 17.484 -20.375 4.066 1 93.19 218 LEU B O 1
ATOM 6104 N N . LEU B 1 219 ? 15.5 -19.375 4.148 1 94.44 219 LEU B N 1
ATOM 6105 C CA . LEU B 1 219 ? 15.93 -18.359 3.193 1 94.44 219 LEU B CA 1
ATOM 6106 C C . LEU B 1 219 ? 16.922 -17.391 3.836 1 94.44 219 LEU B C 1
ATOM 6108 O O . LEU B 1 219 ? 17.828 -16.891 3.162 1 94.44 219 LEU B O 1
ATOM 6112 N N . ASP B 1 220 ? 16.766 -17.125 5.09 1 95.88 220 ASP B N 1
ATOM 6113 C CA . ASP B 1 220 ? 17.75 -16.344 5.812 1 95.88 220 ASP B CA 1
ATOM 6114 C C . ASP B 1 220 ? 19.125 -17.031 5.805 1 95.88 220 ASP B C 1
ATOM 6116 O O . ASP B 1 220 ? 20.156 -16.359 5.66 1 95.88 220 ASP B O 1
ATOM 6120 N N . ASN B 1 221 ? 19.094 -18.328 6.004 1 96.38 221 ASN B N 1
ATOM 6121 C CA . ASN B 1 221 ? 20.328 -19.094 5.93 1 96.38 221 ASN B CA 1
ATOM 6122 C C . ASN B 1 221 ? 20.969 -18.984 4.551 1 96.38 221 ASN B C 1
ATOM 6124 O O . ASN B 1 221 ? 22.203 -18.906 4.441 1 96.38 221 ASN B O 1
ATOM 6128 N N . HIS B 1 222 ? 20.172 -19.062 3.555 1 96.88 222 HIS B N 1
ATOM 6129 C CA . HIS B 1 222 ? 20.688 -18.875 2.209 1 96.88 222 HIS B CA 1
ATOM 6130 C C . HIS B 1 222 ? 21.375 -17.516 2.068 1 96.88 222 HIS B C 1
ATOM 6132 O O . HIS B 1 222 ? 22.422 -17.406 1.438 1 96.88 222 HIS B O 1
ATOM 6138 N N . THR B 1 223 ? 20.781 -16.484 2.609 1 97.69 223 THR B N 1
ATOM 6139 C CA . THR B 1 223 ? 21.359 -15.141 2.574 1 97.69 223 THR B CA 1
ATOM 6140 C C . THR B 1 223 ? 22.719 -15.117 3.283 1 97.69 223 THR B C 1
ATOM 6142 O O . THR B 1 223 ? 23.672 -14.508 2.793 1 97.69 223 THR B O 1
ATOM 6145 N N . ILE B 1 224 ? 22.797 -15.789 4.391 1 97.56 224 ILE B N 1
ATOM 6146 C CA . ILE B 1 224 ? 24.031 -15.859 5.164 1 97.56 224 ILE B CA 1
ATOM 6147 C C . ILE B 1 224 ? 25.109 -16.547 4.348 1 97.56 224 ILE B C 1
ATOM 6149 O O . ILE B 1 224 ? 26.266 -16.094 4.32 1 97.56 224 ILE B O 1
ATOM 6153 N N . ARG B 1 225 ? 24.75 -17.578 3.705 1 97.88 225 ARG B N 1
ATOM 6154 C CA . ARG B 1 225 ? 25.703 -18.328 2.887 1 97.88 225 ARG B CA 1
ATOM 6155 C C . ARG B 1 225 ? 26.188 -17.484 1.705 1 97.88 225 ARG B C 1
ATOM 6157 O O . ARG B 1 225 ? 27.375 -17.5 1.372 1 97.88 225 ARG B O 1
ATOM 6164 N N . CYS B 1 226 ? 25.281 -16.812 1.054 1 98.12 226 CYS B N 1
ATOM 6165 C CA . CYS B 1 226 ? 25.656 -15.922 -0.031 1 98.12 226 CYS B CA 1
ATOM 6166 C C . CYS B 1 226 ? 26.578 -14.82 0.473 1 98.12 226 CYS B C 1
ATOM 6168 O O . CYS B 1 226 ? 27.562 -14.469 -0.189 1 98.12 226 CYS B O 1
ATOM 6170 N N . GLN B 1 227 ? 26.203 -14.25 1.634 1 98.44 227 GLN B N 1
ATOM 6171 C CA . GLN B 1 227 ? 27.047 -13.234 2.262 1 98.44 227 GLN B CA 1
ATOM 6172 C C . GLN B 1 227 ? 28.469 -13.742 2.459 1 98.44 227 GLN B C 1
ATOM 6174 O O . GLN B 1 227 ? 29.438 -13.031 2.172 1 98.44 227 GLN B O 1
ATOM 6179 N N . ALA B 1 228 ? 28.578 -14.961 2.957 1 98.25 228 ALA B N 1
ATOM 6180 C CA . ALA B 1 228 ? 29.891 -15.578 3.197 1 98.25 228 ALA B CA 1
ATOM 6181 C C . ALA B 1 228 ? 30.672 -15.734 1.895 1 98.25 228 ALA B C 1
ATOM 6183 O O . ALA B 1 228 ? 31.891 -15.523 1.862 1 98.25 228 ALA B O 1
ATOM 6184 N N . LEU B 1 229 ? 30 -16.125 0.854 1 98.25 229 LEU B N 1
ATOM 6185 C CA . LEU B 1 229 ? 30.641 -16.266 -0.454 1 98.25 229 LEU B CA 1
ATOM 6186 C C . LEU B 1 229 ? 31.219 -14.945 -0.927 1 98.25 229 LEU B C 1
ATOM 6188 O O . LEU B 1 229 ? 32.375 -14.891 -1.351 1 98.25 229 LEU B O 1
ATOM 6192 N N . PHE B 1 230 ? 30.469 -13.867 -0.846 1 98.5 230 PHE B N 1
ATOM 6193 C CA . PHE B 1 230 ? 30.922 -12.562 -1.293 1 98.5 230 PHE B CA 1
ATOM 6194 C C . PHE B 1 230 ? 32.062 -12.062 -0.42 1 98.5 230 PHE B C 1
ATOM 6196 O O . PHE B 1 230 ? 33.031 -11.461 -0.921 1 98.5 230 PHE B O 1
ATOM 6203 N N . ARG B 1 231 ? 31.969 -12.297 0.854 1 98.19 231 ARG B N 1
ATOM 6204 C CA . ARG B 1 231 ? 33.062 -11.891 1.745 1 98.19 231 ARG B CA 1
ATOM 6205 C C . ARG B 1 231 ? 34.312 -12.68 1.46 1 98.19 231 ARG B C 1
ATOM 6207 O O . ARG B 1 231 ? 35.438 -12.156 1.571 1 98.19 231 ARG B O 1
ATOM 6214 N N . ARG B 1 232 ? 34.219 -13.93 1.117 1 98.06 232 ARG B N 1
ATOM 6215 C CA . ARG B 1 232 ? 35.344 -14.758 0.756 1 98.06 232 ARG B CA 1
ATOM 6216 C C . ARG B 1 232 ? 36.031 -14.258 -0.521 1 98.06 232 ARG B C 1
ATOM 6218 O O . ARG B 1 232 ? 37.25 -14.195 -0.607 1 98.06 232 ARG B O 1
ATOM 6225 N N . LEU B 1 233 ? 35.25 -13.836 -1.463 1 97.31 233 LEU B N 1
ATOM 6226 C CA . LEU B 1 233 ? 35.781 -13.477 -2.779 1 97.31 233 LEU B CA 1
ATOM 6227 C C . LEU B 1 233 ? 36.188 -12.008 -2.814 1 97.31 233 LEU B C 1
ATOM 6229 O O . LEU B 1 233 ? 37.125 -11.648 -3.537 1 97.31 233 LEU B O 1
ATOM 6233 N N . TYR B 1 234 ? 35.562 -11.141 -2.035 1 97.31 234 TYR B N 1
ATOM 6234 C CA . TYR B 1 234 ? 35.781 -9.711 -2.225 1 97.31 234 TYR B CA 1
ATOM 6235 C C . TYR B 1 234 ? 36.125 -9.039 -0.907 1 97.31 234 TYR B C 1
ATOM 6237 O O . TYR B 1 234 ? 36.281 -7.812 -0.85 1 97.31 234 TYR B O 1
ATOM 6245 N N . GLY B 1 235 ? 36.188 -9.75 0.165 1 97.25 235 GLY B N 1
ATOM 6246 C CA . GLY B 1 235 ? 36.656 -9.211 1.426 1 97.25 235 GLY B CA 1
ATOM 6247 C C . GLY B 1 235 ? 35.594 -9.125 2.492 1 97.25 235 GLY B C 1
ATOM 6248 O O . GLY B 1 235 ? 34.406 -9.039 2.178 1 97.25 235 GLY B O 1
ATOM 6249 N N . ASP B 1 236 ? 35.969 -9.055 3.715 1 96.19 236 ASP B N 1
ATOM 6250 C CA . ASP B 1 236 ? 35.094 -9.078 4.879 1 96.19 236 ASP B CA 1
ATOM 6251 C C . ASP B 1 236 ? 34.25 -7.793 4.977 1 96.19 236 ASP B C 1
ATOM 6253 O O . ASP B 1 236 ? 33.219 -7.766 5.629 1 96.19 236 ASP B O 1
ATOM 6257 N N . GLN B 1 237 ? 34.75 -6.832 4.293 1 96.56 237 GLN B N 1
ATOM 6258 C CA . GLN B 1 237 ? 34.062 -5.543 4.395 1 96.56 237 GLN B CA 1
ATOM 6259 C C . GLN B 1 237 ? 33.031 -5.379 3.291 1 96.56 237 GLN B C 1
ATOM 6261 O O . GLN B 1 237 ? 32.469 -4.289 3.102 1 96.56 237 GLN B O 1
ATOM 6266 N N . PHE B 1 238 ? 32.781 -6.473 2.568 1 97.5 238 PHE B N 1
ATOM 6267 C CA . PHE B 1 238 ? 31.734 -6.402 1.549 1 97.5 238 PHE B CA 1
ATOM 6268 C C . PHE B 1 238 ? 30.406 -5.98 2.162 1 97.5 238 PHE B C 1
ATOM 6270 O O . PHE B 1 238 ? 30.125 -6.312 3.314 1 97.5 238 PHE B O 1
ATOM 6277 N N . ILE B 1 239 ? 29.609 -5.344 1.455 1 97.12 239 ILE B N 1
ATOM 6278 C CA . ILE B 1 239 ? 28.359 -4.758 1.942 1 97.12 239 ILE B CA 1
ATOM 6279 C C . ILE B 1 239 ? 27.438 -5.859 2.459 1 97.12 239 ILE B C 1
ATOM 6281 O O . ILE B 1 239 ? 27.625 -7.035 2.127 1 97.12 239 ILE B O 1
ATOM 6285 N N . ASP B 1 240 ? 26.469 -5.531 3.279 1 97.56 240 ASP B N 1
ATOM 6286 C CA . ASP B 1 240 ? 25.453 -6.457 3.764 1 97.56 240 ASP B CA 1
ATOM 6287 C C . ASP B 1 240 ? 24.406 -6.719 2.695 1 97.56 240 ASP B C 1
ATOM 6289 O O . ASP B 1 240 ? 23.719 -5.793 2.254 1 97.56 240 ASP B O 1
ATOM 6293 N N . LEU B 1 241 ? 24.25 -7.973 2.301 1 97.88 241 LEU B N 1
ATOM 6294 C CA . LEU B 1 241 ? 23.359 -8.32 1.203 1 97.88 241 LEU B CA 1
ATOM 6295 C C . LEU B 1 241 ? 21.906 -8.078 1.59 1 97.88 241 LEU B C 1
ATOM 6297 O O . LEU B 1 241 ? 21.094 -7.66 0.757 1 97.88 241 LEU B O 1
ATOM 6301 N N . LYS B 1 242 ? 21.547 -8.391 2.779 1 96.19 242 LYS B N 1
ATOM 6302 C CA . LYS B 1 242 ? 20.172 -8.156 3.232 1 96.19 242 LYS B CA 1
ATOM 6303 C C . LYS B 1 242 ? 19.812 -6.676 3.17 1 96.19 242 LYS B C 1
ATOM 6305 O O . LYS B 1 242 ? 18.719 -6.312 2.748 1 96.19 242 LYS B O 1
ATOM 6310 N N . GLU B 1 243 ? 20.719 -5.805 3.609 1 96.06 243 GLU B N 1
ATOM 6311 C CA . GLU B 1 243 ? 20.516 -4.363 3.539 1 96.06 243 GLU B CA 1
ATOM 6312 C C . GLU B 1 243 ? 20.422 -3.887 2.092 1 96.06 243 GLU B C 1
ATOM 6314 O O . GLU B 1 243 ? 19.625 -3.008 1.766 1 96.06 243 GLU B O 1
ATOM 6319 N N . LYS B 1 244 ? 21.297 -4.484 1.273 1 96.94 244 LYS B N 1
ATOM 6320 C CA . LYS B 1 244 ? 21.266 -4.121 -0.141 1 96.94 244 LYS B CA 1
ATOM 6321 C C . LYS B 1 244 ? 19.922 -4.465 -0.768 1 96.94 244 LYS B C 1
ATOM 6323 O O . LYS B 1 244 ? 19.375 -3.682 -1.551 1 96.94 244 LYS B O 1
ATOM 6328 N N . LEU B 1 245 ? 19.391 -5.617 -0.434 1 96.88 245 LEU B N 1
ATOM 6329 C CA . LEU B 1 245 ? 18.078 -6.035 -0.924 1 96.88 245 LEU B CA 1
ATOM 6330 C C . LEU B 1 245 ? 16.984 -5.094 -0.429 1 96.88 245 LEU B C 1
ATOM 6332 O O . LEU B 1 245 ? 16.078 -4.742 -1.181 1 96.88 245 LEU B O 1
ATOM 6336 N N . ALA B 1 246 ? 17.109 -4.637 0.767 1 95.5 246 ALA B N 1
ATOM 6337 C CA . ALA B 1 246 ? 16.125 -3.75 1.37 1 95.5 246 ALA B CA 1
ATOM 6338 C C . ALA B 1 246 ? 16.141 -2.373 0.71 1 95.5 246 ALA B C 1
ATOM 6340 O O . ALA B 1 246 ? 15.156 -1.629 0.783 1 95.5 246 ALA B O 1
ATOM 6341 N N . GLN B 1 247 ? 17.188 -2.018 0.057 1 95.06 247 GLN B N 1
ATOM 6342 C CA . GLN B 1 247 ? 17.391 -0.688 -0.509 1 95.06 247 GLN B CA 1
ATOM 6343 C C . GLN B 1 247 ? 16.781 -0.583 -1.899 1 95.06 247 GLN B C 1
ATOM 6345 O O . GLN B 1 247 ? 16.906 0.447 -2.564 1 95.06 247 GLN B O 1
ATOM 6350 N N . VAL B 1 248 ? 16.062 -1.577 -2.316 1 97.31 248 VAL B N 1
ATOM 6351 C CA . VAL B 1 248 ? 15.375 -1.496 -3.602 1 97.31 248 VAL B CA 1
ATOM 6352 C C . VAL B 1 248 ? 14.438 -0.293 -3.611 1 97.31 248 VAL B C 1
ATOM 6354 O O . VAL B 1 248 ? 13.828 0.036 -2.588 1 97.31 248 VAL B O 1
ATOM 6357 N N . THR B 1 249 ? 14.312 0.355 -4.766 1 97.38 249 THR B N 1
ATOM 6358 C CA . THR B 1 249 ? 13.422 1.504 -4.871 1 97.38 249 THR B CA 1
ATOM 6359 C C . THR B 1 249 ? 11.969 1.054 -4.906 1 97.38 249 THR B C 1
ATOM 6361 O O . THR B 1 249 ? 11.117 1.613 -4.203 1 97.38 249 THR B O 1
ATOM 6364 N N . TYR B 1 250 ? 11.727 0.055 -5.73 1 97.94 250 TYR B N 1
ATOM 6365 C CA . TYR B 1 250 ? 10.383 -0.497 -5.82 1 97.94 250 TYR B CA 1
ATOM 6366 C C . TYR B 1 250 ? 10.422 -2.021 -5.852 1 97.94 250 TYR B C 1
ATOM 6368 O O . TYR B 1 250 ? 11.43 -2.617 -6.234 1 97.94 250 TYR B O 1
ATOM 6376 N N . VAL B 1 251 ? 9.414 -2.568 -5.348 1 98.19 251 VAL B N 1
ATOM 6377 C CA . VAL B 1 251 ? 9.07 -3.979 -5.512 1 98.19 251 VAL B CA 1
ATOM 6378 C C . VAL B 1 251 ? 7.781 -4.109 -6.316 1 98.19 251 VAL B C 1
ATOM 6380 O O . VAL B 1 251 ? 6.715 -3.697 -5.863 1 98.19 251 VAL B O 1
ATOM 6383 N N . LEU B 1 252 ? 7.902 -4.66 -7.5 1 97.75 252 LEU B N 1
ATOM 6384 C CA . LEU B 1 252 ? 6.762 -4.777 -8.406 1 97.75 252 LEU B CA 1
ATOM 6385 C C . LEU B 1 252 ? 6.363 -6.234 -8.586 1 97.75 252 LEU B C 1
ATOM 6387 O O . LEU B 1 252 ? 7.109 -7.016 -9.188 1 97.75 252 LEU B O 1
ATOM 6391 N N . THR B 1 253 ? 5.211 -6.582 -8.117 1 96.06 253 THR B N 1
ATOM 6392 C CA . THR B 1 253 ? 4.789 -7.973 -8.227 1 96.06 253 THR B CA 1
ATOM 6393 C C . THR B 1 253 ? 3.652 -8.117 -9.242 1 96.06 253 THR B C 1
ATOM 6395 O O . THR B 1 253 ? 2.947 -7.145 -9.531 1 96.06 253 THR B O 1
ATOM 6398 N N . ASN B 1 254 ? 3.537 -9.297 -9.758 1 94.38 254 ASN B N 1
ATOM 6399 C CA . ASN B 1 254 ? 2.473 -9.57 -10.711 1 94.38 254 ASN B CA 1
ATOM 6400 C C . ASN B 1 254 ? 1.181 -9.977 -10.008 1 94.38 254 ASN B C 1
ATOM 6402 O O . ASN B 1 254 ? 0.194 -10.32 -10.664 1 94.38 254 ASN B O 1
ATOM 6406 N N . THR B 1 255 ? 1.143 -9.977 -8.703 1 94 255 THR B N 1
ATOM 6407 C CA . THR B 1 255 ? -0.091 -10.227 -7.969 1 94 255 THR B CA 1
ATOM 6408 C C . THR B 1 255 ? -1.093 -9.094 -8.195 1 94 255 THR B C 1
ATOM 6410 O O . THR B 1 255 ? -0.702 -7.949 -8.438 1 94 255 THR B O 1
ATOM 6413 N N . ASP B 1 256 ? -2.322 -9.477 -8.195 1 95.06 256 ASP B N 1
ATOM 6414 C CA . ASP B 1 256 ? -3.398 -8.508 -8.391 1 95.06 256 ASP B CA 1
ATOM 6415 C C . ASP B 1 256 ? -4.223 -8.344 -7.121 1 95.06 256 ASP B C 1
ATOM 6417 O O . ASP B 1 256 ? -4.824 -9.305 -6.633 1 95.06 256 ASP B O 1
ATOM 6421 N N . PRO B 1 257 ? -4.328 -7.109 -6.66 1 94.75 257 PRO B N 1
ATOM 6422 C CA . PRO B 1 257 ? -5.082 -6.887 -5.426 1 94.75 257 PRO B CA 1
ATOM 6423 C C . PRO B 1 257 ? -6.543 -7.309 -5.543 1 94.75 257 PRO B C 1
ATOM 6425 O O . PRO B 1 257 ? -7.199 -7.57 -4.527 1 94.75 257 PRO B O 1
ATOM 6428 N N . LEU B 1 258 ? -7.129 -7.375 -6.707 1 96.25 258 LEU B N 1
ATOM 6429 C CA . LEU B 1 258 ? -8.516 -7.777 -6.922 1 96.25 258 LEU B CA 1
ATOM 6430 C C . LEU B 1 258 ? -8.672 -9.289 -6.777 1 96.25 258 LEU B C 1
ATOM 6432 O O . LEU B 1 258 ? -9.789 -9.789 -6.648 1 96.25 258 LEU B O 1
ATOM 6436 N N . PHE B 1 259 ? -7.586 -9.977 -6.785 1 95.69 259 PHE B N 1
ATOM 6437 C CA . PHE B 1 259 ? -7.602 -11.438 -6.742 1 95.69 259 PHE B CA 1
ATOM 6438 C C . PHE B 1 259 ? -6.898 -11.945 -5.488 1 95.69 259 PHE B C 1
ATOM 6440 O O . PHE B 1 259 ? -7.414 -12.836 -4.801 1 95.69 259 PHE B O 1
ATOM 6447 N N . HIS B 1 260 ? -5.77 -11.414 -5.121 1 94.12 260 HIS B N 1
ATOM 6448 C CA . HIS B 1 260 ? -4.945 -11.898 -4.02 1 94.12 260 HIS B CA 1
ATOM 6449 C C . HIS B 1 260 ? -5.512 -11.469 -2.674 1 94.12 260 HIS B C 1
ATOM 6451 O O . HIS B 1 260 ? -6.355 -10.57 -2.611 1 94.12 260 HIS B O 1
ATOM 6457 N N . ILE B 1 261 ? -5.02 -12.109 -1.668 1 92.81 261 ILE B N 1
ATOM 6458 C CA . ILE B 1 261 ? -5.449 -11.812 -0.305 1 92.81 261 ILE B CA 1
ATOM 6459 C C . ILE B 1 261 ? -5.062 -10.383 0.06 1 92.81 261 ILE B C 1
ATOM 6461 O O . ILE B 1 261 ? -3.973 -9.922 -0.286 1 92.81 261 ILE B O 1
ATOM 6465 N N . SER B 1 262 ? -6.051 -9.742 0.757 1 93.19 262 SER B N 1
ATOM 6466 C CA . SER B 1 262 ? -5.746 -8.414 1.271 1 93.19 262 SER B CA 1
ATOM 6467 C C . SER B 1 262 ? -4.738 -8.477 2.412 1 93.19 262 SER B C 1
ATOM 6469 O O . SER B 1 262 ? -4.98 -9.141 3.424 1 93.19 262 SER B O 1
ATOM 6471 N N . ARG B 1 263 ? -3.652 -7.914 2.178 1 93.25 263 ARG B N 1
ATOM 6472 C CA . ARG B 1 263 ? -2.564 -7.926 3.15 1 93.25 263 ARG B CA 1
ATOM 6473 C C . ARG B 1 263 ? -1.957 -6.535 3.309 1 93.25 263 ARG B C 1
ATOM 6475 O O . ARG B 1 263 ? -2.141 -5.672 2.449 1 93.25 263 ARG B O 1
ATOM 6482 N N . PRO B 1 264 ? -1.21 -6.352 4.445 1 95 264 PRO B N 1
ATOM 6483 C CA . PRO B 1 264 ? -0.457 -5.102 4.559 1 95 264 PRO B CA 1
ATOM 6484 C C . PRO B 1 264 ? 0.599 -4.945 3.469 1 95 264 PRO B C 1
ATOM 6486 O O . PRO B 1 264 ? 1.16 -5.941 3.002 1 95 264 PRO B O 1
ATOM 6489 N N . THR B 1 265 ? 0.783 -3.811 3.078 1 95.69 265 THR B N 1
ATOM 6490 C CA . THR B 1 265 ? 1.84 -3.453 2.139 1 95.69 265 THR B CA 1
ATOM 6491 C C . THR B 1 265 ? 2.52 -2.152 2.557 1 95.69 265 THR B C 1
ATOM 6493 O O . THR B 1 265 ? 2.297 -1.657 3.664 1 95.69 265 THR B O 1
ATOM 6496 N N . ILE B 1 266 ? 3.469 -1.657 1.783 1 95.5 266 ILE B N 1
ATOM 6497 C CA . ILE B 1 266 ? 4.137 -0.374 1.972 1 95.5 266 ILE B CA 1
ATOM 6498 C C . ILE B 1 266 ? 4.242 0.354 0.633 1 95.5 266 ILE B C 1
ATOM 6500 O O . ILE B 1 266 ? 3.939 -0.218 -0.417 1 95.5 266 ILE B O 1
ATOM 6504 N N . HIS B 1 267 ? 4.648 1.532 0.67 1 92.25 267 HIS B N 1
ATOM 6505 C CA . HIS B 1 267 ? 4.684 2.361 -0.529 1 92.25 267 HIS B CA 1
ATOM 6506 C C . HIS B 1 267 ? 5.707 1.839 -1.531 1 92.25 267 HIS B C 1
ATOM 6508 O O . HIS B 1 267 ? 5.57 2.059 -2.736 1 92.25 267 HIS B O 1
ATOM 6514 N N . LYS B 1 268 ? 6.664 1.101 -1.022 1 93.62 268 LYS B N 1
ATOM 6515 C CA . LYS B 1 268 ? 7.719 0.515 -1.843 1 93.62 268 LYS B CA 1
ATOM 6516 C C . LYS B 1 268 ? 7.172 -0.601 -2.729 1 93.62 268 LYS B C 1
ATOM 6518 O O . LYS B 1 268 ? 7.703 -0.857 -3.811 1 93.62 268 LYS B O 1
ATOM 6523 N N . MET B 1 269 ? 6.141 -1.197 -2.361 1 96.19 269 MET B N 1
ATOM 6524 C CA . MET B 1 269 ? 5.633 -2.385 -3.043 1 96.19 269 MET B CA 1
ATOM 6525 C C . MET B 1 269 ? 4.367 -2.064 -3.83 1 96.19 269 MET B C 1
ATOM 6527 O O . MET B 1 269 ? 3.426 -1.484 -3.287 1 96.19 269 MET B O 1
ATOM 6531 N N . LEU B 1 270 ? 4.402 -2.439 -5.109 1 95.88 270 LEU B N 1
ATOM 6532 C CA . LEU B 1 270 ? 3.24 -2.293 -5.977 1 95.88 270 LEU B CA 1
ATOM 6533 C C . LEU B 1 270 ? 2.822 -3.639 -6.559 1 95.88 270 LEU B C 1
ATOM 6535 O O . LEU B 1 270 ? 3.646 -4.355 -7.133 1 95.88 270 LEU B O 1
ATOM 6539 N N . GLU B 1 271 ? 1.6 -3.949 -6.336 1 95.38 271 GLU B N 1
ATOM 6540 C CA . GLU B 1 271 ? 1.012 -5.113 -6.992 1 95.38 271 GLU B CA 1
ATOM 6541 C C . GLU B 1 271 ? 0.328 -4.727 -8.297 1 95.38 271 GLU B C 1
ATOM 6543 O O . GLU B 1 271 ? -0.777 -4.18 -8.289 1 95.38 271 GLU B O 1
ATOM 6548 N N . LEU B 1 272 ? 0.864 -5.012 -9.359 1 93.5 272 LEU B N 1
ATOM 6549 C CA . LEU B 1 272 ? 0.453 -4.438 -10.633 1 93.5 272 LEU B CA 1
ATOM 6550 C C . LEU B 1 272 ? -0.52 -5.363 -11.359 1 93.5 272 LEU B C 1
ATOM 6552 O O . LEU B 1 272 ? -1.399 -4.898 -12.086 1 93.5 272 LEU B O 1
ATOM 6556 N N . GLY B 1 273 ? -0.446 -6.66 -11.062 1 91.94 273 GLY B N 1
ATOM 6557 C CA . GLY B 1 273 ? -1.292 -7.602 -11.781 1 91.94 273 GLY B CA 1
ATOM 6558 C C . GLY B 1 273 ? -1.314 -7.355 -13.281 1 91.94 273 GLY B C 1
ATOM 6559 O O . GLY B 1 273 ? -1.529 -6.227 -13.727 1 91.94 273 GLY B O 1
ATOM 6560 N N . GLY B 1 274 ? -1.062 -8.289 -14.039 1 89.69 274 GLY B N 1
ATOM 6561 C CA . GLY B 1 274 ? -1.168 -8.148 -15.484 1 89.69 274 GLY B CA 1
ATOM 6562 C C . GLY B 1 274 ? 0.155 -7.82 -16.156 1 89.69 274 GLY B C 1
ATOM 6563 O O . GLY B 1 274 ? 0.191 -7.461 -17.328 1 89.69 274 GLY B O 1
ATOM 6564 N N . LEU B 1 275 ? 1.159 -7.898 -15.336 1 88.5 275 LEU B N 1
ATOM 6565 C CA . LEU B 1 275 ? 2.479 -7.746 -15.938 1 88.5 275 LEU B CA 1
ATOM 6566 C C . LEU B 1 275 ? 2.762 -8.875 -16.922 1 88.5 275 LEU B C 1
ATOM 6568 O O . LEU B 1 275 ? 2.5 -10.039 -16.625 1 88.5 275 LEU B O 1
ATOM 6572 N N . ALA B 1 276 ? 3.102 -8.641 -18.109 1 82.25 276 ALA B N 1
ATOM 6573 C CA . ALA B 1 276 ? 3.475 -9.625 -19.125 1 82.25 276 ALA B CA 1
ATOM 6574 C C . ALA B 1 276 ? 2.242 -10.328 -19.688 1 82.25 276 ALA B C 1
ATOM 6576 O O . ALA B 1 276 ? 2.316 -11.484 -20.109 1 82.25 276 ALA B O 1
ATOM 6577 N N . LEU B 1 277 ? 1.074 -9.758 -19.547 1 87.31 277 LEU B N 1
ATOM 6578 C CA . LEU B 1 277 ? -0.125 -10.297 -20.172 1 87.31 277 LEU B CA 1
ATOM 6579 C C . LEU B 1 277 ? -0.057 -10.148 -21.688 1 87.31 277 LEU B C 1
ATOM 6581 O O . LEU B 1 277 ? -0.035 -9.031 -22.203 1 87.31 277 LEU B O 1
ATOM 6585 N N . PRO B 1 278 ? -0.046 -11.203 -22.359 1 85.69 278 PRO B N 1
ATOM 6586 C CA . PRO B 1 278 ? 0.05 -11.102 -23.812 1 85.69 278 PRO B CA 1
ATOM 6587 C C . PRO B 1 278 ? -1.223 -10.547 -24.453 1 85.69 278 PRO B C 1
ATOM 6589 O O . PRO B 1 278 ? -2.326 -10.836 -23.984 1 85.69 278 PRO B O 1
ATOM 6592 N N . LYS B 1 279 ? -1.057 -9.781 -25.484 1 86.5 279 LYS B N 1
ATOM 6593 C CA . LYS B 1 279 ? -2.199 -9.367 -26.297 1 86.5 279 LYS B CA 1
ATOM 6594 C C . LYS B 1 279 ? -2.676 -10.492 -27.203 1 86.5 279 LYS B C 1
ATOM 6596 O O . LYS B 1 279 ? -1.87 -11.133 -27.875 1 86.5 279 LYS B O 1
ATOM 6601 N N . PRO B 1 280 ? -3.934 -10.703 -27.125 1 90.19 280 PRO B N 1
ATOM 6602 C CA . PRO B 1 280 ? -4.426 -11.797 -27.953 1 90.19 280 PRO B CA 1
ATOM 6603 C C . PRO B 1 280 ? -4.219 -11.539 -29.453 1 90.19 280 PRO B C 1
ATOM 6605 O O . PRO B 1 280 ? -4.383 -10.414 -29.906 1 90.19 280 PRO B O 1
ATOM 6608 N N . GLN B 1 281 ? -3.861 -12.57 -30.125 1 93.06 281 GLN B N 1
ATOM 6609 C CA . GLN B 1 281 ? -3.73 -12.57 -31.578 1 93.06 281 GLN B CA 1
ATOM 6610 C C . GLN B 1 281 ? -4.797 -13.445 -32.219 1 93.06 281 GLN B C 1
ATOM 6612 O O . GLN B 1 281 ? -5.348 -14.344 -31.578 1 93.06 281 GLN B O 1
ATOM 6617 N N . PRO B 1 282 ? -5.035 -13.141 -33.5 1 95.19 282 PRO B N 1
ATOM 6618 C CA . PRO B 1 282 ? -6.004 -14 -34.188 1 95.19 282 PRO B CA 1
ATOM 6619 C C . PRO B 1 282 ? -5.531 -15.445 -34.281 1 95.19 282 PRO B C 1
ATOM 6621 O O . PRO B 1 282 ? -4.348 -15.703 -34.531 1 95.19 282 PRO B O 1
ATOM 6624 N N . LEU B 1 283 ? -6.512 -16.344 -34.156 1 96.75 283 LEU B N 1
ATOM 6625 C CA . LEU B 1 283 ? -6.211 -17.766 -34.25 1 96.75 283 LEU B CA 1
ATOM 6626 C C . LEU B 1 283 ? -5.996 -18.172 -35.688 1 96.75 283 LEU B C 1
ATOM 6628 O O . LEU B 1 283 ? -6.574 -17.578 -36.594 1 96.75 283 LEU B O 1
ATOM 6632 N N . SER B 1 284 ? -5.176 -19.219 -35.906 1 96.5 284 SER B N 1
ATOM 6633 C CA . SER B 1 284 ? -5.039 -19.797 -37.25 1 96.5 284 SER B CA 1
ATOM 6634 C C . SER B 1 284 ? -6.344 -20.453 -37.688 1 96.5 284 SER B C 1
ATOM 6636 O O . SER B 1 284 ? -7.242 -20.672 -36.906 1 96.5 284 SER B O 1
ATOM 6638 N N . LYS B 1 285 ? -6.41 -20.734 -39 1 96.5 285 LYS B N 1
ATOM 6639 C CA . LYS B 1 285 ? -7.605 -21.375 -39.531 1 96.5 285 LYS B CA 1
ATOM 6640 C C . LYS B 1 285 ? -7.863 -22.719 -38.906 1 96.5 285 LYS B C 1
ATOM 6642 O O . LYS B 1 285 ? -9.016 -23.094 -38.656 1 96.5 285 LYS B O 1
ATOM 6647 N N . GLU B 1 286 ? -6.848 -23.375 -38.625 1 96.5 286 GLU B N 1
ATOM 6648 C CA . GLU B 1 286 ? -6.953 -24.688 -38 1 96.5 286 GLU B CA 1
ATOM 6649 C C . GLU B 1 286 ? -7.578 -24.594 -36.625 1 96.5 286 GLU B C 1
ATOM 6651 O O . GLU B 1 286 ? -8.477 -25.375 -36.281 1 96.5 286 GLU B O 1
ATOM 6656 N N . TRP B 1 287 ? -7.137 -23.703 -35.844 1 97.56 287 TRP B N 1
ATOM 6657 C CA . TRP B 1 287 ? -7.637 -23.562 -34.469 1 97.56 287 TRP B CA 1
ATOM 6658 C C . TRP B 1 287 ? -9.055 -23 -34.469 1 97.56 287 TRP B C 1
ATOM 6660 O O . TRP B 1 287 ? -9.867 -23.344 -33.625 1 97.56 287 TRP B O 1
ATOM 6670 N N . ILE B 1 288 ? -9.367 -22.141 -35.438 1 97.25 288 ILE B N 1
ATOM 6671 C CA . ILE B 1 288 ? -10.734 -21.641 -35.531 1 97.25 288 ILE B CA 1
ATOM 6672 C C . ILE B 1 288 ? -11.688 -22.797 -35.812 1 97.25 288 ILE B C 1
ATOM 6674 O O . ILE B 1 288 ? -12.781 -22.859 -35.25 1 97.25 288 ILE B O 1
ATOM 6678 N N . ALA B 1 289 ? -11.258 -23.703 -36.719 1 97.25 289 ALA B N 1
ATOM 6679 C CA . ALA B 1 289 ? -12.078 -24.875 -37 1 97.25 289 ALA B CA 1
ATOM 6680 C C . ALA B 1 289 ? -12.305 -25.719 -35.781 1 97.25 289 ALA B C 1
ATOM 6682 O O . ALA B 1 289 ? -13.422 -26.188 -35.531 1 97.25 289 ALA B O 1
ATOM 6683 N N . VAL B 1 290 ? -11.273 -25.891 -35 1 97.62 290 VAL B N 1
ATOM 6684 C CA . VAL B 1 290 ? -11.359 -26.688 -33.781 1 97.62 290 VAL B CA 1
ATOM 6685 C C . VAL B 1 290 ? -12.305 -26 -32.781 1 97.62 290 VAL B C 1
ATOM 6687 O O . VAL B 1 290 ? -13.164 -26.656 -32.188 1 97.62 290 VAL B O 1
ATOM 6690 N N . MET B 1 291 ? -12.195 -24.688 -32.656 1 97.94 291 MET B N 1
ATOM 6691 C CA . MET B 1 291 ? -12.953 -23.906 -31.672 1 97.94 291 MET B CA 1
ATOM 6692 C C . MET B 1 291 ? -14.438 -23.891 -32.031 1 97.94 291 MET B C 1
ATOM 6694 O O . MET B 1 291 ? -15.289 -23.75 -31.141 1 97.94 291 MET B O 1
ATOM 6698 N N . ASN B 1 292 ? -14.727 -24.078 -33.281 1 97.06 292 ASN B N 1
ATOM 6699 C CA . ASN B 1 292 ? -16.109 -23.953 -33.75 1 97.06 292 ASN B CA 1
ATOM 6700 C C . ASN B 1 292 ? -16.766 -25.328 -33.906 1 97.06 292 ASN B C 1
ATOM 6702 O O . ASN B 1 292 ? -17.922 -25.422 -34.312 1 97.06 292 ASN B O 1
ATOM 6706 N N . LYS B 1 293 ? -16.047 -26.406 -33.656 1 96.75 293 LYS B N 1
ATOM 6707 C CA . LYS B 1 293 ? -16.578 -27.75 -33.812 1 96.75 293 LYS B CA 1
ATOM 6708 C C . LYS B 1 293 ? -17.781 -27.984 -32.906 1 96.75 293 LYS B C 1
ATOM 6710 O O . LYS B 1 293 ? -18.703 -28.719 -33.25 1 96.75 293 LYS B O 1
ATOM 6715 N N . ARG B 1 294 ? -17.734 -27.5 -31.719 1 96.94 294 ARG B N 1
ATOM 6716 C CA . ARG B 1 294 ? -18.797 -27.578 -30.719 1 96.94 294 ARG B CA 1
ATOM 6717 C C . ARG B 1 294 ? -19.031 -26.219 -30.062 1 96.94 294 ARG B C 1
ATOM 6719 O O . ARG B 1 294 ? -18.234 -25.297 -30.234 1 96.94 294 ARG B O 1
ATOM 6726 N N . LYS B 1 295 ? -20.062 -26.094 -29.328 1 94.06 295 LYS B N 1
ATOM 6727 C CA . LYS B 1 295 ? -20.453 -24.812 -28.75 1 94.06 295 LYS B CA 1
ATOM 6728 C C . LYS B 1 295 ? -19.594 -24.453 -27.562 1 94.06 295 LYS B C 1
ATOM 6730 O O . LYS B 1 295 ? -19.469 -23.266 -27.203 1 94.06 295 LYS B O 1
ATOM 6735 N N . ALA B 1 296 ? -19.094 -25.469 -26.953 1 96.81 296 ALA B N 1
ATOM 6736 C CA . ALA B 1 296 ? -18.297 -25.234 -25.766 1 96.81 296 ALA B CA 1
ATOM 6737 C C . ALA B 1 296 ? -16.938 -25.938 -25.875 1 96.81 296 ALA B C 1
ATOM 6739 O O . ALA B 1 296 ? -16.844 -27.047 -26.375 1 96.81 296 ALA B O 1
ATOM 6740 N N . VAL B 1 297 ? -15.891 -25.203 -25.484 1 98.44 297 VAL B N 1
ATOM 6741 C CA . VAL B 1 297 ? -14.531 -25.734 -25.484 1 98.44 297 VAL B CA 1
ATOM 6742 C C . VAL B 1 297 ? -13.898 -25.562 -24.109 1 98.44 297 VAL B C 1
ATOM 6744 O O . VAL B 1 297 ? -14.07 -24.516 -23.469 1 98.44 297 VAL B O 1
ATOM 6747 N N . VAL B 1 298 ? -13.258 -26.547 -23.609 1 98.5 298 VAL B N 1
ATOM 6748 C CA . VAL B 1 298 ? -12.477 -26.5 -22.375 1 98.5 298 VAL B CA 1
ATOM 6749 C C . VAL B 1 298 ? -11 -26.734 -22.688 1 98.5 298 VAL B C 1
ATOM 6751 O O . VAL B 1 298 ? -10.656 -27.719 -23.359 1 98.5 298 VAL B O 1
ATOM 6754 N N . LEU B 1 299 ? -10.203 -25.812 -22.266 1 98.44 299 LEU B N 1
ATOM 6755 C CA . LEU B 1 299 ? -8.758 -25.953 -22.422 1 98.44 299 LEU B CA 1
ATOM 6756 C C . LEU B 1 299 ? -8.156 -26.719 -21.25 1 98.44 299 LEU B C 1
ATOM 6758 O O . LEU B 1 299 ? -8.531 -26.5 -20.109 1 98.44 299 LEU B O 1
ATOM 6762 N N . VAL B 1 300 ? -7.273 -27.688 -21.562 1 98.06 300 VAL B N 1
ATOM 6763 C CA . VAL B 1 300 ? -6.617 -28.5 -20.547 1 98.06 300 VAL B CA 1
ATOM 6764 C C . VAL B 1 300 ? -5.102 -28.422 -20.719 1 98.06 300 VAL B C 1
ATOM 6766 O O . VAL B 1 300 ? -4.555 -28.844 -21.734 1 98.06 300 VAL B O 1
ATOM 6769 N N . SER B 1 301 ? -4.477 -27.828 -19.734 1 96.38 301 SER B N 1
ATOM 6770 C CA . SER B 1 301 ? -3.023 -27.688 -19.781 1 96.38 301 SER B CA 1
ATOM 6771 C C . SER B 1 301 ? -2.436 -27.656 -18.375 1 96.38 301 SER B C 1
ATOM 6773 O O . SER B 1 301 ? -2.984 -27.016 -17.484 1 96.38 301 SER B O 1
ATOM 6775 N N . PHE B 1 302 ? -1.348 -28.359 -18.109 1 92.31 302 PHE B N 1
ATOM 6776 C CA . PHE B 1 302 ? -0.721 -28.406 -16.797 1 92.31 302 PHE B CA 1
ATOM 6777 C C . PHE B 1 302 ? 0.671 -27.781 -16.828 1 92.31 302 PHE B C 1
ATOM 6779 O O . PHE B 1 302 ? 1.556 -28.188 -16.078 1 92.31 302 PHE B O 1
ATOM 6786 N N . GLY B 1 303 ? 0.886 -26.891 -17.781 1 83.56 303 GLY B N 1
ATOM 6787 C CA . GLY B 1 303 ? 2.082 -26.062 -17.797 1 83.56 303 GLY B CA 1
ATOM 6788 C C . GLY B 1 303 ? 3.225 -26.688 -18.578 1 83.56 303 GLY B C 1
ATOM 6789 O O . GLY B 1 303 ? 3.021 -27.641 -19.328 1 83.56 303 GLY B O 1
ATOM 6790 N N . THR B 1 304 ? 4.418 -26.094 -18.438 1 77.81 304 THR B N 1
ATOM 6791 C CA . THR B 1 304 ? 5.57 -26.484 -19.25 1 77.81 304 THR B CA 1
ATOM 6792 C C . THR B 1 304 ? 6.535 -27.344 -18.422 1 77.81 304 THR B C 1
ATOM 6794 O O . THR B 1 304 ? 7.402 -28.016 -18.984 1 77.81 304 THR B O 1
ATOM 6797 N N . VAL B 1 305 ? 6.375 -27.281 -17.125 1 78.88 305 VAL B N 1
ATOM 6798 C CA . VAL B 1 305 ? 7.289 -28.031 -16.266 1 78.88 305 VAL B CA 1
ATOM 6799 C C . VAL B 1 305 ? 6.754 -29.453 -16.047 1 78.88 305 VAL B C 1
ATOM 6801 O O . VAL B 1 305 ? 7.449 -30.422 -16.312 1 78.88 305 VAL B O 1
ATOM 6804 N N . THR B 1 306 ? 5.559 -29.469 -15.625 1 83.94 306 THR B N 1
ATOM 6805 C CA . THR B 1 306 ? 4.902 -30.75 -15.43 1 83.94 306 THR B CA 1
ATOM 6806 C C . THR B 1 306 ? 4.145 -31.172 -16.688 1 83.94 306 THR B C 1
ATOM 6808 O O . THR B 1 306 ? 3.018 -30.734 -16.922 1 83.94 306 THR B O 1
ATOM 6811 N N . LEU B 1 307 ? 4.734 -32.094 -17.328 1 88.38 307 LEU B N 1
ATOM 6812 C CA . LEU B 1 307 ? 4.164 -32.531 -18.609 1 88.38 307 LEU B CA 1
ATOM 6813 C C . LEU B 1 307 ? 3.016 -33.531 -18.375 1 88.38 307 LEU B C 1
ATOM 6815 O O . LEU B 1 307 ? 3.078 -34.344 -17.469 1 88.38 307 LEU B O 1
ATOM 6819 N N . SER B 1 308 ? 2.047 -33.375 -19.234 1 93.25 308 SER B N 1
ATOM 6820 C CA . SER B 1 308 ? 0.889 -34.25 -19.141 1 93.25 308 SER B CA 1
ATOM 6821 C C . SER B 1 308 ? 1.276 -35.719 -19.391 1 93.25 308 SER B C 1
ATOM 6823 O O . SER B 1 308 ? 0.686 -36.625 -18.812 1 93.25 308 SER B O 1
ATOM 6825 N N . CYS B 1 309 ? 2.311 -35.906 -20.203 1 92.88 309 CYS B N 1
ATOM 6826 C CA . CYS B 1 309 ? 2.697 -37.25 -20.547 1 92.88 309 CYS B CA 1
ATOM 6827 C C . CYS B 1 309 ? 3.27 -38 -19.344 1 92.88 309 CYS B C 1
ATOM 6829 O O . CYS B 1 309 ? 3.354 -39.219 -19.344 1 92.88 309 CYS B O 1
ATOM 6831 N N . TRP B 1 310 ? 3.701 -37.25 -18.344 1 90.88 310 TRP B N 1
ATOM 6832 C CA . TRP B 1 310 ? 4.273 -37.844 -17.141 1 90.88 310 TRP B CA 1
ATOM 6833 C C . TRP B 1 310 ? 3.186 -38.156 -16.125 1 90.88 310 TRP B C 1
ATOM 6835 O O . TRP B 1 310 ? 3.453 -38.812 -15.102 1 90.88 310 TRP B O 1
ATOM 6845 N N . MET B 1 311 ? 1.979 -37.75 -16.406 1 92.25 311 MET B N 1
ATOM 6846 C CA . MET B 1 311 ? 0.85 -38.062 -15.523 1 92.25 311 MET B CA 1
ATOM 6847 C C . MET B 1 311 ? 0.659 -39.562 -15.383 1 92.25 311 MET B C 1
ATOM 6849 O O . MET B 1 311 ? 0.805 -40.312 -16.359 1 92.25 311 MET B O 1
ATOM 6853 N N . PRO B 1 312 ? 0.312 -39.969 -14.172 1 92 312 PRO B N 1
ATOM 6854 C CA . PRO B 1 312 ? -0.017 -41.406 -14.016 1 92 312 PRO B CA 1
ATOM 6855 C C . PRO B 1 312 ? -1.14 -41.844 -14.953 1 92 312 PRO B C 1
ATOM 6857 O O . PRO B 1 312 ? -2.084 -41.094 -15.195 1 92 312 PRO B O 1
ATOM 6860 N N . ASN B 1 313 ? -1.063 -43.125 -15.352 1 93.75 313 ASN B N 1
ATOM 6861 C CA . ASN B 1 313 ? -2.041 -43.656 -16.297 1 93.75 313 ASN B CA 1
ATOM 6862 C C . ASN B 1 313 ? -3.457 -43.594 -15.727 1 93.75 313 ASN B C 1
ATOM 6864 O O . ASN B 1 313 ? -4.41 -43.312 -16.453 1 93.75 313 ASN B O 1
ATOM 6868 N N . GLU B 1 314 ? -3.521 -43.844 -14.469 1 94.06 314 GLU B N 1
ATOM 6869 C CA . GLU B 1 314 ? -4.828 -43.812 -13.82 1 94.06 314 GLU B CA 1
ATOM 6870 C C . GLU B 1 314 ? -5.453 -42.438 -13.93 1 94.06 314 GLU B C 1
ATOM 6872 O O . GLU B 1 314 ? -6.66 -42.281 -14.148 1 94.06 314 GLU B O 1
ATOM 6877 N N . THR B 1 315 ? -4.684 -41.438 -13.766 1 94.94 315 THR B N 1
ATOM 6878 C CA . THR B 1 315 ? -5.148 -40.062 -13.844 1 94.94 315 THR B CA 1
ATOM 6879 C C . THR B 1 315 ? -5.523 -39.688 -15.281 1 94.94 315 THR B C 1
ATOM 6881 O O . THR B 1 315 ? -6.551 -39.062 -15.516 1 94.94 315 THR B O 1
ATOM 6884 N N . LYS B 1 316 ? -4.711 -40.094 -16.25 1 96.38 316 LYS B N 1
ATOM 6885 C CA . LYS B 1 316 ? -5.016 -39.844 -17.656 1 96.38 316 LYS B CA 1
ATOM 6886 C C . LYS B 1 316 ? -6.359 -40.469 -18.047 1 96.38 316 LYS B C 1
ATOM 6888 O O . LYS B 1 316 ? -7.18 -39.844 -18.688 1 96.38 316 LYS B O 1
ATOM 6893 N N . GLN B 1 317 ? -6.48 -41.688 -17.594 1 96.44 317 GLN B N 1
ATOM 6894 C CA . GLN B 1 317 ? -7.711 -42.406 -17.922 1 96.44 317 GLN B CA 1
ATOM 6895 C C . GLN B 1 317 ? -8.922 -41.719 -17.281 1 96.44 317 GLN B C 1
ATOM 6897 O O . GLN B 1 317 ? -9.984 -41.656 -17.891 1 96.44 317 GLN B O 1
ATOM 6902 N N . ALA B 1 318 ? -8.758 -41.344 -16.062 1 97.25 318 ALA B N 1
ATOM 6903 C CA . ALA B 1 318 ? -9.844 -40.656 -15.367 1 97.25 318 ALA B CA 1
ATOM 6904 C C . ALA B 1 318 ? -10.266 -39.375 -16.125 1 97.25 318 ALA B C 1
ATOM 6906 O O . ALA B 1 318 ? -11.453 -39.094 -16.234 1 97.25 318 ALA B O 1
ATOM 6907 N N . LEU B 1 319 ? -9.328 -38.625 -16.594 1 97.81 319 LEU B N 1
ATOM 6908 C CA . LEU B 1 319 ? -9.594 -37.406 -17.375 1 97.81 319 LEU B CA 1
ATOM 6909 C C . LEU B 1 319 ? -10.367 -37.75 -18.641 1 97.81 319 LEU B C 1
ATOM 6911 O O . LEU B 1 319 ? -11.391 -37.156 -18.938 1 97.81 319 LEU B O 1
ATOM 6915 N N . LEU B 1 320 ? -9.867 -38.781 -19.312 1 97.88 320 LEU B N 1
ATOM 6916 C CA . LEU B 1 320 ? -10.477 -39.188 -20.578 1 97.88 320 LEU B CA 1
ATOM 6917 C C . LEU B 1 320 ? -11.906 -39.656 -20.359 1 97.88 320 LEU B C 1
ATOM 6919 O O . LEU B 1 320 ? -12.812 -39.312 -21.109 1 97.88 320 LEU B O 1
ATOM 6923 N N . ASP B 1 321 ? -12.047 -40.469 -19.344 1 97.75 321 ASP B N 1
ATOM 6924 C CA . ASP B 1 321 ? -13.383 -40.938 -19.016 1 97.75 321 ASP B CA 1
ATOM 6925 C C . ASP B 1 321 ? -14.328 -39.781 -18.688 1 97.75 321 ASP B C 1
ATOM 6927 O O . ASP B 1 321 ? -15.508 -39.812 -19.047 1 97.75 321 ASP B O 1
ATOM 6931 N N . ALA B 1 322 ? -13.852 -38.844 -17.969 1 98.19 322 ALA B N 1
ATOM 6932 C CA . ALA B 1 322 ? -14.656 -37.688 -17.641 1 98.19 322 ALA B CA 1
ATOM 6933 C C . ALA B 1 322 ? -15.031 -36.906 -18.906 1 98.19 322 ALA B C 1
ATOM 6935 O O . ALA B 1 322 ? -16.172 -36.469 -19.062 1 98.19 322 ALA B O 1
ATOM 6936 N N . PHE B 1 323 ? -14.086 -36.75 -19.859 1 98.31 323 PHE B N 1
ATOM 6937 C CA . PHE B 1 323 ? -14.336 -36.031 -21.109 1 98.31 323 PHE B CA 1
ATOM 6938 C C . PHE B 1 323 ? -15.422 -36.75 -21.906 1 98.31 323 PHE B C 1
ATOM 6940 O O . PHE B 1 323 ? -16.234 -36.062 -22.547 1 98.31 323 PHE B O 1
ATOM 6947 N N . ASP B 1 324 ? -15.453 -38.031 -21.812 1 97.62 324 ASP B N 1
ATOM 6948 C CA . ASP B 1 324 ? -16.438 -38.812 -22.547 1 97.62 324 ASP B CA 1
ATOM 6949 C C . ASP B 1 324 ? -17.844 -38.5 -22.094 1 97.62 324 ASP B C 1
ATOM 6951 O O . ASP B 1 324 ? -18.812 -38.719 -22.828 1 97.62 324 ASP B O 1
ATOM 6955 N N . SER B 1 325 ? -17.969 -38.062 -20.953 1 97.38 325 SER B N 1
ATOM 6956 C CA . SER B 1 325 ? -19.281 -37.75 -20.391 1 97.38 325 SER B CA 1
ATOM 6957 C C . SER B 1 325 ? -19.844 -36.469 -20.969 1 97.38 325 SER B C 1
ATOM 6959 O O . SER B 1 325 ? -21 -36.125 -20.734 1 97.38 325 SER B O 1
ATOM 6961 N N . PHE B 1 326 ? -19.109 -35.75 -21.75 1 97.75 326 PHE B N 1
ATOM 6962 C CA . PHE B 1 326 ? -19.531 -34.469 -22.344 1 97.75 326 PHE B CA 1
ATOM 6963 C C . PHE B 1 326 ? -19.297 -34.469 -23.844 1 97.75 326 PHE B C 1
ATOM 6965 O O . PHE B 1 326 ? -18.484 -33.688 -24.344 1 97.75 326 PHE B O 1
ATOM 6972 N N . PRO B 1 327 ? -20.031 -35.188 -24.594 1 96.06 327 PRO B N 1
ATOM 6973 C CA . PRO B 1 327 ? -19.797 -35.312 -26.031 1 96.06 327 PRO B CA 1
ATOM 6974 C C . PRO B 1 327 ? -19.984 -34 -26.781 1 96.06 327 PRO B C 1
ATOM 6976 O O . PRO B 1 327 ? -19.484 -33.844 -27.906 1 96.06 327 PRO B O 1
ATOM 6979 N N . ASN B 1 328 ? -20.688 -33.062 -26.188 1 96.62 328 ASN B N 1
ATOM 6980 C CA . ASN B 1 328 ? -20.953 -31.797 -26.844 1 96.62 328 ASN B CA 1
ATOM 6981 C C . ASN B 1 328 ? -19.922 -30.734 -26.484 1 96.62 328 ASN B C 1
ATOM 6983 O O . ASN B 1 328 ? -20.078 -29.562 -26.828 1 96.62 328 ASN B O 1
ATOM 6987 N N . VAL B 1 329 ? -18.891 -31.109 -25.766 1 98.19 329 VAL B N 1
ATOM 6988 C CA . VAL B 1 329 ? -17.812 -30.203 -25.375 1 98.19 329 VAL B CA 1
ATOM 6989 C C . VAL B 1 329 ? -16.5 -30.656 -26.016 1 98.19 329 VAL B C 1
ATOM 6991 O O . VAL B 1 329 ? -16.188 -31.859 -26.016 1 98.19 329 VAL B O 1
ATOM 6994 N N . THR B 1 330 ? -15.805 -29.734 -26.656 1 98.62 330 THR B N 1
ATOM 6995 C CA . THR B 1 330 ? -14.461 -30.031 -27.156 1 98.62 330 THR B CA 1
ATOM 6996 C C . THR B 1 330 ? -13.422 -29.797 -26.062 1 98.62 330 THR B C 1
ATOM 6998 O O . THR B 1 330 ? -13.406 -28.734 -25.438 1 98.62 330 THR B O 1
ATOM 7001 N N . PHE B 1 331 ? -12.633 -30.781 -25.797 1 98.62 331 PHE B N 1
ATOM 7002 C CA . PHE B 1 331 ? -11.516 -30.641 -24.875 1 98.62 331 PHE B CA 1
ATOM 7003 C C . PHE B 1 331 ? -10.195 -30.516 -25.625 1 98.62 331 PHE B C 1
ATOM 7005 O O . PHE B 1 331 ? -9.812 -31.438 -26.359 1 98.62 331 PHE B O 1
ATOM 7012 N N . ILE B 1 332 ? -9.555 -29.391 -25.5 1 98.56 332 ILE B N 1
ATOM 7013 C CA . ILE B 1 332 ? -8.219 -29.203 -26.062 1 98.56 332 ILE B CA 1
ATOM 7014 C C . ILE B 1 332 ? -7.172 -29.453 -24.984 1 98.56 332 ILE B C 1
ATOM 7016 O O . ILE B 1 332 ? -7.039 -28.672 -24.031 1 98.56 332 ILE B O 1
ATOM 7020 N N . TRP B 1 333 ? -6.43 -30.516 -25.141 1 98.19 333 TRP B N 1
ATOM 7021 C CA . TRP B 1 333 ? -5.508 -30.969 -24.094 1 98.19 333 TRP B CA 1
ATOM 7022 C C . TRP B 1 333 ? -4.062 -30.875 -24.578 1 98.19 333 TRP B C 1
ATOM 7024 O O . TRP B 1 333 ? -3.674 -31.562 -25.531 1 98.19 333 TRP B O 1
ATOM 7034 N N . LYS B 1 334 ? -3.258 -29.969 -23.938 1 97.31 334 LYS B N 1
ATOM 7035 C CA . LYS B 1 334 ? -1.825 -29.953 -24.203 1 97.31 334 LYS B CA 1
ATOM 7036 C C . LYS B 1 334 ? -1.162 -31.25 -23.781 1 97.31 334 LYS B C 1
ATOM 7038 O O . LYS B 1 334 ? -1.085 -31.562 -22.594 1 97.31 334 LYS B O 1
ATOM 7043 N N . TYR B 1 335 ? -0.691 -31.984 -24.734 1 96.25 335 TYR B N 1
ATOM 7044 C CA . TYR B 1 335 ? -0.092 -33.312 -24.516 1 96.25 335 TYR B CA 1
ATOM 7045 C C . TYR B 1 335 ? 1.179 -33.469 -25.344 1 96.25 335 TYR B C 1
ATOM 7047 O O . TYR B 1 335 ? 1.158 -33.312 -26.562 1 96.25 335 TYR B O 1
ATOM 7055 N N . GLU B 1 336 ? 2.266 -33.875 -24.75 1 93.12 336 GLU B N 1
ATOM 7056 C CA . GLU B 1 336 ? 3.596 -33.688 -25.312 1 93.12 336 GLU B CA 1
ATOM 7057 C C . GLU B 1 336 ? 4.016 -34.906 -26.156 1 93.12 336 GLU B C 1
ATOM 7059 O O . GLU B 1 336 ? 4.965 -34.812 -26.938 1 93.12 336 GLU B O 1
ATOM 7064 N N . LYS B 1 337 ? 3.316 -36.031 -26.047 1 94.5 337 LYS B N 1
ATOM 7065 C CA . LYS B 1 337 ? 3.732 -37.219 -26.75 1 94.5 337 LYS B CA 1
ATOM 7066 C C . LYS B 1 337 ? 2.627 -37.719 -27.688 1 94.5 337 LYS B C 1
ATOM 7068 O O . LYS B 1 337 ? 1.729 -38.469 -27.25 1 94.5 337 LYS B O 1
ATOM 7073 N N . ASP B 1 338 ? 2.822 -37.562 -28.891 1 91.94 338 ASP B N 1
ATOM 7074 C CA . ASP B 1 338 ? 1.843 -38 -29.891 1 91.94 338 ASP B CA 1
ATOM 7075 C C . ASP B 1 338 ? 1.744 -39.531 -29.969 1 91.94 338 ASP B C 1
ATOM 7077 O O . ASP B 1 338 ? 0.674 -40.062 -30.234 1 91.94 338 ASP B O 1
ATOM 7081 N N . GLU B 1 339 ? 2.824 -40.125 -29.688 1 92.5 339 GLU B N 1
ATOM 7082 C CA . GLU B 1 339 ? 2.906 -41.594 -29.812 1 92.5 339 GLU B CA 1
ATOM 7083 C C . GLU B 1 339 ? 1.962 -42.281 -28.844 1 92.5 339 GLU B C 1
ATOM 7085 O O . GLU B 1 339 ? 1.618 -43.438 -29.031 1 92.5 339 GLU B O 1
ATOM 7090 N N . HIS B 1 340 ? 1.599 -41.562 -27.859 1 94.25 340 HIS B N 1
ATOM 7091 C CA . HIS B 1 340 ? 0.698 -42.188 -26.875 1 94.25 340 HIS B CA 1
ATOM 7092 C C . HIS B 1 340 ? -0.708 -42.344 -27.453 1 94.25 340 HIS B C 1
ATOM 7094 O O . HIS B 1 340 ? -1.515 -43.094 -26.906 1 94.25 340 HIS B O 1
ATOM 7100 N N . LEU B 1 341 ? -1.073 -41.594 -28.516 1 94.38 341 LEU B N 1
ATOM 7101 C CA . LEU B 1 341 ? -2.391 -41.656 -29.141 1 94.38 341 LEU B CA 1
ATOM 7102 C C . LEU B 1 341 ? -3.494 -41.531 -28.094 1 94.38 341 LEU B C 1
ATOM 7104 O O . LEU B 1 341 ? -4.438 -42.312 -28.094 1 94.38 341 LEU B O 1
ATOM 7108 N N . ILE B 1 342 ? -3.301 -40.625 -27.172 1 94.38 342 ILE B N 1
ATOM 7109 C CA . ILE B 1 342 ? -4.117 -40.531 -25.969 1 94.38 342 ILE B CA 1
ATOM 7110 C C . ILE B 1 342 ? -5.551 -40.156 -26.344 1 94.38 342 ILE B C 1
ATOM 7112 O O . ILE B 1 342 ? -6.496 -40.531 -25.641 1 94.38 342 ILE B O 1
ATOM 7116 N N . ALA B 1 343 ? -5.828 -39.531 -27.453 1 93.94 343 ALA B N 1
ATOM 7117 C CA . ALA B 1 343 ? -7.152 -39.031 -27.828 1 93.94 343 ALA B CA 1
ATOM 7118 C C . ALA B 1 343 ? -7.812 -39.969 -28.828 1 93.94 343 ALA B C 1
ATOM 7120 O O . ALA B 1 343 ? -8.914 -39.719 -29.312 1 93.94 343 ALA B O 1
ATOM 7121 N N . GLU B 1 344 ? -7.195 -41 -29.156 1 94.75 344 GLU B N 1
ATOM 7122 C CA . GLU B 1 344 ? -7.73 -41.906 -30.156 1 94.75 344 GLU B CA 1
ATOM 7123 C C . GLU B 1 344 ? -9.125 -42.406 -29.766 1 94.75 344 GLU B C 1
ATOM 7125 O O . GLU B 1 344 ? -9.344 -42.812 -28.641 1 94.75 344 GLU B O 1
ATOM 7130 N N . GLY B 1 345 ? -10.039 -42.375 -30.766 1 94.81 345 GLY B N 1
ATOM 7131 C CA . GLY B 1 345 ? -11.398 -42.844 -30.547 1 94.81 345 GLY B CA 1
ATOM 7132 C C . GLY B 1 345 ? -12.281 -41.844 -29.828 1 94.81 345 GLY B C 1
ATOM 7133 O O . GLY B 1 345 ? -13.422 -42.156 -29.484 1 94.81 345 GLY B O 1
ATOM 7134 N N . ARG B 1 346 ? -11.797 -40.719 -29.547 1 96.81 346 ARG B N 1
ATOM 7135 C CA . ARG B 1 346 ? -12.539 -39.688 -28.828 1 96.81 346 ARG B CA 1
ATOM 7136 C C . ARG B 1 346 ? -12.602 -38.375 -29.641 1 96.81 346 ARG B C 1
ATOM 7138 O O . ARG B 1 346 ? -11.758 -37.5 -29.469 1 96.81 346 ARG B O 1
ATOM 7145 N N . PRO B 1 347 ? -13.633 -38.156 -30.438 1 95.69 347 PRO B N 1
ATOM 7146 C CA . PRO B 1 347 ? -13.695 -37.031 -31.375 1 95.69 347 PRO B CA 1
ATOM 7147 C C . PRO B 1 347 ? -13.734 -35.688 -30.672 1 95.69 347 PRO B C 1
ATOM 7149 O O . PRO B 1 347 ? -13.453 -34.656 -31.281 1 95.69 347 PRO B O 1
ATOM 7152 N N . ASN B 1 348 ? -14.117 -35.656 -29.406 1 97.88 348 ASN B N 1
ATOM 7153 C CA . ASN B 1 348 ? -14.234 -34.375 -28.719 1 97.88 348 ASN B CA 1
ATOM 7154 C C . ASN B 1 348 ? -12.953 -34.031 -27.969 1 97.88 348 ASN B C 1
ATOM 7156 O O . ASN B 1 348 ? -12.906 -33.062 -27.234 1 97.88 348 ASN B O 1
ATOM 7160 N N . VAL B 1 349 ? -11.891 -34.875 -28.062 1 98.25 349 VAL B N 1
ATOM 7161 C CA . VAL B 1 349 ? -10.602 -34.594 -27.438 1 98.25 349 VAL B CA 1
ATOM 7162 C C . VAL B 1 349 ? -9.562 -34.281 -28.516 1 98.25 349 VAL B C 1
ATOM 7164 O O . VAL B 1 349 ? -9.312 -35.125 -29.391 1 98.25 349 VAL B O 1
ATOM 7167 N N . ILE B 1 350 ? -9.039 -33.094 -28.469 1 97.56 350 ILE B N 1
ATOM 7168 C CA . ILE B 1 350 ? -7.992 -32.688 -29.391 1 97.56 350 ILE B CA 1
ATOM 7169 C C . ILE B 1 350 ? -6.695 -32.438 -28.625 1 97.56 350 ILE B C 1
ATOM 7171 O O . ILE B 1 350 ? -6.691 -31.719 -27.609 1 97.56 350 ILE B O 1
ATOM 7175 N N . THR B 1 351 ? -5.574 -33 -29.016 1 97.06 351 THR B N 1
ATOM 7176 C CA . THR B 1 351 ? -4.297 -32.812 -28.328 1 97.06 351 THR B CA 1
ATOM 7177 C C . THR B 1 351 ? -3.314 -32.062 -29.219 1 97.06 351 THR B C 1
ATOM 7179 O O . THR B 1 351 ? -3.438 -32.062 -30.438 1 97.06 351 THR B O 1
ATOM 7182 N N . SER B 1 352 ? -2.486 -31.328 -28.609 1 95.56 352 SER B N 1
ATOM 7183 C CA . SER B 1 352 ? -1.388 -30.641 -29.266 1 95.56 352 SER B CA 1
ATOM 7184 C C . SER B 1 352 ? -0.207 -30.438 -28.328 1 95.56 352 SER B C 1
ATOM 7186 O O . SER B 1 352 ? -0.394 -30.266 -27.125 1 95.56 352 SER B O 1
ATOM 7188 N N . LYS B 1 353 ? 1.001 -30.484 -28.922 1 93.38 353 LYS B N 1
ATOM 7189 C CA . LYS B 1 353 ? 2.215 -30.281 -28.125 1 93.38 353 LYS B CA 1
ATOM 7190 C C . LYS B 1 353 ? 2.375 -28.828 -27.703 1 93.38 353 LYS B C 1
ATOM 7192 O O . LYS B 1 353 ? 2.984 -28.547 -26.672 1 93.38 353 LYS B O 1
ATOM 7197 N N . TRP B 1 354 ? 1.911 -28 -28.562 1 90.5 354 TRP B N 1
ATOM 7198 C CA . TRP B 1 354 ? 1.96 -26.562 -28.297 1 90.5 354 TRP B CA 1
ATOM 7199 C C . TRP B 1 354 ? 0.602 -25.922 -28.547 1 90.5 354 TRP B C 1
ATOM 7201 O O . TRP B 1 354 ? -0.086 -26.266 -29.516 1 90.5 354 TRP B O 1
ATOM 7211 N N . LEU B 1 355 ? 0.254 -25.031 -27.641 1 94 355 LEU B N 1
ATOM 7212 C CA . LEU B 1 355 ? -1.028 -24.344 -27.75 1 94 355 LEU B CA 1
ATOM 7213 C C . LEU B 1 355 ? -0.844 -22.828 -27.703 1 94 355 LEU B C 1
ATOM 7215 O O . LEU B 1 355 ? -0.061 -22.328 -26.891 1 94 355 LEU B O 1
ATOM 7219 N N . PRO B 1 356 ? -1.459 -22.109 -28.594 1 94.56 356 PRO B N 1
ATOM 7220 C CA . PRO B 1 356 ? -1.576 -20.656 -28.391 1 94.56 356 PRO B CA 1
ATOM 7221 C C . PRO B 1 356 ? -2.551 -20.297 -27.266 1 94.56 356 PRO B C 1
ATOM 7223 O O . PRO B 1 356 ? -3.611 -19.734 -27.531 1 94.56 356 PRO B O 1
ATOM 7226 N N . GLN B 1 357 ? -2.17 -20.547 -26.078 1 94.12 357 GLN B N 1
ATOM 7227 C CA . GLN B 1 357 ? -3.012 -20.547 -24.891 1 94.12 357 GLN B CA 1
ATOM 7228 C C . GLN B 1 357 ? -3.77 -19.234 -24.75 1 94.12 357 GLN B C 1
ATOM 7230 O O . GLN B 1 357 ? -4.996 -19.219 -24.609 1 94.12 357 GLN B O 1
ATOM 7235 N N . SER B 1 358 ? -3.049 -18.094 -24.828 1 92.62 358 SER B N 1
ATOM 7236 C CA . SER B 1 358 ? -3.66 -16.781 -24.641 1 92.62 358 SER B CA 1
ATOM 7237 C C . SER B 1 358 ? -4.723 -16.516 -25.703 1 92.62 358 SER B C 1
ATOM 7239 O O . SER B 1 358 ? -5.773 -15.945 -25.406 1 92.62 358 SER B O 1
ATOM 7241 N N . ASP B 1 359 ? -4.449 -16.938 -26.906 1 96.56 359 ASP B N 1
ATOM 7242 C CA . ASP B 1 359 ? -5.375 -16.719 -28.016 1 96.56 359 ASP B CA 1
ATOM 7243 C C . ASP B 1 359 ? -6.605 -17.609 -27.891 1 96.56 359 ASP B C 1
ATOM 7245 O O . ASP B 1 359 ? -7.727 -17.172 -28.172 1 96.56 359 ASP B O 1
ATOM 7249 N N . LEU B 1 360 ? -6.375 -18.797 -27.5 1 97.5 360 LEU B N 1
ATOM 7250 C CA . LEU B 1 360 ? -7.492 -19.719 -27.266 1 97.5 360 LEU B CA 1
ATOM 7251 C C . LEU B 1 360 ? -8.398 -19.188 -26.156 1 97.5 360 LEU B C 1
ATOM 7253 O O . LEU B 1 360 ? -9.625 -19.203 -26.297 1 97.5 360 LEU B O 1
ATOM 7257 N N . LEU B 1 361 ? -7.789 -18.688 -25.125 1 96.56 361 LEU B N 1
ATOM 7258 C CA . LEU B 1 361 ? -8.523 -18.188 -23.969 1 96.56 361 LEU B CA 1
ATOM 7259 C C . LEU B 1 361 ? -9.391 -16.984 -24.359 1 96.56 361 LEU B C 1
ATOM 7261 O O . LEU B 1 361 ? -10.414 -16.734 -23.719 1 96.56 361 LEU B O 1
ATOM 7265 N N . ALA B 1 362 ? -9.008 -16.312 -25.391 1 95.88 362 ALA B N 1
ATOM 7266 C CA . ALA B 1 362 ? -9.711 -15.094 -25.812 1 95.88 362 ALA B CA 1
ATOM 7267 C C . ALA B 1 362 ? -10.914 -15.438 -26.688 1 95.88 362 ALA B C 1
ATOM 7269 O O . ALA B 1 362 ? -11.773 -14.578 -26.938 1 95.88 362 ALA B O 1
ATOM 7270 N N . HIS B 1 363 ? -10.992 -16.656 -27.141 1 96.75 363 HIS B N 1
ATOM 7271 C CA . HIS B 1 363 ? -12.086 -17.062 -28.016 1 96.75 363 HIS B CA 1
ATOM 7272 C C . HIS B 1 363 ? -13.391 -17.203 -27.25 1 96.75 363 HIS B C 1
ATOM 7274 O O . HIS B 1 363 ? -13.398 -17.719 -26.125 1 96.75 363 HIS B O 1
ATOM 7280 N N . LYS B 1 364 ? -14.508 -16.859 -27.812 1 95.19 364 LYS B N 1
ATOM 7281 C CA . LYS B 1 364 ? -15.805 -16.797 -27.141 1 95.19 364 LYS B CA 1
ATOM 7282 C C . LYS B 1 364 ? -16.281 -18.203 -26.766 1 95.19 364 LYS B C 1
ATOM 7284 O O . LYS B 1 364 ? -17 -18.359 -25.781 1 95.19 364 LYS B O 1
ATOM 7289 N N . ASN B 1 365 ? -15.867 -19.234 -27.516 1 97.38 365 ASN B N 1
ATOM 7290 C CA . ASN B 1 365 ? -16.375 -20.578 -27.266 1 97.38 365 ASN B CA 1
ATOM 7291 C C . ASN B 1 365 ? -15.586 -21.281 -26.172 1 97.38 365 ASN B C 1
ATOM 7293 O O . ASN B 1 365 ? -16 -22.328 -25.672 1 97.38 365 ASN B O 1
ATOM 7297 N N . LEU B 1 366 ? -14.422 -20.766 -25.844 1 97.94 366 LEU B N 1
ATOM 7298 C CA . LEU B 1 366 ? -13.719 -21.312 -24.688 1 97.94 366 LEU B CA 1
ATOM 7299 C C . LEU B 1 366 ? -14.406 -20.891 -23.391 1 97.94 366 LEU B C 1
ATOM 7301 O O . LEU B 1 366 ? -14.523 -19.703 -23.094 1 97.94 366 LEU B O 1
ATOM 7305 N N . ILE B 1 367 ? -14.797 -21.844 -22.641 1 97 367 ILE B N 1
ATOM 7306 C CA . ILE B 1 367 ? -15.672 -21.453 -21.547 1 97 367 ILE B CA 1
ATOM 7307 C C . ILE B 1 367 ? -14.992 -21.75 -20.203 1 97 367 ILE B C 1
ATOM 7309 O O . ILE B 1 367 ? -15.445 -21.297 -19.156 1 97 367 ILE B O 1
ATOM 7313 N N . ALA B 1 368 ? -13.891 -22.547 -20.234 1 97.81 368 ALA B N 1
ATOM 7314 C CA . ALA B 1 368 ? -13.18 -22.844 -19 1 97.81 368 ALA B CA 1
ATOM 7315 C C . ALA B 1 368 ? -11.766 -23.344 -19.266 1 97.81 368 ALA B C 1
ATOM 7317 O O . ALA B 1 368 ? -11.453 -23.734 -20.391 1 97.81 368 ALA B O 1
ATOM 7318 N N . PHE B 1 369 ? -10.93 -23.266 -18.297 1 98.38 369 PHE B N 1
ATOM 7319 C CA . PHE B 1 369 ? -9.547 -23.719 -18.375 1 98.38 369 PHE B CA 1
ATOM 7320 C C . PHE B 1 369 ? -9.211 -24.656 -17.219 1 98.38 369 PHE B C 1
ATOM 7322 O O . PHE B 1 369 ? -9.32 -24.266 -16.062 1 98.38 369 PHE B O 1
ATOM 7329 N N . LEU B 1 370 ? -8.938 -25.891 -17.5 1 98.06 370 LEU B N 1
ATOM 7330 C CA . LEU B 1 370 ? -8.406 -26.844 -16.531 1 98.06 370 LEU B CA 1
ATOM 7331 C C . LEU B 1 370 ? -6.883 -26.812 -16.5 1 98.06 370 LEU B C 1
ATOM 7333 O O . LEU B 1 370 ? -6.23 -27.156 -17.484 1 98.06 370 LEU B O 1
ATOM 7337 N N . THR B 1 371 ? -6.285 -26.359 -15.375 1 97.06 371 THR B N 1
ATOM 7338 C CA . THR B 1 371 ? -4.852 -26.078 -15.359 1 97.06 371 THR B CA 1
ATOM 7339 C C . THR B 1 371 ? -4.266 -26.359 -13.977 1 97.06 371 THR B C 1
ATOM 7341 O O . THR B 1 371 ? -5 -26.688 -13.039 1 97.06 371 THR B O 1
ATOM 7344 N N . HIS B 1 372 ? -2.939 -26.375 -13.875 1 94.5 372 HIS B N 1
ATOM 7345 C CA . HIS B 1 372 ? -2.264 -26.547 -12.594 1 94.5 372 HIS B CA 1
ATOM 7346 C C . HIS B 1 372 ? -2.299 -25.266 -11.781 1 94.5 372 HIS B C 1
ATOM 7348 O O . HIS B 1 372 ? -2.004 -25.281 -10.578 1 94.5 372 HIS B O 1
ATOM 7354 N N . GLY B 1 373 ? -2.625 -24.156 -12.406 1 93.75 373 GLY B N 1
ATOM 7355 C CA . GLY B 1 373 ? -2.9 -22.938 -11.656 1 93.75 373 GLY B CA 1
ATOM 7356 C C . GLY B 1 373 ? -1.663 -22.094 -11.406 1 93.75 373 GLY B C 1
ATOM 7357 O O . GLY B 1 373 ? -1.55 -21.438 -10.367 1 93.75 373 GLY B O 1
ATOM 7358 N N . GLY B 1 374 ? -0.663 -22.109 -12.336 1 91.62 374 GLY B N 1
ATOM 7359 C CA . GLY B 1 374 ? 0.414 -21.141 -12.258 1 91.62 374 GLY B CA 1
ATOM 7360 C C . GLY B 1 374 ? -0.064 -19.703 -12.414 1 91.62 374 GLY B C 1
ATOM 7361 O O . GLY B 1 374 ? -1.117 -19.453 -13 1 91.62 374 GLY B O 1
ATOM 7362 N N . MET B 1 375 ? 0.689 -18.797 -11.938 1 89.62 375 MET B N 1
ATOM 7363 C CA . MET B 1 375 ? 0.257 -17.406 -11.898 1 89.62 375 MET B CA 1
ATOM 7364 C C . MET B 1 375 ? 0.005 -16.859 -13.305 1 89.62 375 MET B C 1
ATOM 7366 O O . MET B 1 375 ? -0.932 -16.094 -13.523 1 89.62 375 MET B O 1
ATOM 7370 N N . ASN B 1 376 ? 0.826 -17.234 -14.242 1 88.44 376 ASN B N 1
ATOM 7371 C CA . ASN B 1 376 ? 0.603 -16.781 -15.617 1 88.44 376 ASN B CA 1
ATOM 7372 C C . ASN B 1 376 ? -0.737 -17.281 -16.156 1 88.44 376 ASN B C 1
ATOM 7374 O O . ASN B 1 376 ? -1.482 -16.516 -16.766 1 88.44 376 ASN B O 1
ATOM 7378 N N . SER B 1 377 ? -0.968 -18.562 -15.945 1 92.31 377 SER B N 1
ATOM 7379 C CA . SER B 1 377 ? -2.227 -19.141 -16.406 1 92.31 377 SER B CA 1
ATOM 7380 C C . SER B 1 377 ? -3.42 -18.5 -15.711 1 92.31 377 SER B C 1
ATOM 7382 O O . SER B 1 377 ? -4.426 -18.188 -16.359 1 92.31 377 SER B O 1
ATOM 7384 N N . ILE B 1 378 ? -3.297 -18.312 -14.453 1 93.94 378 ILE B N 1
ATOM 7385 C CA . ILE B 1 378 ? -4.367 -17.703 -13.68 1 93.94 378 ILE B CA 1
ATOM 7386 C C . ILE B 1 378 ? -4.609 -16.281 -14.18 1 93.94 378 ILE B C 1
ATOM 7388 O O . ILE B 1 378 ? -5.75 -15.883 -14.438 1 93.94 378 ILE B O 1
ATOM 7392 N N . THR B 1 379 ? -3.564 -15.516 -14.32 1 93.12 379 THR B N 1
ATOM 7393 C CA . THR B 1 379 ? -3.664 -14.133 -14.758 1 93.12 379 THR B CA 1
ATOM 7394 C C . THR B 1 379 ? -4.305 -14.047 -16.141 1 93.12 379 THR B C 1
ATOM 7396 O O . THR B 1 379 ? -5.219 -13.25 -16.359 1 93.12 379 THR B O 1
ATOM 7399 N N . GLU B 1 380 ? -3.848 -14.898 -17.062 1 93.81 380 GLU B N 1
ATOM 7400 C CA . GLU B 1 380 ? -4.402 -14.914 -18.422 1 93.81 380 GLU B CA 1
ATOM 7401 C C . GLU B 1 380 ? -5.883 -15.273 -18.406 1 93.81 380 GLU B C 1
ATOM 7403 O O . GLU B 1 380 ? -6.699 -14.602 -19.047 1 93.81 380 GLU B O 1
ATOM 7408 N N . THR B 1 381 ? -6.188 -16.281 -17.703 1 96.25 381 THR B N 1
ATOM 7409 C CA . THR B 1 381 ? -7.543 -16.812 -17.703 1 96.25 381 THR B CA 1
ATOM 7410 C C . THR B 1 381 ? -8.516 -15.82 -17.078 1 96.25 381 THR B C 1
ATOM 7412 O O . THR B 1 381 ? -9.578 -15.547 -17.641 1 96.25 381 THR B O 1
ATOM 7415 N N . LEU B 1 382 ? -8.133 -15.227 -15.945 1 95.94 382 LEU B N 1
ATOM 7416 C CA . LEU B 1 382 ? -9.016 -14.297 -15.25 1 95.94 382 LEU B CA 1
ATOM 7417 C C . LEU B 1 382 ? -9.188 -13.016 -16.047 1 95.94 382 LEU B C 1
ATOM 7419 O O . LEU B 1 382 ? -10.281 -12.445 -16.094 1 95.94 382 LEU B O 1
ATOM 7423 N N . ASN B 1 383 ? -8.156 -12.555 -16.672 1 95.5 383 ASN B N 1
ATOM 7424 C CA . ASN B 1 383 ? -8.258 -11.352 -17.484 1 95.5 383 ASN B CA 1
ATOM 7425 C C . ASN B 1 383 ? -9.148 -11.57 -18.703 1 95.5 383 ASN B C 1
ATOM 7427 O O . ASN B 1 383 ? -9.719 -10.617 -19.234 1 95.5 383 ASN B O 1
ATOM 7431 N N . ARG B 1 384 ? -9.25 -12.836 -19.125 1 96.25 384 ARG B N 1
ATOM 7432 C CA . ARG B 1 384 ? -10.094 -13.156 -20.281 1 96.25 384 ARG B CA 1
ATOM 7433 C C . ARG B 1 384 ? -11.508 -13.531 -19.828 1 96.25 384 ARG B C 1
ATOM 7435 O O . ARG B 1 384 ? -12.344 -13.898 -20.656 1 96.25 384 ARG B O 1
ATOM 7442 N N . GLY B 1 385 ? -11.781 -13.523 -18.578 1 97.12 385 GLY B N 1
ATOM 7443 C CA . GLY B 1 385 ? -13.117 -13.703 -18.047 1 97.12 385 GLY B CA 1
ATOM 7444 C C . GLY B 1 385 ? -13.586 -15.148 -18.078 1 97.12 385 GLY B C 1
ATOM 7445 O O . GLY B 1 385 ? -14.766 -15.422 -18.297 1 97.12 385 GLY B O 1
ATOM 7446 N N . LYS B 1 386 ? -12.641 -16.062 -17.938 1 97.88 386 LYS B N 1
ATOM 7447 C CA . LYS B 1 386 ? -13.008 -17.484 -18 1 97.88 386 LYS B CA 1
ATOM 7448 C C . LYS B 1 386 ? -12.859 -18.141 -16.641 1 97.88 386 LYS B C 1
ATOM 7450 O O . LYS B 1 386 ? -11.898 -17.891 -15.914 1 97.88 386 LYS B O 1
ATOM 7455 N N . PRO B 1 387 ? -13.812 -18.984 -16.219 1 98 387 PRO B N 1
ATOM 7456 C CA . PRO B 1 387 ? -13.633 -19.75 -14.992 1 98 387 PRO B CA 1
ATOM 7457 C C . PRO B 1 387 ? -12.531 -20.797 -15.109 1 98 387 PRO B C 1
ATOM 7459 O O . PRO B 1 387 ? -12.102 -21.125 -16.219 1 98 387 PRO B O 1
ATOM 7462 N N . ILE B 1 388 ? -12.133 -21.359 -13.945 1 98.19 388 ILE B N 1
ATOM 7463 C CA . ILE B 1 388 ? -10.93 -22.188 -13.953 1 98.19 388 ILE B CA 1
ATOM 7464 C C . ILE B 1 388 ? -11.148 -23.406 -13.055 1 98.19 388 ILE B C 1
ATOM 7466 O O . ILE B 1 388 ? -11.781 -23.312 -12 1 98.19 388 ILE B O 1
ATOM 7470 N N . VAL B 1 389 ? -10.742 -24.531 -13.469 1 98.19 389 VAL B N 1
ATOM 7471 C CA . VAL B 1 389 ? -10.531 -25.703 -12.617 1 98.19 389 VAL B CA 1
ATOM 7472 C C . VAL B 1 389 ? -9.039 -25.891 -12.352 1 98.19 389 VAL B C 1
ATOM 7474 O O . VAL B 1 389 ? -8.266 -26.125 -13.281 1 98.19 389 VAL B O 1
ATOM 7477 N N . VAL B 1 390 ? -8.672 -25.766 -11.109 1 97.31 390 VAL B N 1
ATOM 7478 C CA . VAL B 1 390 ? -7.246 -25.75 -10.797 1 97.31 390 VAL B CA 1
ATOM 7479 C C . VAL B 1 390 ? -6.859 -27.031 -10.055 1 97.31 390 VAL B C 1
ATOM 7481 O O . VAL B 1 390 ? -7.527 -27.422 -9.094 1 97.31 390 VAL B O 1
ATOM 7484 N N . VAL B 1 391 ? -5.844 -27.672 -10.516 1 95.31 391 VAL B N 1
ATOM 7485 C CA . VAL B 1 391 ? -5.203 -28.812 -9.859 1 95.31 391 VAL B CA 1
ATOM 7486 C C . VAL B 1 391 ? -3.744 -28.469 -9.555 1 95.31 391 VAL B C 1
ATOM 7488 O O . VAL B 1 391 ? -2.852 -28.766 -10.352 1 95.31 391 VAL B O 1
ATOM 7491 N N . PRO B 1 392 ? -3.518 -27.938 -8.359 1 92.06 392 PRO B N 1
ATOM 7492 C CA . PRO B 1 392 ? -2.15 -27.5 -8.062 1 92.06 392 PRO B CA 1
ATOM 7493 C C . PRO B 1 392 ? -1.186 -28.672 -7.883 1 92.06 392 PRO B C 1
ATOM 7495 O O . PRO B 1 392 ? -1.562 -29.703 -7.324 1 92.06 392 PRO B O 1
ATOM 7498 N N . LEU B 1 393 ? 0.007 -28.484 -8.32 1 87.75 393 LEU B N 1
ATOM 7499 C CA . LEU B 1 393 ? 1.008 -29.547 -8.273 1 87.75 393 LEU B CA 1
ATOM 7500 C C . LEU B 1 393 ? 2.184 -29.141 -7.387 1 87.75 393 LEU B C 1
ATOM 7502 O O . LEU B 1 393 ? 2.73 -29.969 -6.656 1 87.75 393 LEU B O 1
ATOM 7506 N N . PHE B 1 394 ? 2.605 -27.891 -7.465 1 81.62 394 PHE B N 1
ATOM 7507 C CA . PHE B 1 394 ? 3.732 -27.438 -6.656 1 81.62 394 PHE B CA 1
ATOM 7508 C C . PHE B 1 394 ? 3.771 -25.922 -6.574 1 81.62 394 PHE B C 1
ATOM 7510 O O . PHE B 1 394 ? 3.051 -25.234 -7.305 1 81.62 394 PHE B O 1
ATOM 7517 N N . GLY B 1 395 ? 4.52 -25.391 -5.645 1 81.31 395 GLY B N 1
ATOM 7518 C CA . GLY B 1 395 ? 4.855 -23.984 -5.551 1 81.31 395 GLY B CA 1
ATOM 7519 C C . GLY B 1 395 ? 3.66 -23.109 -5.227 1 81.31 395 GLY B C 1
ATOM 7520 O O . GLY B 1 395 ? 2.875 -23.422 -4.332 1 81.31 395 GLY B O 1
ATOM 7521 N N . ASP B 1 396 ? 3.584 -22 -6 1 86 396 ASP B N 1
ATOM 7522 C CA . ASP B 1 396 ? 2.562 -21 -5.734 1 86 396 ASP B CA 1
ATOM 7523 C C . ASP B 1 396 ? 1.189 -21.469 -6.211 1 86 396 ASP B C 1
ATOM 7525 O O . ASP B 1 396 ? 0.17 -20.859 -5.883 1 86 396 ASP B O 1
ATOM 7529 N N . GLN B 1 397 ? 1.191 -22.578 -6.887 1 90.75 397 GLN B N 1
ATOM 7530 C CA . GLN B 1 397 ? -0.056 -23.109 -7.434 1 90.75 397 GLN B CA 1
ATOM 7531 C C . GLN B 1 397 ? -1.051 -23.422 -6.324 1 90.75 397 GLN B C 1
ATOM 7533 O O . GLN B 1 397 ? -2.26 -23.281 -6.504 1 90.75 397 GLN B O 1
ATOM 7538 N N . MET B 1 398 ? -0.447 -23.812 -5.234 1 88 398 MET B N 1
ATOM 7539 C CA . MET B 1 398 ? -1.286 -24.172 -4.098 1 88 398 MET B CA 1
ATOM 7540 C C . MET B 1 398 ? -2.107 -22.984 -3.619 1 88 398 MET B C 1
ATOM 7542 O O . MET B 1 398 ? -3.326 -23.078 -3.479 1 88 398 MET B O 1
ATOM 7546 N N . GLN B 1 399 ? -1.466 -21.953 -3.422 1 89.94 399 GLN B N 1
ATOM 7547 C CA . GLN B 1 399 ? -2.158 -20.75 -2.963 1 89.94 399 GLN B CA 1
ATOM 7548 C C . GLN B 1 399 ? -3.109 -20.219 -4.031 1 89.94 399 GLN B C 1
ATOM 7550 O O . GLN B 1 399 ? -4.23 -19.812 -3.723 1 89.94 399 GLN B O 1
ATOM 7555 N N . ASN B 1 400 ? -2.705 -20.234 -5.254 1 93.62 400 ASN B N 1
ATOM 7556 C CA . ASN B 1 400 ? -3.551 -19.75 -6.344 1 93.62 400 ASN B CA 1
ATOM 7557 C C . ASN B 1 400 ? -4.859 -20.531 -6.418 1 93.62 400 ASN B C 1
ATOM 7559 O O . ASN B 1 400 ? -5.926 -19.953 -6.629 1 93.62 400 ASN B O 1
ATOM 7563 N N . ALA B 1 401 ? -4.703 -21.844 -6.242 1 94.75 401 ALA B N 1
ATOM 7564 C CA . ALA B 1 401 ? -5.879 -22.703 -6.324 1 94.75 401 ALA B CA 1
ATOM 7565 C C . ALA B 1 401 ? -6.891 -22.359 -5.234 1 94.75 401 ALA B C 1
ATOM 7567 O O . ALA B 1 401 ? -8.094 -22.297 -5.492 1 94.75 401 ALA B O 1
ATOM 7568 N N . VAL B 1 402 ? -6.414 -22.141 -4.121 1 94.62 402 VAL B N 1
ATOM 7569 C CA . VAL B 1 402 ? -7.285 -21.844 -2.99 1 94.62 402 VAL B CA 1
ATOM 7570 C C . VAL B 1 402 ? -7.945 -20.484 -3.186 1 94.62 402 VAL B C 1
ATOM 7572 O O . VAL B 1 402 ? -9.109 -20.281 -2.818 1 94.62 402 VAL B O 1
ATOM 7575 N N . LEU B 1 403 ? -7.25 -19.562 -3.707 1 94.75 403 LEU B N 1
ATOM 7576 C CA . LEU B 1 403 ? -7.793 -18.219 -3.928 1 94.75 403 LEU B CA 1
ATOM 7577 C C . LEU B 1 403 ? -8.883 -18.25 -4.992 1 94.75 403 LEU B C 1
ATOM 7579 O O . LEU B 1 403 ? -9.898 -17.547 -4.867 1 94.75 403 LEU B O 1
ATOM 7583 N N . VAL B 1 404 ? -8.672 -19.031 -6.023 1 96.88 404 VAL B N 1
ATOM 7584 C CA . VAL B 1 404 ? -9.68 -19.219 -7.066 1 96.88 404 VAL B CA 1
ATOM 7585 C C . VAL B 1 404 ? -10.977 -19.734 -6.453 1 96.88 404 VAL B C 1
ATOM 7587 O O . VAL B 1 404 ? -12.055 -19.219 -6.746 1 96.88 404 VAL B O 1
ATOM 7590 N N . GLN B 1 405 ? -10.805 -20.688 -5.633 1 96.62 405 GLN B N 1
ATOM 7591 C CA . GLN B 1 405 ? -11.969 -21.281 -4.996 1 96.62 405 GLN B CA 1
ATOM 7592 C C . GLN B 1 405 ? -12.625 -20.312 -4.012 1 96.62 405 GLN B C 1
ATOM 7594 O O . GLN B 1 405 ? -13.844 -20.188 -3.982 1 96.62 405 GLN B O 1
ATOM 7599 N N . ARG B 1 406 ? -11.852 -19.625 -3.287 1 94.38 406 ARG B N 1
ATOM 7600 C CA . ARG B 1 406 ? -12.336 -18.688 -2.275 1 94.38 406 ARG B CA 1
ATOM 7601 C C . ARG B 1 406 ? -13.195 -17.594 -2.9 1 94.38 406 ARG B C 1
ATOM 7603 O O . ARG B 1 406 ? -14.219 -17.203 -2.328 1 94.38 406 ARG B O 1
ATOM 7610 N N . LEU B 1 407 ? -12.852 -17.172 -4.055 1 96.19 407 LEU B N 1
ATOM 7611 C CA . LEU B 1 407 ? -13.531 -16.047 -4.688 1 96.19 407 LEU B CA 1
ATOM 7612 C C . LEU B 1 407 ? -14.656 -16.531 -5.598 1 96.19 407 LEU B C 1
ATOM 7614 O O . LEU B 1 407 ? -15.352 -15.719 -6.211 1 96.19 407 LEU B O 1
ATOM 7618 N N . GLY B 1 408 ? -14.812 -17.828 -5.684 1 97.06 408 GLY B N 1
ATOM 7619 C CA . GLY B 1 408 ? -15.867 -18.391 -6.512 1 97.06 408 GLY B CA 1
ATOM 7620 C C . GLY B 1 408 ? -15.578 -18.281 -7.996 1 97.06 408 GLY B C 1
ATOM 7621 O O . GLY B 1 408 ? -16.5 -18.234 -8.812 1 97.06 408 GLY B O 1
ATOM 7622 N N . LEU B 1 409 ? -14.328 -18.219 -8.359 1 98.19 409 LEU B N 1
ATOM 7623 C CA . LEU B 1 409 ? -13.93 -18.031 -9.75 1 98.19 409 LEU B CA 1
ATOM 7624 C C . LEU B 1 409 ? -13.758 -19.375 -10.453 1 98.19 409 LEU B C 1
ATOM 7626 O O . LEU B 1 409 ? -13.656 -19.438 -11.68 1 98.19 409 LEU B O 1
ATOM 7630 N N . GLY B 1 410 ? -13.734 -20.391 -9.672 1 98.31 410 GLY B N 1
ATOM 7631 C CA . GLY B 1 410 ? -13.516 -21.734 -10.18 1 98.31 410 GLY B CA 1
ATOM 7632 C C . GLY B 1 410 ? -13.516 -22.797 -9.102 1 98.31 410 GLY B C 1
ATOM 7633 O O . GLY B 1 410 ? -14.078 -22.594 -8.023 1 98.31 410 GLY B O 1
ATOM 7634 N N . ILE B 1 411 ? -12.961 -23.969 -9.523 1 98.25 411 ILE B N 1
ATOM 7635 C CA . ILE B 1 411 ? -12.992 -25.141 -8.656 1 98.25 411 ILE B CA 1
ATOM 7636 C C . ILE B 1 411 ? -11.578 -25.672 -8.445 1 98.25 411 ILE B C 1
ATOM 7638 O O . ILE B 1 411 ? -10.789 -25.734 -9.391 1 98.25 411 ILE B O 1
ATOM 7642 N N . LYS B 1 412 ? -11.25 -25.938 -7.234 1 97.12 412 LYS B N 1
ATOM 7643 C CA . LYS B 1 412 ? -9.977 -26.578 -6.898 1 97.12 412 LYS B CA 1
ATOM 7644 C C . LYS B 1 412 ? -10.141 -28.078 -6.738 1 97.12 412 LYS B C 1
ATOM 7646 O O . LYS B 1 412 ? -11.055 -28.547 -6.051 1 97.12 412 LYS B O 1
ATOM 7651 N N . LEU B 1 413 ? -9.312 -28.844 -7.383 1 96.25 413 LEU B N 1
ATOM 7652 C CA . LEU B 1 413 ? -9.219 -30.297 -7.215 1 96.25 413 LEU B CA 1
ATOM 7653 C C . LEU B 1 413 ? -7.832 -30.688 -6.707 1 96.25 413 LEU B C 1
ATOM 7655 O O . LEU B 1 413 ? -6.824 -30.141 -7.148 1 96.25 413 LEU B O 1
ATOM 7659 N N . SER B 1 414 ? -7.812 -31.578 -5.75 1 92 414 SER B N 1
ATOM 7660 C CA . SER B 1 414 ? -6.527 -32.125 -5.359 1 92 414 SER B CA 1
ATOM 7661 C C . SER B 1 414 ? -6.016 -33.125 -6.41 1 92 414 SER B C 1
ATOM 7663 O O . SER B 1 414 ? -6.773 -33.562 -7.277 1 92 414 SER B O 1
ATOM 7665 N N . LEU B 1 415 ? -4.805 -33.406 -6.301 1 90.44 415 LEU B N 1
ATOM 7666 C CA . LEU B 1 415 ? -4.219 -34.375 -7.227 1 90.44 415 LEU B CA 1
ATOM 7667 C C . LEU B 1 415 ? -4.902 -35.719 -7.102 1 90.44 415 LEU B C 1
ATOM 7669 O O . LEU B 1 415 ? -5.121 -36.406 -8.102 1 90.44 415 LEU B O 1
ATOM 7673 N N . SER B 1 416 ? -5.25 -36.062 -5.918 1 91.19 416 SER B N 1
ATOM 7674 C CA . SER B 1 416 ? -5.949 -37.344 -5.691 1 91.19 416 SER B CA 1
ATOM 7675 C C . SER B 1 416 ? -7.34 -37.312 -6.312 1 91.19 416 SER B C 1
ATOM 7677 O O . SER B 1 416 ? -7.812 -38.344 -6.832 1 91.19 416 SER B O 1
ATOM 7679 N N . GLU B 1 417 ? -7.938 -36.188 -6.246 1 94.19 417 GLU B N 1
ATOM 7680 C CA . GLU B 1 417 ? -9.273 -36.062 -6.816 1 94.19 417 GLU B CA 1
ATOM 7681 C C . GLU B 1 417 ? -9.227 -36.125 -8.344 1 94.19 417 GLU B C 1
ATOM 7683 O O . GLU B 1 417 ? -10.172 -36.562 -8.984 1 94.19 417 GLU B O 1
ATOM 7688 N N . LEU B 1 418 ? -8.141 -35.719 -8.922 1 94.62 418 LEU B N 1
ATOM 7689 C CA . LEU B 1 418 ? -7.973 -35.719 -10.367 1 94.62 418 LEU B CA 1
ATOM 7690 C C . LEU B 1 418 ? -7.891 -37.156 -10.891 1 94.62 418 LEU B C 1
ATOM 7692 O O . LEU B 1 418 ? -8.094 -37.406 -12.078 1 94.62 418 LEU B O 1
ATOM 7696 N N . ALA B 1 419 ? -7.664 -38.094 -10.008 1 94 419 ALA B N 1
ATOM 7697 C CA . ALA B 1 419 ? -7.57 -39.469 -10.398 1 94 419 ALA B CA 1
ATOM 7698 C C . ALA B 1 419 ? -8.93 -40.188 -10.305 1 94 419 ALA B C 1
ATOM 7700 O O . ALA B 1 419 ? -9.047 -41.375 -10.578 1 94 419 ALA B O 1
ATOM 7701 N N . ILE B 1 420 ? -9.891 -39.438 -9.922 1 96.5 420 ILE B N 1
ATOM 7702 C CA . ILE B 1 420 ? -11.242 -39.969 -9.773 1 96.5 420 ILE B CA 1
ATOM 7703 C C . ILE B 1 420 ? -12.164 -39.344 -10.82 1 96.5 420 ILE B C 1
ATOM 7705 O O . ILE B 1 420 ? -12.5 -38.156 -10.742 1 96.5 420 ILE B O 1
ATOM 7709 N N . LYS B 1 421 ? -12.664 -40.188 -11.664 1 97.44 421 LYS B N 1
ATOM 7710 C CA . LYS B 1 421 ? -13.492 -39.75 -12.797 1 97.44 421 LYS B CA 1
ATOM 7711 C C . LYS B 1 421 ? -14.648 -38.875 -12.336 1 97.44 421 LYS B C 1
ATOM 7713 O O . LYS B 1 421 ? -14.891 -37.812 -12.891 1 97.44 421 LYS B O 1
ATOM 7718 N N . GLU B 1 422 ? -15.336 -39.281 -11.281 1 97.94 422 GLU B N 1
ATOM 7719 C CA . GLU B 1 422 ? -16.547 -38.594 -10.836 1 97.94 422 GLU B CA 1
ATOM 7720 C C . GLU B 1 422 ? -16.234 -37.188 -10.328 1 97.94 422 GLU B C 1
ATOM 7722 O O . GLU B 1 422 ? -17.031 -36.281 -10.508 1 97.94 422 GLU B O 1
ATOM 7727 N N . LYS B 1 423 ? -15.125 -37.062 -9.727 1 98 423 LYS B N 1
ATOM 7728 C CA . LYS B 1 423 ? -14.727 -35.75 -9.219 1 98 423 LYS B CA 1
ATOM 7729 C C . LYS B 1 423 ? -14.438 -34.781 -10.352 1 98 423 LYS B C 1
ATOM 7731 O O . LYS B 1 423 ? -14.844 -33.625 -10.305 1 98 423 LYS B O 1
ATOM 7736 N N . ILE B 1 424 ? -13.773 -35.281 -11.328 1 98.12 424 ILE B N 1
ATOM 7737 C CA . ILE B 1 424 ? -13.461 -34.469 -12.492 1 98.12 424 ILE B CA 1
ATOM 7738 C C . ILE B 1 424 ? -14.742 -34.094 -13.234 1 98.12 424 ILE B C 1
ATOM 7740 O O . ILE B 1 424 ? -14.961 -32.938 -13.602 1 98.12 424 ILE B O 1
ATOM 7744 N N . LYS B 1 425 ? -15.531 -35.125 -13.469 1 98.31 425 LYS B N 1
ATOM 7745 C CA . LYS B 1 425 ? -16.797 -34.938 -14.172 1 98.31 425 LYS B CA 1
ATOM 7746 C C . LYS B 1 425 ? -17.656 -33.906 -13.484 1 98.31 425 LYS B C 1
ATOM 7748 O O . LYS B 1 425 ? -18.219 -33 -14.141 1 98.31 425 LYS B O 1
ATOM 7753 N N . ASN B 1 426 ? -17.734 -34 -12.172 1 98.38 426 ASN B N 1
ATOM 7754 C CA . ASN B 1 426 ? -18.531 -33.031 -11.414 1 98.38 426 ASN B CA 1
ATOM 7755 C C . ASN B 1 426 ? -17.969 -31.609 -11.531 1 98.38 426 ASN B C 1
ATOM 7757 O O . ASN B 1 426 ? -18.719 -30.656 -11.648 1 98.38 426 ASN B O 1
ATOM 7761 N N . ALA B 1 427 ? -16.656 -31.5 -11.422 1 98.31 427 ALA B N 1
ATOM 7762 C CA . ALA B 1 427 ? -16.016 -30.188 -11.547 1 98.31 427 ALA B CA 1
ATOM 7763 C C . ALA B 1 427 ? -16.297 -29.562 -12.914 1 98.31 427 ALA B C 1
ATOM 7765 O O . ALA B 1 427 ? -16.688 -28.391 -13 1 98.31 427 ALA B O 1
ATOM 7766 N N . ILE B 1 428 ? -16.172 -30.359 -13.992 1 97.75 428 ILE B N 1
ATOM 7767 C CA . ILE B 1 428 ? -16.406 -29.891 -15.344 1 97.75 428 ILE B CA 1
ATOM 7768 C C . ILE B 1 428 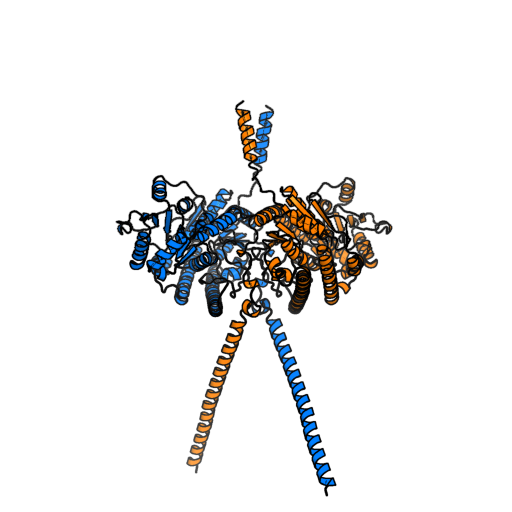? -17.875 -29.531 -15.523 1 97.75 428 ILE B C 1
ATOM 7770 O O . ILE B 1 428 ? -18.219 -28.484 -16.078 1 97.75 428 ILE B O 1
ATOM 7774 N N . TYR B 1 429 ? -18.719 -30.375 -15 1 97.88 429 TYR B N 1
ATOM 7775 C CA . TYR B 1 429 ? -20.156 -30.109 -15.07 1 97.88 429 TYR B CA 1
ATOM 7776 C C . TYR B 1 429 ? -20.5 -28.781 -14.422 1 97.88 429 TYR B C 1
ATOM 7778 O O . TYR B 1 429 ? -21.203 -27.953 -15.016 1 97.88 429 TYR B O 1
ATOM 7786 N N . ASN B 1 430 ? -20.047 -28.594 -13.211 1 97.94 430 ASN B N 1
ATOM 7787 C CA . ASN B 1 430 ? -20.359 -27.391 -12.445 1 97.94 430 ASN B CA 1
ATOM 7788 C C . ASN B 1 430 ? -19.797 -26.141 -13.109 1 97.94 430 ASN B C 1
ATOM 7790 O O . ASN B 1 430 ? -20.453 -25.109 -13.148 1 97.94 430 ASN B O 1
ATOM 7794 N N . ILE B 1 431 ? -18.594 -26.234 -13.633 1 96.5 431 ILE B N 1
ATOM 7795 C CA . ILE B 1 431 ? -17.969 -25.047 -14.227 1 96.5 431 ILE B CA 1
ATOM 7796 C C . ILE B 1 431 ? -18.719 -24.641 -15.492 1 96.5 431 ILE B C 1
ATOM 7798 O O . ILE B 1 431 ? -18.781 -23.469 -15.836 1 96.5 431 ILE B O 1
ATOM 7802 N N . ILE B 1 432 ? -19.297 -25.625 -16.203 1 94.75 432 ILE B N 1
ATOM 7803 C CA . ILE B 1 432 ? -20 -25.375 -17.469 1 94.75 432 ILE B CA 1
ATOM 7804 C C . ILE B 1 432 ? -21.406 -24.875 -17.172 1 94.75 432 ILE B C 1
ATOM 7806 O O . ILE B 1 432 ? -21.875 -23.922 -17.812 1 94.75 432 ILE B O 1
ATOM 7810 N N . TYR B 1 433 ? -22.047 -25.344 -16.141 1 95.5 433 TYR B N 1
ATOM 7811 C CA . TYR B 1 433 ? -23.484 -25.125 -16.062 1 95.5 433 TYR B CA 1
ATOM 7812 C C . TYR B 1 433 ? -23.844 -24.234 -14.883 1 95.5 433 TYR B C 1
ATOM 7814 O O . TYR B 1 433 ? -24.938 -23.672 -14.836 1 95.5 433 TYR B O 1
ATOM 7822 N N . ASP B 1 434 ? -23.047 -24.188 -13.875 1 97.38 434 ASP B N 1
ATOM 7823 C CA . ASP B 1 434 ? -23.25 -23.188 -12.836 1 97.38 434 ASP B CA 1
ATOM 7824 C C . ASP B 1 434 ? -22.781 -21.812 -13.289 1 97.38 434 ASP B C 1
ATOM 7826 O O . ASP B 1 434 ? -21.594 -21.5 -13.227 1 97.38 434 ASP B O 1
ATOM 7830 N N . LYS B 1 435 ? -23.672 -20.984 -13.578 1 96.88 435 LYS B N 1
ATOM 7831 C CA . LYS B 1 435 ? -23.391 -19.703 -14.211 1 96.88 435 LYS B CA 1
ATOM 7832 C C . LYS B 1 435 ? -22.734 -18.734 -13.227 1 96.88 435 LYS B C 1
ATOM 7834 O O . LYS B 1 435 ? -22.203 -17.703 -13.625 1 96.88 435 LYS B O 1
ATOM 7839 N N . SER B 1 436 ? -22.797 -19.078 -11.961 1 97.81 436 SER B N 1
ATOM 7840 C CA . SER B 1 436 ? -22.219 -18.188 -10.961 1 97.81 436 SER B CA 1
ATOM 7841 C C . SER B 1 436 ? -20.719 -18.031 -11.156 1 97.81 436 SER B C 1
ATOM 7843 O O . SER B 1 436 ? -20.156 -16.953 -10.938 1 97.81 436 SER B O 1
ATOM 7845 N N . TYR B 1 437 ? -20.047 -19.109 -11.609 1 97.94 437 TYR B N 1
ATOM 7846 C CA . TYR B 1 437 ? -18.609 -19.047 -11.844 1 97.94 437 TYR B CA 1
ATOM 7847 C C . TYR B 1 437 ? -18.297 -18.062 -12.969 1 97.94 437 TYR B C 1
ATOM 7849 O O . TYR B 1 437 ? -17.469 -17.172 -12.805 1 97.94 437 TYR B O 1
ATOM 7857 N N . ALA B 1 438 ? -19 -18.219 -14.031 1 97.44 438 ALA B N 1
ATOM 7858 C CA . ALA B 1 438 ? -18.781 -17.359 -15.195 1 97.44 438 ALA B CA 1
ATOM 7859 C C . ALA B 1 438 ? -19.094 -15.898 -14.859 1 97.44 438 ALA B C 1
ATOM 7861 O O . ALA B 1 438 ? -18.359 -15 -15.273 1 97.44 438 ALA B O 1
ATOM 7862 N N . GLN B 1 439 ? -20.141 -15.672 -14.148 1 97.69 439 GLN B N 1
ATOM 7863 C CA . GLN B 1 439 ? -20.562 -14.312 -13.797 1 97.69 439 GLN B CA 1
ATOM 7864 C C . GLN B 1 439 ? -19.516 -13.633 -12.906 1 97.69 439 GLN B C 1
ATOM 7866 O O . GLN B 1 439 ? -19.188 -12.469 -13.117 1 97.69 439 GLN B O 1
ATOM 7871 N N . LYS B 1 440 ? -19 -14.344 -11.961 1 97.62 440 LYS B N 1
ATOM 7872 C CA . LYS B 1 440 ? -18.016 -13.789 -11.039 1 97.62 440 LYS B CA 1
ATOM 7873 C C . LYS B 1 440 ? -16.703 -13.484 -11.75 1 97.62 440 LYS B C 1
ATOM 7875 O O . LYS B 1 440 ? -16.078 -12.445 -11.508 1 97.62 440 LYS B O 1
ATOM 7880 N N . VAL B 1 441 ? -16.297 -14.359 -12.625 1 98.12 441 VAL B N 1
ATOM 7881 C CA . VAL B 1 441 ? -15.055 -14.133 -13.352 1 98.12 441 VAL B CA 1
ATOM 7882 C C . VAL B 1 441 ? -15.219 -12.969 -14.312 1 98.12 441 VAL B C 1
ATOM 7884 O O . VAL B 1 441 ? -14.289 -12.188 -14.523 1 98.12 441 VAL B O 1
ATOM 7887 N N . GLU B 1 442 ? -16.344 -12.898 -14.914 1 97.5 442 GLU B N 1
ATOM 7888 C CA . GLU B 1 442 ? -16.594 -11.797 -15.828 1 97.5 442 GLU B CA 1
ATOM 7889 C C . GLU B 1 442 ? -16.531 -10.453 -15.109 1 97.5 442 GLU B C 1
ATOM 7891 O O . GLU B 1 442 ? -15.945 -9.492 -15.625 1 97.5 442 GLU B O 1
ATOM 7896 N N . ARG B 1 443 ? -17.125 -10.367 -13.953 1 96.94 443 ARG B N 1
ATOM 7897 C CA . ARG B 1 443 ? -17.047 -9.133 -13.172 1 96.94 443 ARG B CA 1
ATOM 7898 C C . ARG B 1 443 ? -15.602 -8.789 -12.836 1 96.94 443 ARG B C 1
ATOM 7900 O O . ARG B 1 443 ? -15.188 -7.637 -12.984 1 96.94 443 ARG B O 1
ATOM 7907 N N . LEU B 1 444 ? -14.898 -9.805 -12.398 1 97.56 444 LEU B N 1
ATOM 7908 C CA . LEU B 1 444 ? -13.492 -9.578 -12.055 1 97.56 444 LEU B CA 1
ATOM 7909 C C . LEU B 1 444 ? -12.703 -9.117 -13.273 1 97.56 444 LEU B C 1
ATOM 7911 O O . LEU B 1 444 ? -11.883 -8.203 -13.18 1 97.56 444 LEU B O 1
ATOM 7915 N N . SER B 1 445 ? -12.938 -9.758 -14.383 1 97.25 445 SER B N 1
ATOM 7916 C CA . SER B 1 445 ? -12.25 -9.398 -15.617 1 97.25 445 SER B CA 1
ATOM 7917 C C . SER B 1 445 ? -12.531 -7.949 -16 1 97.25 445 SER B C 1
ATOM 7919 O O . SER B 1 445 ? -11.625 -7.227 -16.438 1 97.25 445 SER B O 1
ATOM 7921 N N . LYS B 1 446 ? -13.719 -7.512 -15.859 1 97.31 446 LYS B N 1
ATOM 7922 C CA . LYS B 1 446 ? -14.078 -6.125 -16.141 1 97.31 446 LYS B CA 1
ATOM 7923 C C . LYS B 1 446 ? -13.359 -5.168 -15.195 1 97.31 446 LYS B C 1
ATOM 7925 O O . LYS B 1 446 ? -12.867 -4.121 -15.617 1 97.31 446 LYS B O 1
ATOM 7930 N N . MET B 1 447 ? -13.305 -5.5 -13.914 1 97.06 447 MET B N 1
ATOM 7931 C CA . MET B 1 447 ? -12.594 -4.68 -12.938 1 97.06 447 MET B CA 1
ATOM 7932 C C . MET B 1 447 ? -11.109 -4.586 -13.289 1 97.06 447 MET B C 1
ATOM 7934 O O . MET B 1 447 ? -10.516 -3.504 -13.227 1 97.06 447 MET B O 1
ATOM 7938 N N . MET B 1 448 ? -10.547 -5.75 -13.688 1 96.44 448 MET B N 1
ATOM 7939 C CA . MET B 1 448 ? -9.125 -5.781 -14.023 1 96.44 448 MET B CA 1
ATOM 7940 C C . MET B 1 448 ? -8.844 -4.938 -15.266 1 96.44 448 MET B C 1
ATOM 7942 O O . MET B 1 448 ? -7.816 -4.262 -15.336 1 96.44 448 MET B O 1
ATOM 7946 N N . ALA B 1 449 ? -9.742 -4.938 -16.188 1 95 449 ALA B N 1
ATOM 7947 C CA . ALA B 1 449 ? -9.586 -4.18 -17.422 1 95 449 ALA B CA 1
ATOM 7948 C C . ALA B 1 449 ? -9.711 -2.682 -17.172 1 95 449 ALA B C 1
ATOM 7950 O O . ALA B 1 449 ? -9.078 -1.874 -17.859 1 95 449 ALA B O 1
ATOM 7951 N N . LYS B 1 450 ? -10.445 -2.336 -16.156 1 95.12 450 LYS B N 1
ATOM 7952 C CA . LYS B 1 450 ? -10.758 -0.928 -15.938 1 95.12 450 LYS B CA 1
ATOM 7953 C C . LYS B 1 450 ? -10.039 -0.385 -14.711 1 95.12 450 LYS B C 1
ATOM 7955 O O . LYS B 1 450 ? -10.344 0.711 -14.234 1 95.12 450 LYS B O 1
ATOM 7960 N N . LYS B 1 451 ? -9.195 -1.163 -14.164 1 94.38 451 LYS B N 1
ATOM 7961 C CA . LYS B 1 451 ? -8.492 -0.666 -12.984 1 94.38 451 LYS B CA 1
ATOM 7962 C C . LYS B 1 451 ? -7.766 0.64 -13.281 1 94.38 451 LYS B C 1
ATOM 7964 O O . LYS B 1 451 ? -7.301 0.854 -14.406 1 94.38 451 LYS B O 1
ATOM 7969 N N . PRO B 1 452 ? -7.594 1.537 -12.32 1 94.25 452 PRO B N 1
ATOM 7970 C CA . PRO B 1 452 ? -7.113 2.906 -12.523 1 94.25 452 PRO B CA 1
ATOM 7971 C C . PRO B 1 452 ? -5.715 2.955 -13.141 1 94.25 452 PRO B C 1
ATOM 7973 O O . PRO B 1 452 ? -5.395 3.891 -13.875 1 94.25 452 PRO B O 1
ATOM 7976 N N . ASN B 1 453 ? -4.84 2.047 -12.82 1 94.25 453 ASN B N 1
ATOM 7977 C CA . ASN B 1 453 ? -3.457 2.047 -13.281 1 94.25 453 ASN B CA 1
ATOM 7978 C C . ASN B 1 453 ? -3.074 0.708 -13.906 1 94.25 453 ASN B C 1
ATOM 7980 O O . ASN B 1 453 ? -2.965 -0.3 -13.203 1 94.25 453 ASN B O 1
ATOM 7984 N N . GLN B 1 454 ? -2.768 0.795 -15.148 1 93.69 454 GLN B N 1
ATOM 7985 C CA . GLN B 1 454 ? -2.443 -0.438 -15.859 1 93.69 454 GLN B CA 1
ATOM 7986 C C . GLN B 1 454 ? -0.993 -0.845 -15.617 1 93.69 454 GLN B C 1
ATOM 7988 O O . GLN B 1 454 ? -0.114 0.011 -15.5 1 93.69 454 GLN B O 1
ATOM 7993 N N . ALA B 1 455 ? -0.762 -2.078 -15.688 1 95.12 455 ALA B N 1
ATOM 7994 C CA . ALA B 1 455 ? 0.497 -2.674 -15.25 1 95.12 455 ALA B CA 1
ATOM 7995 C C . ALA B 1 455 ? 1.666 -2.17 -16.094 1 95.12 455 ALA B C 1
ATOM 7997 O O . ALA B 1 455 ? 2.693 -1.755 -15.547 1 95.12 455 ALA B O 1
ATOM 7998 N N . GLU B 1 456 ? 1.533 -2.182 -17.391 1 95.25 456 GLU B N 1
ATOM 7999 C CA . GLU B 1 456 ? 2.621 -1.8 -18.281 1 95.25 456 GLU B CA 1
ATOM 8000 C C . GLU B 1 456 ? 3.045 -0.353 -18.047 1 95.25 456 GLU B C 1
ATOM 8002 O O . GLU B 1 456 ? 4.238 -0.059 -17.953 1 95.25 456 GLU B O 1
ATOM 8007 N N . GLU B 1 457 ? 2.066 0.498 -17.984 1 95.75 457 GLU B N 1
ATOM 8008 C CA . GLU B 1 457 ? 2.344 1.909 -17.734 1 95.75 457 GLU B CA 1
ATOM 8009 C C . GLU B 1 457 ? 3.041 2.105 -16.391 1 95.75 457 GLU B C 1
ATOM 8011 O O . GLU B 1 457 ? 3.988 2.887 -16.281 1 95.75 457 GLU B O 1
ATOM 8016 N N . GLN B 1 458 ? 2.557 1.435 -15.414 1 97.19 458 GLN B N 1
ATOM 8017 C CA . GLN B 1 458 ? 3.137 1.544 -14.078 1 97.19 458 GLN B CA 1
ATOM 8018 C C . GLN B 1 458 ? 4.578 1.041 -14.062 1 97.19 458 GLN B C 1
ATOM 8020 O O . GLN B 1 458 ? 5.438 1.624 -13.398 1 97.19 458 GLN B O 1
ATOM 8025 N N . LEU B 1 459 ? 4.812 -0.05 -14.734 1 97.81 459 LEU B N 1
ATOM 8026 C CA . LEU B 1 459 ? 6.176 -0.562 -14.836 1 97.81 459 LEU B CA 1
ATOM 8027 C C . LEU B 1 459 ? 7.117 0.501 -15.398 1 97.81 459 LEU B C 1
ATOM 8029 O O . LEU B 1 459 ? 8.148 0.804 -14.797 1 97.81 459 LEU B O 1
ATOM 8033 N N . ILE B 1 460 ? 6.762 1.106 -16.516 1 97.94 460 ILE B N 1
ATOM 8034 C CA . ILE B 1 460 ? 7.605 2.072 -17.203 1 97.94 460 ILE B CA 1
ATOM 8035 C C . ILE B 1 460 ? 7.84 3.289 -16.312 1 97.94 460 ILE B C 1
ATOM 8037 O O . ILE B 1 460 ? 8.984 3.688 -16.078 1 97.94 460 ILE B O 1
ATOM 8041 N N . LYS B 1 461 ? 6.789 3.824 -15.773 1 97.69 461 LYS B N 1
ATOM 8042 C CA . LYS B 1 461 ? 6.879 5.051 -14.984 1 97.69 461 LYS B CA 1
ATOM 8043 C C . LYS B 1 461 ? 7.727 4.84 -13.734 1 97.69 461 LYS B C 1
ATOM 8045 O O . LYS B 1 461 ? 8.523 5.703 -13.367 1 97.69 461 LYS B O 1
ATOM 8050 N N . HIS B 1 462 ? 7.551 3.742 -13.07 1 98.06 462 HIS B N 1
ATOM 8051 C CA . HIS B 1 462 ? 8.273 3.502 -11.828 1 98.06 462 HIS B CA 1
ATOM 8052 C C . HIS B 1 462 ? 9.734 3.168 -12.094 1 98.06 462 HIS B C 1
ATOM 8054 O O . HIS B 1 462 ? 10.609 3.525 -11.305 1 98.06 462 HIS B O 1
ATOM 8060 N N . VAL B 1 463 ? 9.977 2.473 -13.203 1 98.38 463 VAL B N 1
ATOM 8061 C CA . VAL B 1 463 ? 11.359 2.199 -13.586 1 98.38 463 VAL B CA 1
ATOM 8062 C C . VAL B 1 463 ? 12.078 3.512 -13.898 1 98.38 463 VAL B C 1
ATOM 8064 O O . VAL B 1 463 ? 13.203 3.734 -13.445 1 98.38 463 VAL B O 1
ATOM 8067 N N . GLU B 1 464 ? 11.461 4.363 -14.656 1 98.31 464 GLU B N 1
ATOM 8068 C CA . GLU B 1 464 ? 12.062 5.648 -15 1 98.31 464 GLU B CA 1
ATOM 8069 C C . GLU B 1 464 ? 12.297 6.5 -13.758 1 98.31 464 GLU B C 1
ATOM 8071 O O . GLU B 1 464 ? 13.344 7.141 -13.625 1 98.31 464 GLU B O 1
ATOM 8076 N N . PHE B 1 465 ? 11.328 6.508 -12.875 1 98 465 PHE B N 1
ATOM 8077 C CA . PHE B 1 465 ? 11.477 7.242 -11.617 1 98 465 PHE B CA 1
ATOM 8078 C C . PHE B 1 465 ? 12.648 6.707 -10.812 1 98 465 PHE B C 1
ATOM 8080 O O . PHE B 1 465 ? 13.461 7.48 -10.305 1 98 465 PHE B O 1
ATOM 8087 N N . ALA B 1 466 ? 12.742 5.395 -10.727 1 98.12 466 ALA B N 1
ATOM 8088 C CA . ALA B 1 466 ? 13.828 4.766 -9.977 1 98.12 466 ALA B CA 1
ATOM 8089 C C . ALA B 1 466 ? 15.18 5.043 -10.625 1 98.12 466 ALA B C 1
ATOM 8091 O O . ALA B 1 466 ? 16.172 5.262 -9.938 1 98.12 466 ALA B O 1
ATOM 8092 N N . ALA B 1 467 ? 15.219 4.977 -11.938 1 98.06 467 ALA B N 1
ATOM 8093 C CA . ALA B 1 467 ? 16.469 5.23 -12.656 1 98.06 467 ALA B CA 1
ATOM 8094 C C . ALA B 1 467 ? 16.953 6.656 -12.422 1 98.06 467 ALA B C 1
ATOM 8096 O O . ALA B 1 467 ? 18.156 6.898 -12.305 1 98.06 467 ALA B O 1
ATOM 8097 N N . GLU B 1 468 ? 16.062 7.531 -12.32 1 97.19 468 GLU B N 1
ATOM 8098 C CA . GLU B 1 468 ? 16.422 8.945 -12.195 1 97.19 468 GLU B CA 1
ATOM 8099 C C . GLU B 1 468 ? 16.812 9.289 -10.766 1 97.19 468 GLU B C 1
ATOM 8101 O O . GLU B 1 468 ? 17.766 10.039 -10.547 1 97.19 468 GLU B O 1
ATOM 8106 N N . PHE B 1 469 ? 16.109 8.734 -9.766 1 96.88 469 PHE B N 1
ATOM 8107 C CA . PHE B 1 469 ? 16.281 9.258 -8.414 1 96.88 469 PHE B CA 1
ATOM 8108 C C . PHE B 1 469 ? 16.969 8.234 -7.52 1 96.88 469 PHE B C 1
ATOM 8110 O O . PHE B 1 469 ? 17.391 8.562 -6.41 1 96.88 469 PHE B O 1
ATOM 8117 N N . GLY B 1 470 ? 17.062 6.98 -7.98 1 96.12 470 GLY B N 1
ATOM 8118 C CA . GLY B 1 470 ? 17.781 5.969 -7.223 1 96.12 470 GLY B CA 1
ATOM 8119 C C . GLY B 1 470 ? 17.016 5.477 -6.012 1 96.12 470 GLY B C 1
ATOM 8120 O O . GLY B 1 470 ? 15.789 5.332 -6.062 1 96.12 470 GLY B O 1
ATOM 8121 N N . GLN B 1 471 ? 17.703 5.188 -5.016 1 92.81 471 GLN B N 1
ATOM 8122 C CA . GLN B 1 471 ? 17.109 4.715 -3.768 1 92.81 471 GLN B CA 1
ATOM 8123 C C . GLN B 1 471 ? 16.375 5.84 -3.043 1 92.81 471 GLN B C 1
ATOM 8125 O O . GLN B 1 471 ? 16.859 6.973 -2.99 1 92.81 471 GLN B O 1
ATOM 8130 N N . ILE B 1 472 ? 15.227 5.516 -2.57 1 94.31 472 ILE B N 1
ATOM 8131 C CA . ILE B 1 472 ? 14.445 6.469 -1.79 1 94.31 472 ILE B CA 1
ATOM 8132 C C . ILE B 1 472 ? 14.383 6.016 -0.333 1 94.31 472 ILE B C 1
ATOM 8134 O O . ILE B 1 472 ? 13.586 5.145 0.021 1 94.31 472 ILE B O 1
ATOM 8138 N N . ALA B 1 473 ? 15.086 6.645 0.47 1 90.5 473 ALA B N 1
ATOM 8139 C CA . ALA B 1 473 ? 15.219 6.258 1.873 1 90.5 473 ALA B CA 1
ATOM 8140 C C . ALA B 1 473 ? 13.867 6.293 2.584 1 90.5 473 ALA B C 1
ATOM 8142 O O . ALA B 1 473 ? 13.594 5.465 3.457 1 90.5 473 ALA B O 1
ATOM 8143 N N . ASN B 1 474 ? 13.031 7.148 2.156 1 92.5 474 ASN B N 1
ATOM 8144 C CA . ASN B 1 474 ? 11.758 7.363 2.832 1 92.5 474 ASN B CA 1
ATOM 8145 C C . ASN B 1 474 ? 10.797 6.203 2.592 1 92.5 474 ASN B C 1
ATOM 8147 O O . ASN B 1 474 ? 9.766 6.102 3.258 1 92.5 474 ASN B O 1
ATOM 8151 N N . PHE B 1 475 ? 11.102 5.328 1.706 1 94.56 475 PHE B N 1
ATOM 8152 C CA . PHE B 1 475 ? 10.25 4.176 1.442 1 94.56 475 PHE B CA 1
ATOM 8153 C C . PHE B 1 475 ? 10.625 3.004 2.342 1 94.56 475 PHE B C 1
ATOM 8155 O O . PHE B 1 475 ? 9.914 1.996 2.389 1 94.56 475 PHE B O 1
ATOM 8162 N N . ASP B 1 476 ? 11.727 3.109 3.055 1 93.88 476 ASP B N 1
ATOM 8163 C CA . ASP B 1 476 ? 12.203 2.055 3.941 1 93.88 476 ASP B CA 1
ATOM 8164 C C . ASP B 1 476 ? 11.695 2.262 5.367 1 93.88 476 ASP B C 1
ATOM 8166 O O . ASP B 1 476 ? 12.125 3.184 6.059 1 93.88 476 ASP B O 1
ATOM 8170 N N . PRO B 1 477 ? 10.766 1.439 5.828 1 95.12 477 PRO B N 1
ATOM 8171 C CA . PRO B 1 477 ? 10.227 1.64 7.176 1 95.12 477 PRO B CA 1
ATOM 8172 C C . PRO B 1 477 ? 11.258 1.343 8.266 1 95.12 477 PRO B C 1
ATOM 8174 O O . PRO B 1 477 ? 12.016 0.38 8.164 1 95.12 477 PRO B O 1
ATOM 8177 N N . TYR B 1 478 ? 11.242 2.145 9.297 1 94.81 478 TYR B N 1
ATOM 8178 C CA . TYR B 1 478 ? 12.188 1.973 10.398 1 94.81 478 TYR B CA 1
ATOM 8179 C C . TYR B 1 478 ? 11.945 0.654 11.125 1 94.81 478 TYR B C 1
ATOM 8181 O O . TYR B 1 478 ? 12.867 0.088 11.719 1 94.81 478 TYR B O 1
ATOM 8189 N N . GLY B 1 479 ? 10.727 0.184 11.039 1 93.88 479 GLY B N 1
ATOM 8190 C CA . GLY B 1 479 ? 10.383 -1.072 11.688 1 93.88 479 GLY B CA 1
ATOM 8191 C C . GLY B 1 479 ? 11.258 -2.229 11.242 1 93.88 479 GLY B C 1
ATOM 8192 O O . GLY B 1 479 ? 11.508 -3.156 12.016 1 93.88 479 GLY B O 1
ATOM 8193 N N . ARG B 1 480 ? 11.727 -2.17 10.078 1 93.38 480 ARG B N 1
ATOM 8194 C CA . ARG B 1 480 ? 12.57 -3.225 9.523 1 93.38 480 ARG B CA 1
ATOM 8195 C C . ARG B 1 480 ? 13.852 -3.387 10.328 1 93.38 480 ARG B C 1
ATOM 8197 O O . ARG B 1 480 ? 14.398 -4.484 10.414 1 93.38 480 ARG B O 1
ATOM 8204 N N . LYS B 1 481 ? 14.297 -2.342 10.93 1 93.31 481 LYS B N 1
ATOM 8205 C CA . LYS B 1 481 ? 15.586 -2.312 11.602 1 93.31 481 LYS B CA 1
ATOM 8206 C C . LYS B 1 481 ? 15.438 -2.633 13.086 1 93.31 481 LYS B C 1
ATOM 8208 O O . LYS B 1 481 ? 16.422 -2.752 13.805 1 93.31 481 LYS B O 1
ATOM 8213 N N . MET B 1 482 ? 14.305 -2.771 13.523 1 94.38 482 MET B N 1
ATOM 8214 C CA . MET B 1 482 ? 14.055 -2.971 14.945 1 94.38 482 MET B CA 1
ATOM 8215 C C . MET B 1 482 ? 14.141 -4.449 15.312 1 94.38 482 MET B C 1
ATOM 8217 O O . MET B 1 482 ? 13.914 -5.316 14.469 1 94.38 482 MET B O 1
ATOM 8221 N N . SER B 1 483 ? 14.484 -4.676 16.578 1 93.25 483 SER B N 1
ATOM 8222 C CA . SER B 1 483 ? 14.438 -6.039 17.094 1 93.25 483 SER B CA 1
ATOM 8223 C C . SER B 1 483 ? 13 -6.496 17.312 1 93.25 483 SER B C 1
ATOM 8225 O O . SER B 1 483 ? 12.086 -5.672 17.406 1 93.25 483 SER B O 1
ATOM 8227 N N . PHE B 1 484 ? 12.891 -7.789 17.328 1 90.12 484 PHE B N 1
ATOM 8228 C CA . PHE B 1 484 ? 11.578 -8.383 17.578 1 90.12 484 PHE B CA 1
ATOM 8229 C C . PHE B 1 484 ? 10.969 -7.84 18.859 1 90.12 484 PHE B C 1
ATOM 8231 O O . PHE B 1 484 ? 9.789 -7.477 18.891 1 90.12 484 PHE B O 1
ATOM 8238 N N . VAL B 1 485 ? 11.727 -7.676 19.875 1 92.25 485 VAL B N 1
ATOM 8239 C CA . VAL B 1 485 ? 11.281 -7.258 21.203 1 92.25 485 VAL B CA 1
ATOM 8240 C C . VAL B 1 485 ? 10.805 -5.809 21.156 1 92.25 485 VAL B C 1
ATOM 8242 O O . VAL B 1 485 ? 9.734 -5.484 21.672 1 92.25 485 VAL B O 1
ATOM 8245 N N . SER B 1 486 ? 11.539 -4.949 20.469 1 94.81 486 SER B N 1
ATOM 8246 C CA . SER B 1 486 ? 11.188 -3.537 20.391 1 94.81 486 SER B CA 1
ATOM 8247 C C . SER B 1 486 ? 10.039 -3.311 19.422 1 94.81 486 SER B C 1
ATOM 8249 O O . SER B 1 486 ? 9.172 -2.463 19.656 1 94.81 486 SER B O 1
ATOM 8251 N N . TYR B 1 487 ? 10.062 -4.105 18.359 1 93.88 487 TYR B N 1
ATOM 8252 C CA . TYR B 1 487 ? 9.031 -3.967 17.328 1 93.88 487 TYR B CA 1
ATOM 8253 C C . TYR B 1 487 ? 7.648 -4.234 17.906 1 93.88 487 TYR B C 1
ATOM 8255 O O . TYR B 1 487 ? 6.715 -3.459 17.688 1 93.88 487 TYR B O 1
ATOM 8263 N N . TYR B 1 488 ? 7.535 -5.242 18.766 1 90.81 488 TYR B N 1
ATOM 8264 C CA . TYR B 1 488 ? 6.246 -5.605 19.344 1 90.81 488 TYR B CA 1
ATOM 8265 C C . TYR B 1 488 ? 6.102 -5.023 20.75 1 90.81 488 TYR B C 1
ATOM 8267 O O . TYR B 1 488 ? 5.188 -5.398 21.5 1 90.81 488 TYR B O 1
ATOM 8275 N N . MET B 1 489 ? 7.023 -4.184 21.156 1 94.19 489 MET B N 1
ATOM 8276 C CA . MET B 1 489 ? 7.004 -3.424 22.406 1 94.19 489 MET B CA 1
ATOM 8277 C C . MET B 1 489 ? 6.93 -4.355 23.609 1 94.19 489 MET B C 1
ATOM 8279 O O . MET B 1 489 ? 6.25 -4.055 24.594 1 94.19 489 MET B O 1
ATOM 8283 N N . LEU B 1 490 ? 7.504 -5.48 23.5 1 91.44 490 LEU B N 1
ATOM 8284 C CA . LEU B 1 490 ? 7.539 -6.426 24.609 1 91.44 490 LEU B CA 1
ATOM 8285 C C . LEU B 1 490 ? 8.375 -5.883 25.766 1 91.44 490 LEU B C 1
ATOM 8287 O O . LEU B 1 490 ? 8.109 -6.191 26.938 1 91.44 490 LEU B O 1
ATOM 8291 N N . ASP B 1 491 ? 9.359 -5.086 25.453 1 94.25 491 ASP B N 1
ATOM 8292 C CA . ASP B 1 491 ? 10.203 -4.453 26.469 1 94.25 491 ASP B CA 1
ATOM 8293 C C . ASP B 1 491 ? 9.406 -3.473 27.312 1 94.25 491 ASP B C 1
ATOM 8295 O O . ASP B 1 491 ? 9.836 -3.094 28.406 1 94.25 491 ASP B O 1
ATOM 8299 N N . ILE B 1 492 ? 8.266 -3.092 26.875 1 93.88 492 ILE B N 1
ATOM 8300 C CA . ILE B 1 492 ? 7.406 -2.176 27.609 1 93.88 492 ILE B CA 1
ATOM 8301 C C . ILE B 1 492 ? 6.242 -2.947 28.234 1 93.88 492 ILE B C 1
ATOM 8303 O O . ILE B 1 492 ? 5.949 -2.797 29.422 1 93.88 492 ILE B O 1
ATOM 8307 N N . ILE B 1 493 ? 5.629 -3.816 27.5 1 91.12 493 ILE B N 1
ATOM 8308 C CA . ILE B 1 493 ? 4.41 -4.516 27.891 1 91.12 493 ILE B CA 1
ATOM 8309 C C . ILE B 1 493 ? 4.719 -5.496 29.016 1 91.12 493 ILE B C 1
ATOM 8311 O O . ILE B 1 493 ? 4.004 -5.547 30.016 1 91.12 493 ILE B O 1
ATOM 8315 N N . ILE B 1 494 ? 5.766 -6.246 28.906 1 90.19 494 ILE B N 1
ATOM 8316 C CA . ILE B 1 494 ? 6.074 -7.297 29.859 1 90.19 494 ILE B CA 1
ATOM 8317 C C . ILE B 1 494 ? 6.371 -6.68 31.219 1 90.19 494 ILE B C 1
ATOM 8319 O O . ILE B 1 494 ? 5.793 -7.086 32.25 1 90.19 494 ILE B O 1
ATOM 8323 N N . PRO B 1 495 ? 7.273 -5.672 31.297 1 91.94 495 PRO B N 1
ATOM 8324 C CA . PRO B 1 495 ? 7.484 -5.031 32.594 1 91.94 495 PRO B CA 1
ATOM 8325 C C . PRO B 1 495 ? 6.195 -4.465 33.188 1 91.94 495 PRO B C 1
ATOM 8327 O O . PRO B 1 495 ? 5.988 -4.535 34.406 1 91.94 495 PRO B O 1
ATOM 8330 N N . PHE B 1 496 ? 5.391 -3.955 32.406 1 90.94 496 PHE B N 1
ATOM 8331 C CA . PHE B 1 496 ? 4.129 -3.402 32.875 1 90.94 496 PHE B CA 1
ATOM 8332 C C . PHE B 1 496 ? 3.229 -4.504 33.438 1 90.94 496 PHE B C 1
ATOM 8334 O O . PHE B 1 496 ? 2.58 -4.324 34.469 1 90.94 496 PHE B O 1
ATOM 8341 N N . ILE B 1 497 ? 3.15 -5.602 32.719 1 89.25 497 ILE B N 1
ATOM 8342 C CA . ILE B 1 497 ? 2.355 -6.734 33.188 1 89.25 497 ILE B CA 1
ATOM 8343 C C . ILE B 1 497 ? 2.91 -7.25 34.5 1 89.25 497 ILE B C 1
ATOM 8345 O O . ILE B 1 497 ? 2.15 -7.539 35.438 1 89.25 497 ILE B O 1
ATOM 8349 N N . ILE B 1 498 ? 4.156 -7.324 34.594 1 90.5 498 ILE B N 1
ATOM 8350 C CA . ILE B 1 498 ? 4.805 -7.777 35.812 1 90.5 498 ILE B CA 1
ATOM 8351 C C . ILE B 1 498 ? 4.48 -6.82 36.938 1 90.5 498 ILE B C 1
ATOM 8353 O O . ILE B 1 498 ? 4.176 -7.254 38.062 1 90.5 498 ILE B O 1
ATOM 8357 N N . LEU B 1 499 ? 4.531 -5.586 36.656 1 92.38 499 LEU B N 1
ATOM 8358 C CA . LEU B 1 499 ? 4.211 -4.578 37.656 1 92.38 499 LEU B CA 1
ATOM 8359 C C . LEU B 1 499 ? 2.766 -4.711 38.125 1 92.38 499 LEU B C 1
ATOM 8361 O O . LEU B 1 499 ? 2.486 -4.637 39.312 1 92.38 499 LEU B O 1
ATOM 8365 N N . ILE B 1 500 ? 1.938 -4.895 37.188 1 91.31 500 ILE B N 1
ATOM 8366 C CA . ILE B 1 500 ? 0.527 -5.059 37.5 1 91.31 500 ILE B CA 1
ATOM 8367 C C . ILE B 1 500 ? 0.342 -6.309 38.375 1 91.31 500 ILE B C 1
ATOM 8369 O O . ILE B 1 500 ? -0.386 -6.285 39.375 1 91.31 500 ILE B O 1
ATOM 8373 N N . PHE B 1 501 ? 0.97 -7.324 37.969 1 90.5 501 PHE B N 1
ATOM 8374 C CA . PHE B 1 501 ? 0.896 -8.562 38.719 1 90.5 501 PHE B CA 1
ATOM 8375 C C . PHE B 1 501 ? 1.435 -8.359 40.156 1 90.5 501 PHE B C 1
ATOM 8377 O O . PHE B 1 501 ? 0.873 -8.883 41.094 1 90.5 501 PHE B O 1
ATOM 8384 N N . PHE B 1 502 ? 2.467 -7.629 40.25 1 92.56 502 PHE B N 1
ATOM 8385 C CA . PHE B 1 502 ? 3.059 -7.328 41.562 1 92.56 502 PHE B CA 1
ATOM 8386 C C . PHE B 1 502 ? 2.094 -6.52 42.406 1 92.56 502 PHE B C 1
ATOM 8388 O O . PHE B 1 502 ? 1.92 -6.805 43.594 1 92.56 502 PHE B O 1
ATOM 8395 N N . ILE B 1 503 ? 1.481 -5.586 41.844 1 94.12 503 ILE B N 1
ATOM 8396 C CA . ILE B 1 503 ? 0.522 -4.746 42.531 1 94.12 503 ILE B CA 1
ATOM 8397 C C . ILE B 1 503 ? -0.669 -5.59 43 1 94.12 503 ILE B C 1
ATOM 8399 O O . ILE B 1 503 ? -1.124 -5.473 44.125 1 94.12 503 ILE B O 1
ATOM 8403 N N . ILE B 1 504 ? -1.096 -6.375 42.094 1 93.19 504 ILE B N 1
ATOM 8404 C CA . ILE B 1 504 ? -2.227 -7.238 42.406 1 93.19 504 ILE B CA 1
ATOM 8405 C C . ILE B 1 504 ? -1.851 -8.18 43.562 1 93.19 504 ILE B C 1
ATOM 8407 O O . ILE B 1 504 ? -2.641 -8.391 44.5 1 93.19 504 ILE B O 1
ATOM 8411 N N . THR B 1 505 ? -0.708 -8.719 43.531 1 92.69 505 THR B N 1
ATOM 8412 C CA . THR B 1 505 ? -0.235 -9.625 44.562 1 92.69 505 THR B CA 1
ATOM 8413 C C . THR B 1 505 ? -0.152 -8.914 45.906 1 92.69 505 THR B C 1
ATOM 8415 O O . THR B 1 505 ? -0.526 -9.477 46.938 1 92.69 505 THR B O 1
ATOM 8418 N N . ILE B 1 506 ? 0.297 -7.75 45.875 1 94.62 506 ILE B N 1
ATOM 8419 C CA . ILE B 1 506 ? 0.402 -6.957 47.094 1 94.62 506 ILE B CA 1
ATOM 8420 C C . ILE B 1 506 ? -0.993 -6.656 47.625 1 94.62 506 ILE B C 1
ATOM 8422 O O . ILE B 1 506 ? -1.234 -6.758 48.812 1 94.62 506 ILE B O 1
ATOM 8426 N N . ILE B 1 507 ? -1.802 -6.254 46.719 1 94.44 507 ILE B N 1
ATOM 8427 C CA . ILE B 1 507 ? -3.172 -5.949 47.125 1 94.44 507 ILE B CA 1
ATOM 8428 C C . ILE B 1 507 ? -3.824 -7.191 47.719 1 94.44 507 ILE B C 1
ATOM 8430 O O . ILE B 1 507 ? -4.477 -7.117 48.75 1 94.44 507 ILE B O 1
ATOM 8434 N N . CYS B 1 508 ? -3.662 -8.312 47.062 1 93.81 508 CYS B N 1
ATOM 8435 C CA . CYS B 1 508 ? -4.203 -9.57 47.562 1 93.81 508 CYS B CA 1
ATOM 8436 C C . CYS B 1 508 ? -3.613 -9.906 48.938 1 93.81 508 CYS B C 1
ATOM 8438 O O . CYS B 1 508 ? -4.336 -10.336 49.844 1 93.81 508 CYS B O 1
ATOM 8440 N N . TYR B 1 509 ? -2.348 -9.688 49.062 1 93.12 509 TYR B N 1
ATOM 8441 C CA . TYR B 1 509 ? -1.671 -9.93 50.312 1 93.12 509 TYR B CA 1
ATOM 8442 C C . TYR B 1 509 ? -2.242 -9.039 51.406 1 93.12 509 TYR B C 1
ATOM 8444 O O . TYR B 1 509 ? -2.492 -9.5 52.531 1 93.12 509 TYR B O 1
ATOM 8452 N N . LEU B 1 510 ? -2.502 -7.832 51.125 1 94.5 510 LEU B N 1
ATOM 8453 C CA . LEU B 1 510 ? -3.035 -6.871 52.062 1 94.5 510 LEU B CA 1
ATOM 8454 C C . LEU B 1 510 ? -4.473 -7.223 52.438 1 94.5 510 LEU B C 1
ATOM 8456 O O . LEU B 1 510 ? -4.863 -7.09 53.625 1 94.5 510 LEU B O 1
ATOM 8460 N N . ILE B 1 511 ? -5.203 -7.594 51.438 1 93.75 511 ILE B N 1
ATOM 8461 C CA . ILE B 1 511 ? -6.59 -7.984 51.688 1 93.75 511 ILE B CA 1
ATOM 8462 C C . ILE B 1 511 ? -6.625 -9.219 52.594 1 93.75 511 ILE B C 1
ATOM 8464 O O . ILE B 1 511 ? -7.402 -9.266 53.531 1 93.75 511 ILE B O 1
ATOM 8468 N N . ILE B 1 512 ? -5.77 -10.188 52.312 1 92.81 512 ILE B N 1
ATOM 8469 C CA . ILE B 1 512 ? -5.711 -11.406 53.094 1 92.81 512 ILE B CA 1
ATOM 8470 C C . ILE B 1 512 ? -5.266 -11.078 54.531 1 92.81 512 ILE B C 1
ATOM 8472 O O . ILE B 1 512 ? -5.824 -11.602 55.5 1 92.81 512 ILE B O 1
ATOM 8476 N N . ARG B 1 513 ? -4.355 -10.227 54.688 1 91.5 513 ARG B N 1
ATOM 8477 C CA . ARG B 1 513 ? -3.867 -9.812 56 1 91.5 513 ARG B CA 1
ATOM 8478 C C . ARG B 1 513 ? -4.949 -9.07 56.75 1 91.5 513 ARG B C 1
ATOM 8480 O O . ARG B 1 513 ? -5.09 -9.258 57.969 1 91.5 513 ARG B O 1
ATOM 8487 N N . LEU B 1 514 ? -5.652 -8.234 56.062 1 92.44 514 LEU B N 1
ATOM 8488 C CA . LEU B 1 514 ? -6.746 -7.492 56.688 1 92.44 514 LEU B CA 1
ATOM 8489 C C . LEU B 1 514 ? -7.863 -8.438 57.125 1 92.44 514 LEU B C 1
ATOM 8491 O O . LEU B 1 514 ? -8.422 -8.281 58.219 1 92.44 514 LEU B O 1
ATOM 8495 N N . PHE B 1 515 ? -8.125 -9.383 56.25 1 91 515 PHE B N 1
ATOM 8496 C CA . PHE B 1 515 ? -9.148 -10.375 56.594 1 91 515 PHE B CA 1
ATOM 8497 C C . PHE B 1 515 ? -8.711 -11.242 57.75 1 91 515 PHE B C 1
ATOM 8499 O O . PHE B 1 515 ? -9.523 -11.586 58.625 1 91 515 PHE B O 1
ATOM 8506 N N . ARG B 1 516 ? -7.5 -11.602 57.844 1 89.88 516 ARG B N 1
ATOM 8507 C CA . ARG B 1 516 ? -6.969 -12.391 58.969 1 89.88 516 ARG B CA 1
ATOM 8508 C C . ARG B 1 516 ? -7.02 -11.609 60.281 1 89.88 516 ARG B C 1
ATOM 8510 O O . ARG B 1 516 ? -7.359 -12.164 61.312 1 89.88 516 ARG B O 1
ATOM 8517 N N . LYS B 1 517 ? -6.812 -10.352 60.219 1 88.5 517 LYS B N 1
ATOM 8518 C CA . LYS B 1 517 ? -6.867 -9.492 61.375 1 88.5 517 LYS B CA 1
ATOM 8519 C C . LYS B 1 517 ? -8.305 -9.305 61.875 1 88.5 517 LYS B C 1
ATOM 8521 O O . LYS B 1 517 ? -8.57 -9.312 63.062 1 88.5 517 LYS B O 1
ATOM 8526 N N . LEU B 1 518 ? -9.164 -9.258 60.969 1 87.06 518 LEU B N 1
ATOM 8527 C CA . LEU B 1 518 ? -10.57 -9.062 61.312 1 87.06 518 LEU B CA 1
ATOM 8528 C C . LEU B 1 518 ? -11.188 -10.352 61.844 1 87.06 518 LEU B C 1
ATOM 8530 O O . LEU B 1 518 ? -11.969 -10.32 62.812 1 87.06 518 LEU B O 1
ATOM 8534 N N . PHE B 1 519 ? -10.781 -11.461 61.219 1 83.69 519 PHE B N 1
ATOM 8535 C CA . PHE B 1 519 ? -11.305 -12.742 61.656 1 83.69 519 PHE B CA 1
ATOM 8536 C C . PHE B 1 519 ? -10.656 -13.156 62.969 1 83.69 519 PHE B C 1
ATOM 8538 O O . PHE B 1 519 ? -11.297 -13.797 63.812 1 83.69 519 PHE B O 1
ATOM 8545 N N . HIS B 1 520 ? -9.469 -12.859 63.219 1 79.12 520 HIS B N 1
ATOM 8546 C CA . HIS B 1 520 ? -8.82 -13.117 64.5 1 79.12 520 HIS B CA 1
ATOM 8547 C C . HIS B 1 520 ? -9.438 -12.266 65.625 1 79.12 520 HIS B C 1
ATOM 8549 O O . HIS B 1 520 ? -9.664 -12.75 66.688 1 79.12 520 HIS B O 1
ATOM 8555 N N . LYS B 1 521 ? -9.828 -11.156 65.375 1 71.69 521 LYS B N 1
ATOM 8556 C CA . LYS B 1 521 ? -10.492 -10.297 66.375 1 71.69 521 LYS B CA 1
ATOM 8557 C C . LYS B 1 521 ? -11.906 -10.781 66.625 1 71.69 521 LYS B C 1
ATOM 8559 O O . LYS B 1 521 ? -12.359 -10.742 67.812 1 71.69 521 LYS B O 1
ATOM 8564 N N . ALA B 1 522 ? -12.523 -11.305 65.688 1 72.5 522 ALA B N 1
ATOM 8565 C CA . ALA B 1 522 ? -13.883 -11.812 65.875 1 72.5 522 ALA B CA 1
ATOM 8566 C C . ALA B 1 522 ? -13.883 -13.094 66.75 1 72.5 522 ALA B C 1
ATOM 8568 O O . ALA B 1 522 ? -14.773 -13.305 67.562 1 72.5 522 ALA B O 1
ATOM 8569 N N . VAL B 1 523 ? -12.914 -13.875 66.562 1 72.12 523 VAL B N 1
ATOM 8570 C CA . VAL B 1 523 ? -12.812 -15.109 67.375 1 72.12 523 VAL B CA 1
ATOM 8571 C C . VAL B 1 523 ? -12.43 -14.789 68.812 1 72.12 523 VAL B C 1
ATOM 8573 O O . VAL B 1 523 ? -12.969 -15.391 69.75 1 72.12 523 VAL B O 1
ATOM 8576 N N . ILE B 1 524 ? -11.695 -13.852 69.062 1 70.56 524 ILE B N 1
ATOM 8577 C CA . ILE B 1 524 ? -11.312 -13.469 70.438 1 70.56 524 ILE B CA 1
ATOM 8578 C C . ILE B 1 524 ? -12.5 -12.805 71.125 1 70.56 524 ILE B C 1
ATOM 8580 O O . ILE B 1 524 ? -12.758 -13.062 72.312 1 70.56 524 ILE B O 1
ATOM 8584 N N . CYS B 1 525 ? -13.18 -12.078 70.375 1 67.62 525 CYS B N 1
ATOM 8585 C CA . CYS B 1 525 ? -14.344 -11.438 70.938 1 67.62 525 CYS B CA 1
ATOM 8586 C C . CYS B 1 525 ? -15.422 -12.461 71.312 1 67.62 525 CYS B C 1
ATOM 8588 O O . CYS B 1 525 ? -16.094 -12.336 72.312 1 67.62 525 CYS B O 1
ATOM 8590 N N . ASN B 1 526 ? -15.508 -13.414 70.5 1 68.56 526 ASN B N 1
ATOM 8591 C CA . ASN B 1 526 ? -16.469 -14.461 70.812 1 68.56 526 ASN B CA 1
ATOM 8592 C C . ASN B 1 526 ? -16 -15.32 72 1 68.56 526 ASN B C 1
ATOM 8594 O O . ASN B 1 526 ? -16.797 -15.758 72.812 1 68.56 526 ASN B O 1
ATOM 8598 N N . ASN B 1 527 ? -14.789 -15.523 72.125 1 69.44 527 ASN B N 1
ATOM 8599 C CA . ASN B 1 527 ? -14.281 -16.281 73.25 1 69.44 527 ASN B CA 1
ATOM 8600 C C . ASN B 1 527 ? -14.328 -15.477 74.5 1 69.44 527 ASN B C 1
ATOM 8602 O O . ASN B 1 527 ? -14.578 -16.031 75.625 1 69.44 527 ASN B O 1
ATOM 8606 N N . ASN B 1 528 ? -14.227 -14.266 74.5 1 66.81 528 ASN B N 1
ATOM 8607 C CA . ASN B 1 528 ? -14.352 -13.445 75.688 1 66.81 528 ASN B CA 1
ATOM 8608 C C . ASN B 1 528 ? -15.812 -13.289 76.125 1 66.81 528 ASN B C 1
ATOM 8610 O O . ASN B 1 528 ? -16.109 -13.227 77.312 1 66.81 528 ASN B O 1
ATOM 8614 N N . ASN B 1 529 ? -16.672 -13.359 75.25 1 63.97 529 ASN B N 1
ATOM 8615 C CA . ASN B 1 529 ? -18.078 -13.305 75.625 1 63.97 529 ASN B CA 1
ATOM 8616 C C . ASN B 1 529 ? -18.562 -14.641 76.188 1 63.97 529 ASN B C 1
ATOM 8618 O O . ASN B 1 529 ? -19.469 -14.672 77 1 63.97 529 ASN B O 1
ATOM 8622 N N . SER B 1 530 ? -18.031 -15.727 75.812 1 62.91 530 SER B N 1
ATOM 8623 C CA . SER B 1 530 ? -18.391 -17 76.438 1 62.91 530 SER B CA 1
ATOM 8624 C C . SER B 1 530 ? -17.812 -17.141 77.875 1 62.91 530 SER B C 1
ATOM 8626 O O . SER B 1 530 ? -18.406 -17.781 78.688 1 62.91 530 SER B O 1
ATOM 8628 N N . ILE B 1 531 ? -16.812 -16.562 78.25 1 60.94 531 ILE B N 1
ATOM 8629 C CA . ILE B 1 531 ? -16.266 -16.594 79.562 1 60.94 531 ILE B CA 1
ATOM 8630 C C . ILE B 1 531 ? -17.062 -15.672 80.5 1 60.94 531 ILE B C 1
ATOM 8632 O O . ILE B 1 531 ? -17.344 -16 81.625 1 60.94 531 ILE B O 1
ATOM 8636 N N . ILE B 1 532 ? -17.641 -14.734 80.062 1 58.12 532 ILE B N 1
ATOM 8637 C CA . ILE B 1 532 ? -18.453 -13.859 80.875 1 58.12 532 ILE B CA 1
ATOM 8638 C C . ILE B 1 532 ? -19.812 -14.516 81.188 1 58.12 532 ILE B C 1
ATOM 8640 O O . ILE B 1 532 ? -20.344 -14.43 82.25 1 58.12 532 ILE B O 1
ATOM 8644 N N . THR B 1 533 ? -20.297 -15.328 80.312 1 51.69 533 THR B N 1
ATOM 8645 C CA . THR B 1 533 ? -21.562 -16 80.562 1 51.69 533 THR B CA 1
ATOM 8646 C C . THR B 1 533 ? -21.359 -17.188 81.5 1 51.69 533 THR B C 1
ATOM 8648 O O . THR B 1 533 ? -22.281 -17.594 82.188 1 51.69 533 THR B O 1
ATOM 8651 N N . LYS B 1 534 ? -20.156 -17.719 81.5 1 49.66 534 LYS B N 1
ATOM 8652 C CA . LYS B 1 534 ? -19.969 -18.812 82.438 1 49.66 534 LYS B CA 1
ATOM 8653 C C . LYS B 1 534 ? -19.672 -18.281 83.875 1 49.66 534 LYS B C 1
ATOM 8655 O O . LYS B 1 534 ? -19.875 -18.984 84.812 1 49.66 534 LYS B O 1
ATOM 8660 N N . VAL B 1 535 ? -19.266 -17.141 84.125 1 47.19 535 VAL B N 1
ATOM 8661 C CA . VAL B 1 535 ? -19.016 -16.578 85.438 1 47.19 535 VAL B CA 1
ATOM 8662 C C . VAL B 1 535 ? -20.328 -16.062 86 1 47.19 535 VAL B C 1
ATOM 8664 O O . VAL B 1 535 ? -20.531 -16.094 87.25 1 47.19 535 VAL B O 1
ATOM 8667 N N . LYS B 1 536 ? -21.219 -15.68 85.312 1 40.38 536 LYS B N 1
ATOM 8668 C CA . LYS B 1 536 ? -22.469 -15.289 85.938 1 40.38 536 LYS B CA 1
ATOM 8669 C C . LYS B 1 536 ? -23.281 -16.516 86.375 1 40.38 536 LYS B C 1
ATOM 8671 O O . LYS B 1 536 ? -24.281 -16.391 87.062 1 40.38 536 LYS B O 1
ATOM 8676 N N . LYS B 1 537 ? -22.906 -17.609 85.75 1 48.84 537 LYS B N 1
ATOM 8677 C CA . LYS B 1 537 ? -23.75 -18.75 86.125 1 48.84 537 LYS B CA 1
ATOM 8678 C C . LYS B 1 537 ? -23.109 -19.531 87.25 1 48.84 537 LYS B C 1
ATOM 8680 O O . LYS B 1 537 ? -23.719 -20.484 87.812 1 48.84 537 LYS B O 1
ATOM 8685 N N . ASN B 1 538 ? -21.875 -19.312 87.625 1 35.72 538 ASN B N 1
ATOM 8686 C CA . ASN B 1 538 ? -21.5 -19.844 88.938 1 35.72 538 ASN B CA 1
ATOM 8687 C C . ASN B 1 538 ? -21.734 -18.828 90.062 1 35.72 538 ASN B C 1
ATOM 8689 O O . ASN B 1 538 ? -21.406 -17.641 89.875 1 35.72 538 ASN B O 1
#

Sequence (1076 aa):
MYHAEWYLASLIIIFHASQNDSYKILVYNPRFGKSHTKFLGSIADTLVNAGHNVTEFAPVLFEFSDSTGSKLAKTVKIDADPEISKIMNVEIFAQDAWKRNQQSIFSLISVMKRMSDALLKNCEFQLKQEKIMQELKSEKFDLAIFEFNQCFAGIIELLRIPAHIVVSPTALFEYAIECFGIPNIPSYIPSLLTQYTDKMTYLQRLKNLIITILTTKLLDNHTIRCQALFRRLYGDQFIDLKEKLAQVTYVLTNTDPLFHISRPTIHKMLELGGLALPKPQPLSKEWIAVMNKRKAVVLVSFGTVTLSCWMPNETKQALLDAFDSFPNVTFIWKYEKDEHLIAEGRPNVITSKWLPQSDLLAHKNLIAFLTHGGMNSITETLNRGKPIVVVPLFGDQMQNAVLVQRLGLGIKLSLSELAIKEKIKNAIYNIIYDKSYAQKVERLSKMMAKKPNQAEEQLIKHVEFAAEFGQIANFDPYGRKMSFVSYYMLDIIIPFIILIFFIITIICYLIIRLFRKLFHKAVICNNNNSIITKVKKNMYHAEWYLASLIIIFHASQNDSYKILVYNPRFGKSHTKFLGSIADTLVNAGHNVTEFAPVLFEFSDSTGSKLAKTVKIDADPEISKIMNVEIFAQDAWKRNQQSIFSLISVMKRMSDALLKNCEFQLKQEKIMQELKSEKFDLAIFEFNQCFAGIIELLRIPAHIVVSPTALFEYAIECFGIPNIPSYIPSLLTQYTDKMTYLQRLKNLIITILTTKLLDNHTIRCQALFRRLYGDQFIDLKEKLAQVTYVLTNTDPLFHISRPTIHKMLELGGLALPKPQPLSKEWIAVMNKRKAVVLVSFGTVTLSCWMPNETKQALLDAFDSFPNVTFIWKYEKDEHLIAEGRPNVITSKWLPQSDLLAHKNLIAFLTHGGMNSITETLNRGKPIVVVPLFGDQMQNAVLVQRLGLGIKLSLSELAIKEKIKNAIYNIIYDKSYAQKVERLSKMMAKKPNQAEEQLIKHVEFAAEFGQIANFDPYGRKMSFVSYYMLDIIIPFIILIFFIITIICYLIIRLFRKLFHKAVICNNNNSIITKVKKN

InterPro domains:
  IPR002213 UDP-glucuronosyl/UDP-glucosyltransferase [PF00201] (34-520)
  IPR002213 UDP-glucuronosyl/UDP-glucosyltransferase [cd03784] (23-459)
  IPR035595 UDP-glycosyltransferase family, conserved site [PS00375] (354-397)
  IPR050271 UDP-glycosyltransferase [PTHR48043] (27-502)

Nearest PDB structures (foldseek):
  8sfw-assembly1_A  TM=7.767E-01  e=1.103E-19  Tetranychus urticae
  8sfu-assembly2_B  TM=7.595E-01  e=5.667E-18  Tetranychus urticae
  8wrk-assembly1_A  TM=6.263E-01  e=2.139E-15  Catharanthus roseus
  8inv-assembly1_A  TM=6.351E-01  e=1.931E-15  Catharanthus roseus
  6llg-assembly2_B  TM=6.641E-01  e=1.216E-12  Fagopyrum esculentum

Secondary structure (DSSP, 8-state):
-HHHHHHHHHHHHHT--------EEEEE--BS-HHHHHHHHHHHHHHHHTT-EEEEEEEBSS-S-S--S-SSSEEEEEPPPHHHHHH--HHHHHHHTTSGGGGSHHHHHHHHHHHHHHHHHHHHHHHT-HHHHHHHHHH--SEEEEES-HHHHHHHHHHT-S-EEEEESSPPPHHHHHHHT----TTTS--TTS---SS--HHHHHHHHHHHHHHHHHHHHHHHHHHHHHHHHH-TTPPPHHHHHHT-S-EEES--TTTS----B-TTEEE---TTPPPP-PPPHHHHHHHTSSSEEEEEE-TTTS-GGGS-HHHHHHHHHHHHT-TTEEEEEE-S-GGG-TTTT-TTEEEESS--HHHHHHSTTEEEEEE---HHHHHHHHHTT--EEE---STTHHHHHHHHHHTTSEEE--HHHHT-HHHHHHHHHHHHH-HHHHHHHHHHHHHHHT-SS-HHHHHHHHHHHHHHH---GGGS-GGGGS-HHHHTTHHHHHHHHHHHHHHHHHHHHHHHHHHHHHHHHHHHHHHHHHHHHHHTT-/-HHHHHHHHHHHHHT--------EEEEE--BS-HHHHHHHHHHHHHHHHTT-EEEEEEEBSS-S-S--S-SSSEEEEEPPPHHHHHH--HHHHHHHTTSGGGGSHHHHHHHHHHHHHHHHHHHHHHHT-HHHHHHHHHH--SEEEEES-HHHHHHHHHHT-S-EEEEESSPPPHHHHHHHT----TTTS--TTS---SS--HHHHHHHHHHHHHHHHHHHHHHHHHHHHHHHHH-TTPPPHHHHHHT-S-EEES--TTTSPP--B-TTEEE---TTPPPP-PPPHHHHHHHTSSSEEEEEE-TTTS-GGGS-HHHHHHHHHHHHT-TTEEEEEE-S-GGG-TTTT-TTEEEESS--HHHHHHSTTEEEEEE---HHHHHHHHHTT--EEE---STTHHHHHHHHHHTTSEEE--HHHHT-HHHHHHHHHHHHH-HHHHHHHHHHHHHHHT-SS-HHHHHHHHHHHHHHH---GGGS-GGGGS-HHHHTTHHHHHHHHHHHHHHHHHHHHHHHHHHHHHHHHHHHHHHHHHHHHHHTT-

pLDDT: mean 90.1, std 12.83, range [34.19, 98.81]

Solvent-accessible surface area (backbone atoms only — not comparable to full-atom values): 56071 Å² total; per-residue (Å²): 121,70,68,61,51,52,52,51,50,54,55,52,57,66,56,58,54,69,81,65,79,60,45,38,34,37,33,52,37,58,29,62,38,71,70,58,16,35,43,50,10,36,52,40,31,54,41,38,75,71,56,30,49,34,36,32,41,35,37,43,66,35,95,76,64,90,65,63,44,46,90,68,45,47,74,47,74,43,76,65,56,76,69,37,57,72,62,52,53,64,64,58,51,35,50,42,42,71,41,83,75,59,76,38,70,67,54,46,50,52,52,50,51,44,48,46,52,38,50,51,53,49,42,54,56,56,70,65,38,54,68,61,54,50,54,57,32,72,66,58,38,38,24,36,38,31,52,91,45,64,57,56,46,48,48,37,60,77,40,62,39,69,15,40,35,34,38,34,76,44,78,73,51,68,44,58,36,48,51,53,37,32,70,80,54,44,48,37,44,52,40,58,83,33,72,52,54,49,80,54,52,74,68,50,29,52,52,32,41,51,51,44,51,50,54,28,50,53,51,49,49,45,47,52,52,47,46,50,52,47,24,71,75,70,33,85,81,48,78,60,49,66,60,55,58,36,50,37,40,36,36,41,26,30,37,34,61,87,67,42,83,46,53,59,32,36,85,30,50,41,61,43,23,60,60,67,61,77,77,72,54,85,72,52,72,67,54,49,53,60,53,63,71,33,75,34,29,36,41,33,41,50,68,86,70,37,49,55,70,65,45,54,65,63,32,54,48,17,48,52,56,27,50,64,75,36,74,67,36,31,35,41,33,49,37,71,54,71,88,65,52,84,46,68,96,38,93,38,43,45,72,35,72,73,72,67,57,66,35,51,52,64,36,86,34,39,54,34,39,39,28,26,28,44,59,67,58,46,51,53,34,35,62,50,30,30,18,37,38,19,38,37,59,58,66,61,7,34,30,44,21,42,45,33,38,73,68,41,26,33,45,61,40,52,66,73,42,47,44,32,34,67,53,44,34,51,53,53,49,43,58,71,66,41,58,63,24,42,52,45,15,36,53,49,16,52,50,64,73,54,45,73,68,53,25,67,61,50,50,53,37,48,49,52,44,27,46,73,64,25,54,52,71,45,48,50,28,61,64,52,77,46,51,72,49,53,51,70,36,44,77,54,49,49,60,49,50,51,48,49,51,50,50,48,51,49,50,51,50,51,50,51,51,51,50,52,53,52,51,52,50,51,53,52,53,52,53,54,54,56,54,55,60,56,54,73,70,99,121,70,68,61,50,53,53,50,50,53,53,51,58,67,55,59,55,70,80,66,80,60,46,38,34,37,34,52,38,57,28,62,38,70,69,59,13,36,43,50,9,35,52,40,31,52,44,38,74,71,57,30,48,37,36,31,44,34,35,41,66,36,94,76,63,90,66,63,44,45,91,70,45,47,76,47,74,41,77,66,55,76,69,37,59,72,62,54,52,66,65,57,53,33,51,42,41,71,41,84,74,59,77,38,70,68,52,47,51,53,51,50,51,43,49,46,52,37,51,50,52,49,41,53,56,56,70,66,38,54,69,60,54,50,55,58,31,72,66,58,38,38,24,34,38,30,52,91,46,66,59,56,45,48,48,38,60,76,41,62,39,69,12,41,33,34,37,36,77,43,79,72,50,68,45,59,37,47,51,53,36,32,71,79,52,44,49,36,46,53,39,57,84,33,70,55,56,50,79,55,53,73,67,52,30,52,52,31,42,51,50,43,54,51,54,29,50,53,51,49,50,45,46,52,52,48,45,50,51,47,25,71,76,70,33,83,81,48,78,60,49,65,60,54,58,36,49,38,37,37,35,42,25,32,38,31,62,86,66,42,82,44,52,60,32,35,87,28,51,44,60,44,22,60,60,66,61,77,78,72,54,87,72,53,72,68,54,49,52,60,52,63,71,34,75,34,27,36,42,33,42,48,68,86,69,37,49,55,70,66,46,54,67,61,31,54,48,17,47,52,56,27,53,63,75,36,76,66,34,34,35,42,33,50,37,73,53,71,87,66,52,82,46,66,96,35,92,38,42,46,72,34,70,72,73,67,57,66,33,50,48,65,35,85,34,40,54,35,38,39,28,26,29,45,57,67,58,45,51,53,36,35,62,52,30,32,18,37,38,18,37,37,58,59,64,60,7,34,30,45,21,42,43,34,36,73,70,39,27,32,46,62,41,51,64,73,42,48,44,32,33,67,53,45,35,50,53,54,49,44,60,72,66,40,58,64,24,41,53,46,15,37,52,49,16,51,48,66,73,56,46,73,68,54,26,67,61,50,50,51,37,48,49,53,46,29,47,73,64,25,56,51,71,45,50,50,30,61,63,51,76,47,50,74,50,54,52,70,36,43,77,54,50,50,59,48,51,50,49,49,51,51,51,49,50,49,50,51,50,50,50,51,51,50,50,50,54,52,52,51,51,51,52,51,53,52,54,55,54,54,54,56,58,55,54,73,71,102

Organism: Brugia malayi (NCBI:txid6279)